Protein AF-D7G628-F1 (afdb_monomer_lite)

InterPro domains:
  IPR000048 IQ motif, EF-hand binding site [SM00015] (167-189)
  IPR000048 IQ motif, EF-hand binding site [SM00015] (195-217)
  IPR000048 IQ motif, EF-hand binding site [SM00015] (281-303)
  IPR011992 EF-hand domain pair [SSF47473] (617-772)

Radius of gyration: 47.24 Å; chains: 1; bounding box: 110×155×101 Å

pLDDT: mean 80.14, std 16.69, range [30.81, 98.38]

Foldseek 3Di:
DVVVVVVVVVVVVVVVVVVVVVVVVVVVVVVVVVVVVVVVVVVVVVVVVVVVVCVVVVVVVVVVVVVVVVCCCVVCVVVVVVVVVVVVVVVVVVVDPDPPCPVVVVVVVVVVVVVVVCVVVVVVVVVVVVVVVVVVVVVVVVVVPDDDDPVVVVVVVVVVVVVVVVVVVVVVVVVVVVVVVVVVVVVVVVVVVVVVVVVVVVVVVVVVVVVVCVVVVVVVVVVVVVVVVVVVVVVVVVVVVVVVVVVVVVVVVVVVVVVVVVVVVVVVVLVVVLVVCVVVVNVVVNVVSVVVVVVVVVVVVVVVVVVVVVVVVVVVVVVVVVVVVVVVVVVVVVVVPDDDDDDDDDVVVVVVVVVVVVPPPDPPDPDDDDDDDDDDDDDDDDDPDQVVVVVVVVVVPDDPVVVVVVVVLLLLLLLLLCVPFVCLVFWAKAFLDKAKAWAPVRVVVLVVVQVVCVVVVHFHWDKAPDAQQPPVPRRIIMTTTIDTHQRFFLAKAKDFAPPCCLPPVVVVVVQVVLVVVQWGWYDDNVFRIIIITHTDDPPDPDRFGQHDKHKFQDPVVVVVCVVVVWDWHPDASVVRVGHRITMTTHGLDSPDDRPQLVVLLVVCVVVVQCDPLNSSLCSNLVDHSVLLVLQVVLQCVLPPVNPQKHFLCSVQVLLPHDDFPVSVLLLVVLPHCPPVDRIQGNSSLSCSLRVLLLDDPLSLLVSLVCSLCVVPPQKDFLVSVVVLCCRLPVPDPPDDPCLVVVLLVLQQVQADVSTIGGSVSSVVSCVVPVSSCVSSVVVNQSSQCSRSHSVVSVVSNVVSQVSCVVSVRDDDD

Sequence (813 aa):
MLLRRQKRQAIMAELERRIIAAATIQRGWRNYFRWKWMMRDVRLKEQEFKRQGFRREYAQMELAFWWRRVRVKHFKRTVLRQLMVARKAVNVIKARRGADGLILQRSSIARAYRSYMVRTLAVRAKKKAIAMRCRWRRIYLGIKRLPRPEDTARIQMILRRFIRRRKRNKAATDIQRVYRGVQARRIYVVKLARMYTINAINIQRVGRGHIARRGEVRDVLEANHASRVITKALHTYIRNKAFRDMVKETRARRARFERLQREALIRQRAEATLRQAFLMNQEKAAKAIQSRWRRRQANRRREEARLLQVEMDQRLALDKKLRQKKIEELKKLQRSASPAKKVGGVLSALGRKLNKLTAQEDPELATEDHIAIEEDEDDEEERPKSSATTLLGKMRGMTEEEKAENAKQDTDVLANSILNHQTNSNLQVGICGIHVTVGKKEEKAFMEAQDYLKATKQEHMAAVEGDLSGKKQLNVRLWLKMGQGDGVVTDVKIHKAPPNHANSAVAKVRKKEAQLASRMLVGHNRCDLELMCKVLSRTEGPAPAVDDLVFCPNKTGEADLLGRGYERVEPMLKAVGLGKGFLFIHRKTHKTRPKKLDVAKYRLRKSGWFTSRTALLLEKYALSEEELVALHAIFSETDFKGNSTMDVYSFFSEIGEDETQYGHWLLQAVGAGGQQNRDITWDQYLEVVCFFSMFSRREVLRFAFGSLDPGMRGYLDESDFQRFLTAVFQHESGIPGNYNGKAKRGFSRLANSGTQLDFPQFEKLCAQYPRLPHPIYRLQTAIHKHNLGESFWDQKREIFTNARVAVGVEKNY

Structure (mmCIF, N/CA/C/O backbone):
data_AF-D7G628-F1
#
_entry.id   AF-D7G628-F1
#
loop_
_atom_site.group_PDB
_atom_site.id
_atom_site.type_symbol
_atom_site.label_atom_id
_atom_site.label_alt_id
_atom_site.label_comp_id
_atom_site.label_asym_id
_atom_site.label_entity_id
_atom_site.label_seq_id
_atom_site.pdbx_PDB_ins_code
_atom_site.Cartn_x
_atom_site.Cartn_y
_atom_site.Cartn_z
_atom_site.occupancy
_atom_site.B_iso_or_equiv
_atom_site.auth_seq_id
_atom_site.auth_comp_id
_atom_site.auth_asym_id
_atom_site.auth_atom_id
_atom_site.pdbx_PDB_model_num
ATOM 1 N N . MET A 1 1 ? 48.035 -24.052 57.678 1.00 63.22 1 MET A N 1
ATOM 2 C CA . MET A 1 1 ? 48.193 -22.586 57.480 1.00 63.22 1 MET A CA 1
ATOM 3 C C . MET A 1 1 ? 47.460 -22.038 56.251 1.00 63.22 1 MET A C 1
ATOM 5 O O . MET A 1 1 ? 46.792 -21.019 56.388 1.00 63.22 1 MET A O 1
ATOM 9 N N . LEU A 1 2 ? 47.513 -22.700 55.087 1.00 64.19 2 LEU A N 1
ATOM 10 C CA . LEU A 1 2 ? 46.873 -22.233 53.842 1.00 64.19 2 LEU A CA 1
ATOM 11 C C . LEU A 1 2 ? 45.362 -21.948 53.980 1.00 64.19 2 LEU A C 1
ATOM 13 O O . LEU A 1 2 ? 44.885 -20.888 53.586 1.00 64.19 2 LEU A O 1
ATOM 17 N N . LEU A 1 3 ? 44.633 -22.839 54.659 1.00 69.50 3 LEU A N 1
ATOM 18 C CA . LEU A 1 3 ? 43.186 -22.720 54.889 1.00 69.50 3 LEU A CA 1
ATOM 19 C C . LEU A 1 3 ? 42.808 -21.506 55.763 1.00 69.50 3 LEU A C 1
ATOM 21 O O . LEU A 1 3 ? 41.768 -20.880 55.567 1.00 69.50 3 LEU A O 1
ATOM 25 N N . ARG A 1 4 ? 43.682 -21.118 56.705 1.00 72.75 4 ARG A N 1
ATOM 26 C CA . ARG A 1 4 ? 43.510 -19.892 57.508 1.00 72.75 4 ARG A CA 1
ATOM 27 C C . ARG A 1 4 ? 43.762 -18.636 56.667 1.00 72.75 4 ARG A C 1
ATOM 29 O O . ARG A 1 4 ? 43.100 -17.624 56.883 1.00 72.75 4 ARG A O 1
ATOM 36 N N . ARG A 1 5 ? 44.671 -18.706 55.688 1.00 76.62 5 ARG A N 1
ATOM 37 C CA . ARG A 1 5 ? 44.966 -17.613 54.747 1.00 76.62 5 ARG A CA 1
ATOM 38 C C . ARG A 1 5 ? 43.803 -17.388 53.774 1.00 76.62 5 ARG A C 1
ATOM 40 O O . ARG A 1 5 ? 43.374 -16.251 53.611 1.00 76.62 5 ARG A O 1
ATOM 47 N N . GLN A 1 6 ? 43.219 -18.467 53.249 1.00 76.62 6 GLN A N 1
ATOM 48 C CA . GLN A 1 6 ? 42.026 -18.413 52.395 1.00 76.62 6 GLN A CA 1
ATOM 49 C C . GLN A 1 6 ? 40.794 -17.887 53.145 1.00 76.62 6 GLN A C 1
ATOM 51 O O . GLN A 1 6 ? 40.097 -17.014 52.634 1.00 76.62 6 GLN A O 1
ATOM 56 N N . LYS A 1 7 ? 40.565 -18.322 54.395 1.00 82.31 7 LYS A N 1
ATOM 57 C CA . LYS A 1 7 ? 39.483 -17.762 55.227 1.00 82.31 7 LYS A CA 1
ATOM 58 C C . LYS A 1 7 ? 39.667 -16.265 55.496 1.00 82.31 7 LYS A C 1
ATOM 60 O O . LYS A 1 7 ? 38.698 -15.519 55.413 1.00 82.31 7 LYS A O 1
ATOM 65 N N . ARG A 1 8 ? 40.894 -15.802 55.764 1.00 81.38 8 ARG A N 1
ATOM 66 C CA . ARG A 1 8 ? 41.173 -14.364 55.940 1.00 81.38 8 ARG A CA 1
ATOM 67 C C . ARG A 1 8 ? 40.931 -13.563 54.659 1.00 81.38 8 ARG A C 1
ATOM 69 O O . ARG A 1 8 ? 40.337 -12.497 54.737 1.00 81.38 8 ARG A O 1
ATOM 76 N N . GLN A 1 9 ? 41.322 -14.079 53.493 1.00 80.94 9 GLN A N 1
ATOM 77 C CA . GLN A 1 9 ? 41.061 -13.415 52.209 1.00 80.94 9 GLN A CA 1
ATOM 78 C C . GLN A 1 9 ? 39.564 -13.339 51.885 1.00 80.94 9 GLN A C 1
ATOM 80 O O . GLN A 1 9 ? 39.094 -12.292 51.449 1.00 80.94 9 GLN A O 1
ATOM 85 N N . ALA A 1 10 ? 38.799 -14.397 52.167 1.00 80.69 10 ALA A N 1
ATOM 86 C CA . ALA A 1 10 ? 37.348 -14.387 51.988 1.00 80.69 10 ALA A CA 1
ATOM 87 C C . ALA A 1 10 ? 36.659 -13.357 52.903 1.00 80.69 10 ALA A C 1
ATOM 89 O O . ALA A 1 10 ? 35.793 -12.613 52.452 1.00 80.69 10 ALA A O 1
ATOM 90 N N . ILE A 1 11 ? 37.091 -13.260 54.166 1.00 85.69 11 ILE A N 1
ATOM 91 C CA . ILE A 1 11 ? 36.567 -12.275 55.124 1.00 85.69 11 ILE A CA 1
ATOM 92 C C . ILE A 1 11 ? 36.922 -10.841 54.701 1.00 85.69 11 ILE A C 1
ATOM 94 O O . ILE A 1 11 ? 36.076 -9.954 54.792 1.00 85.69 11 ILE A O 1
ATOM 98 N N . MET A 1 12 ? 38.137 -10.607 54.195 1.00 83.75 12 MET A N 1
ATOM 99 C CA . MET A 1 12 ? 38.542 -9.289 53.690 1.00 83.75 12 MET A CA 1
ATOM 100 C C . MET A 1 12 ? 37.750 -8.882 52.441 1.00 83.75 12 MET A C 1
ATOM 102 O O . MET A 1 12 ? 37.276 -7.753 52.368 1.00 83.75 12 MET A O 1
ATOM 106 N N . ALA A 1 13 ? 37.514 -9.808 51.507 1.00 80.50 13 ALA A N 1
ATOM 107 C CA . ALA A 1 13 ? 36.700 -9.545 50.320 1.00 80.50 13 ALA A CA 1
ATOM 108 C C . ALA A 1 13 ? 35.225 -9.254 50.670 1.00 80.50 13 ALA A C 1
ATOM 110 O O . ALA A 1 13 ? 34.587 -8.396 50.060 1.00 80.50 13 ALA A O 1
ATOM 111 N N . GLU A 1 14 ? 34.673 -9.945 51.671 1.00 85.25 14 GLU A N 1
ATOM 112 C CA . GLU A 1 14 ? 33.335 -9.679 52.215 1.00 85.25 14 GLU A CA 1
ATOM 113 C C . GLU A 1 14 ? 33.266 -8.282 52.867 1.00 85.25 14 GLU A C 1
ATOM 115 O O . GLU A 1 14 ? 32.314 -7.531 52.639 1.00 85.25 14 GLU A O 1
ATOM 120 N N . LEU A 1 15 ? 34.295 -7.900 53.633 1.00 85.88 15 LEU A N 1
ATOM 121 C CA . LEU A 1 15 ? 34.418 -6.572 54.245 1.00 85.88 15 LEU A CA 1
ATOM 122 C C . LEU A 1 15 ? 34.504 -5.459 53.195 1.00 85.88 15 LEU A C 1
ATOM 124 O O . LEU A 1 15 ? 33.780 -4.470 53.306 1.00 85.88 15 LEU A O 1
ATOM 128 N N . GLU A 1 16 ? 35.305 -5.630 52.144 1.00 83.44 16 GLU A N 1
ATOM 129 C CA . GLU A 1 16 ? 35.397 -4.669 51.038 1.00 83.44 16 GLU A CA 1
ATOM 130 C C . GLU A 1 16 ? 34.051 -4.481 50.331 1.00 83.44 16 GLU A C 1
ATOM 132 O O . GLU A 1 16 ? 33.626 -3.347 50.096 1.00 83.44 16 GLU A O 1
ATOM 137 N N . ARG A 1 17 ? 33.313 -5.570 50.070 1.00 81.06 17 ARG A N 1
ATOM 138 C CA . ARG A 1 17 ? 31.961 -5.487 49.491 1.00 81.06 17 ARG A CA 1
ATOM 139 C C . ARG A 1 17 ? 31.005 -4.706 50.389 1.00 81.06 17 ARG A C 1
ATOM 141 O O . ARG A 1 17 ? 30.224 -3.897 49.886 1.00 81.06 17 ARG A O 1
ATOM 148 N N . ARG A 1 18 ? 31.077 -4.900 51.709 1.00 83.12 18 ARG A N 1
ATOM 149 C CA . ARG A 1 18 ? 30.244 -4.168 52.679 1.00 83.12 18 ARG A CA 1
ATOM 150 C C . ARG A 1 18 ? 30.620 -2.690 52.765 1.00 83.12 18 ARG A C 1
ATOM 152 O O . ARG A 1 18 ? 29.722 -1.853 52.820 1.00 83.12 18 ARG A O 1
ATOM 159 N N . ILE A 1 19 ? 31.908 -2.356 52.699 1.00 84.44 19 ILE A N 1
ATOM 160 C CA . ILE A 1 19 ? 32.392 -0.967 52.665 1.00 84.44 19 ILE A CA 1
ATOM 161 C C . ILE A 1 19 ? 31.924 -0.267 51.382 1.00 84.44 19 ILE A C 1
ATOM 163 O O . ILE A 1 19 ? 31.409 0.850 51.441 1.00 84.44 19 ILE A O 1
ATOM 167 N N . ILE A 1 20 ? 32.014 -0.933 50.226 1.00 79.62 20 ILE A N 1
ATOM 168 C CA . ILE A 1 20 ? 31.532 -0.395 48.944 1.00 79.62 20 ILE A CA 1
ATOM 169 C C . ILE A 1 20 ? 30.008 -0.210 48.964 1.00 79.62 20 ILE A C 1
ATOM 171 O O . ILE A 1 20 ? 29.505 0.830 48.524 1.00 79.62 20 ILE A O 1
ATOM 175 N N . ALA A 1 21 ? 29.259 -1.170 49.512 1.00 77.75 21 ALA A N 1
ATOM 176 C CA . ALA A 1 21 ? 27.811 -1.056 49.670 1.00 77.75 21 ALA A CA 1
ATOM 177 C C . ALA A 1 21 ? 27.434 0.119 50.590 1.00 77.75 21 ALA A C 1
ATOM 179 O O . ALA A 1 21 ? 26.600 0.947 50.217 1.00 77.75 21 ALA A O 1
ATOM 180 N N . ALA A 1 22 ? 28.104 0.265 51.737 1.00 80.69 22 ALA A N 1
ATOM 181 C CA . ALA A 1 22 ? 27.898 1.378 52.663 1.00 80.69 22 ALA A CA 1
ATOM 182 C C . ALA A 1 22 ? 28.235 2.738 52.023 1.00 80.69 22 ALA A C 1
ATOM 184 O O . ALA A 1 22 ? 27.456 3.686 52.141 1.00 80.69 22 ALA A O 1
ATOM 185 N N . ALA A 1 23 ? 29.335 2.829 51.268 1.00 79.56 23 ALA A N 1
ATOM 186 C CA . ALA A 1 23 ? 29.712 4.035 50.532 1.00 79.56 23 ALA A CA 1
ATOM 187 C C . ALA A 1 23 ? 28.696 4.390 49.432 1.00 79.56 23 ALA A C 1
ATOM 189 O O . ALA A 1 23 ? 28.422 5.567 49.187 1.00 79.56 23 ALA A O 1
ATOM 190 N N . THR A 1 24 ? 28.101 3.383 48.787 1.00 76.38 24 THR A N 1
ATOM 191 C CA . THR A 1 24 ? 27.062 3.561 47.761 1.00 76.38 24 THR A CA 1
ATOM 192 C C . THR A 1 24 ? 25.756 4.057 48.379 1.00 76.38 24 THR A C 1
ATOM 194 O O . THR A 1 24 ? 25.152 5.002 47.867 1.00 76.38 24 THR A O 1
ATOM 197 N N . ILE A 1 25 ? 25.367 3.500 49.530 1.00 79.44 25 ILE A N 1
ATOM 198 C CA . ILE A 1 25 ? 24.213 3.957 50.313 1.00 79.44 25 ILE A CA 1
ATOM 199 C C . ILE A 1 25 ? 24.437 5.399 50.782 1.00 79.44 25 ILE A C 1
ATOM 201 O O . ILE A 1 25 ? 23.572 6.247 50.563 1.00 79.44 25 ILE A O 1
ATOM 205 N N . GLN A 1 26 ? 25.614 5.730 51.325 1.00 81.62 26 GLN A N 1
ATOM 206 C CA . GLN A 1 26 ? 25.954 7.108 51.698 1.00 81.62 26 GLN A CA 1
ATOM 207 C C . GLN A 1 26 ? 25.889 8.070 50.503 1.00 81.62 26 GLN A C 1
ATOM 209 O O . GLN A 1 26 ? 25.384 9.185 50.645 1.00 81.62 26 GLN A O 1
ATOM 214 N N . ARG A 1 27 ? 26.346 7.658 49.313 1.00 75.69 27 ARG A N 1
ATOM 215 C CA . ARG A 1 27 ? 26.230 8.460 48.081 1.00 75.69 27 ARG A CA 1
ATOM 216 C C . ARG A 1 27 ? 24.769 8.682 47.682 1.00 75.69 27 ARG A C 1
ATOM 218 O O . ARG A 1 27 ? 24.399 9.803 47.335 1.00 75.69 27 ARG A O 1
ATOM 225 N N . GLY A 1 28 ? 23.933 7.648 47.788 1.00 77.44 28 GLY A N 1
ATOM 226 C CA . GLY A 1 28 ? 22.488 7.733 47.571 1.00 77.44 28 GLY A CA 1
ATOM 227 C C . GLY A 1 28 ? 21.812 8.716 48.528 1.00 77.44 28 GLY A C 1
ATOM 228 O O . GLY A 1 28 ? 21.066 9.589 48.088 1.00 77.44 28 GLY A O 1
ATOM 229 N N . TRP A 1 29 ? 22.152 8.654 49.816 1.00 82.12 29 TRP A N 1
ATOM 230 C CA . TRP A 1 29 ? 21.645 9.577 50.833 1.00 82.12 29 TRP A CA 1
ATOM 231 C C . TRP A 1 29 ? 22.113 11.021 50.613 1.00 82.12 29 TRP A C 1
ATOM 233 O O . TRP A 1 29 ? 21.297 11.939 50.688 1.00 82.12 29 TRP A O 1
ATOM 243 N N . ARG A 1 30 ? 23.387 11.250 50.259 1.00 77.12 30 ARG A N 1
ATOM 244 C CA . ARG A 1 30 ? 23.886 12.593 49.899 1.00 77.12 30 ARG A CA 1
ATOM 245 C C . ARG A 1 30 ? 23.152 13.163 48.685 1.00 77.12 30 ARG A C 1
ATOM 247 O O . ARG A 1 30 ? 22.768 14.329 48.701 1.00 77.12 30 ARG A O 1
ATOM 254 N N . ASN A 1 31 ? 22.903 12.347 47.662 1.00 71.50 31 ASN A N 1
ATOM 255 C CA . ASN A 1 31 ? 22.153 12.765 46.477 1.00 71.50 31 ASN A CA 1
ATOM 256 C C . ASN A 1 31 ? 20.678 13.035 46.791 1.00 71.50 31 ASN A C 1
ATOM 258 O O . ASN A 1 31 ? 20.127 14.017 46.299 1.00 71.50 31 ASN A O 1
ATOM 262 N N . TYR A 1 32 ? 20.056 12.226 47.650 1.00 75.88 32 TYR A N 1
ATOM 263 C CA . TYR A 1 32 ? 18.695 12.455 48.127 1.00 75.88 32 TYR A CA 1
ATOM 264 C C . TYR A 1 32 ? 18.581 13.771 48.906 1.00 75.88 32 TYR A C 1
ATOM 266 O O . TYR A 1 32 ? 17.691 14.573 48.626 1.00 75.88 32 TYR A O 1
ATOM 274 N N . PHE A 1 33 ? 19.512 14.055 49.822 1.00 75.56 33 PHE A N 1
ATOM 275 C CA . PHE A 1 33 ? 19.536 15.328 50.544 1.00 75.56 33 PHE A CA 1
ATOM 276 C C . PHE A 1 33 ? 19.824 16.517 49.627 1.00 75.56 33 PHE A C 1
ATOM 278 O O . PHE A 1 33 ? 19.160 17.544 49.754 1.00 75.56 33 PHE A O 1
ATOM 285 N N . ARG A 1 34 ? 20.737 16.375 48.659 1.00 70.06 34 ARG A N 1
ATOM 286 C CA . ARG A 1 34 ? 21.021 17.412 47.657 1.00 70.06 34 ARG A CA 1
ATOM 287 C C . ARG A 1 34 ? 19.803 17.690 46.775 1.00 70.06 34 ARG A C 1
ATOM 289 O O . ARG A 1 34 ? 19.480 18.850 46.541 1.00 70.06 34 ARG A O 1
ATOM 296 N N . TRP A 1 35 ? 19.085 16.651 46.351 1.00 75.00 35 TRP A N 1
ATOM 297 C CA . TRP A 1 35 ? 17.831 16.780 45.610 1.00 75.00 35 TRP A CA 1
ATOM 298 C C . TRP A 1 35 ? 16.732 17.420 46.466 1.00 75.00 35 TRP A C 1
ATOM 300 O O . TRP A 1 35 ? 16.073 18.348 46.012 1.00 75.00 35 TRP A O 1
ATOM 310 N N . LYS A 1 36 ? 16.580 17.014 47.732 1.00 75.94 36 LYS A N 1
ATOM 311 C CA . LYS A 1 36 ? 15.619 17.611 48.674 1.00 75.94 36 LYS A CA 1
ATOM 312 C C . LYS A 1 36 ? 15.923 19.092 48.937 1.00 75.94 36 LYS A C 1
ATOM 314 O O . LYS A 1 36 ? 14.995 19.895 49.017 1.00 75.94 36 LYS A O 1
ATOM 319 N N . TRP A 1 37 ? 17.200 19.463 49.034 1.00 80.44 37 TRP A N 1
ATOM 320 C CA . TRP A 1 37 ? 17.644 20.851 49.192 1.00 80.44 37 TRP A CA 1
ATOM 321 C C . TRP A 1 37 ? 17.400 21.669 47.920 1.00 80.44 37 TRP A C 1
ATOM 323 O O . TRP A 1 37 ? 16.816 22.743 47.994 1.00 80.44 37 TRP A O 1
ATOM 333 N N . MET A 1 38 ? 17.716 21.117 46.746 1.00 69.06 38 MET A N 1
ATOM 334 C CA . MET A 1 38 ? 17.420 21.734 45.449 1.00 69.06 38 MET A CA 1
ATOM 335 C C . MET A 1 38 ? 15.913 21.913 45.230 1.00 69.06 38 MET A C 1
ATOM 337 O O . MET A 1 38 ? 15.484 22.968 44.786 1.00 69.06 38 MET A O 1
ATOM 341 N N . MET A 1 39 ? 15.081 20.936 45.598 1.00 66.38 39 MET A N 1
ATOM 342 C CA . MET A 1 39 ? 13.620 21.060 45.527 1.00 66.38 39 MET A CA 1
ATOM 343 C C . MET A 1 39 ? 13.078 22.088 46.524 1.00 66.38 39 MET A C 1
ATOM 345 O O . MET A 1 39 ? 12.080 22.747 46.240 1.00 66.38 39 MET A O 1
ATOM 349 N N . ARG A 1 40 ? 13.726 22.256 47.684 1.00 76.62 40 ARG A N 1
ATOM 350 C CA . ARG A 1 40 ? 13.407 23.333 48.628 1.00 76.62 40 ARG A CA 1
ATOM 351 C C . ARG A 1 40 ? 13.788 24.698 48.051 1.00 76.62 40 ARG A C 1
ATOM 353 O O . ARG A 1 40 ? 12.979 25.608 48.158 1.00 76.62 40 ARG A O 1
ATOM 360 N N . ASP A 1 41 ? 14.942 24.816 47.398 1.00 70.12 41 ASP A N 1
ATOM 361 C CA . ASP A 1 41 ? 15.387 26.037 46.714 1.00 70.12 41 ASP A CA 1
ATOM 362 C C . ASP A 1 41 ? 14.489 26.379 45.515 1.00 70.12 41 ASP A C 1
ATOM 364 O O . ASP A 1 41 ? 14.067 27.517 45.360 1.00 70.12 41 ASP A O 1
ATOM 368 N N . VAL A 1 42 ? 14.076 25.383 44.724 1.00 62.47 42 VAL A N 1
ATOM 369 C CA . VAL A 1 42 ? 13.095 25.555 43.641 1.00 62.47 42 VAL A CA 1
ATOM 370 C C . VAL A 1 42 ? 11.740 25.973 44.199 1.00 62.47 42 VAL A C 1
ATOM 372 O O . VAL A 1 42 ? 11.145 26.893 43.660 1.00 62.47 42 VAL A O 1
ATOM 375 N N . ARG A 1 43 ? 11.258 25.381 45.300 1.00 66.75 43 ARG A N 1
ATOM 376 C CA . ARG A 1 43 ? 10.005 25.816 45.944 1.00 66.75 43 ARG A CA 1
ATOM 377 C C . ARG A 1 43 ? 10.113 27.216 46.542 1.00 66.75 43 ARG A C 1
ATOM 379 O O . ARG A 1 43 ? 9.137 27.954 46.489 1.00 66.75 43 ARG A O 1
ATOM 386 N N . LEU A 1 44 ? 11.268 27.594 47.091 1.00 71.62 44 LEU A N 1
ATOM 387 C CA . LEU A 1 44 ? 11.525 28.947 47.589 1.00 71.62 44 LEU A CA 1
ATOM 388 C C . LEU A 1 44 ? 11.582 29.952 46.437 1.00 71.62 44 LEU A C 1
ATOM 390 O O . LEU A 1 44 ? 10.926 30.982 46.524 1.00 71.62 44 LEU A O 1
ATOM 394 N N . LYS A 1 45 ? 12.249 29.617 45.329 1.00 62.75 45 LYS A N 1
ATOM 395 C CA . LYS A 1 45 ? 12.277 30.413 44.094 1.00 62.75 45 LYS A CA 1
ATOM 396 C C . LYS A 1 45 ? 10.925 30.465 43.402 1.00 62.75 45 LYS A C 1
ATOM 398 O O . LYS A 1 45 ? 10.579 31.492 42.847 1.00 62.75 45 LYS A O 1
ATOM 403 N N . GLU A 1 46 ? 10.125 29.408 43.463 1.00 55.12 46 GLU A N 1
ATOM 404 C CA . GLU A 1 46 ? 8.752 29.385 42.959 1.00 55.12 46 GLU A CA 1
ATOM 405 C C . GLU A 1 46 ? 7.834 30.216 43.863 1.00 55.12 46 GLU A C 1
ATOM 407 O O . GLU A 1 46 ? 6.966 30.922 43.366 1.00 55.12 46 GLU A O 1
ATOM 412 N N . GLN A 1 47 ? 8.040 30.206 45.184 1.00 68.75 47 GLN A N 1
ATOM 413 C CA . GLN A 1 47 ? 7.354 31.107 46.112 1.00 68.75 47 GLN A CA 1
ATOM 414 C C . GLN A 1 47 ? 7.808 32.560 45.944 1.00 68.75 47 GLN A C 1
ATOM 416 O O . GLN A 1 47 ? 6.971 33.453 46.014 1.00 68.75 47 GLN A O 1
ATOM 421 N N . GLU A 1 48 ? 9.086 32.824 45.673 1.00 63.25 48 GLU A N 1
ATOM 422 C CA . GLU A 1 48 ? 9.596 34.150 45.317 1.00 63.25 48 GLU A CA 1
ATOM 423 C C . GLU A 1 48 ? 9.094 34.598 43.953 1.00 63.25 48 GLU A C 1
ATOM 425 O O . GLU A 1 48 ? 8.695 35.744 43.826 1.00 63.25 48 GLU A O 1
ATOM 430 N N . PHE A 1 49 ? 9.020 33.713 42.961 1.00 50.72 49 PHE A N 1
ATOM 431 C CA . PHE A 1 49 ? 8.461 33.999 41.645 1.00 50.72 49 PHE A CA 1
ATOM 432 C C . PHE A 1 49 ? 6.951 34.203 41.725 1.00 50.72 49 PHE A C 1
ATOM 434 O O . PHE A 1 49 ? 6.428 35.095 41.074 1.00 50.72 49 PHE A O 1
ATOM 441 N N . LYS A 1 50 ? 6.242 33.469 42.588 1.00 56.50 50 LYS A N 1
ATOM 442 C CA . LYS A 1 50 ? 4.835 33.732 42.909 1.00 56.50 50 LYS A CA 1
ATOM 443 C C . LYS A 1 50 ? 4.683 35.040 43.671 1.00 56.50 50 LYS A C 1
ATOM 445 O O . LYS A 1 50 ? 3.765 35.771 43.356 1.00 56.50 50 LYS A O 1
ATOM 450 N N . ARG A 1 51 ? 5.587 35.404 44.590 1.00 59.56 51 ARG A N 1
ATOM 451 C CA . ARG A 1 51 ? 5.596 36.711 45.284 1.00 59.56 51 ARG A CA 1
ATOM 452 C C . ARG A 1 51 ? 5.979 37.866 44.355 1.00 59.56 51 ARG A C 1
ATOM 454 O O . ARG A 1 51 ? 5.431 38.949 44.502 1.00 59.56 51 ARG A O 1
ATOM 461 N N . GLN A 1 52 ? 6.882 37.664 43.399 1.00 59.47 52 GLN A N 1
ATOM 462 C CA . GLN A 1 52 ? 7.301 38.645 42.393 1.00 59.47 52 GLN A CA 1
ATOM 463 C C . GLN A 1 52 ? 6.285 38.753 41.257 1.00 59.47 52 GLN A C 1
ATOM 465 O O . GLN A 1 52 ? 6.059 39.848 40.760 1.00 59.47 52 GLN A O 1
ATOM 470 N N . GLY A 1 53 ? 5.638 37.649 40.891 1.00 55.81 53 GLY A N 1
ATOM 471 C CA . GLY A 1 53 ? 4.484 37.568 40.004 1.00 55.81 53 GLY A CA 1
ATOM 472 C C . GLY A 1 53 ? 3.290 38.269 40.630 1.00 55.81 53 GLY A C 1
ATOM 473 O O . GLY A 1 53 ? 2.762 39.179 40.013 1.00 55.81 53 GLY A O 1
ATOM 474 N N . PHE A 1 54 ? 2.987 38.002 41.907 1.00 52.81 54 PHE A N 1
ATOM 475 C CA . PHE A 1 54 ? 2.009 38.779 42.669 1.00 52.81 54 PHE A CA 1
ATOM 476 C C . PHE A 1 54 ? 2.429 40.240 42.772 1.00 52.81 54 PHE A C 1
ATOM 478 O O . PHE A 1 54 ? 1.593 41.094 42.582 1.00 52.81 54 PHE A O 1
ATOM 485 N N . ARG A 1 55 ? 3.703 40.587 43.002 1.00 53.84 55 ARG A N 1
ATOM 486 C CA . ARG A 1 55 ? 4.142 41.997 43.011 1.00 53.84 55 ARG A CA 1
ATOM 487 C C . ARG A 1 55 ? 4.083 42.646 41.630 1.00 53.84 55 ARG A C 1
ATOM 489 O O . ARG A 1 55 ? 3.830 43.838 41.571 1.00 53.84 55 ARG A O 1
ATOM 496 N N . ARG A 1 56 ? 4.281 41.914 40.530 1.00 49.28 56 ARG A N 1
ATOM 497 C CA . ARG A 1 56 ? 4.162 42.423 39.153 1.00 49.28 56 ARG A CA 1
ATOM 498 C C . ARG A 1 56 ? 2.709 42.542 38.726 1.00 49.28 56 ARG A C 1
ATOM 500 O O . ARG A 1 56 ? 2.367 43.552 38.137 1.00 49.28 56 ARG A O 1
ATOM 507 N N . GLU A 1 57 ? 1.855 41.589 39.071 1.00 53.12 57 GLU A N 1
ATOM 508 C CA . GLU A 1 57 ? 0.410 41.645 38.848 1.00 53.12 57 GLU A CA 1
ATOM 509 C C . GLU A 1 57 ? -0.258 42.647 39.786 1.00 53.12 57 GLU A C 1
ATOM 511 O O . GLU A 1 57 ? -1.161 43.345 39.356 1.00 53.12 57 GLU A O 1
ATOM 516 N N . TYR A 1 58 ? 0.231 42.818 41.015 1.00 53.94 58 TYR A N 1
ATOM 517 C CA . TYR A 1 58 ? -0.222 43.840 41.960 1.00 53.94 58 TYR A CA 1
ATOM 518 C C . TYR A 1 58 ? 0.339 45.218 41.607 1.00 53.94 58 TYR A C 1
ATOM 520 O O . TYR A 1 58 ? -0.386 46.187 41.739 1.00 53.94 58 TYR A O 1
ATOM 528 N N . ALA A 1 59 ? 1.557 45.337 41.062 1.00 53.22 59 ALA A N 1
ATOM 529 C CA . ALA A 1 59 ? 2.075 46.593 40.511 1.00 53.22 59 ALA A CA 1
ATOM 530 C C . ALA A 1 59 ? 1.428 46.940 39.167 1.00 53.22 59 ALA A C 1
ATOM 532 O O . ALA A 1 59 ? 1.217 48.112 38.895 1.00 53.22 59 ALA A O 1
ATOM 533 N N . GLN A 1 60 ? 1.066 45.960 38.333 1.00 53.81 60 GLN A N 1
ATOM 534 C CA . GLN A 1 60 ? 0.275 46.167 37.116 1.00 53.81 60 GLN A CA 1
ATOM 535 C C . GLN A 1 60 ? -1.189 46.440 37.448 1.00 53.81 60 GLN A C 1
ATOM 537 O O . GLN A 1 60 ? -1.794 47.279 36.790 1.00 53.81 60 GLN A O 1
ATOM 542 N N . MET A 1 61 ? -1.747 45.816 38.489 1.00 53.44 61 MET A N 1
ATOM 543 C CA . MET A 1 61 ? -3.057 46.156 39.031 1.00 53.44 61 MET A CA 1
ATOM 544 C C . MET A 1 61 ? -3.016 47.519 39.691 1.00 53.44 61 MET A C 1
ATOM 546 O O . MET A 1 61 ? -3.948 48.254 39.441 1.00 53.44 61 MET A O 1
ATOM 550 N N . GLU A 1 62 ? -1.977 47.915 40.431 1.00 57.38 62 GLU A N 1
ATOM 551 C CA . GLU A 1 62 ? -1.822 49.257 41.005 1.00 57.38 62 GLU A CA 1
ATOM 552 C C . GLU A 1 62 ? -1.536 50.300 39.934 1.00 57.38 62 GLU A C 1
ATOM 554 O O . GLU A 1 62 ? -2.122 51.368 40.006 1.00 57.38 62 GLU A O 1
ATOM 559 N N . LEU A 1 63 ? -0.741 50.018 38.897 1.00 54.22 63 LEU A N 1
ATOM 560 C CA . LEU A 1 63 ? -0.601 50.899 37.735 1.00 54.22 63 LEU A CA 1
ATOM 561 C C . LEU A 1 63 ? -1.920 50.981 36.983 1.00 54.22 63 LEU A C 1
ATOM 563 O O . LEU A 1 63 ? -2.305 52.072 36.593 1.00 54.22 63 LEU A O 1
ATOM 567 N N . ALA A 1 64 ? -2.658 49.886 36.817 1.00 52.41 64 ALA A N 1
ATOM 568 C CA . ALA A 1 64 ? -3.983 49.904 36.216 1.00 52.41 64 ALA A CA 1
ATOM 569 C C . ALA A 1 64 ? -4.996 50.608 37.127 1.00 52.41 64 ALA A C 1
ATOM 571 O O . ALA A 1 64 ? -5.848 51.320 36.615 1.00 52.41 64 ALA A O 1
ATOM 572 N N . PHE A 1 65 ? -4.891 50.506 38.454 1.00 53.78 65 PHE A N 1
ATOM 573 C CA . PHE A 1 65 ? -5.746 51.175 39.437 1.00 53.78 65 PHE A CA 1
ATOM 574 C C . PHE A 1 65 ? -5.373 52.643 39.592 1.00 53.78 65 PHE A C 1
ATOM 576 O O . PHE A 1 65 ? -6.255 53.452 39.844 1.00 53.78 65 PHE A O 1
ATOM 583 N N . TRP A 1 66 ? -4.106 53.005 39.398 1.00 62.94 66 TRP A N 1
ATOM 584 C CA . TRP A 1 66 ? -3.565 54.357 39.385 1.00 62.94 66 TRP A CA 1
ATOM 585 C C . TRP A 1 66 ? -3.893 55.025 38.060 1.00 62.94 66 TRP A C 1
ATOM 587 O O . TRP A 1 66 ? -4.456 56.105 38.075 1.00 62.94 66 TRP A O 1
ATOM 597 N N . TRP A 1 67 ? -3.721 54.358 36.917 1.00 51.09 67 TRP A N 1
ATOM 598 C CA . TRP A 1 67 ? -4.209 54.815 35.614 1.00 51.09 67 TRP A CA 1
ATOM 599 C C . TRP A 1 67 ? -5.725 54.890 35.581 1.00 51.09 67 TRP A C 1
ATOM 601 O O . TRP A 1 67 ? -6.258 55.829 35.002 1.00 51.09 67 TRP A O 1
ATOM 611 N N . ARG A 1 68 ? -6.442 53.974 36.240 1.00 53.25 68 ARG A N 1
ATOM 612 C CA . ARG A 1 68 ? -7.896 54.041 36.414 1.00 53.25 68 ARG A CA 1
ATOM 613 C C . ARG A 1 68 ? -8.267 55.113 37.427 1.00 53.25 68 ARG A C 1
ATOM 615 O O . ARG A 1 68 ? -9.228 55.802 37.160 1.00 53.25 68 ARG A O 1
ATOM 622 N N . ARG A 1 69 ? -7.503 55.387 38.491 1.00 56.94 69 ARG A N 1
ATOM 623 C CA . ARG A 1 69 ? -7.709 56.524 39.416 1.00 56.94 69 ARG A CA 1
ATOM 624 C C . ARG A 1 69 ? -7.347 57.858 38.786 1.00 56.94 69 ARG A C 1
ATOM 626 O O . ARG A 1 69 ? -8.000 58.831 39.122 1.00 56.94 69 ARG A O 1
ATOM 633 N N . VAL A 1 70 ? -6.383 57.923 37.874 1.00 62.59 70 VAL A N 1
ATOM 634 C CA . VAL A 1 70 ? -5.969 59.114 37.123 1.00 62.59 70 VAL A CA 1
ATOM 635 C C . VAL A 1 70 ? -6.953 59.348 35.990 1.00 62.59 70 VAL A C 1
ATOM 637 O O . VAL A 1 70 ? -7.469 60.452 35.905 1.00 62.59 70 VAL A O 1
ATOM 640 N N . ARG A 1 71 ? -7.349 58.330 35.212 1.00 53.38 71 ARG A N 1
ATOM 641 C CA . ARG A 1 71 ? -8.467 58.425 34.255 1.00 53.38 71 ARG A CA 1
ATOM 642 C C . ARG A 1 71 ? -9.770 58.722 34.956 1.00 53.38 71 ARG A C 1
ATOM 644 O O . ARG A 1 71 ? -10.506 59.536 34.444 1.00 53.38 71 ARG A O 1
ATOM 651 N N . VAL A 1 72 ? -10.056 58.144 36.117 1.00 58.31 72 VAL A N 1
ATOM 652 C CA . VAL A 1 72 ? -11.261 58.448 36.896 1.00 58.31 72 VAL A CA 1
ATOM 653 C C . VAL A 1 72 ? -11.118 59.795 37.593 1.00 58.31 72 VAL A C 1
ATOM 655 O O . VAL A 1 72 ? -12.121 60.466 37.690 1.00 58.31 72 VAL A O 1
ATOM 658 N N . LYS A 1 73 ? -9.938 60.297 37.985 1.00 57.97 73 LYS A N 1
ATOM 659 C CA . LYS A 1 73 ? -9.756 61.690 38.456 1.00 57.97 73 LYS A CA 1
ATOM 660 C C . LYS A 1 73 ? -9.862 62.685 37.311 1.00 57.97 73 LYS A C 1
ATOM 662 O O . LYS A 1 73 ? -10.388 63.762 37.533 1.00 57.97 73 LYS A O 1
ATOM 667 N N . HIS A 1 74 ? -9.382 62.365 36.113 1.00 61.25 74 HIS A N 1
ATOM 668 C CA . HIS A 1 74 ? -9.437 63.238 34.939 1.00 61.25 74 HIS A CA 1
ATOM 669 C C . HIS A 1 74 ? -10.832 63.208 34.318 1.00 61.25 74 HIS A C 1
ATOM 671 O O . HIS A 1 74 ? -11.396 64.252 34.040 1.00 61.25 74 HIS A O 1
ATOM 677 N N . PHE A 1 75 ? -11.448 62.034 34.212 1.00 57.09 75 PHE A N 1
ATOM 678 C CA . PHE A 1 75 ? -12.839 61.845 33.820 1.00 57.09 75 PHE A CA 1
ATOM 679 C C . PHE A 1 75 ? -13.771 62.410 34.885 1.00 57.09 75 PHE A C 1
ATOM 681 O O . PHE A 1 75 ? -14.613 63.211 34.530 1.00 57.09 75 PHE A O 1
ATOM 688 N N . LYS A 1 76 ? -13.570 62.157 36.187 1.00 55.53 76 LYS A N 1
ATOM 689 C CA . LYS A 1 76 ? -14.329 62.838 37.250 1.00 55.53 76 LYS A CA 1
ATOM 690 C C . LYS A 1 76 ? -14.040 64.328 37.282 1.00 55.53 76 LYS A C 1
ATOM 692 O O . LYS A 1 76 ? -14.983 65.036 37.528 1.00 55.53 76 LYS A O 1
ATOM 697 N N . ARG A 1 77 ? -12.842 64.861 37.001 1.00 62.97 77 ARG A N 1
ATOM 698 C CA . ARG A 1 77 ? -12.609 66.326 36.926 1.00 62.97 77 ARG A CA 1
ATOM 699 C C . ARG A 1 77 ? -13.249 66.948 35.692 1.00 62.97 77 ARG A C 1
ATOM 701 O O . ARG A 1 77 ? -13.772 68.048 35.795 1.00 62.97 77 ARG A O 1
ATOM 708 N N . THR A 1 78 ? -13.249 66.270 34.550 1.00 64.38 78 THR A N 1
ATOM 709 C CA . THR A 1 78 ? -13.884 66.749 33.315 1.00 64.38 78 THR A CA 1
ATOM 710 C C . THR A 1 78 ? -15.401 66.616 33.399 1.00 64.38 78 THR A C 1
ATOM 712 O O . THR A 1 78 ? -16.102 67.557 33.055 1.00 64.38 78 THR A O 1
ATOM 715 N N . VAL A 1 79 ? -15.907 65.520 33.964 1.00 61.91 79 VAL A N 1
ATOM 716 C CA . VAL A 1 79 ? -17.327 65.274 34.235 1.00 61.91 79 VAL A CA 1
ATOM 717 C C . VAL A 1 79 ? -17.813 66.101 35.426 1.00 61.91 79 VAL A C 1
ATOM 719 O O . VAL A 1 79 ? -18.912 66.606 35.340 1.00 61.91 79 VAL A O 1
ATOM 722 N N . LEU A 1 80 ? -17.021 66.372 36.474 1.00 62.72 80 LEU A N 1
ATOM 723 C CA . LEU A 1 80 ? -17.346 67.329 37.553 1.00 62.72 80 LEU A CA 1
ATOM 724 C C . LEU A 1 80 ? -17.247 68.771 37.078 1.00 62.72 80 LEU A C 1
ATOM 726 O O . LEU A 1 80 ? -18.020 69.583 37.550 1.00 62.72 80 LEU A O 1
ATOM 730 N N . ARG A 1 81 ? -16.351 69.126 36.149 1.00 62.34 81 ARG A N 1
ATOM 731 C CA . ARG A 1 81 ? -16.369 70.456 35.515 1.00 62.34 81 ARG A CA 1
ATOM 732 C C . ARG A 1 81 ? -17.581 70.598 34.601 1.00 62.34 81 ARG A C 1
ATOM 734 O O . ARG A 1 81 ? -18.246 71.620 34.663 1.00 62.34 81 ARG A O 1
ATOM 741 N N . GLN A 1 82 ? -17.924 69.570 33.826 1.00 65.44 82 GLN A N 1
ATOM 742 C CA . GLN A 1 82 ? -19.138 69.553 33.004 1.00 65.44 82 GLN A CA 1
ATOM 743 C C . GLN A 1 82 ? -20.415 69.510 33.858 1.00 65.44 82 GLN A C 1
ATOM 745 O O . GLN A 1 82 ? -21.363 70.212 33.535 1.00 65.44 82 GLN A O 1
ATOM 750 N N . LEU A 1 83 ? -20.418 68.792 34.984 1.00 61.12 83 LEU A N 1
ATOM 751 C CA . LEU A 1 83 ? -21.516 68.735 35.951 1.00 61.12 83 LEU A CA 1
ATOM 752 C C . LEU A 1 83 ? -21.576 69.977 36.838 1.00 61.12 83 LEU A C 1
ATOM 754 O O . LEU A 1 83 ? -22.671 70.352 37.205 1.00 61.12 83 LEU A O 1
ATOM 758 N N . MET A 1 84 ? -20.473 70.658 37.166 1.00 67.12 84 MET A N 1
ATOM 759 C CA . MET A 1 84 ? -20.496 71.948 37.876 1.00 67.12 84 MET A CA 1
ATOM 760 C C . MET A 1 84 ? -20.935 73.079 36.952 1.00 67.12 84 MET A C 1
ATOM 762 O O . MET A 1 84 ? -21.675 73.951 37.389 1.00 67.12 84 MET A O 1
ATOM 766 N N . VAL A 1 85 ? -20.551 73.047 35.672 1.00 66.12 85 VAL A N 1
ATOM 767 C CA . VAL A 1 85 ? -21.094 73.955 34.651 1.00 66.12 85 VAL A CA 1
ATOM 768 C C . VAL A 1 85 ? -22.580 73.659 34.421 1.00 66.12 85 VAL A C 1
ATOM 770 O O . VAL A 1 85 ? -23.380 74.590 34.400 1.00 66.12 85 VAL A O 1
ATOM 773 N N . ALA A 1 86 ? -22.978 72.383 34.363 1.00 59.69 86 ALA A N 1
ATOM 774 C CA . ALA A 1 86 ? -24.383 71.987 34.277 1.00 59.69 86 ALA A CA 1
ATOM 775 C C . ALA A 1 86 ? -25.166 72.286 35.568 1.00 59.69 86 ALA A C 1
ATOM 777 O O . ALA A 1 86 ? -26.324 72.657 35.482 1.00 59.69 86 ALA A O 1
ATOM 778 N N . ARG A 1 87 ? -24.559 72.207 36.759 1.00 58.12 87 ARG A N 1
ATOM 779 C CA . ARG A 1 87 ? -25.192 72.490 38.061 1.00 58.12 87 ARG A CA 1
ATOM 780 C C . ARG A 1 87 ? -25.270 73.988 38.352 1.00 58.12 87 ARG A C 1
ATOM 782 O O . ARG A 1 87 ? -26.280 74.419 38.887 1.00 58.12 87 ARG A O 1
ATOM 789 N N . LYS A 1 88 ? -24.294 74.805 37.924 1.00 66.06 88 LYS A N 1
ATOM 790 C CA . LYS A 1 88 ? -24.448 76.274 37.863 1.00 66.06 88 LYS A CA 1
ATOM 791 C C . LYS A 1 88 ? -25.548 76.659 36.875 1.00 66.06 88 LYS A C 1
ATOM 793 O O . LYS A 1 88 ? -26.374 77.495 37.212 1.00 66.06 88 LYS A O 1
ATOM 798 N N . ALA A 1 89 ? -25.619 76.008 35.711 1.00 58.47 89 ALA A N 1
ATOM 799 C CA . ALA A 1 89 ? -26.711 76.224 34.764 1.00 58.47 89 ALA A CA 1
ATOM 800 C C . ALA A 1 89 ? -28.073 75.807 35.353 1.00 58.47 89 ALA A C 1
ATOM 802 O O . ALA A 1 89 ? -29.024 76.569 35.268 1.00 58.47 89 ALA A O 1
ATOM 803 N N . VAL A 1 90 ? -28.159 74.658 36.031 1.00 57.62 90 VAL A N 1
ATOM 804 C CA . VAL A 1 90 ? -29.393 74.143 36.653 1.00 57.62 90 VAL A CA 1
ATOM 805 C C . VAL A 1 90 ? -29.815 74.944 37.891 1.00 57.62 90 VAL A C 1
ATOM 807 O O . VAL A 1 90 ? -31.007 75.129 38.104 1.00 57.62 90 VAL A O 1
ATOM 810 N N . ASN A 1 91 ? -28.884 75.483 38.681 1.00 60.25 91 ASN A N 1
ATOM 811 C CA . ASN A 1 91 ? -29.219 76.347 39.820 1.00 60.25 91 ASN A CA 1
ATOM 812 C C . ASN A 1 91 ? -29.661 77.750 39.371 1.00 60.25 91 ASN A C 1
ATOM 814 O O . ASN A 1 91 ? -30.559 78.320 39.980 1.00 60.25 91 ASN A O 1
ATOM 818 N N . VAL A 1 92 ? -29.127 78.266 38.258 1.00 58.94 92 VAL A N 1
ATOM 819 C CA . VAL A 1 92 ? -29.667 79.469 37.595 1.00 58.94 92 VAL A CA 1
ATOM 820 C C . VAL A 1 92 ? -31.057 79.196 36.991 1.00 58.94 92 VAL A C 1
ATOM 822 O O . VAL A 1 92 ? -31.910 80.077 37.010 1.00 58.94 92 VAL A O 1
ATOM 825 N N . ILE A 1 93 ? -31.318 77.966 36.525 1.00 52.50 93 ILE A N 1
ATOM 826 C CA . ILE A 1 93 ? -32.640 77.512 36.048 1.00 52.50 93 ILE A CA 1
ATOM 827 C C . ILE A 1 93 ? -33.644 77.343 37.206 1.00 52.50 93 ILE A C 1
ATOM 829 O O . ILE A 1 93 ? -34.818 77.651 37.037 1.00 52.50 93 ILE A O 1
ATOM 833 N N . LYS A 1 94 ? -33.215 76.898 38.396 1.00 50.88 94 LYS A N 1
ATOM 834 C CA . LYS A 1 94 ? -34.103 76.744 39.566 1.00 50.88 94 LYS A CA 1
ATOM 835 C C . LYS A 1 94 ? -34.431 78.062 40.278 1.00 50.88 94 LYS A C 1
ATOM 837 O O . LYS A 1 94 ? -35.504 78.153 40.860 1.00 50.88 94 LYS A O 1
ATOM 842 N N . ALA A 1 95 ? -33.563 79.073 40.204 1.00 54.56 95 ALA A N 1
ATOM 843 C CA . ALA A 1 95 ? -33.783 80.379 40.838 1.00 54.56 95 ALA A CA 1
ATOM 844 C C . ALA A 1 95 ? -34.698 81.333 40.039 1.00 54.56 95 ALA A C 1
ATOM 846 O O . ALA A 1 95 ? -35.000 82.425 40.507 1.00 54.56 95 ALA A O 1
ATOM 847 N N . ARG A 1 96 ? -35.151 80.953 38.837 1.00 54.28 96 ARG A N 1
ATOM 848 C CA . ARG A 1 96 ? -36.090 81.743 38.024 1.00 54.28 96 ARG A CA 1
ATOM 849 C C . ARG A 1 96 ? -37.230 80.856 37.532 1.00 54.28 96 ARG A C 1
ATOM 851 O O . ARG A 1 96 ? -37.283 80.472 36.368 1.00 54.28 96 ARG A O 1
ATOM 858 N N . ARG A 1 97 ? -38.122 80.498 38.459 1.00 53.44 97 ARG A N 1
ATOM 859 C CA . ARG A 1 97 ? -39.433 79.921 38.145 1.00 53.44 97 ARG A CA 1
ATOM 860 C C . ARG A 1 97 ? -40.375 81.048 37.721 1.00 53.44 97 ARG A C 1
ATOM 862 O O . ARG A 1 97 ? -40.835 81.815 38.551 1.00 53.44 97 ARG A O 1
ATOM 869 N N . GLY A 1 98 ? -40.629 81.111 36.422 1.00 51.94 98 GLY A N 1
ATOM 870 C CA . GLY A 1 98 ? -41.690 81.875 35.771 1.00 51.94 98 GLY A CA 1
ATOM 871 C C . GLY A 1 98 ? -41.823 81.323 34.353 1.00 51.94 98 GLY A C 1
ATOM 872 O O . GLY A 1 98 ? -40.815 81.174 33.661 1.00 51.94 98 GLY A O 1
ATOM 873 N N . ALA A 1 99 ? -43.024 80.889 33.978 1.00 56.31 99 ALA A N 1
ATOM 874 C CA . ALA A 1 99 ? -43.253 79.836 32.988 1.00 56.31 99 ALA A CA 1
ATOM 875 C C . ALA A 1 99 ? -42.994 80.193 31.507 1.00 56.31 99 ALA A C 1
ATOM 877 O O . ALA A 1 99 ? -42.982 79.278 30.692 1.00 56.31 99 ALA A O 1
ATOM 878 N N . ASP A 1 100 ? -42.631 81.430 31.149 1.00 55.97 100 ASP A N 1
ATOM 879 C CA . ASP A 1 100 ? -42.493 81.840 29.733 1.00 55.97 100 ASP A CA 1
ATOM 880 C C . ASP A 1 100 ? -41.050 82.127 29.269 1.00 55.97 100 ASP A C 1
ATOM 882 O O . ASP A 1 100 ? -40.791 82.857 28.314 1.00 55.97 100 ASP A O 1
ATOM 886 N N . GLY A 1 101 ? -40.056 81.513 29.922 1.00 53.62 101 GLY A N 1
ATOM 887 C CA . GLY A 1 101 ? -38.627 81.736 29.635 1.00 53.62 101 GLY A CA 1
ATOM 888 C C . GLY A 1 101 ? -37.907 80.667 28.797 1.00 53.62 101 GLY A C 1
ATOM 889 O O . GLY A 1 101 ? -36.696 80.775 28.572 1.00 53.62 101 GLY A O 1
ATOM 890 N N . LEU A 1 102 ? -38.587 79.605 28.353 1.00 53.59 102 LEU A N 1
ATOM 891 C CA . LEU A 1 102 ? -37.921 78.407 27.806 1.00 53.59 102 LEU A CA 1
ATOM 892 C C . LEU A 1 102 ? -37.451 78.539 26.345 1.00 53.59 102 LEU A C 1
ATOM 894 O O . LEU A 1 102 ? -36.530 77.827 25.926 1.00 53.59 102 LEU A O 1
ATOM 898 N N . ILE A 1 103 ? -38.002 79.486 25.580 1.00 54.53 103 ILE A N 1
ATOM 899 C CA . ILE A 1 103 ? -37.614 79.707 24.176 1.00 54.53 103 ILE A CA 1
ATOM 900 C C . ILE A 1 103 ? -36.392 80.641 24.077 1.00 54.53 103 ILE A C 1
ATOM 902 O O . ILE A 1 103 ? -35.468 80.375 23.300 1.00 54.53 103 ILE A O 1
ATOM 906 N N . LEU A 1 104 ? -36.282 81.655 24.944 1.00 52.16 104 LEU A N 1
ATOM 907 C CA . LEU A 1 104 ? -35.134 82.572 24.948 1.00 52.16 104 LEU A CA 1
ATOM 908 C C . LEU A 1 104 ? -33.838 81.938 25.495 1.00 52.16 104 LEU A C 1
ATOM 910 O O . LEU A 1 104 ? -32.749 82.271 25.012 1.00 52.16 104 LEU A O 1
ATOM 914 N N . GLN A 1 105 ? -33.906 80.954 26.402 1.00 53.59 105 GLN A N 1
ATOM 915 C CA . GLN A 1 105 ? -32.705 80.325 26.984 1.00 53.59 105 GLN A CA 1
ATOM 916 C C . GLN A 1 105 ? -31.995 79.302 26.081 1.00 53.59 105 GLN A C 1
ATOM 918 O O . GLN A 1 105 ? -30.763 79.197 26.140 1.00 53.59 105 GLN A O 1
ATOM 923 N N . ARG A 1 106 ? -32.700 78.608 25.172 1.00 53.88 106 ARG A N 1
ATOM 924 C CA . ARG A 1 106 ? -32.038 77.750 24.164 1.00 53.88 106 ARG A CA 1
ATOM 925 C C . ARG A 1 106 ? -31.120 78.567 23.252 1.00 53.88 106 ARG A C 1
ATOM 927 O O . ARG A 1 106 ? -30.047 78.095 22.872 1.00 53.88 106 ARG A O 1
ATOM 934 N N . SER A 1 107 ? -31.487 79.819 22.967 1.00 56.47 107 SER A N 1
ATOM 935 C CA . SER A 1 107 ? -30.694 80.724 22.130 1.00 56.47 107 SER A CA 1
ATOM 936 C C . SER A 1 107 ? -29.391 81.192 22.800 1.00 56.47 107 SER A C 1
ATOM 938 O O . SER A 1 107 ? -28.406 81.433 22.100 1.00 56.47 107 SER A O 1
ATOM 940 N N . SER A 1 108 ? -29.362 81.276 24.136 1.00 58.34 108 SER A N 1
ATOM 941 C CA . SER A 1 108 ? -28.216 81.741 24.936 1.00 58.34 108 SER A CA 1
ATOM 942 C C . SER A 1 108 ? -27.146 80.656 25.099 1.00 58.34 108 SER A C 1
ATOM 944 O O . SER A 1 108 ? -25.976 80.873 24.778 1.00 58.34 108 SER A O 1
ATOM 946 N N . ILE A 1 109 ? -27.551 79.435 25.464 1.00 58.00 109 ILE A N 1
ATOM 947 C CA . ILE A 1 109 ? -26.641 78.283 25.599 1.00 58.00 109 ILE A CA 1
ATOM 948 C C . ILE A 1 109 ? -26.087 77.872 24.228 1.00 58.00 109 ILE A C 1
ATOM 950 O O . ILE A 1 109 ? -24.888 77.616 24.080 1.00 58.00 109 ILE A O 1
ATOM 954 N N . ALA A 1 110 ? -26.927 77.905 23.187 1.00 58.84 110 ALA A N 1
ATOM 955 C CA . ALA A 1 110 ? -26.474 77.696 21.819 1.00 58.84 110 ALA A CA 1
ATOM 956 C C . ALA A 1 110 ? -25.557 78.828 21.321 1.00 58.84 110 ALA A C 1
ATOM 958 O O . ALA A 1 110 ? -24.706 78.560 20.476 1.00 58.84 110 ALA A O 1
ATOM 959 N N . ARG A 1 111 ? -25.687 80.071 21.818 1.00 65.38 111 ARG A N 1
ATOM 960 C CA . ARG A 1 111 ? -24.749 81.177 21.533 1.00 65.38 111 ARG A CA 1
ATOM 961 C C . ARG A 1 111 ? -23.406 80.973 22.230 1.00 65.38 111 ARG A C 1
ATOM 963 O O . ARG A 1 111 ? -22.375 81.125 21.585 1.00 65.38 111 ARG A O 1
ATOM 970 N N . ALA A 1 112 ? -23.394 80.563 23.497 1.00 62.88 112 ALA A N 1
ATOM 971 C CA . ALA A 1 112 ? -22.165 80.303 24.250 1.00 62.88 112 ALA A CA 1
ATOM 972 C C . ALA A 1 112 ? -21.368 79.119 23.673 1.00 62.88 112 ALA A C 1
ATOM 974 O O . ALA A 1 112 ? -20.153 79.214 23.477 1.00 62.88 112 ALA A O 1
ATOM 975 N N . TYR A 1 113 ? -22.055 78.032 23.309 1.00 62.72 113 TYR A N 1
ATOM 976 C CA . TYR A 1 113 ? -21.434 76.873 22.664 1.00 62.72 113 TYR A CA 1
ATOM 977 C C . TYR A 1 113 ? -20.945 77.194 21.243 1.00 62.72 113 TYR A C 1
ATOM 979 O O . TYR A 1 113 ? -19.828 76.819 20.877 1.00 62.72 113 TYR A O 1
ATOM 987 N N . ARG A 1 114 ? -21.721 77.962 20.459 1.00 64.25 114 ARG A N 1
ATOM 988 C CA . ARG A 1 114 ? -21.277 78.472 19.150 1.00 64.25 114 ARG A CA 1
ATOM 989 C C . ARG A 1 114 ? -20.060 79.389 19.286 1.00 64.25 114 ARG A C 1
ATOM 991 O O . ARG A 1 114 ? -19.102 79.187 18.555 1.00 64.25 114 ARG A O 1
ATOM 998 N N . SER A 1 115 ? -20.020 80.297 20.260 1.00 67.81 115 SER A N 1
ATOM 999 C CA . SER A 1 115 ? -18.853 81.154 20.529 1.00 67.81 115 SER A CA 1
ATOM 1000 C C . SER A 1 115 ? -17.603 80.363 20.932 1.00 67.81 115 SER A C 1
ATOM 1002 O O . SER A 1 115 ? -16.507 80.671 20.466 1.00 67.81 115 SER A O 1
ATOM 1004 N N . TYR A 1 116 ? -17.739 79.308 21.740 1.00 69.69 116 TYR A N 1
ATOM 1005 C CA . TYR A 1 116 ? -16.620 78.426 22.098 1.00 69.69 116 TYR A CA 1
ATOM 1006 C C . TYR A 1 116 ? -16.085 77.638 20.889 1.00 69.69 116 TYR A C 1
ATOM 1008 O O . TYR A 1 116 ? -14.871 77.587 20.658 1.00 69.69 116 TYR A O 1
ATOM 1016 N N . MET A 1 117 ? -16.989 77.079 20.077 1.00 65.50 117 MET A N 1
ATOM 1017 C CA . MET A 1 117 ? -16.652 76.371 18.837 1.00 65.50 117 MET A CA 1
ATOM 1018 C C . MET A 1 117 ? -16.034 77.308 17.793 1.00 65.50 117 MET A C 1
ATOM 1020 O O . MET A 1 117 ? -15.064 76.940 17.137 1.00 65.50 117 MET A O 1
ATOM 1024 N N . VAL A 1 118 ? -16.529 78.542 17.675 1.00 68.75 118 VAL A N 1
ATOM 1025 C CA . VAL A 1 118 ? -15.972 79.567 16.783 1.00 68.75 118 VAL A CA 1
ATOM 1026 C C . VAL A 1 118 ? -14.570 79.973 17.230 1.00 68.75 118 VAL A C 1
ATOM 1028 O O . VAL A 1 118 ? -13.692 80.055 16.382 1.00 68.75 118 VAL A O 1
ATOM 1031 N N . ARG A 1 119 ? -14.288 80.125 18.533 1.00 66.38 119 ARG A N 1
ATOM 1032 C CA . ARG A 1 119 ? -12.923 80.418 19.025 1.00 66.38 119 ARG A CA 1
ATOM 1033 C C . ARG A 1 119 ? -11.946 79.268 18.764 1.00 66.38 119 ARG A C 1
ATOM 1035 O O . ARG A 1 119 ? -10.831 79.502 18.306 1.00 66.38 119 ARG A O 1
ATOM 1042 N N . THR A 1 120 ? -12.353 78.019 18.987 1.00 61.88 120 THR A N 1
ATOM 1043 C CA . THR A 1 120 ? -11.495 76.846 18.722 1.00 61.88 120 THR A CA 1
ATOM 1044 C C . THR A 1 120 ? -11.285 76.598 17.227 1.00 61.88 120 THR A C 1
ATOM 1046 O O . THR A 1 120 ? -10.170 76.274 16.803 1.00 61.88 120 THR A O 1
ATOM 1049 N N . LEU A 1 121 ? -12.314 76.810 16.402 1.00 63.91 121 LEU A N 1
ATOM 1050 C CA . LEU A 1 121 ? -12.196 76.778 14.945 1.00 63.91 121 LEU A CA 1
ATOM 1051 C C . LEU A 1 121 ? -11.381 77.960 14.413 1.00 63.91 121 LEU A C 1
ATOM 1053 O O . LEU A 1 121 ? -10.584 77.747 13.506 1.00 63.91 121 LEU A O 1
ATOM 1057 N N . ALA A 1 122 ? -11.484 79.152 15.005 1.00 67.88 122 ALA A N 1
ATOM 1058 C CA . ALA A 1 122 ? -10.673 80.317 14.660 1.00 67.88 122 ALA A CA 1
ATOM 1059 C C . ALA A 1 122 ? -9.192 80.089 14.981 1.00 67.88 122 ALA A C 1
ATOM 1061 O O . ALA A 1 122 ? -8.353 80.383 14.140 1.00 67.88 122 ALA A O 1
ATOM 1062 N N . VAL A 1 123 ? -8.844 79.479 16.120 1.00 66.38 123 VAL A N 1
ATOM 1063 C CA . VAL A 1 123 ? -7.449 79.115 16.449 1.00 66.38 123 VAL A CA 1
ATOM 1064 C C . VAL A 1 123 ? -6.892 78.079 15.466 1.00 66.38 123 VAL A C 1
ATOM 1066 O O . VAL A 1 123 ? -5.765 78.216 14.981 1.00 66.38 123 VAL A O 1
ATOM 1069 N N . ARG A 1 124 ? -7.689 77.065 15.101 1.00 64.62 124 ARG A N 1
ATOM 1070 C CA . ARG A 1 124 ? -7.305 76.078 14.076 1.00 64.62 124 ARG A CA 1
ATOM 1071 C C . ARG A 1 124 ? -7.198 76.706 12.688 1.00 64.62 124 ARG A C 1
ATOM 1073 O O . ARG A 1 124 ? -6.266 76.386 11.955 1.00 64.62 124 ARG A O 1
ATOM 1080 N N . ALA A 1 125 ? -8.099 77.620 12.341 1.00 64.25 125 ALA A N 1
ATOM 1081 C CA . ALA A 1 125 ? -8.062 78.374 11.097 1.00 64.25 125 ALA A CA 1
ATOM 1082 C C . ALA A 1 125 ? -6.853 79.317 11.053 1.00 64.25 125 ALA A C 1
ATOM 1084 O O . ALA A 1 125 ? -6.199 79.366 10.021 1.00 64.25 125 ALA A O 1
ATOM 1085 N N . LYS A 1 126 ? -6.476 79.967 12.164 1.00 67.38 126 LYS A N 1
ATOM 1086 C CA . LYS A 1 126 ? -5.278 80.819 12.279 1.00 67.38 126 LYS A CA 1
ATOM 1087 C C . LYS A 1 126 ? -4.004 79.994 12.085 1.00 67.38 126 LYS A C 1
ATOM 1089 O O . LYS A 1 126 ? -3.179 80.355 11.254 1.00 67.38 126 LYS A O 1
ATOM 1094 N N . LYS A 1 127 ? -3.890 78.819 12.725 1.00 64.38 127 LYS A N 1
ATOM 1095 C CA . LYS A 1 127 ? -2.776 77.873 12.494 1.00 64.38 127 LYS A CA 1
ATOM 1096 C C . LYS A 1 127 ? -2.712 77.389 11.040 1.00 64.38 127 LYS A C 1
ATOM 1098 O O . LYS A 1 127 ? -1.634 77.328 10.455 1.00 64.38 127 LYS A O 1
ATOM 1103 N N . LYS A 1 128 ? -3.861 77.093 10.426 1.00 64.19 128 LYS A N 1
ATOM 1104 C CA . LYS A 1 128 ? -3.938 76.642 9.026 1.00 64.19 128 LYS A CA 1
ATOM 1105 C C . LYS A 1 128 ? -3.677 77.775 8.025 1.00 64.19 128 LYS A C 1
ATOM 1107 O O . LYS A 1 128 ? -3.089 77.524 6.979 1.00 64.19 128 LYS A O 1
ATOM 1112 N N . ALA A 1 129 ? -4.063 79.006 8.355 1.00 64.31 129 ALA A N 1
ATOM 1113 C CA . ALA A 1 129 ? -3.785 80.212 7.581 1.00 64.31 129 ALA A CA 1
ATOM 1114 C C . ALA A 1 129 ? -2.301 80.591 7.649 1.00 64.31 129 ALA A C 1
ATOM 1116 O O . ALA A 1 129 ? -1.734 80.939 6.621 1.00 64.31 129 ALA A O 1
ATOM 1117 N N . ILE A 1 130 ? -1.650 80.444 8.809 1.00 67.50 130 ILE A N 1
ATOM 1118 C CA . ILE A 1 130 ? -0.194 80.604 8.958 1.00 67.50 130 ILE A CA 1
ATOM 1119 C C . ILE A 1 130 ? 0.537 79.538 8.131 1.00 67.50 130 ILE A C 1
ATOM 1121 O O . ILE A 1 130 ? 1.374 79.881 7.303 1.00 67.50 130 ILE A O 1
ATOM 1125 N N . ALA A 1 131 ? 0.142 78.264 8.241 1.00 61.53 131 ALA A N 1
ATOM 1126 C CA . ALA A 1 131 ? 0.719 77.187 7.434 1.00 61.53 131 ALA A CA 1
ATOM 1127 C C . ALA A 1 131 ? 0.508 77.398 5.920 1.00 61.53 131 ALA A C 1
ATOM 1129 O O . ALA A 1 131 ? 1.420 77.156 5.129 1.00 61.53 131 ALA A O 1
ATOM 1130 N N . MET A 1 132 ? -0.666 77.893 5.504 1.00 62.16 132 MET A N 1
ATOM 1131 C CA . MET A 1 132 ? -0.910 78.269 4.109 1.00 62.16 132 MET A CA 1
ATOM 1132 C C . MET A 1 132 ? -0.080 79.477 3.680 1.00 62.16 132 MET A C 1
ATOM 1134 O O . MET A 1 132 ? 0.482 79.416 2.595 1.00 62.16 132 MET A O 1
ATOM 1138 N N . ARG A 1 133 ? 0.051 80.535 4.494 1.00 62.34 133 ARG A N 1
ATOM 1139 C CA . ARG A 1 133 ? 0.912 81.691 4.182 1.00 62.34 133 ARG A CA 1
ATOM 1140 C C . ARG A 1 133 ? 2.368 81.262 4.019 1.00 62.34 133 ARG A C 1
ATOM 1142 O O . ARG A 1 133 ? 2.998 81.687 3.062 1.00 62.34 133 ARG A O 1
ATOM 1149 N N . CYS A 1 134 ? 2.877 80.359 4.857 1.00 63.53 134 CYS A N 1
ATOM 1150 C CA . CYS A 1 134 ? 4.231 79.813 4.717 1.00 63.53 134 CYS A CA 1
ATOM 1151 C C . CYS A 1 134 ? 4.408 78.984 3.432 1.00 63.53 134 CYS A C 1
ATOM 1153 O O . CYS A 1 134 ? 5.443 79.090 2.776 1.00 63.53 134 CYS A O 1
ATOM 1155 N N . ARG A 1 135 ? 3.403 78.188 3.037 1.00 60.81 135 ARG A N 1
ATOM 1156 C CA . ARG A 1 135 ? 3.428 77.415 1.779 1.00 60.81 135 ARG A CA 1
ATOM 1157 C C . ARG A 1 135 ? 3.312 78.313 0.547 1.00 60.81 135 ARG A C 1
ATOM 1159 O O . ARG A 1 135 ? 4.033 78.110 -0.421 1.00 60.81 135 ARG A O 1
ATOM 1166 N N . TRP A 1 136 ? 2.453 79.326 0.609 1.00 61.12 136 TRP A N 1
ATOM 1167 C CA . TRP A 1 136 ? 2.265 80.307 -0.457 1.00 61.12 136 TRP A CA 1
ATOM 1168 C C . TRP A 1 136 ? 3.467 81.227 -0.623 1.00 61.12 136 TRP A C 1
ATOM 1170 O O . TRP A 1 136 ? 3.830 81.502 -1.755 1.00 61.12 136 TRP A O 1
ATOM 1180 N N . ARG A 1 137 ? 4.141 81.632 0.460 1.00 62.38 137 ARG A N 1
ATOM 1181 C CA . ARG A 1 137 ? 5.400 82.389 0.383 1.00 62.38 137 ARG A CA 1
ATOM 1182 C C . ARG A 1 137 ? 6.483 81.572 -0.329 1.00 62.38 137 ARG A C 1
ATOM 1184 O O . ARG A 1 137 ? 7.206 82.121 -1.146 1.00 62.38 137 ARG A O 1
ATOM 1191 N N . ARG A 1 138 ? 6.518 80.252 -0.105 1.00 59.50 138 ARG A N 1
ATOM 1192 C CA . ARG A 1 138 ? 7.418 79.313 -0.800 1.00 59.50 138 ARG A CA 1
ATOM 1193 C C . ARG A 1 138 ? 7.107 79.181 -2.297 1.00 59.50 138 ARG A C 1
ATOM 1195 O O . ARG A 1 138 ? 8.020 79.195 -3.107 1.00 59.50 138 ARG A O 1
ATOM 1202 N N . ILE A 1 139 ? 5.825 79.105 -2.661 1.00 59.69 139 ILE A N 1
ATOM 1203 C CA . ILE A 1 139 ? 5.383 79.023 -4.065 1.00 59.69 139 ILE A CA 1
ATOM 1204 C C . ILE A 1 139 ? 5.576 80.368 -4.786 1.00 59.69 139 ILE A C 1
ATOM 1206 O O . ILE A 1 139 ? 6.057 80.399 -5.910 1.00 59.69 139 ILE A O 1
ATOM 1210 N N . TYR A 1 140 ? 5.270 81.489 -4.131 1.00 61.31 140 TYR A N 1
ATOM 1211 C CA . TYR A 1 140 ? 5.418 82.839 -4.685 1.00 61.31 140 TYR A CA 1
ATOM 1212 C C . TYR A 1 140 ? 6.889 83.215 -4.919 1.00 61.31 140 TYR A C 1
ATOM 1214 O O . TYR A 1 140 ? 7.213 83.803 -5.946 1.00 61.31 140 TYR A O 1
ATOM 1222 N N . LEU A 1 141 ? 7.792 82.814 -4.015 1.00 60.94 141 LEU A N 1
ATOM 1223 C CA . LEU A 1 141 ? 9.239 82.961 -4.211 1.00 60.94 141 LEU A CA 1
ATOM 1224 C C . LEU A 1 141 ? 9.770 82.084 -5.358 1.00 60.94 141 LEU A C 1
ATOM 1226 O O . LEU A 1 141 ? 10.720 82.484 -6.021 1.00 60.94 141 LEU A O 1
ATOM 1230 N N . GLY A 1 142 ? 9.137 80.935 -5.629 1.00 57.25 142 GLY A N 1
ATOM 1231 C CA . GLY A 1 142 ? 9.444 80.098 -6.796 1.00 57.25 142 GLY A CA 1
ATOM 1232 C C . GLY A 1 142 ? 8.941 80.681 -8.122 1.00 57.25 142 GLY A C 1
ATOM 1233 O O . GLY A 1 142 ? 9.608 80.546 -9.139 1.00 57.25 142 GLY A O 1
ATOM 1234 N N . ILE A 1 143 ? 7.802 81.383 -8.112 1.00 56.97 143 ILE A N 1
ATOM 1235 C CA . ILE A 1 143 ? 7.213 82.006 -9.313 1.00 56.97 143 ILE A CA 1
ATOM 1236 C C . ILE A 1 143 ? 7.955 83.293 -9.718 1.00 56.97 143 ILE A C 1
ATOM 1238 O O . ILE A 1 143 ? 8.021 83.608 -10.901 1.00 56.97 143 ILE A O 1
ATOM 1242 N N . LYS A 1 144 ? 8.592 84.005 -8.774 1.00 53.09 144 LYS A N 1
ATOM 1243 C CA . LYS A 1 144 ? 9.387 85.223 -9.046 1.00 53.09 144 LYS A CA 1
ATOM 1244 C C . LYS A 1 144 ? 10.672 84.991 -9.866 1.00 53.09 144 LYS A C 1
ATOM 1246 O O . LYS A 1 144 ? 11.382 85.952 -10.134 1.00 53.09 144 LYS A O 1
ATOM 1251 N N . ARG A 1 145 ? 10.984 83.741 -10.232 1.00 57.91 145 ARG A N 1
ATOM 1252 C CA . ARG A 1 145 ? 12.167 83.351 -11.022 1.00 57.91 145 ARG A CA 1
ATOM 1253 C C . ARG A 1 145 ? 11.852 82.972 -12.478 1.00 57.91 145 ARG A C 1
ATOM 1255 O O . ARG A 1 145 ? 12.723 82.436 -13.151 1.00 57.91 145 ARG A O 1
ATOM 1262 N N . LEU A 1 146 ? 10.634 83.213 -12.967 1.00 55.31 146 LEU A N 1
ATOM 1263 C CA . LEU A 1 146 ? 10.267 82.922 -14.360 1.00 55.31 146 LEU A CA 1
ATOM 1264 C C . LEU A 1 146 ? 10.463 84.165 -15.254 1.00 55.31 146 LEU A C 1
ATOM 1266 O O . LEU A 1 146 ? 10.068 85.250 -14.829 1.00 55.31 146 LEU A O 1
ATOM 1270 N N . PRO A 1 147 ? 11.042 84.056 -16.470 1.00 54.25 147 PRO A N 1
ATOM 1271 C CA . PRO A 1 147 ? 11.632 85.209 -17.153 1.00 54.25 147 PRO A CA 1
ATOM 1272 C C . PRO A 1 147 ? 10.696 85.987 -18.093 1.00 54.25 147 PRO A C 1
ATOM 1274 O O . PRO A 1 147 ? 11.195 86.827 -18.835 1.00 54.25 147 PRO A O 1
ATOM 1277 N N . ARG A 1 148 ? 9.373 85.747 -18.130 1.00 63.06 148 ARG A N 1
ATOM 1278 C CA . ARG A 1 148 ? 8.467 86.483 -19.044 1.00 63.06 148 ARG A CA 1
ATOM 1279 C C . ARG A 1 148 ? 7.091 86.793 -18.417 1.00 63.06 148 ARG A C 1
ATOM 1281 O O . ARG A 1 148 ? 6.470 85.891 -17.854 1.00 63.06 148 ARG A O 1
ATOM 1288 N N . PRO A 1 149 ? 6.596 88.046 -18.499 1.00 60.53 149 PRO A N 1
ATOM 1289 C CA . PRO A 1 149 ? 5.394 88.507 -17.788 1.00 60.53 149 PRO A CA 1
ATOM 1290 C C . PRO A 1 149 ? 4.059 87.945 -18.319 1.00 60.53 149 PRO A C 1
ATOM 1292 O O . PRO A 1 149 ? 3.078 87.889 -17.569 1.00 60.53 149 PRO A O 1
ATOM 1295 N N . GLU A 1 150 ? 4.005 87.467 -19.562 1.00 65.12 150 GLU A N 1
ATOM 1296 C CA . GLU A 1 150 ? 2.766 87.006 -20.212 1.00 65.12 150 GLU A CA 1
ATOM 1297 C C . GLU A 1 150 ? 2.268 85.645 -19.683 1.00 65.12 150 GLU A C 1
ATOM 1299 O O . GLU A 1 150 ? 1.067 85.449 -19.457 1.00 65.12 150 GLU A O 1
ATOM 1304 N N . ASP A 1 151 ? 3.182 84.733 -19.346 1.00 60.38 151 ASP A N 1
ATOM 1305 C CA . ASP A 1 151 ? 2.840 83.405 -18.817 1.00 60.38 151 ASP A CA 1
ATOM 1306 C C . ASP A 1 151 ? 2.248 83.471 -17.403 1.00 60.38 151 ASP A C 1
ATOM 1308 O O . ASP A 1 151 ? 1.356 82.697 -17.027 1.00 60.38 151 ASP A O 1
ATOM 1312 N N . THR A 1 152 ? 2.668 84.460 -16.614 1.00 65.50 152 THR A N 1
ATOM 1313 C CA . THR A 1 152 ? 2.162 84.691 -15.258 1.00 65.50 152 THR A CA 1
ATOM 1314 C C . THR A 1 152 ? 0.669 85.020 -15.232 1.00 65.50 152 THR A C 1
ATOM 1316 O O . THR A 1 152 ? -0.049 84.526 -14.356 1.00 65.50 152 THR A O 1
ATOM 1319 N N . ALA A 1 153 ? 0.166 85.800 -16.192 1.00 70.06 153 ALA A N 1
ATOM 1320 C CA . ALA A 1 153 ? -1.249 86.169 -16.255 1.00 70.06 153 ALA A CA 1
ATOM 1321 C C . ALA A 1 153 ? -2.137 84.964 -16.616 1.00 70.06 153 ALA A C 1
ATOM 1323 O O . ALA A 1 153 ? -3.178 84.724 -15.986 1.00 70.06 153 ALA A O 1
ATOM 1324 N N . ARG A 1 154 ? -1.685 84.141 -17.570 1.00 72.62 154 ARG A N 1
ATOM 1325 C CA . ARG A 1 154 ? -2.397 82.935 -18.022 1.00 72.62 154 ARG A CA 1
ATOM 1326 C C . ARG A 1 154 ? -2.484 81.887 -16.910 1.00 72.62 154 ARG A C 1
ATOM 1328 O O . ARG A 1 154 ? -3.565 81.356 -16.631 1.00 72.62 154 ARG A O 1
ATOM 1335 N N . ILE A 1 155 ? -1.385 81.672 -16.186 1.00 69.56 155 ILE A N 1
ATOM 1336 C CA . ILE A 1 155 ? -1.329 80.759 -15.036 1.00 69.56 155 ILE A CA 1
ATOM 1337 C C . ILE A 1 155 ? -2.222 81.258 -13.890 1.00 69.56 155 ILE A C 1
ATOM 1339 O O . ILE A 1 155 ? -2.968 80.470 -13.299 1.00 69.56 155 ILE A O 1
ATOM 1343 N N . GLN A 1 156 ? -2.231 82.564 -13.595 1.00 73.81 156 GLN A N 1
ATOM 1344 C CA . GLN A 1 156 ? -3.105 83.127 -12.558 1.00 73.81 156 GLN A CA 1
ATOM 1345 C C . GLN A 1 156 ? -4.595 82.932 -12.871 1.00 73.81 156 GLN A C 1
ATOM 1347 O O . GLN A 1 156 ? -5.384 82.625 -11.969 1.00 73.81 156 GLN A O 1
ATOM 1352 N N . MET A 1 157 ? -4.999 83.066 -14.134 1.00 79.00 157 MET A N 1
ATOM 1353 C CA . MET A 1 157 ? -6.386 82.869 -14.552 1.00 79.00 157 MET A CA 1
ATOM 1354 C C . MET A 1 157 ? -6.833 81.403 -14.407 1.00 79.00 157 MET A C 1
ATOM 1356 O O . MET A 1 157 ? -7.898 81.133 -13.834 1.00 79.00 157 MET A O 1
ATOM 1360 N N . ILE A 1 158 ? -6.001 80.452 -14.845 1.00 73.06 158 ILE A N 1
ATOM 1361 C CA . ILE A 1 158 ? -6.251 79.007 -14.693 1.00 73.06 158 ILE A CA 1
ATOM 1362 C C . ILE A 1 158 ? -6.356 78.640 -13.208 1.00 73.06 158 ILE A C 1
ATOM 1364 O O . ILE A 1 158 ? -7.297 77.956 -12.790 1.00 73.06 158 ILE A O 1
ATOM 1368 N N . LEU A 1 159 ? -5.459 79.177 -12.379 1.00 73.38 159 LEU A N 1
ATOM 1369 C CA . LEU A 1 159 ? -5.458 78.932 -10.941 1.00 73.38 159 LEU A CA 1
ATOM 1370 C C . LEU A 1 159 ? -6.727 79.475 -10.266 1.00 73.38 159 LEU A C 1
ATOM 1372 O O . LEU A 1 159 ? -7.328 78.797 -9.429 1.00 73.38 159 LEU A O 1
ATOM 1376 N N . ARG A 1 160 ? -7.201 80.665 -10.662 1.00 77.88 160 ARG A N 1
ATOM 1377 C CA . ARG A 1 160 ? -8.460 81.244 -10.158 1.00 77.88 160 ARG A CA 1
ATOM 1378 C C . ARG A 1 160 ? -9.671 80.381 -10.530 1.00 77.88 160 ARG A C 1
ATOM 1380 O O . ARG A 1 160 ? -10.517 80.139 -9.662 1.00 77.88 160 ARG A O 1
ATOM 1387 N N . ARG A 1 161 ? -9.751 79.863 -11.766 1.00 77.69 161 ARG A N 1
ATOM 1388 C CA . ARG A 1 161 ? -10.814 78.918 -12.182 1.00 77.69 161 ARG A CA 1
ATOM 1389 C C . ARG A 1 161 ? -10.761 77.621 -11.376 1.00 77.69 161 ARG A C 1
ATOM 1391 O O . ARG A 1 161 ? -11.791 77.188 -10.851 1.00 77.69 161 ARG A O 1
ATOM 1398 N N . PHE A 1 162 ? -9.573 77.048 -11.200 1.00 73.25 162 PHE A N 1
ATOM 1399 C CA . PHE A 1 162 ? -9.383 75.827 -10.418 1.00 73.25 162 PHE A CA 1
ATOM 1400 C C . PHE A 1 162 ? -9.805 76.008 -8.950 1.00 73.25 162 PHE A C 1
ATOM 1402 O O . PHE A 1 162 ? -10.536 75.182 -8.397 1.00 73.25 162 PHE A O 1
ATOM 1409 N N . ILE A 1 163 ? -9.432 77.131 -8.326 1.00 75.38 163 ILE A N 1
ATOM 1410 C CA . ILE A 1 163 ? -9.817 77.454 -6.945 1.00 75.38 163 ILE A CA 1
ATOM 1411 C C . ILE A 1 163 ? -11.339 77.597 -6.810 1.00 75.38 163 ILE A C 1
ATOM 1413 O O . ILE A 1 163 ? -11.911 77.072 -5.850 1.00 75.38 163 ILE A O 1
ATOM 1417 N N . ARG A 1 164 ? -12.018 78.263 -7.757 1.00 77.94 164 ARG A N 1
ATOM 1418 C CA . ARG A 1 164 ? -13.489 78.384 -7.742 1.00 77.94 164 ARG A CA 1
ATOM 1419 C C . ARG A 1 164 ? -14.168 77.018 -7.864 1.00 77.94 164 ARG A C 1
ATOM 1421 O O . ARG A 1 164 ? -15.054 76.718 -7.064 1.00 77.94 164 ARG A O 1
ATOM 1428 N N . ARG A 1 165 ? -13.716 76.165 -8.792 1.00 76.12 165 ARG A N 1
ATOM 1429 C CA . ARG A 1 165 ? -14.253 74.803 -8.972 1.00 76.12 165 ARG A CA 1
ATOM 1430 C C . ARG A 1 165 ? -14.058 73.956 -7.714 1.00 76.12 165 ARG A C 1
ATOM 1432 O O . ARG A 1 165 ? -14.998 73.326 -7.237 1.00 76.12 165 ARG A O 1
ATOM 1439 N N . ARG A 1 166 ? -12.875 74.022 -7.097 1.00 76.62 166 ARG A N 1
ATOM 1440 C CA . ARG A 1 166 ? -12.581 73.299 -5.852 1.00 76.62 166 ARG A CA 1
ATOM 1441 C C . ARG A 1 166 ? -13.436 73.779 -4.676 1.00 76.62 166 ARG A C 1
ATOM 1443 O O . ARG A 1 166 ? -13.864 72.955 -3.872 1.00 76.62 166 ARG A O 1
ATOM 1450 N N . LYS A 1 167 ? -13.714 75.085 -4.572 1.00 78.19 167 LYS A N 1
ATOM 1451 C CA . LYS A 1 167 ? -14.623 75.635 -3.551 1.00 78.19 167 LYS A CA 1
ATOM 1452 C C . LYS A 1 167 ? -16.060 75.133 -3.735 1.00 78.19 167 LYS A C 1
ATOM 1454 O O . LYS A 1 167 ? -16.656 74.712 -2.748 1.00 78.19 167 LYS A O 1
ATOM 1459 N N . ARG A 1 168 ? -16.578 75.099 -4.971 1.00 77.81 168 ARG A N 1
ATOM 1460 C CA . ARG A 1 168 ? -17.918 74.553 -5.277 1.00 77.81 168 ARG A CA 1
ATOM 1461 C C . ARG A 1 168 ? -18.023 73.064 -4.941 1.00 77.81 168 ARG A C 1
ATOM 1463 O O . ARG A 1 168 ? -18.925 72.672 -4.209 1.00 77.81 168 ARG A O 1
ATOM 1470 N N . ASN A 1 169 ? -17.048 72.258 -5.364 1.00 75.69 169 ASN A N 1
ATOM 1471 C CA . ASN A 1 169 ? -17.036 70.820 -5.067 1.00 75.69 169 ASN A CA 1
ATOM 1472 C C . ASN A 1 169 ? -16.941 70.542 -3.562 1.00 75.69 169 ASN A C 1
ATOM 1474 O O . ASN A 1 169 ? -17.562 69.605 -3.060 1.00 75.69 169 ASN A O 1
ATOM 1478 N N . LYS A 1 170 ? -16.193 71.372 -2.824 1.00 79.00 170 LYS A N 1
ATOM 1479 C CA . LYS A 1 170 ? -16.096 71.259 -1.369 1.00 79.00 170 LYS A CA 1
ATOM 1480 C C . LYS A 1 170 ? -17.415 71.614 -0.675 1.00 79.00 170 LYS A C 1
ATOM 1482 O O . LYS A 1 170 ? -17.827 70.895 0.223 1.00 79.00 170 LYS A O 1
ATOM 1487 N N . ALA A 1 171 ? -18.094 72.672 -1.116 1.00 77.62 171 ALA A N 1
ATOM 1488 C CA . ALA A 1 171 ? -19.408 73.027 -0.586 1.00 77.62 171 ALA A CA 1
ATOM 1489 C C . ALA A 1 171 ? -20.435 71.905 -0.827 1.00 77.62 171 ALA A C 1
ATOM 1491 O O . ALA A 1 171 ? -21.134 71.510 0.100 1.00 77.62 171 ALA A O 1
ATOM 1492 N N . ALA A 1 172 ? -20.456 71.318 -2.029 1.00 77.25 172 ALA A N 1
ATOM 1493 C CA . ALA A 1 172 ? -21.338 70.195 -2.349 1.00 77.25 172 ALA A CA 1
ATOM 1494 C C . ALA A 1 172 ? -21.057 68.954 -1.479 1.00 77.25 172 ALA A C 1
ATOM 1496 O O . ALA A 1 172 ? -21.982 68.343 -0.945 1.00 77.25 172 ALA A O 1
ATOM 1497 N N . THR A 1 173 ? -19.782 68.610 -1.265 1.00 73.88 173 THR A N 1
ATOM 1498 C CA . THR A 1 173 ? -19.410 67.485 -0.388 1.00 73.88 173 THR A CA 1
ATOM 1499 C C . THR A 1 173 ? -19.707 67.754 1.086 1.00 73.88 173 THR A C 1
ATOM 1501 O O . THR A 1 173 ? -20.128 66.838 1.793 1.00 73.88 173 THR A O 1
ATOM 1504 N N . ASP A 1 174 ? -19.542 68.989 1.561 1.00 75.94 174 ASP A N 1
ATOM 1505 C CA . ASP A 1 174 ? -19.898 69.362 2.931 1.00 75.94 174 ASP A CA 1
ATOM 1506 C C . ASP A 1 174 ? -21.428 69.281 3.145 1.00 75.94 174 ASP A C 1
ATOM 1508 O O . ASP A 1 174 ? -21.865 68.732 4.160 1.00 75.94 174 ASP A O 1
ATOM 1512 N N . ILE A 1 175 ? -22.246 69.694 2.165 1.00 77.88 175 ILE A N 1
ATOM 1513 C CA . ILE A 1 175 ? -23.717 69.543 2.202 1.00 77.88 175 ILE A CA 1
ATOM 1514 C C . ILE A 1 175 ? -24.120 68.062 2.221 1.00 77.88 175 ILE A C 1
ATOM 1516 O O . ILE A 1 175 ? -24.894 67.640 3.084 1.00 77.88 175 ILE A O 1
ATOM 1520 N N . GLN A 1 176 ? -23.550 67.240 1.334 1.00 74.31 176 GLN A N 1
ATOM 1521 C CA . GLN A 1 176 ? -23.818 65.796 1.309 1.00 74.31 176 GLN A CA 1
ATOM 1522 C C . GLN A 1 176 ? -23.416 65.110 2.619 1.00 74.31 176 GLN A C 1
ATOM 1524 O O . GLN A 1 176 ? -24.115 64.214 3.096 1.00 74.31 176 GLN A O 1
ATOM 1529 N N . ARG A 1 177 ? -22.309 65.535 3.241 1.00 74.69 177 ARG A N 1
ATOM 1530 C CA . ARG A 1 177 ? -21.868 65.008 4.537 1.00 74.69 177 ARG A CA 1
ATOM 1531 C C . ARG A 1 177 ? -22.852 65.359 5.653 1.00 74.69 177 ARG A C 1
ATOM 1533 O O . ARG A 1 177 ? -23.144 64.495 6.480 1.00 74.69 177 ARG A O 1
ATOM 1540 N N . VAL A 1 178 ? -23.379 66.585 5.678 1.00 74.25 178 VAL A N 1
ATOM 1541 C CA . VAL A 1 178 ? -24.412 66.989 6.647 1.00 74.25 178 VAL A CA 1
ATOM 1542 C C . VAL A 1 178 ? -25.685 66.167 6.445 1.00 74.25 178 VAL A C 1
ATOM 1544 O O . VAL A 1 178 ? -26.187 65.599 7.415 1.00 74.25 178 VAL A O 1
ATOM 1547 N N . TYR A 1 179 ? -26.148 66.015 5.201 1.00 77.00 179 TYR A N 1
ATOM 1548 C CA . TYR A 1 179 ? -27.332 65.217 4.871 1.00 77.00 179 TYR A CA 1
ATOM 1549 C C . TYR A 1 179 ? -27.186 63.748 5.305 1.00 77.00 179 TYR A C 1
ATOM 1551 O O . TYR A 1 179 ? -28.032 63.220 6.031 1.00 77.00 179 TYR A O 1
ATOM 1559 N N . ARG A 1 180 ? -26.055 63.106 4.974 1.00 73.31 180 ARG A N 1
ATOM 1560 C CA . ARG A 1 180 ? -25.737 61.735 5.419 1.00 73.31 180 ARG A CA 1
ATOM 1561 C C . ARG A 1 180 ? -25.668 61.620 6.943 1.00 73.31 180 ARG A C 1
ATOM 1563 O O . ARG A 1 180 ? -26.127 60.630 7.501 1.00 73.31 180 ARG A O 1
ATOM 1570 N N . GLY A 1 181 ? -25.151 62.637 7.633 1.00 81.25 181 GLY A N 1
ATOM 1571 C CA . GLY A 1 181 ? -25.108 62.675 9.097 1.00 81.25 181 GLY A CA 1
ATOM 1572 C C . GLY A 1 181 ? -26.481 62.826 9.765 1.00 81.25 181 GLY A C 1
ATOM 1573 O O . GLY A 1 181 ? -26.649 62.416 10.914 1.00 81.25 181 GLY A O 1
ATOM 1574 N N . VAL A 1 182 ? -27.467 63.414 9.084 1.00 76.25 182 VAL A N 1
ATOM 1575 C CA . VAL A 1 182 ? -28.860 63.482 9.562 1.00 76.25 182 VAL A CA 1
ATOM 1576 C C . VAL A 1 182 ? -29.569 62.145 9.328 1.00 76.25 182 VAL A C 1
ATOM 1578 O O . VAL A 1 182 ? -30.153 61.600 10.264 1.00 76.25 182 VAL A O 1
ATOM 1581 N N . GLN A 1 183 ? -29.430 61.570 8.130 1.00 72.88 183 GLN A N 1
ATOM 1582 C CA . GLN A 1 183 ? -29.934 60.232 7.787 1.00 72.88 183 GLN A CA 1
ATOM 1583 C C . GLN A 1 183 ? -29.399 59.155 8.746 1.00 72.88 183 GLN A C 1
ATOM 1585 O O . GLN A 1 183 ? -30.174 58.416 9.351 1.00 72.88 183 GLN A O 1
ATOM 1590 N N . ALA A 1 184 ? -28.085 59.136 8.993 1.00 67.69 184 ALA A N 1
ATOM 1591 C CA . ALA A 1 184 ? -27.458 58.186 9.910 1.00 67.69 184 ALA A CA 1
ATOM 1592 C C . ALA A 1 184 ? -27.995 58.299 11.346 1.00 67.69 184 ALA A C 1
ATOM 1594 O O . ALA A 1 184 ? -28.155 57.286 12.019 1.00 67.69 184 ALA A O 1
ATOM 1595 N N . ARG A 1 185 ? -28.319 59.512 11.818 1.00 75.38 185 ARG A N 1
ATOM 1596 C CA . ARG A 1 185 ? -28.905 59.714 13.152 1.00 75.38 185 ARG A CA 1
ATOM 1597 C C . ARG A 1 185 ? -30.344 59.208 13.240 1.00 75.38 185 ARG A C 1
ATOM 1599 O O . ARG A 1 185 ? -30.682 58.584 14.239 1.00 75.38 185 ARG A O 1
ATOM 1606 N N . ARG A 1 186 ? -31.159 59.398 12.195 1.00 70.62 186 ARG A N 1
ATOM 1607 C CA . ARG A 1 186 ? -32.508 58.805 12.114 1.00 70.62 186 ARG A CA 1
ATOM 1608 C C . ARG A 1 186 ? -32.450 57.276 12.120 1.00 70.62 186 ARG A C 1
ATOM 1610 O O . ARG A 1 186 ? -33.133 56.646 12.920 1.00 70.62 186 ARG A O 1
ATOM 1617 N N . ILE A 1 187 ? -31.573 56.692 11.303 1.00 71.50 187 ILE A N 1
ATOM 1618 C CA . ILE A 1 187 ? -31.372 55.236 11.236 1.00 71.50 187 ILE A CA 1
ATOM 1619 C C . ILE A 1 187 ? -30.855 54.692 12.575 1.00 71.50 187 ILE A C 1
ATOM 1621 O O . ILE A 1 187 ? -31.303 53.641 13.028 1.00 71.50 187 ILE A O 1
ATOM 1625 N N . TYR A 1 188 ? -29.949 55.412 13.243 1.00 71.50 188 TYR A N 1
ATOM 1626 C CA . TYR A 1 188 ? -29.404 55.005 14.538 1.00 71.50 188 TYR A CA 1
ATOM 1627 C C . TYR A 1 188 ? -30.479 54.930 15.625 1.00 71.50 188 TYR A C 1
ATOM 1629 O O . TYR A 1 188 ? -30.492 53.962 16.377 1.00 71.50 188 TYR A O 1
ATOM 1637 N N . VAL A 1 189 ? -31.410 55.890 15.680 1.00 73.62 189 VAL A N 1
ATOM 1638 C CA . VAL A 1 189 ? -32.522 55.871 16.649 1.00 73.62 189 VAL A CA 1
ATOM 1639 C C . VAL A 1 189 ? -33.439 54.664 16.419 1.00 73.62 189 VAL A C 1
ATOM 1641 O O . VAL A 1 189 ? -33.756 53.955 17.371 1.00 73.62 189 VAL A O 1
ATOM 1644 N N . VAL A 1 190 ? -33.789 54.365 15.163 1.00 74.06 190 VAL A N 1
ATOM 1645 C CA . VAL A 1 190 ? -34.601 53.182 14.812 1.00 74.06 190 VAL A CA 1
ATOM 1646 C C . VAL A 1 190 ? -33.866 51.881 15.157 1.00 74.06 190 VAL A C 1
ATOM 1648 O O . VAL A 1 190 ? -34.454 50.951 15.711 1.00 74.06 190 VAL A O 1
ATOM 1651 N N . LYS A 1 191 ? -32.557 51.818 14.890 1.00 71.56 191 LYS A N 1
ATOM 1652 C CA . LYS A 1 191 ? -31.721 50.657 15.219 1.00 71.56 191 LYS A CA 1
ATOM 1653 C C . LYS A 1 191 ? -31.588 50.455 16.731 1.00 71.56 191 LYS A C 1
ATOM 1655 O O . LYS A 1 191 ? -31.641 49.315 17.183 1.00 71.56 191 LYS A O 1
ATOM 1660 N N . LEU A 1 192 ? -31.470 51.538 17.506 1.00 72.50 192 LEU A N 1
ATOM 1661 C CA . LEU A 1 192 ? -31.455 51.485 18.969 1.00 72.50 192 LEU A CA 1
ATOM 1662 C C . LEU A 1 192 ? -32.779 50.947 19.510 1.00 72.50 192 LEU A C 1
ATOM 1664 O O . LEU A 1 192 ? -32.770 50.032 20.327 1.00 72.50 192 LEU A O 1
ATOM 1668 N N . ALA A 1 193 ? -33.907 51.470 19.016 1.00 73.56 193 ALA A N 1
ATOM 1669 C CA . ALA A 1 193 ? -35.233 51.016 19.420 1.00 73.56 193 ALA A CA 1
ATOM 1670 C C . ALA A 1 193 ? -35.398 49.510 19.171 1.00 73.56 193 ALA A C 1
ATOM 1672 O O . ALA A 1 193 ? -35.762 48.785 20.093 1.00 73.56 193 ALA A O 1
ATOM 1673 N N . ARG A 1 194 ? -35.012 49.030 17.978 1.00 74.19 194 ARG A N 1
ATOM 1674 C CA . ARG A 1 194 ? -35.043 47.604 17.611 1.00 74.19 194 ARG A CA 1
ATOM 1675 C C . ARG A 1 194 ? -34.107 46.748 18.470 1.00 74.19 194 ARG A C 1
ATOM 1677 O O . ARG A 1 194 ? -34.475 45.643 18.856 1.00 74.19 194 ARG A O 1
ATOM 1684 N N . MET A 1 195 ? -32.916 47.251 18.804 1.00 74.19 195 MET A N 1
ATOM 1685 C CA . MET A 1 195 ? -32.001 46.568 19.727 1.00 74.19 195 MET A CA 1
ATOM 1686 C C . MET A 1 195 ? -32.606 46.421 21.124 1.00 74.19 195 MET A C 1
ATOM 1688 O O . MET A 1 195 ? -32.503 45.346 21.709 1.00 74.19 195 MET A O 1
ATOM 1692 N N . TYR A 1 196 ? -33.257 47.457 21.656 1.00 74.25 196 TYR A N 1
ATOM 1693 C CA . TYR A 1 196 ? -33.907 47.368 22.964 1.00 74.25 196 TYR A CA 1
ATOM 1694 C C . TYR A 1 196 ? -35.081 46.385 22.962 1.00 74.25 196 TYR A C 1
ATOM 1696 O O . TYR A 1 196 ? -35.212 45.622 23.916 1.00 74.25 196 TYR A O 1
ATOM 1704 N N . THR A 1 197 ? -35.875 46.324 21.886 1.00 75.88 197 THR A N 1
ATOM 1705 C CA . THR A 1 197 ? -36.962 45.335 21.767 1.00 75.88 197 THR A CA 1
ATOM 1706 C C . THR A 1 197 ? -36.420 43.908 21.703 1.00 75.88 197 THR A C 1
ATOM 1708 O O . THR A 1 197 ? -36.892 43.041 22.432 1.00 75.88 197 THR A O 1
ATOM 1711 N N . ILE A 1 198 ? -35.386 43.664 20.890 1.00 71.56 198 ILE A N 1
ATOM 1712 C CA . ILE A 1 198 ? -34.744 42.344 20.785 1.00 71.56 198 ILE A CA 1
ATOM 1713 C C . ILE A 1 198 ? -34.126 41.933 22.128 1.00 71.56 198 ILE A C 1
ATOM 1715 O O . ILE A 1 198 ? -34.292 40.795 22.560 1.00 71.56 198 ILE A O 1
ATOM 1719 N N . ASN A 1 199 ? -33.460 42.857 22.823 1.00 71.25 199 ASN A N 1
ATOM 1720 C CA . ASN A 1 199 ? -32.871 42.577 24.130 1.00 71.25 199 ASN A CA 1
ATOM 1721 C C . ASN A 1 199 ? -33.939 42.281 25.189 1.00 71.25 199 ASN A C 1
ATOM 1723 O O . ASN A 1 199 ? -33.755 41.352 25.969 1.00 71.25 199 ASN A O 1
ATOM 1727 N N . ALA A 1 200 ? -35.065 43.000 25.194 1.00 74.56 200 ALA A N 1
ATOM 1728 C CA . ALA A 1 200 ? -36.182 42.714 26.093 1.00 74.56 200 ALA A CA 1
ATOM 1729 C C . ALA A 1 200 ? -36.774 41.315 25.843 1.00 74.56 200 ALA A C 1
ATOM 1731 O O . ALA A 1 200 ? -36.960 40.552 26.790 1.00 74.56 200 ALA A O 1
ATOM 1732 N N . ILE A 1 201 ? -36.976 40.936 24.575 1.00 74.56 201 ILE A N 1
ATOM 1733 C CA . ILE A 1 201 ? -37.452 39.596 24.188 1.00 74.56 201 ILE A CA 1
ATOM 1734 C C . ILE A 1 201 ? -36.451 38.515 24.611 1.00 74.56 201 ILE A C 1
ATOM 1736 O O . ILE A 1 201 ? -36.845 37.480 25.146 1.00 74.56 201 ILE A O 1
ATOM 1740 N N . ASN A 1 202 ? -35.151 38.749 24.423 1.00 71.31 202 ASN A N 1
ATOM 1741 C CA . ASN A 1 202 ? -34.112 37.800 24.821 1.00 71.31 202 ASN A CA 1
ATOM 1742 C C . ASN A 1 202 ? -34.036 37.637 26.342 1.00 71.31 202 ASN A C 1
ATOM 1744 O O . ASN A 1 202 ? -33.937 36.511 26.820 1.00 71.31 202 ASN A O 1
ATOM 1748 N N . ILE A 1 203 ? -34.146 38.726 27.110 1.00 73.69 203 ILE A N 1
ATOM 1749 C CA . ILE A 1 203 ? -34.196 38.674 28.579 1.00 73.69 203 ILE A CA 1
ATOM 1750 C C . ILE A 1 203 ? -35.436 37.898 29.040 1.00 73.69 203 ILE A C 1
ATOM 1752 O O . ILE A 1 203 ? -35.323 37.029 29.901 1.00 73.69 203 ILE A O 1
ATOM 1756 N N . GLN A 1 204 ? -36.600 38.135 28.429 1.00 73.12 204 GLN A N 1
ATOM 1757 C CA . GLN A 1 204 ? -37.822 37.382 28.727 1.00 73.12 204 GLN A CA 1
ATOM 1758 C C . GLN A 1 204 ? -37.700 35.899 28.352 1.00 73.12 204 GLN A C 1
ATOM 1760 O O . GLN A 1 204 ? -38.139 35.041 29.114 1.00 73.12 204 GLN A O 1
ATOM 1765 N N . ARG A 1 205 ? -37.066 35.570 27.219 1.00 71.50 205 ARG A N 1
ATOM 1766 C CA . ARG A 1 205 ? -36.812 34.186 26.787 1.00 71.50 205 ARG A CA 1
ATOM 1767 C C . ARG A 1 205 ? -35.846 33.468 27.731 1.00 71.50 205 ARG A C 1
ATOM 1769 O O . ARG A 1 205 ? -36.096 32.321 28.085 1.00 71.50 205 ARG A O 1
ATOM 1776 N N . VAL A 1 206 ? -34.783 34.140 28.176 1.00 69.25 206 VAL A N 1
ATOM 1777 C CA . VAL A 1 206 ? -33.840 33.601 29.168 1.00 69.25 206 VAL A CA 1
ATOM 1778 C C . VAL A 1 206 ? -34.520 33.434 30.527 1.00 69.25 206 VAL A C 1
ATOM 1780 O O . VAL A 1 206 ? -34.348 32.393 31.150 1.00 69.25 206 VAL A O 1
ATOM 1783 N N . GLY A 1 207 ? -35.346 34.392 30.958 1.00 71.12 207 GLY A N 1
ATOM 1784 C CA . GLY A 1 207 ? -36.121 34.297 32.197 1.00 71.12 207 GLY A CA 1
ATOM 1785 C C . GLY A 1 207 ? -37.121 33.138 32.183 1.00 71.12 207 GLY A C 1
ATOM 1786 O O . GLY A 1 207 ? -37.121 32.320 33.098 1.00 71.12 207 GLY A O 1
ATOM 1787 N N . ARG A 1 208 ? -37.909 32.997 31.107 1.00 67.88 208 ARG A N 1
ATOM 1788 C CA . ARG A 1 208 ? -38.836 31.865 30.920 1.00 67.88 208 ARG A CA 1
ATOM 1789 C C . ARG A 1 208 ? -38.095 30.531 30.826 1.00 67.88 208 ARG A C 1
ATOM 1791 O O . ARG A 1 208 ? -38.511 29.566 31.453 1.00 67.88 208 ARG A O 1
ATOM 1798 N N . GLY A 1 209 ? -36.960 30.495 30.126 1.00 65.56 209 GLY A N 1
ATOM 1799 C CA . GLY A 1 209 ? -36.092 29.320 30.064 1.00 65.56 209 GLY A CA 1
ATOM 1800 C C . GLY A 1 209 ? -35.467 28.962 31.414 1.00 65.56 209 GLY A C 1
ATOM 1801 O O . GLY A 1 209 ? -35.311 27.788 31.710 1.00 65.56 209 GLY A O 1
ATOM 1802 N N . HIS A 1 210 ? -35.138 29.941 32.258 1.00 64.00 210 HIS A N 1
ATOM 1803 C CA . HIS A 1 210 ? -34.599 29.692 33.596 1.00 64.00 210 HIS A CA 1
ATOM 1804 C C . HIS A 1 210 ? -35.670 29.172 34.565 1.00 64.00 210 HIS A C 1
ATOM 1806 O O . HIS A 1 210 ? -35.381 28.288 35.367 1.00 64.00 210 HIS A O 1
ATOM 1812 N N . ILE A 1 211 ? -36.906 29.673 34.462 1.00 62.94 211 ILE A N 1
ATOM 1813 C CA . ILE A 1 211 ? -38.052 29.190 35.248 1.00 62.94 211 ILE A CA 1
ATOM 1814 C C . ILE A 1 211 ? -38.437 27.764 34.819 1.00 62.94 211 ILE A C 1
ATOM 1816 O O . ILE A 1 211 ? -38.570 26.901 35.681 1.00 62.94 211 ILE A O 1
ATOM 1820 N N . ALA A 1 212 ? -38.506 27.484 33.511 1.00 57.66 212 ALA A N 1
ATOM 1821 C CA . ALA A 1 212 ? -38.767 26.139 32.984 1.00 57.66 212 ALA A CA 1
ATOM 1822 C C . ALA A 1 212 ? -37.660 25.140 33.366 1.00 57.66 212 ALA A C 1
ATOM 1824 O O . ALA A 1 212 ? -37.946 24.070 33.895 1.00 57.66 212 ALA A O 1
ATOM 1825 N N . ARG A 1 213 ? -36.384 25.536 33.233 1.00 57.66 213 ARG A N 1
ATOM 1826 C CA . ARG A 1 213 ? -35.244 24.702 33.642 1.00 57.66 213 ARG A CA 1
ATOM 1827 C C . ARG A 1 213 ? -35.179 24.473 35.148 1.00 57.66 213 ARG A C 1
ATOM 1829 O O . ARG A 1 213 ? -34.620 23.472 35.548 1.00 57.66 213 ARG A O 1
ATOM 1836 N N . ARG A 1 214 ? -35.701 25.350 36.012 1.00 56.16 214 ARG A N 1
ATOM 1837 C CA . ARG A 1 214 ? -35.699 25.086 37.465 1.00 56.16 214 ARG A CA 1
ATOM 1838 C C . ARG A 1 214 ? -36.696 24.000 37.880 1.00 56.16 214 ARG A C 1
ATOM 1840 O O . ARG A 1 214 ? -36.401 23.294 38.838 1.00 56.16 214 ARG A O 1
ATOM 1847 N N . GLY A 1 215 ? -37.815 23.858 37.166 1.00 57.44 215 GLY A N 1
ATOM 1848 C CA . GLY A 1 215 ? -38.731 22.721 37.320 1.00 57.44 215 GLY A CA 1
ATOM 1849 C C . GLY A 1 215 ? -38.150 21.452 36.696 1.00 57.44 215 GLY A C 1
ATOM 1850 O O . GLY A 1 215 ? -37.904 20.478 37.397 1.00 57.44 215 GLY A O 1
ATOM 1851 N N . GLU A 1 216 ? -37.780 21.516 35.413 1.00 54.84 216 GLU A N 1
ATOM 1852 C CA . GLU A 1 216 ? -37.249 20.358 34.680 1.00 54.84 216 GLU A CA 1
ATOM 1853 C C . GLU A 1 216 ? -35.920 19.842 35.233 1.00 54.84 216 GLU A C 1
ATOM 1855 O O . GLU A 1 216 ? -35.715 18.641 35.261 1.00 54.84 216 GLU A O 1
ATOM 1860 N N . VAL A 1 217 ? -34.994 20.690 35.694 1.00 57.72 217 VAL A N 1
ATOM 1861 C CA . VAL A 1 217 ? -33.706 20.208 36.228 1.00 57.72 217 VAL A CA 1
ATOM 1862 C C . VAL A 1 217 ? -33.904 19.449 37.535 1.00 57.72 217 VAL A C 1
ATOM 1864 O O . VAL A 1 217 ? -33.145 18.523 37.789 1.00 57.72 217 VAL A O 1
ATOM 1867 N N . ARG A 1 218 ? -34.913 19.779 38.350 1.00 63.09 218 ARG A N 1
ATOM 1868 C CA . ARG A 1 218 ? -35.204 19.004 39.562 1.00 63.09 218 ARG A CA 1
ATOM 1869 C C . ARG A 1 218 ? -35.749 17.624 39.195 1.00 63.09 218 ARG A C 1
ATOM 1871 O O . ARG A 1 218 ? -35.174 16.627 39.623 1.00 63.09 218 ARG A O 1
ATOM 1878 N N . ASP A 1 219 ? -36.736 17.576 38.308 1.00 62.00 219 ASP A N 1
ATOM 1879 C CA . ASP A 1 219 ? -37.367 16.324 37.880 1.00 62.00 219 ASP A CA 1
ATOM 1880 C C . ASP A 1 219 ? -36.403 15.448 37.057 1.00 62.00 219 ASP A C 1
ATOM 1882 O O . ASP A 1 219 ? -36.349 14.233 37.226 1.00 62.00 219 ASP A O 1
ATOM 1886 N N . VAL A 1 220 ? -35.552 16.057 36.225 1.00 62.72 220 VAL A N 1
ATOM 1887 C CA . VAL A 1 220 ? -34.513 15.371 35.441 1.00 62.72 220 VAL A CA 1
ATOM 1888 C C . VAL A 1 220 ? -33.357 14.910 36.326 1.00 62.72 220 VAL A C 1
ATOM 1890 O O . VAL A 1 220 ? -32.784 13.858 36.058 1.00 62.72 220 VAL A O 1
ATOM 1893 N N . LEU A 1 221 ? -32.985 15.639 37.384 1.00 65.88 221 LEU A N 1
ATOM 1894 C CA . LEU A 1 221 ? -31.970 15.164 38.332 1.00 65.88 221 LEU A CA 1
ATOM 1895 C C . LEU A 1 221 ? -32.495 14.003 39.179 1.00 65.88 221 LEU A C 1
ATOM 1897 O O . LEU A 1 221 ? -31.751 13.045 39.386 1.00 65.88 221 LEU A O 1
ATOM 1901 N N . GLU A 1 222 ? -33.756 14.045 39.610 1.00 65.25 222 GLU A N 1
ATOM 1902 C CA . GLU A 1 222 ? -34.406 12.943 40.326 1.00 65.25 222 GLU A CA 1
ATOM 1903 C C . GLU A 1 222 ? -34.580 11.715 39.409 1.00 65.25 222 GLU A C 1
ATOM 1905 O O . GLU A 1 222 ? -34.188 10.608 39.788 1.00 65.25 222 GLU A O 1
ATOM 1910 N N . ALA A 1 223 ? -35.008 11.903 38.155 1.00 60.47 223 ALA A N 1
ATOM 1911 C CA . ALA A 1 223 ? -35.100 10.837 37.153 1.00 60.47 223 ALA A CA 1
ATOM 1912 C C . ALA A 1 223 ? -33.726 10.267 36.755 1.00 60.47 223 ALA A C 1
ATOM 1914 O O . ALA A 1 223 ? -33.566 9.051 36.640 1.00 60.47 223 ALA A O 1
ATOM 1915 N N . ASN A 1 224 ? -32.699 11.108 36.602 1.00 64.88 224 ASN A N 1
ATOM 1916 C CA . ASN A 1 224 ? -31.334 10.656 36.323 1.00 64.88 224 ASN A CA 1
ATOM 1917 C C . ASN A 1 224 ? -30.710 9.947 37.527 1.00 64.88 224 ASN A C 1
ATOM 1919 O O . ASN A 1 224 ? -29.929 9.012 37.348 1.00 64.88 224 ASN A O 1
ATOM 1923 N N . HIS A 1 225 ? -31.035 10.362 38.753 1.00 72.69 225 HIS A N 1
ATOM 1924 C CA . HIS A 1 225 ? -30.589 9.666 39.952 1.00 72.69 225 HIS A CA 1
ATOM 1925 C C . HIS A 1 225 ? -31.247 8.286 40.057 1.00 72.69 225 HIS A C 1
ATOM 1927 O O . HIS A 1 225 ? -30.532 7.295 40.207 1.00 72.69 225 HIS A O 1
ATOM 1933 N N . ALA A 1 226 ? -32.567 8.203 39.864 1.00 68.44 226 ALA A N 1
ATOM 1934 C CA . ALA A 1 226 ? -33.302 6.942 39.820 1.00 68.44 226 ALA A CA 1
ATOM 1935 C C . ALA A 1 226 ? -32.785 6.018 38.703 1.00 68.44 226 ALA A C 1
ATOM 1937 O O . ALA A 1 226 ? -32.468 4.858 38.962 1.00 68.44 226 ALA A O 1
ATOM 1938 N N . SER A 1 227 ? -32.586 6.545 37.490 1.00 66.06 227 SER A N 1
ATOM 1939 C CA . SER A 1 227 ? -32.013 5.806 36.358 1.00 66.06 227 SER A CA 1
ATOM 1940 C C . SER A 1 227 ? -30.609 5.280 36.670 1.00 66.06 227 SER A C 1
ATOM 1942 O O . SER A 1 227 ? -30.327 4.103 36.464 1.00 66.06 227 SER A O 1
ATOM 1944 N N . ARG A 1 228 ? -29.726 6.088 37.276 1.00 73.00 228 ARG A N 1
ATOM 1945 C CA . ARG A 1 228 ? -28.387 5.627 37.692 1.00 73.00 228 ARG A CA 1
ATOM 1946 C C . ARG A 1 228 ? -28.443 4.534 38.756 1.00 73.00 228 ARG A C 1
ATOM 1948 O O . ARG A 1 228 ? -27.637 3.606 38.699 1.00 73.00 228 ARG A O 1
ATOM 1955 N N . VAL A 1 229 ? -29.364 4.628 39.716 1.00 78.69 229 VAL A N 1
ATOM 1956 C CA . VAL A 1 229 ? -29.554 3.601 40.752 1.00 78.69 229 VAL A CA 1
ATOM 1957 C C . VAL A 1 229 ? -30.050 2.295 40.126 1.00 78.69 229 VAL A C 1
ATOM 1959 O O . VAL A 1 229 ? -29.471 1.242 40.396 1.00 78.69 229 VAL A O 1
ATOM 1962 N N . ILE A 1 230 ? -31.036 2.364 39.228 1.00 75.88 230 ILE A N 1
ATOM 1963 C CA . ILE A 1 230 ? -31.585 1.207 38.506 1.00 75.88 230 ILE A CA 1
ATOM 1964 C C . ILE A 1 230 ? -30.518 0.568 37.610 1.00 75.88 230 ILE A C 1
ATOM 1966 O O . ILE A 1 230 ? -30.294 -0.637 37.692 1.00 75.88 230 ILE A O 1
ATOM 1970 N N . THR A 1 231 ? -29.786 1.357 36.823 1.00 72.75 231 THR A N 1
ATOM 1971 C CA . THR A 1 231 ? -28.711 0.860 35.949 1.00 72.75 231 THR A CA 1
ATOM 1972 C C . THR A 1 231 ? -27.580 0.221 36.757 1.00 72.75 231 THR A C 1
ATOM 1974 O O . THR A 1 231 ? -27.083 -0.846 36.399 1.00 72.75 231 THR A O 1
ATOM 1977 N N . LYS A 1 232 ? -27.200 0.802 37.905 1.00 81.69 232 LYS A N 1
ATOM 1978 C CA . LYS A 1 232 ? -26.190 0.215 38.802 1.00 81.69 232 LYS A CA 1
ATOM 1979 C C . LYS A 1 232 ? -26.671 -1.097 39.427 1.00 81.69 232 LYS A C 1
ATOM 1981 O O . LYS A 1 232 ? -25.885 -2.044 39.526 1.00 81.69 232 LYS A O 1
ATOM 1986 N N . ALA A 1 233 ? -27.942 -1.182 39.819 1.00 78.75 233 ALA A N 1
ATOM 1987 C CA . ALA A 1 233 ? -28.544 -2.418 40.310 1.00 78.75 233 ALA A CA 1
ATOM 1988 C C . ALA A 1 233 ? -28.594 -3.495 39.211 1.00 78.75 233 ALA A C 1
ATOM 1990 O O . ALA A 1 233 ? -28.179 -4.630 39.452 1.00 78.75 233 ALA A O 1
ATOM 1991 N N . LEU A 1 234 ? -28.989 -3.131 37.986 1.00 80.12 234 LEU A N 1
ATOM 1992 C CA . LEU A 1 234 ? -29.039 -4.033 36.835 1.00 80.12 234 LEU A CA 1
ATOM 1993 C C . LEU A 1 234 ? -27.647 -4.553 36.455 1.00 80.12 234 LEU A C 1
ATOM 1995 O O . LEU A 1 234 ? -27.463 -5.759 36.313 1.00 80.12 234 LEU A O 1
ATOM 1999 N N . HIS A 1 235 ? -26.637 -3.683 36.377 1.00 74.44 235 HIS A N 1
ATOM 2000 C CA . HIS A 1 235 ? -25.252 -4.097 36.130 1.00 74.44 235 HIS A CA 1
ATOM 2001 C C . HIS A 1 235 ? -24.715 -5.016 37.232 1.00 74.44 235 HIS A C 1
ATOM 2003 O O . HIS A 1 235 ? -24.004 -5.978 36.941 1.00 74.44 235 HIS A O 1
ATOM 2009 N N . THR A 1 236 ? -25.074 -4.761 38.493 1.00 82.62 236 THR A N 1
ATOM 2010 C CA . THR A 1 236 ? -24.698 -5.634 39.615 1.00 82.62 236 THR A CA 1
ATOM 2011 C C . THR A 1 236 ? -25.373 -7.001 39.492 1.00 82.62 236 THR A C 1
ATOM 2013 O O . THR A 1 236 ? -24.723 -8.029 39.682 1.00 82.62 236 THR A O 1
ATOM 2016 N N . TYR A 1 237 ? -26.650 -7.039 39.102 1.00 88.50 237 TYR A N 1
ATOM 2017 C CA . TYR A 1 237 ? -27.378 -8.278 38.833 1.00 88.50 237 TYR A CA 1
ATOM 2018 C C . TYR A 1 237 ? -26.777 -9.068 37.661 1.00 88.50 237 TYR A C 1
ATOM 2020 O O . TYR A 1 237 ? -26.508 -10.260 37.816 1.00 88.50 237 TYR A O 1
ATOM 2028 N N . ILE A 1 238 ? -26.507 -8.417 36.523 1.00 80.94 238 ILE A N 1
ATOM 2029 C CA . ILE A 1 238 ? -25.894 -9.040 35.338 1.00 80.94 238 ILE A CA 1
ATOM 2030 C C . ILE A 1 238 ? -24.510 -9.592 35.689 1.00 80.94 238 ILE A C 1
ATOM 2032 O O . ILE A 1 238 ? -24.228 -10.751 35.394 1.00 80.94 238 ILE A O 1
ATOM 2036 N N . ARG A 1 239 ? -23.676 -8.819 36.398 1.00 80.00 239 ARG A N 1
ATOM 2037 C CA . ARG A 1 239 ? -22.357 -9.272 36.865 1.00 80.00 239 ARG A CA 1
ATOM 2038 C C . ARG A 1 239 ? -22.470 -10.486 37.789 1.00 80.00 239 ARG A C 1
ATOM 2040 O O . ARG A 1 239 ? -21.740 -11.456 37.610 1.00 80.00 239 ARG A O 1
ATOM 2047 N N . ASN A 1 240 ? -23.409 -10.474 38.736 1.00 84.50 240 ASN A N 1
ATOM 2048 C CA . ASN A 1 240 ? -23.636 -11.599 39.648 1.00 84.50 240 ASN A CA 1
ATOM 2049 C C . ASN A 1 240 ? -24.228 -12.829 38.941 1.00 84.50 240 ASN A C 1
ATOM 2051 O O . ASN A 1 240 ? -24.008 -13.957 39.383 1.00 84.50 240 ASN A O 1
ATOM 2055 N N . LYS A 1 241 ? -25.002 -12.646 37.866 1.00 85.94 241 LYS A N 1
ATOM 2056 C CA . LYS A 1 241 ? -25.492 -13.739 37.016 1.00 85.94 241 LYS A CA 1
ATOM 2057 C C . LYS A 1 241 ? -24.341 -14.344 36.209 1.00 85.94 241 LYS A C 1
ATOM 2059 O O . LYS A 1 241 ? -24.096 -15.536 36.342 1.00 85.94 241 LYS A O 1
ATOM 2064 N N . ALA A 1 242 ? -23.564 -13.515 35.513 1.00 77.00 242 ALA A N 1
ATOM 2065 C CA . ALA A 1 242 ? -22.384 -13.942 34.763 1.00 77.00 242 ALA A CA 1
ATOM 2066 C C . ALA A 1 242 ? -21.356 -14.656 35.656 1.00 77.00 242 ALA A C 1
ATOM 2068 O O . ALA A 1 242 ? -20.826 -15.694 35.276 1.00 77.00 242 ALA A O 1
ATOM 2069 N N . PHE A 1 243 ? -21.125 -14.164 36.879 1.00 84.12 243 PHE A N 1
ATOM 2070 C CA . PHE A 1 243 ? -20.260 -14.837 37.849 1.00 84.12 243 PHE A CA 1
ATOM 2071 C C . PHE A 1 243 ? -20.801 -16.218 38.250 1.00 84.12 243 PHE A C 1
ATOM 2073 O O . PHE A 1 243 ? -20.044 -17.186 38.295 1.00 84.12 243 PHE A O 1
ATOM 2080 N N . ARG A 1 244 ? -22.111 -16.343 38.508 1.00 85.31 244 ARG A N 1
ATOM 2081 C CA . ARG A 1 244 ? -22.742 -17.638 38.817 1.00 85.31 244 ARG A CA 1
ATOM 2082 C C . ARG A 1 244 ? -22.648 -18.616 37.647 1.00 85.31 244 ARG A C 1
ATOM 2084 O O . ARG A 1 244 ? -22.349 -19.787 37.876 1.00 85.31 244 ARG A O 1
ATOM 2091 N N . ASP A 1 245 ? -22.853 -18.141 36.425 1.00 78.12 245 ASP A N 1
ATOM 2092 C CA . ASP A 1 245 ? -22.764 -18.959 35.214 1.00 78.12 245 ASP A CA 1
ATOM 2093 C C . ASP A 1 245 ? -21.315 -19.399 34.952 1.00 78.12 245 ASP A C 1
ATOM 2095 O O . ASP A 1 245 ? -21.065 -20.585 34.747 1.00 78.12 245 ASP A O 1
ATOM 2099 N N . MET A 1 246 ? -20.340 -18.502 35.122 1.00 85.75 246 MET A N 1
ATOM 2100 C CA . MET A 1 246 ? -18.911 -18.829 35.066 1.00 85.75 246 MET A CA 1
ATOM 2101 C C . MET A 1 246 ? -18.512 -19.869 36.126 1.00 85.75 246 MET A C 1
ATOM 2103 O O . MET A 1 246 ? -17.764 -20.800 35.828 1.00 85.75 246 MET A O 1
ATOM 2107 N N . VAL A 1 247 ? -19.010 -19.762 37.365 1.00 85.19 247 VAL A N 1
ATOM 2108 C CA . VAL A 1 247 ? -18.736 -20.756 38.422 1.00 85.19 247 VAL A CA 1
ATOM 2109 C C . VAL A 1 247 ? -19.349 -22.114 38.068 1.00 85.19 247 VAL A C 1
ATOM 2111 O O . VAL A 1 247 ? -18.696 -23.142 38.266 1.00 85.19 247 VAL A O 1
ATOM 2114 N N . LYS A 1 248 ? -20.574 -22.144 37.522 1.00 82.88 248 LYS A N 1
ATOM 2115 C CA . LYS A 1 248 ? -21.210 -23.378 37.029 1.00 82.88 248 LYS A CA 1
ATOM 2116 C C . LYS A 1 248 ? -20.397 -24.006 35.898 1.00 82.88 248 LYS A C 1
ATOM 2118 O O . LYS A 1 248 ? -20.110 -25.200 35.955 1.00 82.88 248 LYS A O 1
ATOM 2123 N N . GLU A 1 249 ? -19.965 -23.209 34.927 1.00 78.88 249 GLU A N 1
ATOM 2124 C CA . GLU A 1 249 ? -19.153 -23.678 33.806 1.00 78.88 249 GLU A CA 1
ATOM 2125 C C . GLU A 1 249 ? -17.784 -24.190 34.270 1.00 78.88 249 GLU A C 1
ATOM 2127 O O . GLU A 1 249 ? -17.345 -25.260 33.856 1.00 78.88 249 GLU A O 1
ATOM 2132 N N . THR A 1 250 ? -17.130 -23.492 35.200 1.00 77.81 250 THR A N 1
ATOM 2133 C CA . THR A 1 250 ? -15.844 -23.920 35.774 1.00 77.81 250 THR A CA 1
ATOM 2134 C C . THR A 1 250 ? -15.984 -25.257 36.508 1.00 77.81 250 THR A C 1
ATOM 2136 O O . THR A 1 250 ? -15.142 -26.143 36.344 1.00 77.81 250 THR A O 1
ATOM 2139 N N . ARG A 1 251 ? -17.075 -25.459 37.266 1.00 84.94 251 ARG A N 1
ATOM 2140 C CA . ARG A 1 251 ? -17.383 -26.757 37.897 1.00 84.94 251 ARG A CA 1
ATOM 2141 C C . ARG A 1 251 ? -17.631 -27.845 36.850 1.00 84.94 251 ARG A C 1
ATOM 2143 O O . ARG A 1 251 ? -17.104 -28.944 36.998 1.00 84.94 251 ARG A O 1
ATOM 2150 N N . ALA A 1 252 ? -18.357 -27.537 35.774 1.00 77.25 252 ALA A N 1
ATOM 2151 C CA . ALA A 1 252 ? -18.596 -28.471 34.675 1.00 77.25 252 ALA A CA 1
ATOM 2152 C C . ALA A 1 252 ? -17.297 -28.851 33.941 1.00 77.25 252 ALA A C 1
ATOM 2154 O O . ALA A 1 252 ? -17.066 -30.029 33.675 1.00 77.25 252 ALA A O 1
ATOM 2155 N N . ARG A 1 253 ? -16.404 -27.887 33.676 1.00 73.50 253 ARG A N 1
ATOM 2156 C CA . ARG A 1 253 ? -15.081 -28.127 33.074 1.00 73.50 253 ARG A CA 1
ATOM 2157 C C . ARG A 1 253 ? -14.209 -29.004 33.967 1.00 73.50 253 ARG A C 1
ATOM 2159 O O . ARG A 1 253 ? -13.614 -29.958 33.474 1.00 73.50 253 ARG A O 1
ATOM 2166 N N . ARG A 1 254 ? -14.180 -28.737 35.277 1.00 81.81 254 ARG A N 1
ATOM 2167 C CA . ARG A 1 254 ? -13.456 -29.573 36.245 1.00 81.81 254 ARG A CA 1
ATOM 2168 C C . ARG A 1 254 ? -14.006 -31.000 36.280 1.00 81.81 254 ARG A C 1
ATOM 2170 O O . ARG A 1 254 ? -13.227 -31.941 36.196 1.00 81.81 254 ARG A O 1
ATOM 2177 N N . ALA A 1 255 ? -15.328 -31.167 36.296 1.00 78.44 255 ALA A N 1
ATOM 2178 C CA . ALA A 1 255 ? -15.958 -32.484 36.240 1.00 78.44 255 ALA A CA 1
ATOM 2179 C C . ALA A 1 255 ? -15.646 -33.233 34.927 1.00 78.44 255 ALA A C 1
ATOM 2181 O O . ALA A 1 255 ? -15.380 -34.433 34.956 1.00 78.44 255 ALA A O 1
ATOM 2182 N N . ARG A 1 256 ? -15.624 -32.539 33.777 1.00 74.06 256 ARG A N 1
ATOM 2183 C CA . ARG A 1 256 ? -15.201 -33.115 32.484 1.00 74.06 256 ARG A CA 1
ATOM 2184 C C . ARG A 1 256 ? -13.738 -33.557 32.518 1.00 74.06 256 ARG A C 1
ATOM 2186 O O . ARG A 1 256 ? -13.426 -34.663 32.092 1.00 74.06 256 ARG A O 1
ATOM 2193 N N . PHE A 1 257 ? -12.858 -32.729 33.073 1.00 79.19 257 PHE A N 1
ATOM 2194 C CA . PHE A 1 257 ? -11.440 -33.052 33.207 1.00 79.19 257 PHE A CA 1
ATOM 2195 C C . PHE A 1 257 ? -11.202 -34.257 34.132 1.00 79.19 257 PHE A C 1
ATOM 2197 O O . PHE A 1 257 ? -10.474 -35.176 33.767 1.00 79.19 257 PHE A O 1
ATOM 2204 N N . GLU A 1 258 ? -11.873 -34.313 35.286 1.00 83.88 258 GLU A N 1
ATOM 2205 C CA . GLU A 1 258 ? -11.805 -35.455 36.210 1.00 83.88 258 GLU A CA 1
ATOM 2206 C C . GLU A 1 258 ? -12.338 -36.751 35.569 1.00 83.88 258 GLU A C 1
ATOM 2208 O O . GLU A 1 258 ? -11.775 -37.827 35.790 1.00 83.88 258 GLU A O 1
ATOM 2213 N N . ARG A 1 259 ? -13.381 -36.671 34.726 1.00 76.56 259 ARG A N 1
ATOM 2214 C CA . ARG A 1 259 ? -13.859 -37.814 33.924 1.00 76.56 259 ARG A CA 1
ATOM 2215 C C . ARG A 1 259 ? -12.801 -38.286 32.925 1.00 76.56 259 ARG A C 1
ATOM 2217 O O . ARG A 1 259 ? -12.484 -39.474 32.922 1.00 76.56 259 ARG A O 1
ATOM 2224 N N . LEU A 1 260 ? -12.199 -37.373 32.159 1.00 78.38 260 LEU A N 1
ATOM 2225 C CA . LEU A 1 260 ? -11.140 -37.700 31.194 1.00 78.38 260 LEU A CA 1
ATOM 2226 C C . LEU A 1 260 ? -9.910 -38.325 31.869 1.00 78.38 260 LEU A C 1
ATOM 2228 O O . LEU A 1 260 ? -9.359 -39.302 31.364 1.00 78.38 260 LEU A O 1
ATOM 2232 N N . GLN A 1 261 ? -9.505 -37.824 33.040 1.00 81.88 261 GLN A N 1
ATOM 2233 C CA . GLN A 1 261 ? -8.413 -38.423 33.813 1.00 81.88 261 GLN A CA 1
ATOM 2234 C C . GLN A 1 261 ? -8.744 -39.846 34.278 1.00 81.88 261 GLN A C 1
ATOM 2236 O O . GLN A 1 261 ? -7.917 -40.749 34.133 1.00 81.88 261 GLN A O 1
ATOM 2241 N N . ARG A 1 262 ? -9.959 -40.084 34.794 1.00 85.31 262 ARG A N 1
ATOM 2242 C CA . ARG A 1 262 ? -10.407 -41.439 35.165 1.00 85.31 262 ARG A CA 1
ATOM 2243 C C . ARG A 1 262 ? -10.423 -42.375 33.958 1.00 85.31 262 ARG A C 1
ATOM 2245 O O . ARG A 1 262 ? -10.042 -43.536 34.085 1.00 85.31 262 ARG A O 1
ATOM 2252 N N . GLU A 1 263 ? -10.832 -41.889 32.792 1.00 76.56 263 GLU A N 1
ATOM 2253 C CA . GLU A 1 263 ? -10.834 -42.672 31.555 1.00 76.56 263 GLU A CA 1
ATOM 2254 C C . GLU A 1 263 ? -9.435 -43.027 31.071 1.00 76.56 263 GLU A C 1
ATOM 2256 O O . GLU A 1 263 ? -9.198 -44.183 30.718 1.00 76.56 263 GLU A O 1
ATOM 2261 N N . ALA A 1 264 ? -8.502 -42.075 31.102 1.00 79.88 264 ALA A N 1
ATOM 2262 C CA . ALA A 1 264 ? -7.105 -42.326 30.771 1.00 79.88 264 ALA A CA 1
ATOM 2263 C C . ALA A 1 264 ? -6.509 -43.410 31.684 1.00 79.88 264 ALA A C 1
ATOM 2265 O O . ALA A 1 264 ? -5.855 -44.334 31.203 1.00 79.88 264 ALA A O 1
ATOM 2266 N N . LEU A 1 265 ? -6.820 -43.366 32.982 1.00 88.12 265 LEU A N 1
ATOM 2267 C CA . LEU A 1 265 ? -6.340 -44.340 33.964 1.00 88.12 265 LEU A CA 1
ATOM 2268 C C . LEU A 1 265 ? -6.961 -45.735 33.751 1.00 88.12 265 LEU A C 1
ATOM 2270 O O . LEU A 1 265 ? -6.274 -46.750 33.863 1.00 88.12 265 LEU A O 1
ATOM 2274 N N . ILE A 1 266 ? -8.244 -45.805 33.372 1.00 84.06 266 ILE A N 1
ATOM 2275 C CA . ILE A 1 266 ? -8.900 -47.065 32.980 1.00 84.06 266 ILE A CA 1
ATOM 2276 C C . ILE A 1 266 ? -8.279 -47.633 31.693 1.00 84.06 266 ILE A C 1
ATOM 2278 O O . ILE A 1 266 ? -8.067 -48.844 31.620 1.00 84.06 266 ILE A O 1
ATOM 2282 N N . ARG A 1 267 ? -7.963 -46.789 30.697 1.00 79.62 267 ARG A N 1
ATOM 2283 C CA . ARG A 1 267 ? -7.278 -47.215 29.462 1.00 79.62 267 ARG A CA 1
ATOM 2284 C C . ARG A 1 267 ? -5.889 -47.767 29.761 1.00 79.62 267 ARG A C 1
ATOM 2286 O O . ARG A 1 267 ? -5.604 -48.885 29.353 1.00 79.62 267 ARG A O 1
ATOM 2293 N N . GLN A 1 268 ? -5.089 -47.059 30.557 1.00 86.00 268 GLN A N 1
ATOM 2294 C CA . GLN A 1 268 ? -3.760 -47.524 30.966 1.00 86.00 268 GLN A CA 1
ATOM 2295 C C . GLN A 1 268 ? -3.815 -48.874 31.693 1.00 86.00 268 GLN A C 1
ATOM 2297 O O . GLN A 1 268 ? -3.024 -49.764 31.391 1.00 86.00 268 GLN A O 1
ATOM 2302 N N . ARG A 1 269 ? -4.779 -49.078 32.604 1.00 88.44 269 ARG A N 1
ATOM 2303 C CA . ARG A 1 269 ? -4.965 -50.378 33.278 1.00 88.44 269 ARG A CA 1
ATOM 2304 C C . ARG A 1 269 ? -5.365 -51.495 32.310 1.00 88.44 269 ARG A C 1
ATOM 2306 O O . ARG A 1 269 ? -4.877 -52.616 32.451 1.00 88.44 269 ARG A O 1
ATOM 2313 N N . ALA A 1 270 ? -6.235 -51.207 31.341 1.00 78.31 270 ALA A N 1
ATOM 2314 C CA . ALA A 1 270 ? -6.653 -52.171 30.321 1.00 78.31 270 ALA A CA 1
ATOM 2315 C C . ALA A 1 270 ? -5.501 -52.537 29.366 1.00 78.31 270 ALA A C 1
ATOM 2317 O O . ALA A 1 270 ? -5.324 -53.702 29.022 1.00 78.31 270 ALA A O 1
ATOM 2318 N N . GLU A 1 271 ? -4.681 -51.563 28.974 1.00 84.62 271 GLU A N 1
ATOM 2319 C CA . GLU A 1 271 ? -3.486 -51.792 28.159 1.00 84.62 271 GLU A CA 1
ATOM 2320 C C . GLU A 1 271 ? -2.420 -52.584 28.920 1.00 84.62 271 GLU A C 1
ATOM 2322 O O . GLU A 1 271 ? -1.829 -53.501 28.358 1.00 84.62 271 GLU A O 1
ATOM 2327 N N . ALA A 1 272 ? -2.207 -52.288 30.205 1.00 85.50 272 ALA A N 1
ATOM 2328 C CA . ALA A 1 272 ? -1.275 -53.032 31.048 1.00 85.50 272 ALA A CA 1
ATOM 2329 C C . ALA A 1 272 ? -1.690 -54.504 31.203 1.00 85.50 272 ALA A C 1
ATOM 2331 O O . ALA A 1 272 ? -0.858 -55.394 31.046 1.00 85.50 272 ALA A O 1
ATOM 2332 N N . THR A 1 273 ? -2.981 -54.773 31.427 1.00 83.38 273 THR A N 1
ATOM 2333 C CA . THR A 1 273 ? -3.505 -56.151 31.499 1.00 83.38 273 THR A CA 1
ATOM 2334 C C . THR A 1 273 ? -3.423 -56.876 30.157 1.00 83.38 273 THR A C 1
ATOM 2336 O O . THR A 1 273 ? -3.085 -58.057 30.131 1.00 83.38 273 THR A O 1
ATOM 2339 N N . LEU A 1 274 ? -3.653 -56.184 29.036 1.00 78.88 274 LEU A N 1
ATOM 2340 C CA . LEU A 1 274 ? -3.438 -56.759 27.704 1.00 78.88 274 LEU A CA 1
ATOM 2341 C C . LEU A 1 274 ? -1.967 -57.103 27.462 1.00 78.88 274 LEU A C 1
ATOM 2343 O O . LEU A 1 274 ? -1.674 -58.211 27.023 1.00 78.88 274 LEU A O 1
ATOM 2347 N N . ARG A 1 275 ? -1.039 -56.195 27.788 1.00 83.06 275 ARG A N 1
ATOM 2348 C CA . ARG A 1 275 ? 0.408 -56.444 27.675 1.00 83.06 275 ARG A CA 1
ATOM 2349 C C . ARG A 1 275 ? 0.836 -57.641 28.520 1.00 83.06 275 ARG A C 1
ATOM 2351 O O . ARG A 1 275 ? 1.577 -58.485 28.034 1.00 83.06 275 ARG A O 1
ATOM 2358 N N . GLN A 1 276 ? 0.330 -57.750 29.746 1.00 84.25 276 GLN A N 1
ATOM 2359 C CA . GLN A 1 276 ? 0.628 -58.873 30.631 1.00 84.25 276 GLN A CA 1
ATOM 2360 C C . GLN A 1 276 ? 0.083 -60.205 30.084 1.00 84.25 276 GLN A C 1
ATOM 2362 O O . GLN A 1 276 ? 0.786 -61.209 30.127 1.00 84.25 276 GLN A O 1
ATOM 2367 N N . ALA A 1 277 ? -1.121 -60.212 29.500 1.00 78.31 277 ALA A N 1
ATOM 2368 C CA . ALA A 1 277 ? -1.692 -61.402 28.863 1.00 78.31 277 ALA A CA 1
ATOM 2369 C C . ALA A 1 277 ? -0.901 -61.852 27.617 1.00 78.31 277 ALA A C 1
ATOM 2371 O O . ALA A 1 277 ? -0.744 -63.053 27.396 1.00 78.31 277 ALA A O 1
ATOM 2372 N N . PHE A 1 278 ? -0.368 -60.905 26.832 1.00 78.56 278 PHE A N 1
ATOM 2373 C CA . PHE A 1 278 ? 0.528 -61.210 25.710 1.00 78.56 278 PHE A CA 1
ATOM 2374 C C . PHE A 1 278 ? 1.874 -61.773 26.178 1.00 78.56 278 PHE A C 1
ATOM 2376 O O . PHE A 1 278 ? 2.338 -62.755 25.612 1.00 78.56 278 PHE A O 1
ATOM 2383 N N . LEU A 1 279 ? 2.465 -61.222 27.244 1.00 86.25 279 LEU A N 1
ATOM 2384 C CA . LEU A 1 279 ? 3.718 -61.735 27.819 1.00 86.25 279 LEU A CA 1
ATOM 2385 C C . LEU A 1 279 ? 3.591 -63.170 28.356 1.00 86.25 279 LEU A C 1
ATOM 2387 O O . LEU A 1 279 ? 4.573 -63.902 28.377 1.00 86.25 279 LEU A O 1
ATOM 2391 N N . MET A 1 280 ? 2.391 -63.585 28.768 1.00 84.81 280 MET A N 1
ATOM 2392 C CA . MET A 1 280 ? 2.107 -64.949 29.231 1.00 84.81 280 MET A CA 1
ATOM 2393 C C . MET A 1 280 ? 1.660 -65.904 28.103 1.00 84.81 280 MET A C 1
ATOM 2395 O O . MET A 1 280 ? 1.199 -67.003 28.401 1.00 84.81 280 MET A O 1
ATOM 2399 N N . ASN A 1 281 ? 1.745 -65.504 26.823 1.00 85.31 281 ASN A N 1
ATOM 2400 C CA . ASN A 1 281 ? 1.254 -66.265 25.657 1.00 85.31 281 ASN A CA 1
ATOM 2401 C C . ASN A 1 281 ? -0.231 -66.690 25.744 1.00 85.31 281 ASN A C 1
ATOM 2403 O O . ASN A 1 281 ? -0.664 -67.664 25.128 1.00 85.31 281 ASN A O 1
ATOM 2407 N N . GLN A 1 282 ? -1.061 -65.943 26.477 1.00 86.19 282 GLN A N 1
ATOM 2408 C CA . GLN A 1 282 ? -2.487 -66.242 26.646 1.00 86.19 282 GLN A CA 1
ATOM 2409 C C . GLN A 1 282 ? -3.350 -65.487 25.624 1.00 86.19 282 GLN A C 1
ATOM 2411 O O . GLN A 1 282 ? -4.185 -64.647 25.973 1.00 86.19 282 GLN A O 1
ATOM 2416 N N . GLU A 1 283 ? -3.196 -65.800 24.335 1.00 80.19 283 GLU A N 1
ATOM 2417 C CA . GLU A 1 283 ? -3.903 -65.089 23.254 1.00 80.19 283 GLU A CA 1
ATOM 2418 C C . GLU A 1 283 ? -5.435 -65.132 23.378 1.00 80.19 283 GLU A C 1
ATOM 2420 O O . GLU A 1 283 ? -6.123 -64.147 23.088 1.00 80.19 283 GLU A O 1
ATOM 2425 N N . LYS A 1 284 ? -5.994 -66.258 23.844 1.00 79.94 284 LYS A N 1
ATOM 2426 C CA . LYS A 1 284 ? -7.443 -66.396 24.069 1.00 79.94 284 LYS A CA 1
ATOM 2427 C C . LYS A 1 284 ? -7.943 -65.421 25.142 1.00 79.94 284 LYS A C 1
ATOM 2429 O O . LYS A 1 284 ? -8.998 -64.809 24.965 1.00 79.94 284 LYS A O 1
ATOM 2434 N N . ALA A 1 285 ? -7.171 -65.219 26.211 1.00 76.56 285 ALA A N 1
ATOM 2435 C CA . ALA A 1 285 ? -7.506 -64.275 27.275 1.00 76.56 285 ALA A CA 1
ATOM 2436 C C . ALA A 1 285 ? -7.421 -62.820 26.783 1.00 76.56 285 ALA A C 1
ATOM 2438 O O . ALA A 1 285 ? -8.335 -62.031 27.028 1.00 76.56 285 ALA A O 1
ATOM 2439 N N . ALA A 1 286 ? -6.391 -62.477 26.001 1.00 76.44 286 ALA A N 1
ATOM 2440 C CA . ALA A 1 286 ? -6.249 -61.148 25.405 1.00 76.44 286 ALA A CA 1
ATOM 2441 C C . ALA A 1 286 ? -7.424 -60.801 24.464 1.00 76.44 286 ALA A C 1
ATOM 2443 O O . ALA A 1 286 ? -8.004 -59.714 24.564 1.00 76.44 286 ALA A O 1
ATOM 2444 N N . LYS A 1 287 ? -7.851 -61.745 23.608 1.00 82.69 287 LYS A N 1
ATOM 2445 C CA . LYS A 1 287 ? -9.025 -61.578 22.728 1.00 82.69 287 LYS A CA 1
ATOM 2446 C C . LYS A 1 287 ? -10.325 -61.395 23.522 1.00 82.69 287 LYS A C 1
ATOM 2448 O O . LYS A 1 287 ? -11.142 -60.537 23.173 1.00 82.69 287 LYS A O 1
ATOM 2453 N N . ALA A 1 288 ? -10.508 -62.133 24.619 1.00 81.62 288 ALA A N 1
ATOM 2454 C CA . ALA A 1 288 ? -11.669 -61.980 25.498 1.00 81.62 288 ALA A CA 1
ATOM 2455 C C . ALA A 1 288 ? -11.704 -60.598 26.183 1.00 81.62 288 ALA A C 1
ATOM 2457 O O . ALA A 1 288 ? -12.756 -59.949 26.218 1.00 81.62 288 ALA A O 1
ATOM 2458 N N . ILE A 1 289 ? -10.553 -60.103 26.655 1.00 80.44 289 ILE A N 1
ATOM 2459 C CA . ILE A 1 289 ? -10.416 -58.768 27.261 1.00 80.44 289 ILE A CA 1
ATOM 2460 C C . ILE A 1 289 ? -10.732 -57.671 26.234 1.00 80.44 289 ILE A C 1
ATOM 2462 O O . ILE A 1 289 ? -11.521 -56.767 26.528 1.00 80.44 289 ILE A O 1
ATOM 2466 N N . GLN A 1 290 ? -10.205 -57.772 25.007 1.00 83.12 290 GLN A N 1
ATOM 2467 C CA . GLN A 1 290 ? -10.507 -56.822 23.930 1.00 83.12 290 GLN A CA 1
ATOM 2468 C C . GLN A 1 290 ? -11.992 -56.825 23.546 1.00 83.12 290 GLN A C 1
ATOM 2470 O O . GLN A 1 290 ? -12.591 -55.757 23.411 1.00 83.12 290 GLN A O 1
ATOM 2475 N N . SER A 1 291 ? -12.614 -58.002 23.409 1.00 84.69 291 SER A N 1
ATOM 2476 C CA . SER A 1 291 ? -14.045 -58.117 23.092 1.00 84.69 291 SER A CA 1
ATOM 2477 C C . SER A 1 291 ? -14.913 -57.477 24.181 1.00 84.69 291 SER A C 1
ATOM 2479 O O . SER A 1 291 ? -15.812 -56.684 23.886 1.00 84.69 291 SER A O 1
ATOM 2481 N N . ARG A 1 292 ? -14.599 -57.739 25.458 1.00 84.50 292 ARG A N 1
ATOM 2482 C CA . ARG A 1 292 ? -15.309 -57.151 26.603 1.00 84.50 292 ARG A CA 1
ATOM 2483 C C . ARG A 1 292 ? -15.133 -55.632 26.665 1.00 84.50 292 ARG A C 1
ATOM 2485 O O . ARG A 1 292 ? -16.094 -54.920 26.956 1.00 84.50 292 ARG A O 1
ATOM 2492 N N . TRP A 1 293 ? -13.941 -55.126 26.347 1.00 82.19 293 TRP A N 1
ATOM 2493 C CA . TRP A 1 293 ? -13.675 -53.689 26.278 1.00 82.19 293 TRP A CA 1
ATOM 2494 C C . TRP A 1 293 ? -14.454 -53.011 25.143 1.00 82.19 293 TRP A C 1
ATOM 2496 O O . TRP A 1 293 ? -15.113 -52.001 25.389 1.00 82.19 293 TRP A O 1
ATOM 2506 N N . ARG A 1 294 ? -14.481 -53.602 23.939 1.00 82.88 294 ARG A N 1
ATOM 2507 C CA . ARG A 1 294 ? -15.271 -53.097 22.800 1.00 82.88 294 ARG A CA 1
ATOM 2508 C C . ARG A 1 294 ? -16.768 -53.052 23.114 1.00 82.88 294 ARG A C 1
ATOM 2510 O O . ARG A 1 294 ? -17.400 -52.028 22.872 1.00 82.88 294 ARG A O 1
ATOM 2517 N N . ARG A 1 295 ? -17.327 -54.103 23.731 1.00 84.62 295 ARG A N 1
ATOM 2518 C CA . ARG A 1 295 ? -18.735 -54.103 24.183 1.00 84.62 295 ARG A CA 1
ATOM 2519 C C . ARG A 1 295 ? -19.006 -53.012 25.215 1.00 84.62 295 ARG A C 1
ATOM 2521 O O . ARG A 1 295 ? -20.023 -52.332 25.137 1.00 84.62 295 ARG A O 1
ATOM 2528 N N . ARG A 1 296 ? -18.087 -52.800 26.163 1.00 84.62 296 ARG A N 1
ATOM 2529 C CA . ARG A 1 296 ? -18.227 -51.745 27.177 1.00 84.62 296 ARG A CA 1
ATOM 2530 C C . ARG A 1 296 ? -18.174 -50.343 26.564 1.00 84.62 296 ARG A C 1
ATOM 2532 O O . ARG A 1 296 ? -18.941 -49.488 26.988 1.00 84.62 296 ARG A O 1
ATOM 2539 N N . GLN A 1 297 ? -17.314 -50.119 25.568 1.00 78.75 297 GLN A N 1
ATOM 2540 C CA . GLN A 1 297 ? -17.264 -48.865 24.804 1.00 78.75 297 GLN A CA 1
ATOM 2541 C C . GLN A 1 297 ? -18.558 -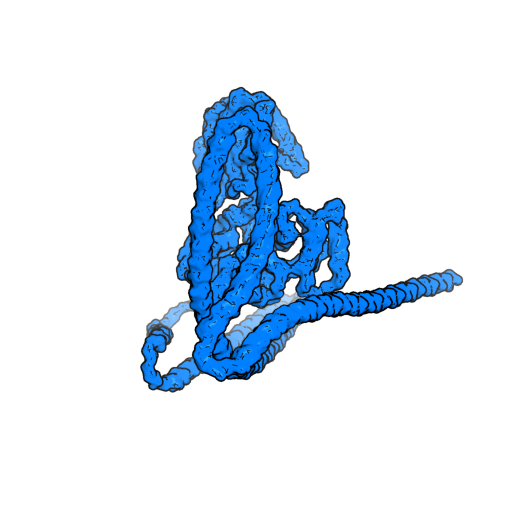48.636 24.012 1.00 78.75 297 GLN A C 1
ATOM 2543 O O . GLN A 1 297 ? -19.113 -47.543 24.055 1.00 78.75 297 GLN A O 1
ATOM 2548 N N . ALA A 1 298 ? -19.081 -49.672 23.351 1.00 80.25 298 ALA A N 1
ATOM 2549 C CA . ALA A 1 298 ? -20.342 -49.589 22.617 1.00 80.25 298 ALA A CA 1
ATOM 2550 C C . ALA A 1 298 ? -21.534 -49.275 23.539 1.00 80.25 298 ALA A C 1
ATOM 2552 O O . ALA A 1 298 ? -22.327 -48.388 23.235 1.00 80.25 298 ALA A O 1
ATOM 2553 N N . ASN A 1 299 ? -21.630 -49.941 24.696 1.00 85.50 299 ASN A N 1
ATOM 2554 C CA . ASN A 1 299 ? -22.682 -49.662 25.676 1.00 85.50 299 ASN A CA 1
ATOM 2555 C C . ASN A 1 299 ? -22.584 -48.240 26.242 1.00 85.50 299 ASN A C 1
ATOM 2557 O O . ASN A 1 299 ? -23.612 -47.592 26.394 1.00 85.50 299 ASN A O 1
ATOM 2561 N N . ARG A 1 300 ? -21.371 -47.724 26.487 1.00 77.31 300 ARG A N 1
ATOM 2562 C CA . ARG A 1 300 ? -21.188 -46.329 26.919 1.00 77.31 300 ARG A CA 1
ATOM 2563 C C . ARG A 1 300 ? -21.633 -45.324 25.869 1.00 77.31 300 ARG A C 1
ATOM 2565 O O . ARG A 1 300 ? -22.352 -44.405 26.218 1.00 77.31 300 ARG A O 1
ATOM 2572 N N . ARG A 1 301 ? -21.273 -45.521 24.596 1.00 77.50 301 ARG A N 1
ATOM 2573 C CA . ARG A 1 301 ? -21.735 -44.639 23.508 1.00 77.50 301 ARG A CA 1
ATOM 2574 C C . ARG A 1 301 ? -23.262 -44.606 23.418 1.00 77.50 301 ARG A C 1
ATOM 2576 O O . ARG A 1 301 ? -23.835 -43.545 23.217 1.00 77.50 301 ARG A O 1
ATOM 2583 N N . ARG A 1 302 ? -23.925 -45.752 23.624 1.00 83.31 302 ARG A N 1
ATOM 2584 C CA . ARG A 1 302 ? -25.397 -45.834 23.692 1.00 83.31 302 ARG A CA 1
ATOM 2585 C C . ARG A 1 302 ? -25.970 -45.087 24.899 1.00 83.31 302 ARG A C 1
ATOM 2587 O O . ARG A 1 302 ? -27.008 -44.449 24.781 1.00 83.31 302 ARG A O 1
ATOM 2594 N N . GLU A 1 303 ? -25.319 -45.178 26.053 1.00 80.19 303 GLU A N 1
ATOM 2595 C CA . GLU A 1 303 ? -25.737 -44.489 27.279 1.00 80.19 303 GLU A CA 1
ATOM 2596 C C . GLU A 1 303 ? -25.522 -42.968 27.184 1.00 80.19 303 GLU A C 1
ATOM 2598 O O . GLU A 1 303 ? -26.401 -42.200 27.563 1.00 80.19 303 GLU A O 1
ATOM 2603 N N . GLU A 1 304 ? -24.406 -42.527 26.598 1.00 75.06 304 GLU A N 1
ATOM 2604 C CA . GLU A 1 304 ? -24.126 -41.120 26.290 1.00 75.06 304 GLU A CA 1
ATOM 2605 C C . GLU A 1 304 ? -25.136 -40.552 25.293 1.00 75.06 304 GLU A C 1
ATOM 2607 O O . GLU A 1 304 ? -25.692 -39.490 25.553 1.00 75.06 304 GLU A O 1
ATOM 2612 N N . ALA A 1 305 ? -25.441 -41.280 24.213 1.00 75.31 305 ALA A N 1
ATOM 2613 C CA . ALA A 1 305 ? -26.473 -40.883 23.257 1.00 75.31 305 ALA A CA 1
ATOM 2614 C C . ALA A 1 305 ? -27.852 -40.746 23.927 1.00 75.31 305 ALA A C 1
ATOM 2616 O O . ALA A 1 305 ? -28.544 -39.758 23.710 1.00 75.31 305 ALA A O 1
ATOM 2617 N N . ARG A 1 306 ? -28.226 -41.679 24.819 1.00 84.50 306 ARG A N 1
ATOM 2618 C CA . ARG A 1 306 ? -29.471 -41.585 25.604 1.00 84.50 306 ARG A CA 1
ATOM 2619 C C . ARG A 1 306 ? -29.507 -40.358 26.513 1.00 84.50 306 ARG A C 1
ATOM 2621 O O . ARG A 1 306 ? -30.539 -39.704 26.596 1.00 84.50 306 ARG A O 1
ATOM 2628 N N . LEU A 1 307 ? -28.411 -40.046 27.206 1.00 78.62 307 LEU A N 1
ATOM 2629 C CA . LEU A 1 307 ? -28.340 -38.858 28.063 1.00 78.62 307 LEU A CA 1
ATOM 2630 C C . LEU A 1 307 ? -28.435 -37.562 27.251 1.00 78.62 307 LEU A C 1
ATOM 2632 O O . LEU A 1 307 ? -29.075 -36.616 27.701 1.00 78.62 307 LEU A O 1
ATOM 2636 N N . LEU A 1 308 ? -27.822 -37.535 26.068 1.00 76.44 308 LEU A N 1
ATOM 2637 C CA . LEU A 1 308 ? -27.852 -36.390 25.163 1.00 76.44 308 LEU A CA 1
ATOM 2638 C C . LEU A 1 308 ? -29.265 -36.163 24.605 1.00 76.44 308 LEU A C 1
ATOM 2640 O O . LEU A 1 308 ? -29.738 -35.030 24.611 1.00 76.44 308 LEU A O 1
ATOM 2644 N N . GLN A 1 309 ? -29.973 -37.246 24.263 1.00 83.06 309 GLN A N 1
ATOM 2645 C CA . GLN A 1 309 ? -31.386 -37.206 23.880 1.00 83.06 309 GLN A CA 1
ATOM 2646 C C . GLN A 1 309 ? -32.261 -36.623 24.999 1.00 83.06 309 GLN A C 1
ATOM 2648 O O . GLN A 1 309 ? -33.024 -35.690 24.774 1.00 83.06 309 GLN A O 1
ATOM 2653 N N . VAL A 1 310 ? -32.094 -37.107 26.237 1.00 83.69 310 VAL A N 1
ATOM 2654 C CA . VAL A 1 310 ? -32.844 -36.596 27.398 1.00 83.69 310 VAL A CA 1
ATOM 2655 C C . VAL A 1 310 ? -32.546 -35.113 27.655 1.00 83.69 310 VAL A C 1
ATOM 2657 O O . VAL A 1 310 ? -33.443 -34.365 28.043 1.00 83.69 310 VAL A O 1
ATOM 2660 N N . GLU A 1 311 ? -31.303 -34.661 27.455 1.00 75.25 311 GLU A N 1
ATOM 2661 C CA . GLU A 1 311 ? -30.950 -33.242 27.578 1.00 75.25 311 GLU A CA 1
ATOM 2662 C C . GLU A 1 311 ? -31.620 -32.391 26.486 1.00 75.25 311 GLU A C 1
ATOM 2664 O O . GLU A 1 311 ? -32.149 -31.320 26.797 1.00 75.25 311 GLU A O 1
ATOM 2669 N N . MET A 1 312 ? -31.648 -32.865 25.236 1.00 73.69 312 MET A N 1
ATOM 2670 C CA . MET A 1 312 ? -32.381 -32.215 24.142 1.00 73.69 312 MET A CA 1
ATOM 2671 C C . MET A 1 312 ? -33.873 -32.098 24.450 1.00 73.69 312 MET A C 1
ATOM 2673 O O . MET A 1 312 ? -34.426 -30.999 24.378 1.00 73.69 312 MET A O 1
ATOM 2677 N N . ASP A 1 313 ? -34.506 -33.186 24.886 1.00 82.62 313 ASP A N 1
ATOM 2678 C CA . ASP A 1 313 ? -35.931 -33.205 25.229 1.00 82.62 313 ASP A CA 1
ATOM 2679 C C . ASP A 1 313 ? -36.252 -32.206 26.353 1.00 82.62 313 ASP A C 1
ATOM 2681 O O . ASP A 1 313 ? -37.265 -31.501 26.320 1.00 82.62 313 ASP A O 1
ATOM 2685 N N . GLN A 1 314 ? -35.361 -32.084 27.346 1.00 83.00 314 GLN A N 1
ATOM 2686 C CA . GLN A 1 314 ? -35.497 -31.093 28.416 1.00 83.00 314 GLN A CA 1
ATOM 2687 C C . GLN A 1 314 ? -35.401 -29.652 27.901 1.00 83.00 314 GLN A C 1
ATOM 2689 O O . GLN A 1 314 ? -36.144 -28.796 28.391 1.00 83.00 314 GLN A O 1
ATOM 2694 N N . ARG A 1 315 ? -34.519 -29.370 26.933 1.00 70.44 315 ARG A N 1
ATOM 2695 C CA . ARG A 1 315 ? -34.404 -28.040 26.310 1.00 70.44 315 ARG A CA 1
ATOM 2696 C C . ARG A 1 315 ? -35.652 -27.700 25.506 1.00 70.44 315 ARG A C 1
ATOM 2698 O O . ARG A 1 315 ? -36.268 -26.671 25.775 1.00 70.44 315 ARG A O 1
ATOM 2705 N N . LEU A 1 316 ? -36.098 -28.610 24.640 1.00 78.81 316 LEU A N 1
ATOM 2706 C CA . LEU A 1 316 ? -37.322 -28.448 23.851 1.00 78.81 316 LEU A CA 1
ATOM 2707 C C . LEU A 1 316 ? -38.549 -28.205 24.745 1.00 78.81 316 LEU A C 1
ATOM 2709 O O . LEU A 1 316 ? -39.373 -27.328 24.473 1.00 78.81 316 LEU A O 1
ATOM 2713 N N . ALA A 1 317 ? -38.658 -28.925 25.865 1.00 84.44 317 ALA A N 1
ATOM 2714 C CA . ALA A 1 317 ? -39.733 -28.719 26.833 1.00 84.44 317 ALA A CA 1
ATOM 2715 C C . ALA A 1 317 ? -39.668 -27.343 27.526 1.00 84.44 317 ALA A C 1
ATOM 2717 O O . ALA A 1 317 ? -40.710 -26.754 27.837 1.00 84.44 317 ALA A O 1
ATOM 2718 N N . LEU A 1 318 ? -38.466 -26.825 27.792 1.00 82.25 318 LEU A N 1
ATOM 2719 C CA . LEU A 1 318 ? -38.257 -25.520 28.421 1.00 82.25 318 LEU A CA 1
ATOM 2720 C C . LEU A 1 318 ? -38.582 -24.379 27.446 1.00 82.25 318 LEU A C 1
ATOM 2722 O O . LEU A 1 318 ? -39.292 -23.443 27.825 1.00 82.25 318 LEU A O 1
ATOM 2726 N N . ASP A 1 319 ? -38.184 -24.512 26.184 1.00 72.88 319 ASP A N 1
ATOM 2727 C CA . ASP A 1 319 ? -38.496 -23.553 25.121 1.00 72.88 319 ASP A CA 1
ATOM 2728 C C . ASP A 1 319 ? -39.994 -23.515 24.831 1.00 72.88 319 ASP A C 1
ATOM 2730 O O . ASP A 1 319 ? -40.592 -22.439 24.749 1.00 72.88 319 ASP A O 1
ATOM 2734 N N . LYS A 1 320 ? -40.660 -24.678 24.804 1.00 86.12 320 LYS A N 1
ATOM 2735 C CA . LYS A 1 320 ? -42.123 -24.755 24.687 1.00 86.12 320 LYS A CA 1
ATOM 2736 C C . LYS A 1 320 ? -42.823 -23.989 25.817 1.00 86.12 320 LYS A C 1
ATOM 2738 O O . LYS A 1 320 ? -43.766 -23.239 25.554 1.00 86.12 320 LYS A O 1
ATOM 2743 N N . LYS A 1 321 ? -42.335 -24.100 27.061 1.00 87.88 321 LYS A N 1
ATOM 2744 C CA . LYS A 1 321 ? -42.849 -23.326 28.210 1.00 87.88 321 LYS A CA 1
ATOM 2745 C C . LYS A 1 321 ? -42.589 -21.822 28.065 1.00 87.88 321 LYS A C 1
ATOM 2747 O O . LYS A 1 321 ? -43.470 -21.023 28.382 1.00 87.88 321 LYS A O 1
ATOM 2752 N N . LEU A 1 322 ? -41.413 -21.416 27.581 1.00 81.19 322 LEU A N 1
ATOM 2753 C CA . LEU A 1 322 ? -41.085 -20.005 27.334 1.00 81.19 322 LEU A CA 1
ATOM 2754 C C . LEU A 1 322 ? -41.959 -19.397 26.230 1.00 81.19 322 LEU A C 1
ATOM 2756 O O . LEU A 1 322 ? -42.466 -18.285 26.400 1.00 81.19 322 LEU A O 1
ATOM 2760 N N . ARG A 1 323 ? -42.194 -20.133 25.136 1.00 76.88 323 ARG A N 1
ATOM 2761 C CA . ARG A 1 323 ? -43.099 -19.733 24.047 1.00 76.88 323 ARG A CA 1
ATOM 2762 C C . ARG A 1 323 ? -44.533 -19.570 24.549 1.00 76.88 323 ARG A C 1
ATOM 2764 O O . ARG A 1 323 ? -45.139 -18.528 24.308 1.00 76.88 323 ARG A O 1
ATOM 2771 N N . GLN A 1 324 ? -45.047 -20.532 25.319 1.00 86.19 324 GLN A N 1
ATOM 2772 C CA . GLN A 1 324 ? -46.376 -20.430 25.937 1.00 86.19 324 GLN A CA 1
ATOM 2773 C C . GLN A 1 324 ? -46.497 -19.197 26.840 1.00 86.19 324 GLN A C 1
ATOM 2775 O O . GLN A 1 324 ? -47.465 -18.445 26.730 1.00 86.19 324 GLN A O 1
ATOM 2780 N N . LYS A 1 325 ? -45.481 -18.925 27.666 1.00 88.19 325 LYS A N 1
ATOM 2781 C CA . LYS A 1 325 ? -45.466 -17.750 28.543 1.00 88.19 325 LYS A CA 1
ATOM 2782 C C . LYS A 1 325 ? -45.445 -16.429 27.762 1.00 88.19 325 LYS A C 1
ATOM 2784 O O . LYS A 1 325 ? -46.196 -15.520 28.106 1.00 88.19 325 LYS A O 1
ATOM 2789 N N . LYS A 1 326 ? -44.652 -16.329 26.685 1.00 81.00 326 LYS A N 1
ATOM 2790 C CA . LYS A 1 326 ? -44.660 -15.161 25.779 1.00 81.00 326 LYS A CA 1
ATOM 2791 C C . LYS A 1 326 ? -46.042 -14.946 25.154 1.00 81.00 326 LYS A C 1
ATOM 2793 O O . LYS A 1 326 ? -46.523 -13.817 25.110 1.00 81.00 326 LYS A O 1
ATOM 2798 N N . ILE A 1 327 ? -46.700 -16.017 24.706 1.00 82.38 327 ILE A N 1
ATOM 2799 C CA . ILE A 1 327 ? -48.057 -15.950 24.141 1.00 82.38 327 ILE A CA 1
ATOM 2800 C C . ILE A 1 327 ? -49.062 -15.459 25.194 1.00 82.38 327 ILE A C 1
ATOM 2802 O O . ILE A 1 327 ? -49.905 -14.615 24.892 1.00 82.38 327 ILE A O 1
ATOM 2806 N N . GLU A 1 328 ? -48.977 -15.939 26.435 1.00 86.69 328 GLU A N 1
ATOM 2807 C CA . GLU A 1 328 ? -49.828 -15.461 27.531 1.00 86.69 328 GLU A CA 1
ATOM 2808 C C . GLU A 1 328 ? -49.580 -13.990 27.887 1.00 86.69 328 GLU A C 1
ATOM 2810 O O . GLU A 1 328 ? -50.538 -13.250 28.119 1.00 86.69 328 GLU A O 1
ATOM 2815 N N . GLU A 1 329 ? -48.323 -13.542 27.908 1.00 83.75 329 GLU A N 1
ATOM 2816 C CA . GLU A 1 329 ? -47.964 -12.136 28.135 1.00 83.75 329 GLU A CA 1
ATOM 2817 C C . GLU A 1 329 ? -48.501 -11.232 27.016 1.00 83.75 329 GLU A C 1
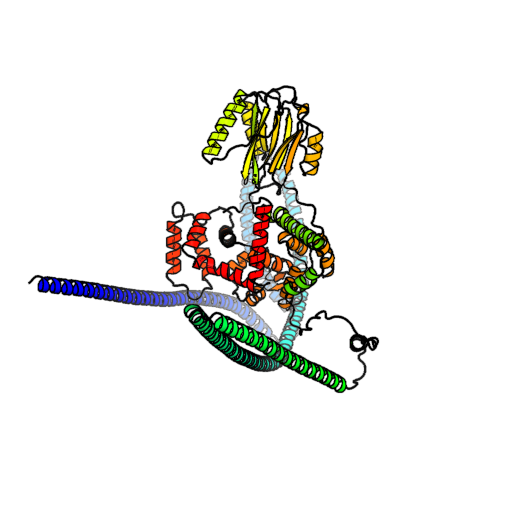ATOM 2819 O O . GLU A 1 329 ? -49.102 -10.194 27.301 1.00 83.75 329 GLU A O 1
ATOM 2824 N N . LEU A 1 330 ? -48.395 -11.660 25.753 1.00 78.19 330 LEU A N 1
ATOM 2825 C CA . LEU A 1 330 ? -48.983 -10.957 24.608 1.00 78.19 330 LEU A CA 1
ATOM 2826 C C . LEU A 1 330 ? -50.516 -10.890 24.696 1.00 78.19 330 LEU A C 1
ATOM 2828 O O . LEU A 1 330 ? -51.101 -9.827 24.473 1.00 78.19 330 LEU A O 1
ATOM 2832 N N . LYS A 1 331 ? -51.176 -11.986 25.095 1.00 82.94 331 LYS A N 1
ATOM 2833 C CA . LYS A 1 331 ? -52.630 -12.015 25.334 1.00 82.94 331 LYS A CA 1
ATOM 2834 C C . LYS A 1 331 ? -53.040 -11.091 26.485 1.00 82.94 331 LYS A C 1
ATOM 2836 O O . LYS A 1 331 ? -54.077 -10.435 26.396 1.00 82.94 331 LYS A O 1
ATOM 2841 N N . LYS A 1 332 ? -52.245 -11.002 27.557 1.00 83.50 332 LYS A N 1
ATOM 2842 C CA . LYS A 1 332 ? -52.481 -10.060 28.668 1.00 83.50 332 LYS A CA 1
ATOM 2843 C C . LYS A 1 332 ? -52.344 -8.609 28.215 1.00 83.50 332 LYS A C 1
ATOM 2845 O O . LYS A 1 332 ? -53.223 -7.812 28.532 1.00 83.50 332 LYS A O 1
ATOM 2850 N N . LEU A 1 333 ? -51.315 -8.287 27.429 1.00 77.19 333 LEU A N 1
ATOM 2851 C CA . LEU A 1 333 ? -51.124 -6.953 26.851 1.00 77.19 333 LEU A CA 1
ATOM 2852 C C . LEU A 1 333 ? -52.306 -6.551 25.956 1.00 77.19 333 LEU A C 1
ATOM 2854 O O . LEU A 1 333 ? -52.836 -5.451 26.113 1.00 77.19 333 LEU A O 1
ATOM 2858 N N . GLN A 1 334 ? -52.790 -7.462 25.103 1.00 76.88 334 GLN A N 1
ATOM 2859 C CA . GLN A 1 334 ? -54.001 -7.246 24.300 1.00 76.88 334 GLN A CA 1
ATOM 2860 C C . GLN A 1 334 ? -55.254 -7.024 25.155 1.00 76.88 334 GLN A C 1
ATOM 2862 O O . GLN A 1 334 ? -56.039 -6.133 24.851 1.00 76.88 334 GLN A O 1
ATOM 2867 N N . ARG A 1 335 ? -55.443 -7.789 26.239 1.00 77.94 335 ARG A N 1
ATOM 2868 C CA . ARG A 1 335 ? -56.597 -7.627 27.144 1.00 77.94 335 ARG A CA 1
ATOM 2869 C C . ARG A 1 335 ? -56.532 -6.339 27.971 1.00 77.94 335 ARG A C 1
ATOM 2871 O O . ARG A 1 335 ? -57.574 -5.778 28.288 1.00 77.94 335 ARG A O 1
ATOM 2878 N N . SER A 1 336 ? -55.332 -5.860 28.307 1.00 69.31 336 SER A N 1
ATOM 2879 C CA . SER A 1 336 ? -55.139 -4.583 29.013 1.00 69.31 336 SER A CA 1
ATOM 2880 C C . SER A 1 336 ? -55.287 -3.350 28.114 1.00 69.31 336 SER A C 1
ATOM 2882 O O . SER A 1 336 ? -55.501 -2.248 28.618 1.00 69.31 336 SER A O 1
ATOM 2884 N N . ALA A 1 337 ? -55.229 -3.520 26.789 1.00 63.16 337 ALA A N 1
ATOM 2885 C CA . ALA A 1 337 ? -55.529 -2.471 25.820 1.00 63.16 337 ALA A CA 1
ATOM 2886 C C . ALA A 1 337 ? -57.056 -2.301 25.676 1.00 63.16 337 ALA A C 1
ATOM 2888 O O . ALA A 1 337 ? -57.669 -2.723 24.700 1.00 63.16 337 ALA A O 1
ATOM 2889 N N . SER A 1 338 ? -57.679 -1.701 26.691 1.00 50.06 338 SER A N 1
ATOM 2890 C CA . SER A 1 338 ? -59.098 -1.316 26.690 1.00 50.06 338 SER A CA 1
ATOM 2891 C C . SER A 1 338 ? -59.402 -0.300 25.565 1.00 50.06 338 SER A C 1
ATOM 2893 O O . SER A 1 338 ? -58.517 0.486 25.207 1.00 50.06 338 SER A O 1
ATOM 2895 N N . PRO A 1 339 ? -60.623 -0.275 24.986 1.00 53.41 339 PRO A N 1
ATOM 2896 C CA . PRO A 1 339 ? -60.924 0.476 23.771 1.00 53.41 339 PRO A CA 1
ATOM 2897 C C . PRO A 1 339 ? -61.111 1.970 24.073 1.00 53.41 339 PRO A C 1
ATOM 2899 O O . PRO A 1 339 ? -62.224 2.494 24.134 1.00 53.41 339 PRO A O 1
ATOM 2902 N N . ALA A 1 340 ? -60.003 2.691 24.240 1.00 42.34 340 ALA A N 1
ATOM 2903 C CA . ALA A 1 340 ? -60.012 4.145 24.233 1.00 42.34 340 ALA A CA 1
ATOM 2904 C C . ALA A 1 340 ? -60.153 4.644 22.784 1.00 42.34 340 ALA A C 1
ATOM 2906 O O . ALA A 1 340 ? -59.317 4.400 21.914 1.00 42.34 340 ALA A O 1
ATOM 2907 N N . LYS A 1 341 ? -61.285 5.306 22.539 1.00 50.69 341 LYS A N 1
ATOM 2908 C CA . LYS A 1 341 ? -61.762 5.862 21.269 1.00 50.69 341 LYS A CA 1
ATOM 2909 C C . LYS A 1 341 ? -60.674 6.537 20.412 1.00 50.69 341 LYS A C 1
ATOM 2911 O O . LYS A 1 341 ? -59.981 7.440 20.859 1.00 50.69 341 LYS A O 1
ATOM 2916 N N . LYS A 1 342 ? -60.712 6.188 19.119 1.00 51.09 342 LYS A N 1
ATOM 2917 C CA . LYS A 1 342 ? -60.356 7.005 17.941 1.00 51.09 342 LYS A CA 1
ATOM 2918 C C . LYS A 1 342 ? -58.970 7.675 17.943 1.00 51.09 342 LYS A C 1
ATOM 2920 O O . LYS A 1 342 ? -58.878 8.894 18.002 1.00 51.09 342 LYS A O 1
ATOM 2925 N N . VAL A 1 343 ? -57.925 6.901 17.646 1.00 40.56 343 VAL A N 1
ATOM 2926 C CA . VAL A 1 343 ? -56.826 7.371 16.776 1.00 40.56 343 VAL A CA 1
ATOM 2927 C C . VAL A 1 343 ? -56.510 6.255 15.778 1.00 40.56 343 VAL A C 1
ATOM 2929 O O . VAL A 1 343 ? -55.821 5.283 16.079 1.00 40.56 343 VAL A O 1
ATOM 2932 N N . GLY A 1 344 ? -57.133 6.353 14.604 1.00 49.53 344 GLY A N 1
ATOM 2933 C CA . GLY A 1 344 ? -56.997 5.400 13.508 1.00 49.53 344 GLY A CA 1
ATOM 2934 C C . GLY A 1 344 ? -55.671 5.556 12.765 1.00 49.53 344 GLY A C 1
ATOM 2935 O O . GLY A 1 344 ? -55.172 6.663 12.589 1.00 49.53 344 GLY A O 1
ATOM 2936 N N . GLY A 1 345 ? -55.120 4.428 12.314 1.00 48.66 345 GLY A N 1
ATOM 2937 C CA . GLY A 1 345 ? -54.034 4.381 11.333 1.00 48.66 345 GLY A CA 1
ATOM 2938 C C . GLY A 1 345 ? -53.035 3.263 11.609 1.00 48.66 345 GLY A C 1
ATOM 2939 O O . GLY A 1 345 ? -52.982 2.276 10.880 1.00 48.66 345 GLY A O 1
ATOM 2940 N N . VAL A 1 346 ? -52.277 3.379 12.699 1.00 48.75 346 VAL A N 1
ATOM 2941 C CA . VAL A 1 346 ? -51.022 2.621 12.862 1.00 48.75 346 VAL A CA 1
ATOM 2942 C C . VAL A 1 346 ? -51.222 1.219 13.460 1.00 48.75 346 VAL A C 1
ATOM 2944 O O . VAL A 1 346 ? -50.569 0.267 13.040 1.00 48.75 346 VAL A O 1
ATOM 2947 N N . LEU A 1 347 ? -52.193 1.032 14.360 1.00 47.53 347 LEU A N 1
ATOM 2948 C CA . LEU A 1 347 ? -52.435 -0.274 14.998 1.00 47.53 347 LEU A CA 1
ATOM 2949 C C . LEU A 1 347 ? -53.143 -1.292 14.080 1.00 47.53 347 LEU A C 1
ATOM 2951 O O . LEU A 1 347 ? -52.926 -2.494 14.218 1.00 47.53 347 LEU A O 1
ATOM 2955 N N . SER A 1 348 ? -53.906 -0.838 13.074 1.00 51.19 348 SER A N 1
ATOM 2956 C CA . SER A 1 348 ? -54.561 -1.743 12.106 1.00 51.19 348 SER A CA 1
ATOM 2957 C C . SER A 1 348 ? -53.576 -2.409 11.130 1.00 51.19 348 SER A C 1
ATOM 2959 O O . SER A 1 348 ? -53.874 -3.461 10.562 1.00 51.19 348 SER A O 1
ATOM 2961 N N . ALA A 1 349 ? -52.399 -1.805 10.930 1.00 53.47 349 ALA A N 1
ATOM 2962 C CA . ALA A 1 349 ? -51.335 -2.354 10.093 1.00 53.47 349 ALA A CA 1
ATOM 2963 C C . ALA A 1 349 ? -50.527 -3.432 10.839 1.00 53.47 349 ALA A C 1
ATOM 2965 O O . ALA A 1 349 ? -50.137 -4.434 10.244 1.00 53.47 349 ALA A O 1
ATOM 2966 N N . LEU A 1 350 ? -50.356 -3.276 12.157 1.00 50.66 350 LEU A N 1
ATOM 2967 C CA . LEU A 1 350 ? -49.735 -4.280 13.027 1.00 50.66 350 LEU A CA 1
ATOM 2968 C C . LEU A 1 350 ? -50.631 -5.511 13.224 1.00 50.66 350 LEU A C 1
ATOM 2970 O O . LEU A 1 350 ? -50.143 -6.632 13.113 1.00 50.66 350 LEU A O 1
ATOM 2974 N N . GLY A 1 351 ? -51.945 -5.321 13.397 1.00 52.62 351 GLY A N 1
ATOM 2975 C CA . GLY A 1 351 ? -52.902 -6.434 13.477 1.00 52.62 351 GLY A CA 1
ATOM 2976 C C . GLY A 1 351 ? -52.949 -7.295 12.206 1.00 52.62 351 GLY A C 1
ATOM 2977 O O . GLY A 1 351 ? -53.024 -8.517 12.285 1.00 52.62 351 GLY A O 1
ATOM 2978 N N . ARG A 1 352 ? -52.804 -6.679 11.023 1.00 55.66 352 ARG A N 1
ATOM 2979 C CA . ARG A 1 352 ? -52.751 -7.402 9.738 1.00 55.66 352 ARG A CA 1
ATOM 2980 C C . ARG A 1 352 ? -51.443 -8.159 9.509 1.00 55.66 352 ARG A C 1
ATOM 2982 O O . ARG A 1 352 ? -51.460 -9.177 8.828 1.00 55.66 352 ARG A O 1
ATOM 2989 N N . LYS A 1 353 ? -50.326 -7.699 10.082 1.00 52.06 353 LYS A N 1
ATOM 2990 C CA . LYS A 1 353 ? -49.029 -8.390 9.989 1.00 52.06 353 LYS A CA 1
ATOM 2991 C C . LYS A 1 353 ? -48.939 -9.581 10.952 1.00 52.06 353 LYS A C 1
ATOM 2993 O O . LYS A 1 353 ? -48.298 -10.566 10.614 1.00 52.06 353 LYS A O 1
ATOM 2998 N N . LEU A 1 354 ? -49.627 -9.513 12.097 1.00 46.84 354 LEU A N 1
ATOM 2999 C CA . LEU A 1 354 ? -49.700 -10.614 13.063 1.00 46.84 354 LEU A CA 1
ATOM 3000 C C . LEU A 1 354 ? -50.646 -11.734 12.603 1.00 46.84 354 LEU A C 1
ATOM 3002 O O . LEU A 1 354 ? -50.264 -12.895 12.657 1.00 46.84 354 LEU A O 1
ATOM 3006 N N . ASN A 1 355 ? -51.819 -11.394 12.051 1.00 48.34 355 ASN A N 1
ATOM 3007 C CA . ASN A 1 355 ? -52.737 -12.398 11.493 1.00 48.34 355 ASN A CA 1
ATOM 3008 C C . ASN A 1 355 ? -52.149 -13.137 10.280 1.00 48.34 355 ASN A C 1
ATOM 3010 O O . ASN A 1 355 ? -52.545 -14.259 9.999 1.00 48.34 355 ASN A O 1
ATOM 3014 N N . LYS A 1 356 ? -51.180 -12.531 9.580 1.00 52.47 356 LYS A N 1
ATOM 3015 C CA . LYS A 1 356 ? -50.445 -13.179 8.486 1.00 52.47 356 LYS A CA 1
ATOM 3016 C C . LYS A 1 356 ? -49.411 -14.202 8.971 1.00 52.47 356 LYS A C 1
ATOM 3018 O O . LYS A 1 356 ? -49.068 -15.088 8.206 1.00 52.47 356 LYS A O 1
ATOM 3023 N N . LEU A 1 357 ? -48.938 -14.082 10.215 1.00 48.06 357 LEU A N 1
ATOM 3024 C CA . LEU A 1 357 ? -48.006 -15.029 10.840 1.00 48.06 357 LEU A CA 1
ATOM 3025 C C . LEU A 1 357 ? -48.726 -16.199 11.524 1.00 48.06 357 LEU A C 1
ATOM 3027 O O . LEU A 1 357 ? -48.111 -17.228 11.749 1.00 48.06 357 LEU A O 1
ATOM 3031 N N . THR A 1 358 ? -50.014 -16.053 11.842 1.00 47.34 358 THR A N 1
ATOM 3032 C CA . THR A 1 358 ? -50.841 -17.128 12.420 1.00 47.34 358 THR A CA 1
ATOM 3033 C C . THR A 1 358 ? -51.704 -17.859 11.390 1.00 47.34 358 THR A C 1
ATOM 3035 O O . THR A 1 358 ? -52.359 -18.825 11.748 1.00 47.34 358 THR A O 1
ATOM 3038 N N . ALA A 1 359 ? -51.761 -17.383 10.140 1.00 45.12 359 ALA A N 1
ATOM 3039 C CA . ALA A 1 359 ? -52.561 -17.981 9.062 1.00 45.12 359 ALA A CA 1
ATOM 3040 C C . ALA A 1 359 ? -51.730 -18.785 8.040 1.00 45.12 359 ALA A C 1
ATOM 3042 O O . ALA A 1 359 ? -52.296 -19.299 7.084 1.00 45.12 359 ALA A O 1
ATOM 3043 N N . GLN A 1 360 ? -50.410 -18.891 8.228 1.00 41.41 360 GLN A N 1
ATOM 3044 C CA . GLN A 1 360 ? -49.561 -19.878 7.550 1.00 41.41 360 GLN A CA 1
ATOM 3045 C C . GLN A 1 360 ? -49.371 -21.084 8.479 1.00 41.41 360 GLN A C 1
ATOM 3047 O O . GLN A 1 360 ? -48.287 -21.323 8.996 1.00 41.41 360 GLN A O 1
ATOM 3052 N N . GLU A 1 361 ? -50.456 -21.801 8.742 1.00 43.72 361 GLU A N 1
ATOM 3053 C CA . GLU A 1 361 ? -50.404 -23.199 9.168 1.00 43.72 361 GLU A CA 1
ATOM 3054 C C . GLU A 1 361 ? -51.246 -23.956 8.136 1.00 43.72 361 GLU A C 1
ATOM 3056 O O . GLU A 1 361 ? -52.476 -23.902 8.169 1.00 43.72 361 GLU A O 1
ATOM 3061 N N . ASP A 1 362 ? -50.570 -24.556 7.154 1.00 35.34 362 ASP A N 1
ATOM 3062 C CA . ASP A 1 362 ? -51.183 -25.462 6.182 1.00 35.34 362 ASP A CA 1
ATOM 3063 C C . ASP A 1 362 ? -51.609 -26.756 6.906 1.00 35.34 362 ASP A C 1
ATOM 3065 O O . ASP A 1 362 ? -50.794 -27.341 7.624 1.00 35.34 362 ASP A O 1
ATOM 3069 N N . PRO A 1 363 ? -52.859 -27.234 6.746 1.00 42.97 363 PRO A N 1
ATOM 3070 C CA . PRO A 1 363 ? -53.337 -28.463 7.378 1.00 42.97 363 PRO A CA 1
ATOM 3071 C C . PRO A 1 363 ? -53.129 -29.729 6.519 1.00 42.97 363 PRO A C 1
ATOM 3073 O O . PRO A 1 363 ? -53.748 -30.754 6.793 1.00 42.97 363 PRO A O 1
ATOM 3076 N N . GLU A 1 364 ? -52.274 -29.700 5.493 1.00 36.19 364 GLU A N 1
ATOM 3077 C CA . GLU A 1 364 ? -52.033 -30.843 4.597 1.00 36.19 364 GLU A CA 1
ATOM 3078 C C . GLU A 1 364 ? -50.691 -31.528 4.887 1.00 36.19 364 GLU A C 1
ATOM 3080 O O . GLU A 1 364 ? -49.705 -31.307 4.195 1.00 36.19 364 GLU A O 1
ATOM 3085 N N . LEU A 1 365 ? -50.647 -32.368 5.925 1.00 37.88 365 LEU A N 1
ATOM 3086 C CA . LEU A 1 365 ? -49.650 -33.443 6.072 1.00 37.88 365 LEU A CA 1
ATOM 3087 C C . LEU A 1 365 ? -50.106 -34.413 7.167 1.00 37.88 365 LEU A C 1
ATOM 3089 O O . LEU A 1 365 ? -49.546 -34.510 8.256 1.00 37.88 365 LEU A O 1
ATOM 3093 N N . ALA A 1 366 ? -51.197 -35.112 6.876 1.00 39.34 366 ALA A N 1
ATOM 3094 C CA . ALA A 1 366 ? -51.674 -36.221 7.683 1.00 39.34 366 ALA A CA 1
ATOM 3095 C C . ALA A 1 366 ? -52.211 -37.317 6.763 1.00 39.34 366 ALA A C 1
ATOM 3097 O O . ALA A 1 366 ? -53.415 -37.513 6.718 1.00 39.34 366 ALA A O 1
ATOM 3098 N N . THR A 1 367 ? -51.319 -37.996 6.036 1.00 44.34 367 THR A N 1
ATOM 3099 C CA . THR A 1 367 ? -51.494 -39.387 5.581 1.00 44.34 367 THR A CA 1
ATOM 3100 C C . THR A 1 367 ? -50.200 -39.914 4.951 1.00 44.34 367 THR A C 1
ATOM 3102 O O . THR A 1 367 ? -49.639 -39.271 4.072 1.00 44.34 367 THR A O 1
ATOM 3105 N N . GLU A 1 368 ? -49.835 -41.120 5.388 1.00 34.06 368 GLU A N 1
ATOM 3106 C CA . GLU A 1 368 ? -49.069 -42.175 4.702 1.00 34.06 368 GLU A CA 1
ATOM 3107 C C . GLU A 1 368 ? -47.578 -42.432 5.025 1.00 34.06 368 GLU A C 1
ATOM 3109 O O . GLU A 1 368 ? -46.672 -41.623 4.847 1.00 34.06 368 GLU A O 1
ATOM 3114 N N . ASP A 1 369 ? -47.426 -43.663 5.521 1.00 39.06 369 ASP A N 1
ATOM 3115 C CA . ASP A 1 369 ? -46.313 -44.476 5.993 1.00 39.06 369 ASP A CA 1
ATOM 3116 C C . ASP A 1 369 ? -45.112 -44.738 5.052 1.00 39.06 369 ASP A C 1
ATOM 3118 O O . ASP A 1 369 ? -45.237 -44.892 3.842 1.00 39.06 369 ASP A O 1
ATOM 3122 N N . HIS A 1 370 ? -43.975 -44.992 5.722 1.00 36.03 370 HIS A N 1
ATOM 3123 C CA . HIS A 1 370 ? -42.837 -45.857 5.356 1.00 36.03 370 HIS A CA 1
ATOM 3124 C C . HIS A 1 370 ? -41.959 -45.514 4.124 1.00 36.03 370 HIS A C 1
ATOM 3126 O O . HIS A 1 370 ? -42.283 -45.875 3.001 1.00 36.03 370 HIS A O 1
ATOM 3132 N N . ILE A 1 371 ? -40.722 -45.033 4.374 1.00 30.81 371 ILE A N 1
ATOM 3133 C CA . ILE A 1 371 ? -39.417 -45.705 4.099 1.00 30.81 371 ILE A CA 1
ATOM 3134 C C . ILE A 1 371 ? -38.240 -44.706 4.226 1.00 30.81 371 ILE A C 1
ATOM 3136 O O . ILE A 1 371 ? -38.272 -43.617 3.674 1.00 30.81 371 ILE A O 1
ATOM 3140 N N . ALA A 1 372 ? -37.171 -45.182 4.878 1.00 31.48 372 ALA A N 1
ATOM 3141 C CA . ALA A 1 372 ? -35.787 -44.687 4.904 1.00 31.48 372 ALA A CA 1
ATOM 3142 C C . ALA A 1 372 ? -35.435 -43.445 5.751 1.00 31.48 372 ALA A C 1
ATOM 3144 O O . ALA A 1 372 ? -35.988 -42.361 5.647 1.00 31.48 372 ALA A O 1
ATOM 3145 N N . ILE A 1 373 ? -34.438 -43.691 6.600 1.00 40.53 373 ILE A N 1
ATOM 3146 C CA . ILE A 1 373 ? -33.728 -42.789 7.499 1.00 40.53 373 ILE A CA 1
ATOM 3147 C C . ILE A 1 373 ? -32.865 -41.838 6.665 1.00 40.53 373 ILE A C 1
ATOM 3149 O O . ILE A 1 373 ? -31.904 -42.296 6.051 1.00 40.53 373 ILE A O 1
ATOM 3153 N N . GLU A 1 374 ? -33.148 -40.542 6.724 1.00 37.12 374 GLU A N 1
ATOM 3154 C CA . GLU A 1 374 ? -32.138 -39.494 6.580 1.00 37.12 374 GLU A CA 1
ATOM 3155 C C . GLU A 1 374 ? -32.354 -38.456 7.688 1.00 37.12 374 GLU A C 1
ATOM 3157 O O . GLU A 1 374 ? -33.478 -38.150 8.083 1.00 37.12 374 GLU A O 1
ATOM 3162 N N . GLU A 1 375 ? -31.240 -38.067 8.298 1.00 44.09 375 GLU A N 1
ATOM 3163 C CA . GLU A 1 375 ? -31.134 -37.247 9.500 1.00 44.09 375 GLU A CA 1
ATOM 3164 C C . GLU A 1 375 ? -31.489 -35.790 9.173 1.00 44.09 375 GLU A C 1
ATOM 3166 O O . GLU A 1 375 ? -30.751 -35.156 8.423 1.00 44.09 375 GLU A O 1
ATOM 3171 N N . ASP A 1 376 ? -32.563 -35.249 9.763 1.00 36.06 376 ASP A N 1
ATOM 3172 C CA . ASP A 1 376 ? -32.886 -33.820 9.666 1.00 36.06 376 ASP A CA 1
ATOM 3173 C C . ASP A 1 376 ? -32.581 -33.060 10.964 1.00 36.06 376 ASP A C 1
ATOM 3175 O O . ASP A 1 376 ? -32.880 -33.491 12.081 1.00 36.06 376 ASP A O 1
ATOM 3179 N N . GLU A 1 377 ? -31.908 -31.933 10.731 1.00 42.53 377 GLU A N 1
ATOM 3180 C CA . GLU A 1 377 ? -31.129 -31.090 11.629 1.00 42.53 377 GLU A CA 1
ATOM 3181 C C . GLU A 1 377 ? -31.971 -30.194 12.564 1.00 42.53 377 GLU A C 1
ATOM 3183 O O . GLU A 1 377 ? -33.113 -29.823 12.299 1.00 42.53 377 GLU A O 1
ATOM 3188 N N . ASP A 1 378 ? -31.327 -29.819 13.672 1.00 37.31 378 ASP A N 1
ATOM 3189 C CA . ASP A 1 378 ? -31.831 -29.055 14.811 1.00 37.31 378 ASP A CA 1
ATOM 3190 C C . ASP A 1 378 ? -32.220 -27.589 14.511 1.00 37.31 378 ASP A C 1
ATOM 3192 O O . ASP A 1 378 ? -31.410 -26.783 14.040 1.00 37.31 378 ASP A O 1
ATOM 3196 N N . ASP A 1 379 ? -33.415 -27.187 14.957 1.00 38.81 379 ASP A N 1
ATOM 3197 C CA . ASP A 1 379 ? -33.824 -25.783 15.101 1.00 38.81 379 ASP A CA 1
ATOM 3198 C C . ASP A 1 379 ? -33.287 -25.178 16.421 1.00 38.81 379 ASP A C 1
ATOM 3200 O O . ASP A 1 379 ? -33.954 -25.182 17.460 1.00 38.81 379 ASP A O 1
ATOM 3204 N N . GLU A 1 380 ? -32.065 -24.627 16.388 1.00 45.56 380 GLU A N 1
ATOM 3205 C CA . GLU A 1 380 ? -31.484 -23.826 17.483 1.00 45.56 380 GLU A CA 1
ATOM 3206 C C . GLU A 1 380 ? -31.981 -22.362 17.503 1.00 45.56 380 GLU A C 1
ATOM 3208 O O . GLU A 1 380 ? -31.939 -21.631 16.507 1.00 45.56 380 GLU A O 1
ATOM 3213 N N . GLU A 1 381 ? -32.377 -21.922 18.703 1.00 40.25 381 GLU A N 1
ATOM 3214 C CA . GLU A 1 381 ? -32.866 -20.585 19.051 1.00 40.25 381 GLU A CA 1
ATOM 3215 C C . GLU A 1 381 ? -31.851 -19.439 18.820 1.00 40.25 381 GLU A C 1
ATOM 3217 O O . GLU A 1 381 ? -30.648 -19.523 19.075 1.00 40.25 381 GLU A O 1
ATOM 3222 N N . GLU A 1 382 ? -32.418 -18.314 18.380 1.00 41.53 382 GLU A N 1
ATOM 3223 C CA . GLU A 1 382 ? -31.836 -17.047 17.930 1.00 41.53 382 GLU A CA 1
ATOM 3224 C C . GLU A 1 382 ? -30.718 -16.458 18.821 1.00 41.53 382 GLU A C 1
ATOM 3226 O O . GLU A 1 382 ? -30.940 -15.661 19.736 1.00 41.53 382 GLU A O 1
ATOM 3231 N N . ARG A 1 383 ? -29.464 -16.730 18.455 1.00 39.97 383 ARG A N 1
ATOM 3232 C CA . ARG A 1 383 ? -28.390 -15.724 18.528 1.00 39.97 383 ARG A CA 1
ATOM 3233 C C . ARG A 1 383 ? -28.205 -15.129 17.133 1.00 39.97 383 ARG A C 1
ATOM 3235 O O . ARG A 1 383 ? -28.429 -15.854 16.164 1.00 39.97 383 ARG A O 1
ATOM 3242 N N . PRO A 1 384 ? -27.778 -13.859 16.981 1.00 38.44 384 PRO A N 1
ATOM 3243 C CA . PRO A 1 384 ? -27.386 -13.347 15.673 1.00 38.44 384 PRO A CA 1
ATOM 3244 C C . PRO A 1 384 ? -26.251 -14.231 15.147 1.00 38.44 384 PRO A C 1
ATOM 3246 O O . PRO A 1 384 ? -25.117 -14.166 15.625 1.00 38.44 384 PRO A O 1
ATOM 3249 N N . LYS A 1 385 ? -26.603 -15.135 14.225 1.00 37.97 385 LYS A N 1
ATOM 3250 C CA . LYS A 1 385 ? -25.684 -16.036 13.536 1.00 37.97 385 LYS A CA 1
ATOM 3251 C C . LYS A 1 385 ? -24.584 -15.157 12.949 1.00 37.97 385 LYS A C 1
ATOM 3253 O O . LYS A 1 385 ? -24.876 -14.203 12.226 1.00 37.97 385 LYS A O 1
ATOM 3258 N N . SER A 1 386 ? -23.329 -15.411 13.328 1.00 45.78 386 SER A N 1
ATOM 3259 C CA . SER A 1 386 ? -22.199 -14.676 12.756 1.00 45.78 386 SER A CA 1
ATOM 3260 C C . SER A 1 386 ? -22.276 -14.819 11.236 1.00 45.78 386 SER A C 1
ATOM 3262 O O . SER A 1 386 ? -22.631 -15.896 10.748 1.00 45.78 386 SER A O 1
ATOM 3264 N N . SER A 1 387 ? -21.981 -13.760 10.475 1.00 46.44 387 SER A N 1
ATOM 3265 C CA . SER A 1 387 ? -22.101 -13.784 9.006 1.00 46.44 387 SER A CA 1
ATOM 3266 C C . SER A 1 387 ? -21.408 -15.005 8.380 1.00 46.44 387 SER A C 1
ATOM 3268 O O . SER A 1 387 ? -21.915 -15.571 7.417 1.00 46.44 387 SER A O 1
ATOM 3270 N N . ALA A 1 388 ? -20.334 -15.497 9.009 1.00 38.72 388 ALA A N 1
ATOM 3271 C CA . ALA A 1 388 ? -19.629 -16.725 8.650 1.00 38.72 388 ALA A CA 1
ATOM 3272 C C . ALA A 1 388 ? -20.514 -17.990 8.628 1.00 38.72 388 ALA A C 1
ATOM 3274 O O . ALA A 1 388 ? -20.377 -18.811 7.725 1.00 38.72 388 ALA A O 1
ATOM 3275 N N . THR A 1 389 ? -21.438 -18.158 9.579 1.00 45.34 389 THR A N 1
ATOM 3276 C CA . THR A 1 389 ? -22.346 -19.325 9.616 1.00 45.34 389 THR A CA 1
ATOM 3277 C C . THR A 1 389 ? -23.424 -19.268 8.532 1.00 45.34 389 THR A C 1
ATOM 3279 O O . THR A 1 389 ? -23.726 -20.286 7.914 1.00 45.34 389 THR A O 1
ATOM 3282 N N . THR A 1 390 ? -23.932 -18.075 8.214 1.00 54.41 390 THR A N 1
ATOM 3283 C CA . THR A 1 390 ? -24.872 -17.866 7.101 1.00 54.41 390 THR A CA 1
ATOM 3284 C C . THR A 1 390 ? -24.201 -18.102 5.742 1.00 54.41 390 THR A C 1
ATOM 3286 O O . THR A 1 390 ? -24.809 -18.674 4.837 1.00 54.41 390 THR A O 1
ATOM 3289 N N . LEU A 1 391 ? -22.927 -17.721 5.609 1.00 49.38 391 LEU A N 1
ATOM 3290 C CA . LEU A 1 391 ? -22.103 -17.980 4.424 1.00 49.38 391 LEU A CA 1
ATOM 3291 C C . LEU A 1 391 ? -21.826 -19.476 4.231 1.00 49.38 391 LEU A C 1
ATOM 3293 O O . LEU A 1 391 ? -21.973 -19.987 3.123 1.00 49.38 391 LEU A O 1
ATOM 3297 N N . LEU A 1 392 ? -21.489 -20.194 5.307 1.00 50.53 392 LEU A N 1
ATOM 3298 C CA . LEU A 1 392 ? -21.280 -21.646 5.273 1.00 50.53 392 LEU A CA 1
ATOM 3299 C C . LEU A 1 392 ? -22.556 -22.407 4.886 1.00 50.53 392 LEU A C 1
ATOM 3301 O O . LEU A 1 392 ? -22.474 -23.353 4.107 1.00 50.53 392 LEU A O 1
ATOM 3305 N N . GLY A 1 393 ? -23.725 -21.958 5.356 1.00 67.62 393 GLY A N 1
ATOM 3306 C CA . GLY A 1 393 ? -25.019 -22.513 4.946 1.00 67.62 393 GLY A CA 1
ATOM 3307 C C . GLY A 1 393 ? -25.295 -22.325 3.451 1.00 67.62 393 GLY A C 1
ATOM 3308 O O . GLY A 1 393 ? -25.653 -23.279 2.769 1.00 67.62 393 GLY A O 1
ATOM 3309 N N . LYS A 1 394 ? -25.033 -21.127 2.905 1.00 66.62 394 LYS A N 1
ATOM 3310 C CA . LYS A 1 394 ? -25.165 -20.872 1.458 1.00 66.62 394 LYS A CA 1
ATOM 3311 C C . LYS A 1 394 ? -24.175 -21.689 0.622 1.00 66.62 394 LYS A C 1
ATOM 3313 O O . LYS A 1 394 ? -24.535 -22.136 -0.458 1.00 66.62 394 LYS A O 1
ATOM 3318 N N . MET A 1 395 ? -22.951 -21.908 1.110 1.00 55.50 395 MET A N 1
ATOM 3319 C CA . MET A 1 395 ? -21.936 -22.685 0.385 1.00 55.50 395 MET A CA 1
ATOM 3320 C C . MET A 1 395 ? -22.211 -24.193 0.361 1.00 55.50 395 MET A C 1
ATOM 3322 O O . MET A 1 395 ? -21.733 -24.865 -0.553 1.00 55.50 395 MET A O 1
ATOM 3326 N N . ARG A 1 396 ? -22.971 -24.739 1.324 1.00 74.44 396 ARG A N 1
ATOM 3327 C CA . ARG A 1 396 ? -23.326 -26.170 1.344 1.00 74.44 396 ARG A CA 1
ATOM 3328 C C . ARG A 1 396 ? -24.203 -26.588 0.157 1.00 74.44 396 ARG A C 1
ATOM 3330 O O . ARG A 1 396 ? -24.103 -27.732 -0.260 1.00 74.44 396 ARG A O 1
ATOM 3337 N N . GLY A 1 397 ? -24.989 -25.669 -0.410 1.00 83.31 397 GLY A N 1
ATOM 3338 C CA . GLY A 1 397 ? -25.847 -25.936 -1.572 1.00 83.31 397 GLY A CA 1
ATOM 3339 C C . GLY A 1 397 ? -25.224 -25.624 -2.938 1.00 83.31 397 GLY A C 1
ATOM 3340 O O . GLY A 1 397 ? -25.888 -25.818 -3.949 1.00 83.31 397 GLY A O 1
ATOM 3341 N N . MET A 1 398 ? -23.989 -25.114 -2.989 1.00 86.94 398 MET A N 1
ATOM 3342 C CA . MET A 1 398 ? -23.344 -24.756 -4.256 1.00 86.94 398 MET A CA 1
ATOM 3343 C C . MET A 1 398 ? -22.651 -25.961 -4.880 1.00 86.94 398 MET A C 1
ATOM 3345 O O . MET A 1 398 ? -21.969 -26.724 -4.188 1.00 86.94 398 MET A O 1
ATOM 3349 N N . THR A 1 399 ? -22.761 -26.083 -6.198 1.00 92.25 399 THR A N 1
ATOM 3350 C CA . THR A 1 399 ? -21.966 -27.050 -6.960 1.00 92.25 399 THR A CA 1
ATOM 3351 C C . THR A 1 399 ? -20.473 -26.705 -6.869 1.00 92.25 399 THR A C 1
ATOM 3353 O O . THR A 1 399 ? -20.094 -25.551 -6.649 1.00 92.25 399 THR A O 1
ATOM 3356 N N . GLU A 1 400 ? -19.590 -27.695 -7.031 1.00 90.19 400 GLU A N 1
ATOM 3357 C CA . GLU A 1 400 ? -18.134 -27.459 -7.021 1.00 90.19 400 GLU A CA 1
ATOM 3358 C C . GLU A 1 400 ? -17.694 -26.482 -8.126 1.00 90.19 400 GLU A C 1
ATOM 3360 O O . GLU A 1 400 ? -16.779 -25.683 -7.919 1.00 90.19 400 GLU A O 1
ATOM 3365 N N . GLU A 1 401 ? -18.391 -26.472 -9.266 1.00 92.00 401 GLU A N 1
ATOM 3366 C CA . GLU A 1 401 ? -18.159 -25.516 -10.354 1.00 92.00 401 GLU A CA 1
ATOM 3367 C C . GLU A 1 401 ? -18.481 -24.079 -9.933 1.00 92.00 401 GLU A C 1
ATOM 3369 O O . GLU A 1 401 ? -17.662 -23.180 -10.131 1.00 92.00 401 GLU A O 1
ATOM 3374 N N . GLU A 1 402 ? -19.620 -23.849 -9.277 1.00 89.25 402 GLU A N 1
ATOM 3375 C CA . GLU A 1 402 ? -19.980 -22.518 -8.783 1.00 89.25 402 GLU A CA 1
ATOM 3376 C C . GLU A 1 402 ? -19.063 -22.060 -7.643 1.00 89.25 402 GLU A C 1
ATOM 3378 O O . GLU A 1 402 ? -18.758 -20.870 -7.535 1.00 89.25 402 GLU A O 1
ATOM 3383 N N . LYS A 1 403 ? -18.590 -22.981 -6.790 1.00 87.62 403 LYS A N 1
ATOM 3384 C CA . LYS A 1 403 ? -17.571 -22.672 -5.773 1.00 87.62 403 LYS A CA 1
ATOM 3385 C C . LYS A 1 403 ? -16.263 -22.240 -6.431 1.00 87.62 403 LYS A C 1
ATOM 3387 O O . LYS A 1 403 ? -15.684 -21.236 -6.014 1.00 87.62 403 LYS A O 1
ATOM 3392 N N . ALA A 1 404 ? -15.820 -22.952 -7.467 1.00 89.00 404 ALA A N 1
ATOM 3393 C CA . ALA A 1 404 ? -14.623 -22.607 -8.225 1.00 89.00 404 ALA A CA 1
ATOM 3394 C C . ALA A 1 404 ? -14.780 -21.266 -8.962 1.00 89.00 404 ALA A C 1
ATOM 3396 O O . ALA A 1 404 ? -13.865 -20.438 -8.934 1.00 89.00 404 ALA A O 1
ATOM 3397 N N . GLU A 1 405 ? -15.943 -21.003 -9.565 1.00 89.56 405 GLU A N 1
ATOM 3398 C CA . GLU A 1 405 ? -16.228 -19.721 -10.208 1.00 89.56 405 GLU A CA 1
ATOM 3399 C C . GLU A 1 405 ? -16.264 -18.579 -9.185 1.00 89.56 405 GLU A C 1
ATOM 3401 O O . GLU A 1 405 ? -15.637 -17.542 -9.405 1.00 89.56 405 GLU A O 1
ATOM 3406 N N . ASN A 1 406 ? -16.918 -18.766 -8.038 1.00 88.06 406 ASN A N 1
ATOM 3407 C CA . ASN A 1 406 ? -16.940 -17.770 -6.969 1.00 88.06 406 ASN A CA 1
ATOM 3408 C C . ASN A 1 406 ? -15.545 -17.489 -6.413 1.00 88.06 406 ASN A C 1
ATOM 3410 O O . ASN A 1 406 ? -15.194 -16.321 -6.240 1.00 88.06 406 ASN A O 1
ATOM 3414 N N . ALA A 1 407 ? -14.738 -18.527 -6.186 1.00 89.06 407 ALA A N 1
ATOM 3415 C CA . ALA A 1 407 ? -13.354 -18.374 -5.755 1.00 89.06 407 ALA A CA 1
ATOM 3416 C C . ALA A 1 407 ? -12.541 -17.588 -6.794 1.00 89.06 407 ALA A C 1
ATOM 3418 O O . ALA A 1 407 ? -11.817 -16.659 -6.436 1.00 89.06 407 ALA A O 1
ATOM 3419 N N . LYS A 1 408 ? -12.722 -17.883 -8.088 1.00 89.50 408 LYS A N 1
ATOM 3420 C CA . LYS A 1 408 ? -12.098 -17.131 -9.185 1.00 89.50 408 LYS A CA 1
ATOM 3421 C C . LYS A 1 408 ? -12.544 -15.666 -9.191 1.00 89.50 408 LYS A C 1
ATOM 3423 O O . LYS A 1 408 ? -11.708 -14.769 -9.293 1.00 89.50 408 LYS A O 1
ATOM 3428 N N . GLN A 1 409 ? -13.838 -15.398 -9.025 1.00 89.81 409 GLN A N 1
ATOM 3429 C CA . GLN A 1 409 ? -14.358 -14.034 -8.935 1.00 89.81 409 GLN A CA 1
ATOM 3430 C C . GLN A 1 409 ? -13.795 -13.288 -7.717 1.00 89.81 409 GLN A C 1
ATOM 3432 O O . GLN A 1 409 ? -13.455 -12.114 -7.840 1.00 89.81 409 GLN A O 1
ATOM 3437 N N . ASP A 1 410 ? -13.628 -13.951 -6.572 1.00 90.38 410 ASP A N 1
ATOM 3438 C CA . ASP A 1 410 ? -13.019 -13.354 -5.378 1.00 90.38 410 ASP A CA 1
ATOM 3439 C C . ASP A 1 410 ? -11.537 -13.042 -5.585 1.00 90.38 410 ASP A C 1
ATOM 3441 O O . ASP A 1 410 ? -11.084 -11.945 -5.241 1.00 90.38 410 ASP A O 1
ATOM 3445 N N . THR A 1 411 ? -10.791 -13.945 -6.230 1.00 90.38 411 THR A N 1
ATOM 3446 C CA . THR A 1 411 ? -9.406 -13.660 -6.627 1.00 90.38 411 THR A CA 1
ATOM 3447 C C . THR A 1 411 ? -9.323 -12.484 -7.598 1.00 90.38 411 THR A C 1
ATOM 3449 O O . THR A 1 411 ? -8.416 -11.662 -7.479 1.00 90.38 411 THR A O 1
ATOM 3452 N N . ASP A 1 412 ? -10.303 -12.330 -8.492 1.00 89.25 412 ASP A N 1
ATOM 3453 C CA . ASP A 1 412 ? -10.358 -11.230 -9.456 1.00 89.25 412 ASP A CA 1
ATOM 3454 C C . ASP A 1 412 ? -10.713 -9.894 -8.792 1.00 89.25 412 ASP A C 1
ATOM 3456 O O . ASP A 1 412 ? -10.117 -8.867 -9.124 1.00 89.25 412 ASP A O 1
ATOM 3460 N N . VAL A 1 413 ? -11.629 -9.889 -7.816 1.00 91.50 413 VAL A N 1
ATOM 3461 C CA . VAL A 1 413 ? -11.933 -8.706 -6.990 1.00 91.50 413 VAL A CA 1
ATOM 3462 C C . VAL A 1 413 ? -10.689 -8.265 -6.217 1.00 91.50 413 VAL A C 1
ATOM 3464 O O . VAL A 1 413 ? -10.354 -7.080 -6.229 1.00 91.50 413 VAL A O 1
ATOM 3467 N N . LEU A 1 414 ? -9.973 -9.202 -5.589 1.00 92.12 414 LEU A N 1
ATOM 3468 C CA . LEU A 1 414 ? -8.743 -8.921 -4.844 1.00 92.12 414 LEU A CA 1
ATOM 3469 C C . LEU A 1 414 ? -7.622 -8.404 -5.751 1.00 92.12 414 LEU A C 1
ATOM 3471 O O . LEU A 1 414 ? -7.001 -7.388 -5.435 1.00 92.12 414 LEU A O 1
ATOM 3475 N N . ALA A 1 415 ? -7.384 -9.057 -6.889 1.00 88.69 415 ALA A N 1
ATOM 3476 C CA . ALA A 1 415 ? -6.380 -8.628 -7.857 1.00 88.69 415 ALA A CA 1
ATOM 3477 C C . ALA A 1 415 ? -6.679 -7.215 -8.375 1.00 88.69 415 ALA A C 1
ATOM 3479 O O . ALA A 1 415 ? -5.795 -6.358 -8.388 1.00 88.69 415 ALA A O 1
ATOM 3480 N N . ASN A 1 416 ? -7.943 -6.933 -8.704 1.00 88.62 416 ASN A N 1
ATOM 3481 C CA . ASN A 1 416 ? -8.372 -5.602 -9.120 1.00 88.62 416 ASN A CA 1
ATOM 3482 C C . ASN A 1 416 ? -8.222 -4.564 -8.012 1.00 88.62 416 ASN A C 1
ATOM 3484 O O . ASN A 1 416 ? -7.775 -3.453 -8.281 1.00 88.62 416 ASN A O 1
ATOM 3488 N N . SER A 1 417 ? -8.539 -4.918 -6.769 1.00 90.75 417 SER A N 1
ATOM 3489 C CA . SER A 1 417 ? -8.327 -4.055 -5.607 1.00 90.75 417 SER A CA 1
ATOM 3490 C C . SER A 1 417 ? -6.858 -3.636 -5.472 1.00 90.75 417 SER A C 1
ATOM 3492 O O . SER A 1 417 ? -6.539 -2.446 -5.378 1.00 90.75 417 SER A O 1
ATOM 3494 N N . ILE A 1 418 ? -5.952 -4.617 -5.541 1.00 88.12 418 ILE A N 1
ATOM 3495 C CA . ILE A 1 418 ? -4.506 -4.420 -5.417 1.00 88.12 418 ILE A CA 1
ATOM 3496 C C . ILE A 1 418 ? -3.976 -3.560 -6.564 1.00 88.12 418 ILE A C 1
ATOM 3498 O O . ILE A 1 418 ? -3.289 -2.568 -6.315 1.00 88.12 418 ILE A O 1
ATOM 3502 N N . LEU A 1 419 ? -4.317 -3.912 -7.806 1.00 83.62 419 LEU A N 1
ATOM 3503 C CA . LEU A 1 419 ? -3.815 -3.233 -8.996 1.00 83.62 419 LEU A CA 1
ATOM 3504 C C . LEU A 1 419 ? -4.377 -1.810 -9.131 1.00 83.62 419 LEU A C 1
ATOM 3506 O O . LEU A 1 419 ? -3.620 -0.885 -9.412 1.00 83.62 419 LEU A O 1
ATOM 3510 N N . ASN A 1 420 ? -5.678 -1.600 -8.907 1.00 82.81 420 ASN A N 1
ATOM 3511 C CA . ASN A 1 420 ? -6.319 -0.298 -9.139 1.00 82.81 420 ASN A CA 1
ATOM 3512 C C . ASN A 1 420 ? -6.102 0.706 -8.006 1.00 82.81 420 ASN A C 1
ATOM 3514 O O . ASN A 1 420 ? -5.991 1.903 -8.262 1.00 82.81 420 ASN A O 1
ATOM 3518 N N . HIS A 1 421 ? -6.105 0.252 -6.749 1.00 83.19 421 HIS A N 1
ATOM 3519 C CA . HIS A 1 421 ? -6.229 1.164 -5.607 1.00 83.19 421 HIS A CA 1
ATOM 3520 C C . HIS A 1 421 ? -5.043 1.140 -4.648 1.00 83.19 421 HIS A C 1
ATOM 3522 O O . HIS A 1 421 ? -4.869 2.088 -3.881 1.00 83.19 421 HIS A O 1
ATOM 3528 N N . GLN A 1 422 ? -4.224 0.087 -4.673 1.00 77.31 422 GLN A N 1
ATOM 3529 C CA . GLN A 1 422 ? -3.100 -0.065 -3.743 1.00 77.31 422 GLN A CA 1
ATOM 3530 C C . GLN A 1 422 ? -1.736 0.160 -4.412 1.00 77.31 422 GLN A C 1
ATOM 3532 O O . GLN A 1 422 ? -0.718 0.207 -3.726 1.00 77.31 422 GLN A O 1
ATOM 3537 N N . THR A 1 423 ? -1.702 0.373 -5.729 1.00 61.44 423 THR A N 1
ATOM 3538 C CA . THR A 1 423 ? -0.476 0.598 -6.510 1.00 61.44 423 THR A CA 1
ATOM 3539 C C . THR A 1 423 ? 0.213 1.925 -6.215 1.00 61.44 423 THR A C 1
ATOM 3541 O O . THR A 1 423 ? 1.433 1.971 -6.280 1.00 61.44 423 THR A O 1
ATOM 3544 N N . ASN A 1 424 ? -0.501 2.969 -5.779 1.00 54.59 424 ASN A N 1
ATOM 3545 C CA . ASN A 1 424 ? 0.131 4.247 -5.403 1.00 54.59 424 ASN A CA 1
ATOM 3546 C C . ASN A 1 424 ? 1.094 4.129 -4.205 1.00 54.59 424 ASN A C 1
ATOM 3548 O O . ASN A 1 424 ? 1.941 4.997 -4.016 1.00 54.59 424 ASN A O 1
ATOM 3552 N N . SER A 1 425 ? 0.965 3.076 -3.389 1.00 52.34 425 SER A N 1
ATOM 3553 C CA . SER A 1 425 ? 1.868 2.797 -2.264 1.00 52.34 425 SER A CA 1
ATOM 3554 C C . SER A 1 425 ? 2.957 1.771 -2.603 1.00 52.34 425 SER A C 1
ATOM 3556 O O . SER A 1 425 ? 3.821 1.508 -1.763 1.00 52.34 425 SER A O 1
ATOM 3558 N N . ASN A 1 426 ? 2.915 1.174 -3.796 1.00 56.25 426 ASN A N 1
ATOM 3559 C CA . ASN A 1 426 ? 3.758 0.043 -4.162 1.00 56.25 426 ASN A CA 1
ATOM 3560 C C . ASN A 1 426 ? 4.691 0.435 -5.307 1.00 56.25 426 ASN A C 1
ATOM 3562 O O . ASN A 1 426 ? 4.262 1.009 -6.305 1.00 56.25 426 ASN A O 1
ATOM 3566 N N . LEU A 1 427 ? 5.973 0.083 -5.185 1.00 68.56 427 LEU A N 1
ATOM 3567 C CA . LEU A 1 427 ? 6.875 0.112 -6.329 1.00 68.56 427 LEU A CA 1
ATOM 3568 C C . LEU A 1 427 ? 6.317 -0.875 -7.358 1.00 68.56 427 LEU A C 1
ATOM 3570 O O . LEU A 1 427 ? 6.197 -2.067 -7.074 1.00 68.56 427 LEU A O 1
ATOM 3574 N N . GLN A 1 428 ? 5.916 -0.378 -8.526 1.00 79.56 428 GLN A N 1
ATOM 3575 C CA . GLN A 1 428 ? 5.566 -1.265 -9.625 1.00 79.56 428 GLN A CA 1
ATOM 3576 C C . GLN A 1 428 ? 6.811 -2.078 -9.991 1.00 79.56 428 GLN A C 1
ATOM 3578 O O . GLN A 1 428 ? 7.915 -1.530 -10.009 1.00 79.56 428 GLN A O 1
ATOM 3583 N N . VAL A 1 429 ? 6.628 -3.372 -10.247 1.00 86.62 429 VAL A N 1
ATOM 3584 C CA . VAL A 1 429 ? 7.672 -4.265 -10.759 1.00 86.62 429 VAL A CA 1
ATOM 3585 C C . VAL A 1 429 ? 7.422 -4.448 -12.247 1.00 86.62 429 VAL A C 1
ATOM 3587 O O . VAL A 1 429 ? 6.302 -4.766 -12.647 1.00 86.62 429 VAL A O 1
ATOM 3590 N N . GLY A 1 430 ? 8.454 -4.237 -13.051 1.00 92.69 430 GLY A N 1
ATOM 3591 C CA . GLY A 1 430 ? 8.392 -4.392 -14.496 1.00 92.69 430 GLY A CA 1
ATOM 3592 C C . GLY A 1 430 ? 9.747 -4.138 -15.137 1.00 92.69 430 GLY A C 1
ATOM 3593 O O . GLY A 1 430 ? 10.785 -4.167 -14.474 1.00 92.69 430 GLY A O 1
ATOM 3594 N N . ILE A 1 431 ? 9.742 -3.863 -16.433 1.00 95.69 431 ILE A N 1
ATOM 3595 C CA . ILE A 1 431 ? 10.958 -3.591 -17.194 1.00 95.69 431 ILE A CA 1
ATOM 3596 C C . ILE A 1 431 ? 11.500 -2.217 -16.787 1.00 95.69 431 ILE A C 1
ATOM 3598 O O . ILE A 1 431 ? 10.854 -1.204 -17.026 1.00 95.69 431 ILE A O 1
ATOM 3602 N N . CYS A 1 432 ? 12.688 -2.155 -16.188 1.00 95.88 432 CYS A N 1
ATOM 3603 C CA . CYS A 1 432 ? 13.356 -0.905 -15.798 1.00 95.88 432 CYS A CA 1
ATOM 3604 C C . CYS A 1 432 ? 14.517 -0.523 -16.728 1.00 95.88 432 CYS A C 1
ATOM 3606 O O . CYS A 1 432 ? 15.065 0.576 -16.636 1.00 95.88 432 CYS A O 1
ATOM 3608 N N . GLY A 1 433 ? 14.907 -1.421 -17.632 1.00 96.62 433 GLY A N 1
ATOM 3609 C CA . GLY A 1 433 ? 15.953 -1.173 -18.613 1.00 96.62 433 GLY A CA 1
ATOM 3610 C C . GLY A 1 433 ? 15.765 -2.032 -19.851 1.00 96.62 433 GLY A C 1
ATOM 3611 O O . GLY A 1 433 ? 15.397 -3.198 -19.754 1.00 96.62 433 GLY A O 1
ATOM 3612 N N . ILE A 1 434 ? 16.036 -1.448 -21.015 1.00 97.81 434 ILE A N 1
ATOM 3613 C CA . ILE A 1 434 ? 16.059 -2.160 -22.291 1.00 97.81 434 ILE A CA 1
ATOM 3614 C C . ILE A 1 434 ? 17.403 -1.878 -22.960 1.00 97.81 434 ILE A C 1
ATOM 3616 O O . ILE A 1 434 ? 17.886 -0.741 -22.954 1.00 97.81 434 ILE A O 1
ATOM 3620 N N . HIS A 1 435 ? 18.018 -2.906 -23.532 1.00 97.94 435 HIS A N 1
ATOM 3621 C CA . HIS A 1 435 ? 19.260 -2.799 -24.289 1.00 97.94 435 HIS A CA 1
ATOM 3622 C C . HIS A 1 435 ? 19.145 -3.542 -25.625 1.00 97.94 435 HIS A C 1
ATOM 3624 O O . HIS A 1 435 ? 18.378 -4.493 -25.749 1.00 97.94 435 HIS A O 1
ATOM 3630 N N . VAL A 1 436 ? 19.879 -3.086 -26.641 1.00 97.94 436 VAL A N 1
ATOM 3631 C CA . VAL A 1 436 ? 19.864 -3.662 -27.993 1.00 97.94 436 VAL A CA 1
ATOM 3632 C C . VAL A 1 436 ? 21.299 -3.914 -28.429 1.00 97.94 436 VAL A C 1
ATOM 3634 O O . VAL A 1 436 ? 22.105 -2.988 -28.397 1.00 97.94 436 VAL A O 1
ATOM 3637 N N . THR A 1 437 ? 21.587 -5.136 -28.871 1.00 98.31 437 THR A N 1
ATOM 3638 C CA . THR A 1 437 ? 22.889 -5.540 -29.431 1.00 98.31 437 THR A CA 1
ATOM 3639 C C . THR A 1 437 ? 22.738 -5.869 -30.913 1.00 98.31 437 THR A C 1
ATOM 3641 O O . THR A 1 437 ? 21.717 -6.447 -31.300 1.00 98.31 437 THR A O 1
ATOM 3644 N N . VAL A 1 438 ? 23.736 -5.546 -31.743 1.00 97.81 438 VAL A N 1
ATOM 3645 C CA . VAL A 1 438 ? 23.690 -5.781 -33.197 1.00 97.81 438 VAL A CA 1
ATOM 3646 C C . VAL A 1 438 ? 24.912 -6.572 -33.673 1.00 97.81 438 VAL A C 1
ATOM 3648 O O . VAL A 1 438 ? 26.021 -6.048 -33.819 1.00 97.81 438 VAL A O 1
ATOM 3651 N N . GLY A 1 439 ? 24.671 -7.839 -34.015 1.00 97.81 439 GLY A N 1
ATOM 3652 C CA . GLY A 1 439 ? 25.666 -8.771 -34.539 1.00 97.81 439 GLY A CA 1
ATOM 3653 C C . GLY A 1 439 ? 26.124 -9.802 -33.503 1.00 97.81 439 GLY A C 1
ATOM 3654 O O . GLY A 1 439 ? 26.224 -9.514 -32.313 1.00 97.81 439 GLY A O 1
ATOM 3655 N N . LYS A 1 440 ? 26.492 -11.003 -33.973 1.00 97.62 440 LYS A N 1
ATOM 3656 C CA . LYS A 1 440 ? 26.851 -12.157 -33.120 1.00 97.62 440 LYS A CA 1
ATOM 3657 C C . LYS A 1 440 ? 27.982 -11.880 -32.127 1.00 97.62 440 LYS A C 1
ATOM 3659 O O . LYS A 1 440 ? 27.969 -12.396 -31.016 1.00 97.62 440 LYS A O 1
ATOM 3664 N N . LYS A 1 441 ? 28.980 -11.081 -32.528 1.00 97.69 441 LYS A N 1
ATOM 3665 C CA . LYS A 1 441 ? 30.129 -10.748 -31.668 1.00 97.69 441 LYS A CA 1
ATOM 3666 C C . LYS A 1 441 ? 29.701 -9.918 -30.456 1.00 97.69 4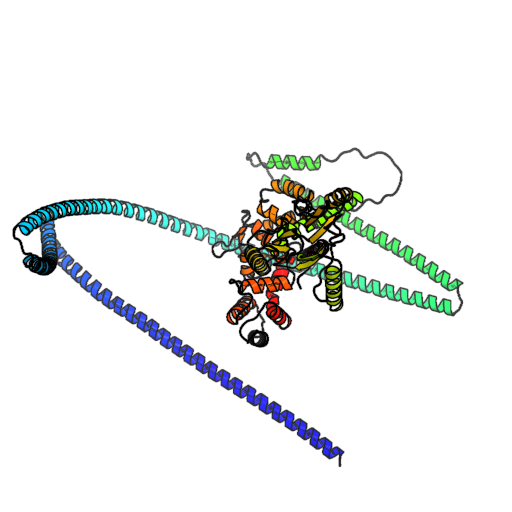41 LYS A C 1
ATOM 3668 O O . LYS A 1 441 ? 30.179 -10.168 -29.357 1.00 97.69 441 LYS A O 1
ATOM 3673 N N . GLU A 1 442 ? 28.823 -8.941 -30.670 1.00 97.88 442 GLU A N 1
ATOM 3674 C CA . GLU A 1 442 ? 28.313 -8.081 -29.601 1.00 97.88 442 GLU A CA 1
ATOM 3675 C C . GLU A 1 442 ? 27.320 -8.836 -28.715 1.00 97.88 442 GLU A C 1
ATOM 3677 O O . GLU A 1 442 ? 27.443 -8.778 -27.498 1.00 97.88 442 GLU A O 1
ATOM 3682 N N . GLU A 1 443 ? 26.411 -9.611 -29.319 1.00 97.56 443 GLU A N 1
ATOM 3683 C CA . GLU A 1 443 ? 25.484 -10.500 -28.605 1.00 97.56 443 GLU A CA 1
ATOM 3684 C C . GLU A 1 443 ? 26.237 -11.442 -27.657 1.00 97.56 443 GLU A C 1
ATOM 3686 O O . GLU A 1 443 ? 25.924 -11.485 -26.472 1.00 97.56 443 GLU A O 1
ATOM 3691 N N . LYS A 1 444 ? 27.267 -12.145 -28.150 1.00 98.00 444 LYS A N 1
ATOM 3692 C CA . LYS A 1 444 ? 28.063 -13.076 -27.340 1.00 98.00 444 LYS A CA 1
ATOM 3693 C C . LYS A 1 444 ? 28.798 -12.370 -26.197 1.00 98.00 444 LYS A C 1
ATOM 3695 O O . LYS A 1 444 ? 28.725 -12.825 -25.062 1.00 98.00 444 LYS A O 1
ATOM 3700 N N . ALA A 1 445 ? 29.459 -11.246 -26.479 1.00 98.06 445 ALA A N 1
ATOM 3701 C CA . ALA A 1 445 ? 30.176 -10.484 -25.455 1.00 98.06 445 ALA A CA 1
ATOM 3702 C C . ALA A 1 445 ? 29.230 -9.938 -24.371 1.00 98.06 445 ALA A C 1
ATOM 3704 O O . ALA A 1 445 ? 29.563 -9.945 -23.188 1.00 98.06 445 ALA A O 1
ATOM 3705 N N . PHE A 1 446 ? 28.037 -9.480 -24.762 1.00 98.12 446 PHE A N 1
ATOM 3706 C CA . PHE A 1 446 ? 27.037 -9.005 -23.812 1.00 98.12 446 PHE A CA 1
ATOM 3707 C C . PHE A 1 446 ? 26.443 -10.156 -22.992 1.00 98.12 446 PHE A C 1
ATOM 3709 O O . PHE A 1 446 ? 26.273 -10.002 -21.786 1.00 98.12 446 PHE A O 1
ATOM 3716 N N . MET A 1 447 ? 26.194 -11.312 -23.614 1.00 98.19 447 MET A N 1
ATOM 3717 C CA . MET A 1 447 ? 25.723 -12.528 -22.943 1.00 98.19 447 MET A CA 1
ATOM 3718 C C . MET A 1 447 ? 26.693 -12.985 -21.851 1.00 98.19 447 MET A C 1
ATOM 3720 O O . MET A 1 447 ? 26.278 -13.137 -20.709 1.00 98.19 447 MET A O 1
ATOM 3724 N N . GLU A 1 448 ? 27.989 -13.084 -22.164 1.00 98.19 448 GLU A N 1
ATOM 3725 C CA . GLU A 1 448 ? 29.037 -13.439 -21.194 1.00 98.19 448 GLU A CA 1
ATOM 3726 C C . GLU A 1 448 ? 29.079 -12.452 -20.011 1.00 98.19 448 GLU A C 1
ATOM 3728 O O . GLU A 1 448 ? 29.227 -12.855 -18.855 1.00 98.19 448 GLU A O 1
ATOM 3733 N N . ALA A 1 449 ? 28.880 -11.154 -20.274 1.00 98.12 449 ALA A N 1
ATOM 3734 C CA . ALA A 1 449 ? 28.785 -10.146 -19.221 1.00 98.12 449 ALA A CA 1
ATOM 3735 C C . ALA A 1 449 ? 27.527 -10.322 -18.349 1.00 98.12 449 ALA A C 1
ATOM 3737 O O . ALA A 1 449 ? 27.609 -10.180 -17.128 1.00 98.12 449 ALA A O 1
ATOM 3738 N N . GLN A 1 450 ? 26.373 -10.652 -18.941 1.00 97.94 450 GLN A N 1
ATOM 3739 C CA . GLN A 1 450 ? 25.148 -10.924 -18.179 1.00 97.94 450 GLN A CA 1
ATOM 3740 C C . GLN A 1 450 ? 25.251 -12.218 -17.365 1.00 97.94 450 GLN A C 1
ATOM 3742 O O . GLN A 1 450 ? 24.794 -12.244 -16.223 1.00 97.94 450 GLN A O 1
ATOM 3747 N N . ASP A 1 451 ? 25.898 -13.254 -17.896 1.00 97.62 451 ASP A N 1
ATOM 3748 C CA . ASP A 1 451 ? 26.148 -14.506 -17.179 1.00 97.62 451 ASP A CA 1
ATOM 3749 C C . ASP A 1 451 ? 27.051 -14.279 -15.961 1.00 97.62 451 ASP A C 1
ATOM 3751 O O . ASP A 1 451 ? 26.782 -14.805 -14.878 1.00 97.62 451 ASP A O 1
ATOM 3755 N N . TYR A 1 452 ? 28.063 -13.415 -16.088 1.00 97.81 452 TYR A N 1
ATOM 3756 C CA . TYR A 1 452 ? 28.891 -12.988 -14.959 1.00 97.81 452 TYR A CA 1
ATOM 3757 C C . TYR A 1 452 ? 28.087 -12.217 -13.893 1.00 97.81 452 TYR A C 1
ATOM 3759 O O . TYR A 1 452 ? 28.198 -12.500 -12.694 1.00 97.81 452 TYR A O 1
ATOM 3767 N N . LEU A 1 453 ? 27.231 -11.270 -14.299 1.00 97.44 453 LEU A N 1
ATOM 3768 C CA . LEU A 1 453 ? 26.352 -10.538 -13.373 1.00 97.44 453 LEU A CA 1
ATOM 3769 C C . LEU A 1 453 ? 25.374 -11.483 -12.661 1.00 97.44 453 LEU A C 1
ATOM 3771 O O . LEU A 1 453 ? 25.190 -11.403 -11.446 1.00 97.44 453 LEU A O 1
ATOM 3775 N N . LYS A 1 454 ? 24.808 -12.443 -13.394 1.00 96.19 454 LYS A N 1
ATOM 3776 C CA . LYS A 1 454 ? 23.929 -13.477 -12.847 1.00 96.19 454 LYS A CA 1
ATOM 3777 C C . LYS A 1 454 ? 24.662 -14.371 -11.841 1.00 96.19 454 LYS A C 1
ATOM 3779 O O . LYS A 1 454 ? 24.134 -14.613 -10.755 1.00 96.19 454 LYS A O 1
ATOM 3784 N N . ALA A 1 455 ? 25.888 -14.802 -12.145 1.00 96.38 455 ALA A N 1
ATOM 3785 C CA . ALA A 1 455 ? 26.718 -15.608 -11.243 1.00 96.38 455 ALA A CA 1
ATOM 3786 C C . ALA A 1 455 ? 27.077 -14.863 -9.943 1.00 96.38 455 ALA A C 1
ATOM 3788 O O . ALA A 1 455 ? 27.115 -15.461 -8.868 1.00 96.38 455 ALA A O 1
ATOM 3789 N N . THR A 1 456 ? 27.271 -13.545 -10.020 1.00 96.62 456 THR A N 1
ATOM 3790 C CA . THR A 1 456 ? 27.564 -12.678 -8.865 1.00 96.62 456 THR A CA 1
ATOM 3791 C C . THR A 1 456 ? 26.314 -12.196 -8.117 1.00 96.62 456 THR A C 1
ATOM 3793 O O . THR A 1 456 ? 26.436 -11.429 -7.162 1.00 96.62 456 THR A O 1
ATOM 3796 N N . LYS A 1 457 ? 25.114 -12.664 -8.505 1.00 94.75 457 LYS A N 1
ATOM 3797 C CA . LYS A 1 457 ? 23.809 -12.221 -7.974 1.00 94.75 457 LYS A CA 1
ATOM 3798 C C . LYS A 1 457 ? 23.591 -10.706 -8.090 1.00 94.75 457 LYS A C 1
ATOM 3800 O O . LYS A 1 457 ? 22.889 -10.112 -7.274 1.00 94.75 457 LYS A O 1
ATOM 3805 N N . GLN A 1 458 ? 24.204 -10.085 -9.092 1.00 94.81 458 GLN A N 1
ATOM 3806 C CA . GLN A 1 458 ? 23.957 -8.698 -9.454 1.00 94.81 458 GLN A CA 1
ATOM 3807 C C . GLN A 1 458 ? 22.778 -8.608 -10.430 1.00 94.81 458 GLN A C 1
ATOM 3809 O O . GLN A 1 458 ? 22.323 -9.599 -11.011 1.00 94.81 458 GLN A O 1
ATOM 3814 N N . GLU A 1 459 ? 22.250 -7.397 -10.590 1.00 93.25 459 GLU A N 1
ATOM 3815 C CA . GLU A 1 459 ? 21.173 -7.139 -11.539 1.00 93.25 459 GLU A CA 1
ATOM 3816 C C . GLU A 1 459 ? 21.667 -7.412 -12.967 1.00 93.25 459 GLU A C 1
ATOM 3818 O O . GLU A 1 459 ? 22.649 -6.819 -13.412 1.00 93.25 459 GLU A O 1
ATOM 3823 N N . HIS A 1 460 ? 20.974 -8.290 -13.685 1.00 96.75 460 HIS A N 1
ATOM 3824 C CA . HIS A 1 460 ? 21.321 -8.715 -15.040 1.00 96.75 460 HIS A CA 1
ATOM 3825 C C . HIS A 1 460 ? 20.131 -8.521 -15.984 1.00 96.75 460 HIS A C 1
ATOM 3827 O O . HIS A 1 460 ? 19.001 -8.283 -15.549 1.00 96.75 460 HIS A O 1
ATOM 3833 N N . MET A 1 461 ? 20.395 -8.600 -17.285 1.00 98.12 461 MET A N 1
ATOM 3834 C CA . MET A 1 461 ? 19.390 -8.523 -18.338 1.00 98.12 461 MET A CA 1
ATOM 3835 C C . MET A 1 461 ? 19.139 -9.897 -18.957 1.00 98.12 461 MET A C 1
ATOM 3837 O O . MET A 1 461 ? 20.078 -10.648 -19.211 1.00 98.12 461 MET A O 1
ATOM 3841 N N . ALA A 1 462 ? 17.876 -10.204 -19.240 1.00 97.56 462 ALA A N 1
ATOM 3842 C CA . ALA A 1 462 ? 17.468 -11.394 -19.975 1.00 97.56 462 ALA A CA 1
ATOM 3843 C C . ALA A 1 462 ? 17.303 -11.067 -21.464 1.00 97.56 462 ALA A C 1
ATOM 3845 O O . ALA A 1 462 ? 16.750 -10.023 -21.811 1.00 97.56 462 ALA A O 1
ATOM 3846 N N . ALA A 1 463 ? 17.781 -11.942 -22.348 1.00 97.94 463 ALA A N 1
ATOM 3847 C CA . ALA A 1 463 ? 17.561 -11.801 -23.784 1.00 97.94 463 ALA A CA 1
ATOM 3848 C C . ALA A 1 463 ? 16.105 -12.131 -24.144 1.00 97.94 463 ALA A C 1
ATOM 3850 O O . ALA A 1 463 ? 15.565 -13.133 -23.681 1.00 97.94 463 ALA A O 1
ATOM 3851 N N . VAL A 1 464 ? 15.501 -11.329 -25.018 1.00 97.31 464 VAL A N 1
ATOM 3852 C CA . VAL A 1 464 ? 14.225 -11.651 -25.666 1.00 97.31 464 VAL A CA 1
ATOM 3853 C C . VAL A 1 464 ? 14.479 -12.647 -26.791 1.00 97.31 464 VAL A C 1
ATOM 3855 O O . VAL A 1 464 ? 15.416 -12.494 -27.583 1.00 97.31 464 VAL A O 1
ATOM 3858 N N . GLU A 1 465 ? 13.645 -13.680 -26.868 1.00 96.75 465 GLU A N 1
ATOM 3859 C CA . GLU A 1 465 ? 13.776 -14.719 -27.884 1.00 96.75 465 GLU A CA 1
ATOM 3860 C C . GLU A 1 465 ? 13.538 -14.181 -29.308 1.00 96.75 465 GLU A C 1
ATOM 3862 O O . GLU A 1 465 ? 12.679 -13.338 -29.557 1.00 96.75 465 GLU A O 1
ATOM 3867 N N . GLY A 1 466 ? 14.313 -14.702 -30.266 1.00 95.56 466 GLY A N 1
ATOM 3868 C CA . GLY A 1 466 ? 14.297 -14.310 -31.682 1.00 95.56 466 GLY A CA 1
ATOM 3869 C C . GLY A 1 466 ? 15.202 -13.124 -32.069 1.00 95.56 466 GLY A C 1
ATOM 3870 O O . GLY A 1 466 ? 15.735 -12.405 -31.226 1.00 95.56 466 GLY A O 1
ATOM 3871 N N . ASP A 1 467 ? 15.425 -12.972 -33.379 1.00 97.12 467 ASP A N 1
ATOM 3872 C CA . ASP A 1 467 ? 16.197 -11.881 -33.999 1.00 97.12 467 ASP A CA 1
ATOM 3873 C C . ASP A 1 467 ? 15.242 -10.885 -34.676 1.00 97.12 467 ASP A C 1
ATOM 3875 O O . ASP A 1 467 ? 14.510 -11.242 -35.608 1.00 97.12 467 ASP A O 1
ATOM 3879 N N . LEU A 1 468 ? 15.295 -9.616 -34.257 1.00 96.75 468 LEU A N 1
ATOM 3880 C CA . LEU A 1 468 ? 14.442 -8.547 -34.789 1.00 96.75 468 LEU A CA 1
ATOM 3881 C C . LEU A 1 468 ? 14.712 -8.258 -36.279 1.00 96.75 468 LEU A C 1
ATOM 3883 O O . LEU A 1 468 ? 13.869 -7.689 -36.978 1.00 96.75 468 LEU A O 1
ATOM 3887 N N . SER A 1 469 ? 15.882 -8.643 -36.796 1.00 95.31 469 SER A N 1
ATOM 3888 C CA . SER A 1 469 ? 16.288 -8.391 -38.181 1.00 95.31 469 SER A CA 1
ATOM 3889 C C . SER A 1 469 ? 15.596 -9.301 -39.207 1.00 95.31 469 SER A C 1
ATOM 3891 O O . SER A 1 469 ? 15.525 -8.966 -40.397 1.00 95.31 469 SER A O 1
ATOM 3893 N N . GLY A 1 470 ? 15.036 -10.434 -38.765 1.00 91.69 470 GLY A N 1
ATOM 3894 C CA . GLY A 1 470 ? 14.385 -11.420 -39.624 1.00 91.69 470 GLY A CA 1
ATOM 3895 C C . GLY A 1 470 ? 15.292 -11.889 -40.768 1.00 91.69 470 GLY A C 1
ATOM 3896 O O . GLY A 1 470 ? 16.399 -12.370 -40.552 1.00 91.69 470 GLY A O 1
ATOM 3897 N N . LYS A 1 471 ? 14.844 -11.721 -42.021 1.00 90.81 471 LYS A N 1
ATOM 3898 C CA . LYS A 1 471 ? 15.598 -12.161 -43.213 1.00 90.81 471 LYS A CA 1
ATOM 3899 C C . LYS A 1 471 ? 16.927 -11.426 -43.430 1.00 90.81 471 LYS A C 1
ATOM 3901 O O . LYS A 1 471 ? 17.742 -11.910 -44.204 1.00 90.81 471 LYS A O 1
ATOM 3906 N N . LYS A 1 472 ? 17.139 -10.266 -42.795 1.00 91.25 472 LYS A N 1
ATOM 3907 C CA . LYS A 1 472 ? 18.380 -9.491 -42.951 1.00 91.25 472 LYS A CA 1
ATOM 3908 C C . LYS A 1 472 ? 19.564 -10.079 -42.173 1.00 91.25 472 LYS A C 1
ATOM 3910 O O . LYS A 1 472 ? 20.687 -9.680 -42.451 1.00 91.25 472 LYS A O 1
ATOM 3915 N N . GLN A 1 473 ? 19.319 -10.993 -41.227 1.00 92.56 473 GLN A N 1
ATOM 3916 C CA . GLN A 1 473 ? 20.343 -11.697 -40.438 1.00 92.56 473 GLN A CA 1
ATOM 3917 C C . GLN A 1 473 ? 21.397 -10.778 -39.789 1.00 92.56 473 GLN A C 1
ATOM 3919 O O . GLN A 1 473 ? 22.559 -11.148 -39.619 1.00 92.56 473 GLN A O 1
ATOM 3924 N N . LEU A 1 474 ? 20.991 -9.570 -39.388 1.00 95.44 474 LEU A N 1
ATOM 3925 C CA . LEU A 1 474 ? 21.851 -8.626 -38.673 1.00 95.44 474 LEU A CA 1
ATOM 3926 C C . LEU A 1 474 ? 22.109 -9.068 -37.219 1.00 95.44 474 LEU A C 1
ATOM 3928 O O . LEU A 1 474 ? 23.000 -8.513 -36.583 1.00 95.44 474 LEU A O 1
ATOM 3932 N N . ASN A 1 475 ? 21.385 -10.077 -36.709 1.00 96.88 475 ASN A N 1
ATOM 3933 C CA . ASN A 1 475 ? 21.420 -10.535 -35.314 1.00 96.88 475 ASN A CA 1
ATOM 3934 C C . ASN A 1 475 ? 21.159 -9.369 -34.347 1.00 96.88 475 ASN A C 1
ATOM 3936 O O . ASN A 1 475 ? 21.999 -9.023 -33.517 1.00 96.88 475 ASN A O 1
ATOM 3940 N N . VAL A 1 476 ? 20.009 -8.713 -34.519 1.00 97.69 476 VAL A N 1
ATOM 3941 C CA . VAL A 1 476 ? 19.534 -7.650 -33.631 1.00 97.69 476 VAL A CA 1
ATOM 3942 C C . VAL A 1 476 ? 18.768 -8.310 -32.492 1.00 97.69 476 VAL A C 1
ATOM 3944 O O . VAL A 1 476 ? 17.661 -8.816 -32.687 1.00 97.69 476 VAL A O 1
ATOM 3947 N N . ARG A 1 477 ? 19.358 -8.294 -31.297 1.00 98.00 477 ARG A N 1
ATOM 3948 C CA . ARG A 1 477 ? 18.753 -8.847 -30.080 1.00 98.00 477 ARG A CA 1
ATOM 3949 C C . ARG A 1 477 ? 18.366 -7.748 -29.119 1.00 98.00 477 ARG A C 1
ATOM 3951 O O . ARG A 1 477 ? 19.024 -6.710 -29.048 1.00 98.00 477 ARG A O 1
ATOM 3958 N N . LEU A 1 478 ? 17.312 -8.016 -28.364 1.00 97.94 478 LEU A N 1
ATOM 3959 C CA . LEU A 1 478 ? 16.811 -7.131 -27.334 1.00 97.94 478 LEU A CA 1
ATOM 3960 C C . LEU A 1 478 ? 16.984 -7.787 -25.967 1.00 97.94 478 LEU A C 1
ATOM 3962 O O . LEU A 1 478 ? 16.824 -8.995 -25.833 1.00 97.94 478 LEU A O 1
ATOM 3966 N N . TRP A 1 479 ? 17.329 -6.981 -24.973 1.00 98.38 479 TRP A N 1
ATOM 3967 C CA . TRP A 1 479 ? 17.639 -7.418 -23.621 1.00 98.38 479 TRP A CA 1
ATOM 3968 C C . TRP A 1 479 ? 16.827 -6.602 -22.629 1.00 98.38 479 TRP A C 1
ATOM 3970 O O . TRP A 1 479 ? 16.746 -5.378 -22.756 1.00 98.38 479 TRP A O 1
ATOM 3980 N N . LEU A 1 480 ? 16.240 -7.273 -21.646 1.00 98.00 480 LEU A N 1
ATOM 3981 C CA . LEU A 1 480 ? 15.343 -6.688 -20.661 1.00 98.00 480 LEU A CA 1
ATOM 3982 C C . LEU A 1 480 ? 15.944 -6.787 -19.274 1.00 98.00 480 LEU A C 1
ATOM 3984 O O . LEU A 1 480 ? 16.341 -7.862 -18.832 1.00 98.00 480 LEU A O 1
ATOM 3988 N N . LYS A 1 481 ? 15.954 -5.668 -18.563 1.00 96.88 481 LYS A N 1
ATOM 3989 C CA . LYS A 1 481 ? 16.243 -5.613 -17.138 1.00 96.88 481 LYS A CA 1
ATOM 3990 C C . LYS A 1 481 ? 14.930 -5.480 -16.383 1.00 96.88 481 LYS A C 1
ATOM 3992 O O . LYS A 1 481 ? 14.241 -4.472 -16.540 1.00 96.88 481 LYS A O 1
ATOM 3997 N N . MET A 1 482 ? 14.611 -6.465 -15.554 1.00 95.25 482 MET A N 1
ATOM 3998 C CA . MET A 1 482 ? 13.504 -6.361 -14.606 1.00 95.25 482 MET A CA 1
ATOM 3999 C C . MET A 1 482 ? 13.955 -5.575 -13.374 1.00 95.25 482 MET A C 1
ATOM 4001 O O . MET A 1 482 ? 15.093 -5.706 -12.923 1.00 95.25 482 MET A O 1
ATOM 4005 N N . GLY A 1 483 ? 13.072 -4.748 -12.831 1.00 91.31 483 GLY A N 1
ATOM 4006 C CA . GLY A 1 483 ? 13.332 -3.985 -11.618 1.00 91.31 483 GLY A CA 1
ATOM 4007 C C . GLY A 1 483 ? 12.064 -3.367 -11.049 1.00 91.31 483 GLY A C 1
ATOM 4008 O O . GLY A 1 483 ? 10.954 -3.677 -11.481 1.00 91.31 483 GLY A O 1
ATOM 4009 N N . GLN A 1 484 ? 12.237 -2.489 -10.064 1.00 88.94 484 GLN A N 1
ATOM 4010 C CA . GLN A 1 484 ? 11.129 -1.871 -9.343 1.00 88.94 484 GLN A CA 1
ATOM 4011 C C . GLN A 1 484 ? 11.301 -0.356 -9.184 1.00 88.94 484 GLN A C 1
ATOM 4013 O O . GLN A 1 484 ? 12.418 0.134 -9.023 1.00 88.94 484 GLN A O 1
ATOM 4018 N N . GLY A 1 485 ? 10.182 0.375 -9.178 1.00 83.00 485 GLY A N 1
ATOM 4019 C CA . GLY A 1 485 ? 10.110 1.784 -8.769 1.00 83.00 485 GLY A CA 1
ATOM 4020 C C . GLY A 1 485 ? 10.134 2.834 -9.885 1.00 83.00 485 GLY A C 1
ATOM 4021 O O . GLY A 1 485 ? 9.664 2.595 -10.998 1.00 83.00 485 GLY A O 1
ATOM 4022 N N . ASP A 1 486 ? 10.640 4.028 -9.548 1.00 76.50 486 ASP A N 1
ATOM 4023 C CA . ASP A 1 486 ? 10.728 5.202 -10.430 1.00 76.50 486 ASP A CA 1
ATOM 4024 C C . ASP A 1 486 ? 11.754 4.917 -11.546 1.00 76.50 486 ASP A C 1
ATOM 4026 O O . ASP A 1 486 ? 12.955 5.123 -11.386 1.00 76.50 486 ASP A O 1
ATOM 4030 N N . GLY A 1 487 ? 11.303 4.339 -12.656 1.00 88.00 487 GLY A N 1
ATOM 4031 C CA . GLY A 1 487 ? 12.200 3.759 -13.664 1.00 88.00 487 GLY A CA 1
ATOM 4032 C C . GLY A 1 487 ? 11.554 2.673 -14.515 1.00 88.00 487 GLY A C 1
ATOM 4033 O O . GLY A 1 487 ? 12.045 2.365 -15.600 1.00 88.00 487 GLY A O 1
ATOM 4034 N N . VAL A 1 488 ? 10.431 2.124 -14.051 1.00 92.88 488 VAL A N 1
ATOM 4035 C CA . VAL A 1 488 ? 9.702 1.091 -14.781 1.00 92.88 488 VAL A CA 1
ATOM 4036 C C . VAL A 1 488 ? 9.009 1.667 -16.014 1.00 92.88 488 VAL A C 1
ATOM 4038 O O . VAL A 1 488 ? 8.397 2.736 -15.984 1.00 92.88 488 VAL A O 1
ATOM 4041 N N . VAL A 1 489 ? 9.136 0.952 -17.122 1.00 95.38 489 VAL A N 1
ATOM 4042 C CA . VAL A 1 489 ? 8.537 1.265 -18.411 1.00 95.38 489 VAL A CA 1
ATOM 4043 C C . VAL A 1 489 ? 7.034 1.002 -18.341 1.00 95.38 489 VAL A C 1
ATOM 4045 O O . VAL A 1 489 ? 6.598 -0.044 -17.880 1.00 95.38 489 VAL A O 1
ATOM 4048 N N . THR A 1 490 ? 6.238 1.959 -18.802 1.00 94.25 490 THR A N 1
ATOM 4049 C CA . THR A 1 490 ? 4.763 1.901 -18.845 1.00 94.25 490 THR A CA 1
ATOM 4050 C C . THR A 1 490 ? 4.235 1.796 -20.274 1.00 94.25 490 THR A C 1
ATOM 4052 O O . THR A 1 490 ? 3.143 1.287 -20.518 1.00 94.25 490 THR A O 1
ATOM 4055 N N . ASP A 1 491 ? 5.024 2.244 -21.249 1.00 96.25 491 ASP A N 1
ATOM 4056 C CA . ASP A 1 491 ? 4.695 2.166 -22.666 1.00 96.25 491 ASP A CA 1
ATOM 4057 C C . ASP A 1 491 ? 5.971 2.039 -23.495 1.00 96.25 491 ASP A C 1
ATOM 4059 O O . ASP A 1 491 ? 7.009 2.581 -23.113 1.00 96.25 491 ASP A O 1
ATOM 4063 N N . VAL A 1 492 ? 5.895 1.360 -24.635 1.00 97.44 492 VAL A N 1
ATOM 4064 C CA . VAL A 1 492 ? 7.008 1.194 -25.575 1.00 97.44 492 VAL A CA 1
ATOM 4065 C C . VAL A 1 492 ? 6.496 1.548 -26.960 1.00 97.44 492 VAL A C 1
ATOM 4067 O O . VAL A 1 492 ? 5.476 1.024 -27.391 1.00 97.44 492 VAL A O 1
ATOM 4070 N N . LYS A 1 493 ? 7.210 2.424 -27.670 1.00 97.50 493 LYS A N 1
ATOM 4071 C CA . LYS A 1 493 ? 6.921 2.782 -29.064 1.00 97.50 493 LYS A CA 1
ATOM 4072 C C . LYS A 1 493 ? 8.152 2.619 -29.931 1.00 97.50 493 LYS A C 1
ATOM 4074 O O . LYS A 1 493 ? 9.262 2.942 -29.507 1.00 97.50 493 LYS A O 1
ATOM 4079 N N . ILE A 1 494 ? 7.949 2.157 -31.159 1.00 97.69 494 ILE A N 1
ATOM 4080 C CA . ILE A 1 494 ? 9.023 1.989 -32.140 1.00 97.69 494 ILE A CA 1
ATOM 4081 C C . ILE A 1 494 ? 9.143 3.266 -32.977 1.00 97.69 494 ILE A C 1
ATOM 4083 O O . ILE A 1 494 ? 8.176 3.789 -33.510 1.00 97.69 494 ILE A O 1
ATOM 4087 N N . HIS A 1 495 ? 10.348 3.784 -33.132 1.00 97.06 495 HIS A N 1
ATOM 4088 C CA . HIS A 1 495 ? 10.637 4.937 -33.969 1.00 97.06 495 HIS A CA 1
ATOM 4089 C C . HIS A 1 495 ? 11.785 4.613 -34.913 1.00 97.06 495 HIS A C 1
ATOM 4091 O O . HIS A 1 495 ? 12.706 3.866 -34.576 1.00 97.06 495 HIS A O 1
ATOM 4097 N N . LYS A 1 496 ? 11.732 5.201 -36.111 1.00 97.38 496 LYS A N 1
ATOM 4098 C CA . LYS A 1 496 ? 12.884 5.207 -37.005 1.00 97.38 496 LYS A CA 1
ATOM 4099 C C . LYS A 1 496 ? 13.916 6.168 -36.430 1.00 97.38 496 LYS A C 1
ATOM 4101 O O . LYS A 1 496 ? 13.593 7.332 -36.183 1.00 97.38 496 LYS A O 1
ATOM 4106 N N . ALA A 1 497 ? 15.129 5.680 -36.215 1.00 96.62 497 ALA A N 1
ATOM 4107 C CA . ALA A 1 497 ? 16.219 6.497 -35.722 1.00 96.62 497 ALA A CA 1
ATOM 4108 C C . ALA A 1 497 ? 16.483 7.654 -36.710 1.00 96.62 497 ALA A C 1
ATOM 4110 O O . ALA A 1 497 ? 16.454 7.448 -37.930 1.00 96.62 497 ALA A O 1
ATOM 4111 N N . PRO A 1 498 ? 16.714 8.886 -36.229 1.00 96.44 498 PRO A N 1
ATOM 4112 C CA . PRO A 1 498 ? 17.019 10.007 -37.104 1.00 96.44 498 PRO A CA 1
ATOM 4113 C C . PRO A 1 498 ? 18.363 9.783 -37.814 1.00 96.44 498 PRO A C 1
ATOM 4115 O O . PRO A 1 498 ? 19.217 9.045 -37.317 1.00 96.44 498 PRO A O 1
ATOM 4118 N N . PRO A 1 499 ? 18.612 10.445 -38.955 1.00 95.81 499 PRO A N 1
ATOM 4119 C CA . PRO A 1 499 ? 19.807 10.209 -39.772 1.00 95.81 499 PRO A CA 1
ATOM 4120 C C . PRO A 1 499 ? 21.134 10.431 -39.024 1.00 95.81 499 PRO A C 1
ATOM 4122 O O . PRO A 1 499 ? 22.150 9.840 -39.368 1.00 95.81 499 PRO A O 1
ATOM 4125 N N . ASN A 1 500 ? 21.135 11.241 -37.965 1.00 94.81 500 ASN A N 1
ATOM 4126 C CA . ASN A 1 500 ? 22.305 11.545 -37.141 1.00 94.81 500 ASN A CA 1
ATOM 4127 C C . ASN A 1 500 ? 22.427 10.684 -35.865 1.00 94.81 500 ASN A C 1
ATOM 4129 O O . ASN A 1 500 ? 23.267 10.986 -35.018 1.00 94.81 500 ASN A O 1
ATOM 4133 N N . HIS A 1 501 ? 21.632 9.617 -35.705 1.00 93.56 501 HIS A N 1
ATOM 4134 C CA . HIS A 1 501 ? 21.659 8.766 -34.505 1.00 93.56 501 HIS A CA 1
ATOM 4135 C C . HIS A 1 501 ? 23.006 8.057 -34.274 1.00 93.56 501 HIS A C 1
ATOM 4137 O O . HIS A 1 501 ? 23.347 7.751 -33.132 1.00 93.56 501 HIS A O 1
ATOM 4143 N N . ALA A 1 502 ? 23.792 7.834 -35.333 1.00 94.19 502 ALA A N 1
ATOM 4144 C CA . ALA A 1 502 ? 25.131 7.255 -35.240 1.00 94.19 502 ALA A CA 1
ATOM 4145 C C . ALA A 1 502 ? 26.149 8.195 -34.562 1.00 94.19 502 ALA A C 1
ATOM 4147 O O . ALA A 1 502 ? 27.168 7.733 -34.043 1.00 94.19 502 ALA A O 1
ATOM 4148 N N . ASN A 1 503 ? 25.877 9.506 -34.521 1.00 96.00 503 ASN A N 1
ATOM 4149 C CA . ASN A 1 503 ? 26.720 10.461 -33.812 1.00 96.00 503 ASN A CA 1
ATOM 4150 C C . ASN A 1 503 ? 26.509 10.319 -32.295 1.00 96.00 503 ASN A C 1
ATOM 4152 O O . ASN A 1 503 ? 25.458 10.668 -31.751 1.00 96.00 503 ASN A O 1
ATOM 4156 N N . SER A 1 504 ? 27.543 9.843 -31.599 1.00 93.75 504 SER A N 1
ATOM 4157 C CA . SER A 1 504 ? 27.493 9.561 -30.161 1.00 93.75 504 SER A CA 1
ATOM 4158 C C . SER A 1 504 ? 27.179 10.794 -29.303 1.00 93.75 504 SER A C 1
ATOM 4160 O O . SER A 1 504 ? 26.524 10.657 -28.269 1.00 93.75 504 SER A O 1
ATOM 4162 N N . ALA A 1 505 ? 27.586 11.998 -29.725 1.00 94.88 505 ALA A N 1
ATOM 4163 C CA . ALA A 1 505 ? 27.287 13.239 -29.013 1.00 94.88 505 ALA A CA 1
ATOM 4164 C C . ALA A 1 505 ? 25.797 13.592 -29.117 1.00 94.88 505 ALA A C 1
ATOM 4166 O O . ALA A 1 505 ? 25.151 13.846 -28.099 1.00 94.88 505 ALA A O 1
ATOM 4167 N N . VAL A 1 506 ? 25.228 13.511 -30.324 1.00 94.75 506 VAL A N 1
ATOM 4168 C CA . VAL A 1 506 ? 23.794 13.749 -30.559 1.00 94.75 506 VAL A CA 1
ATOM 4169 C C . VAL A 1 506 ? 22.948 12.714 -29.815 1.00 94.75 506 VAL A C 1
ATOM 4171 O O . VAL A 1 506 ? 21.983 13.070 -29.141 1.00 94.75 506 VAL A O 1
ATOM 4174 N N . ALA A 1 507 ? 23.339 11.437 -29.859 1.00 93.38 507 ALA A N 1
ATOM 4175 C CA . ALA A 1 507 ? 22.646 10.371 -29.141 1.00 93.38 507 ALA A CA 1
ATOM 4176 C C . ALA A 1 507 ? 22.640 10.593 -27.616 1.00 93.38 507 ALA A C 1
ATOM 4178 O O . ALA A 1 507 ? 21.619 10.361 -26.966 1.00 93.38 507 ALA A O 1
ATOM 4179 N N . LYS A 1 508 ? 23.746 11.084 -27.033 1.00 95.19 508 LYS A N 1
ATOM 4180 C CA . LYS A 1 508 ? 23.822 11.431 -25.601 1.00 95.19 508 LYS A CA 1
ATOM 4181 C C . LYS A 1 508 ? 22.882 12.579 -25.232 1.00 95.19 508 LYS A C 1
ATOM 4183 O O . LYS A 1 508 ? 22.193 12.479 -24.217 1.00 95.19 508 LYS A O 1
ATOM 4188 N N . VAL A 1 509 ? 22.826 13.636 -26.046 1.00 96.44 509 VAL A N 1
ATOM 4189 C CA . VAL A 1 509 ? 21.920 14.778 -25.819 1.00 96.44 509 VAL A CA 1
ATOM 4190 C C . VAL A 1 509 ? 20.464 14.317 -25.855 1.00 96.44 509 VAL A C 1
ATOM 4192 O O . VAL A 1 509 ? 19.730 14.553 -24.900 1.00 96.44 509 VAL A O 1
ATOM 4195 N N . ARG A 1 510 ? 20.077 13.547 -26.878 1.00 96.62 510 ARG A N 1
ATOM 4196 C CA . ARG A 1 510 ? 18.707 13.029 -27.025 1.00 96.62 510 ARG A CA 1
ATOM 4197 C C . ARG A 1 510 ? 18.295 12.093 -25.892 1.00 96.62 510 ARG A C 1
ATOM 4199 O O . ARG A 1 510 ? 17.166 12.166 -25.418 1.00 96.62 510 ARG A O 1
ATOM 4206 N N . LYS A 1 511 ? 19.208 11.239 -25.409 1.00 95.88 511 LYS A N 1
ATOM 4207 C CA . LYS A 1 511 ? 18.959 10.407 -24.219 1.00 95.88 511 LYS A CA 1
ATOM 4208 C C . LYS A 1 511 ? 18.677 11.263 -22.982 1.00 95.88 511 LYS A C 1
ATOM 4210 O O . LYS A 1 511 ? 17.754 10.949 -22.238 1.00 95.88 511 LYS A O 1
ATOM 4215 N N . LYS A 1 512 ? 19.430 12.349 -22.782 1.00 96.00 512 LYS A N 1
ATOM 4216 C CA . LYS A 1 512 ? 19.227 13.275 -21.658 1.00 96.00 512 LYS A CA 1
ATOM 4217 C C . LYS A 1 512 ? 17.900 14.034 -21.775 1.00 96.00 512 LYS A C 1
ATOM 4219 O O . LYS A 1 512 ? 17.186 14.156 -20.787 1.00 96.00 512 LYS A O 1
ATOM 4224 N N . GLU A 1 513 ? 17.549 14.500 -22.971 1.00 96.38 513 GLU A N 1
ATOM 4225 C CA . GLU A 1 513 ? 16.255 15.145 -23.241 1.00 96.38 513 GLU A CA 1
ATOM 4226 C C . GLU A 1 513 ? 15.081 14.193 -22.997 1.00 96.38 513 GLU A C 1
ATOM 4228 O O . GLU A 1 513 ? 14.111 14.565 -22.339 1.00 96.38 513 GLU A O 1
ATOM 4233 N N . ALA A 1 514 ? 15.190 12.942 -23.454 1.00 95.69 514 ALA A N 1
ATOM 4234 C CA . ALA A 1 514 ? 14.189 11.917 -23.187 1.00 95.69 514 ALA A CA 1
ATOM 4235 C C . ALA A 1 514 ? 14.034 11.672 -21.679 1.00 95.69 514 ALA A C 1
ATOM 4237 O O . ALA A 1 514 ? 12.910 11.678 -21.183 1.00 95.69 514 ALA A O 1
ATOM 4238 N N . GLN A 1 515 ? 15.140 11.543 -20.937 1.00 94.19 515 GLN A N 1
ATOM 4239 C CA . GLN A 1 515 ? 15.111 11.352 -19.482 1.00 94.19 515 GLN A CA 1
ATOM 4240 C C . GLN A 1 515 ? 14.420 12.511 -18.752 1.00 94.19 515 GLN A C 1
ATOM 4242 O O . GLN A 1 515 ? 13.614 12.268 -17.857 1.00 94.19 515 GLN A O 1
ATOM 4247 N N . LEU A 1 516 ? 14.680 13.759 -19.160 1.00 93.31 516 LEU A N 1
ATOM 4248 C CA . LEU A 1 516 ? 14.001 14.942 -18.612 1.00 93.31 516 LEU A CA 1
ATOM 4249 C C . LEU A 1 516 ? 12.490 14.935 -18.891 1.00 93.31 516 LEU A C 1
ATOM 4251 O O . LEU A 1 516 ? 11.721 15.461 -18.093 1.00 93.31 516 LEU A O 1
ATOM 4255 N N . ALA A 1 517 ? 12.067 14.308 -19.988 1.00 93.94 517 ALA A N 1
ATOM 4256 C CA . ALA A 1 517 ? 10.666 14.104 -20.346 1.00 93.94 517 ALA A CA 1
ATOM 4257 C C . ALA A 1 517 ? 10.070 12.795 -19.783 1.00 93.94 517 ALA A C 1
ATOM 4259 O O . ALA A 1 517 ? 9.043 12.335 -20.285 1.00 93.94 517 ALA A O 1
ATOM 4260 N N . SER A 1 518 ? 10.721 12.163 -18.796 1.00 94.56 518 SER A N 1
ATOM 4261 C CA . SER A 1 518 ? 10.324 10.863 -18.228 1.00 94.56 518 SER A CA 1
ATOM 4262 C C . SER A 1 518 ? 10.194 9.755 -19.285 1.00 94.56 518 SER A C 1
ATOM 4264 O O . SER A 1 518 ? 9.285 8.925 -19.259 1.00 94.56 518 SER A O 1
ATOM 4266 N N . ARG A 1 519 ? 11.116 9.742 -20.251 1.00 96.12 519 ARG A N 1
ATOM 4267 C CA . ARG A 1 519 ? 11.227 8.726 -21.302 1.00 96.12 519 ARG A CA 1
ATOM 4268 C C . ARG A 1 519 ? 12.616 8.098 -21.298 1.00 96.12 519 ARG A C 1
ATOM 4270 O O . ARG A 1 519 ? 13.623 8.748 -21.032 1.00 96.12 519 ARG A O 1
ATOM 4277 N N . MET A 1 520 ? 12.677 6.826 -21.652 1.00 96.81 520 MET A N 1
ATOM 4278 C CA . MET A 1 520 ? 13.905 6.080 -21.875 1.00 96.81 520 MET A CA 1
ATOM 4279 C C . MET A 1 520 ? 14.060 5.846 -23.375 1.00 96.81 520 MET A C 1
ATOM 4281 O O . MET A 1 520 ? 13.174 5.298 -24.027 1.00 96.81 520 MET A O 1
ATOM 4285 N N . LEU A 1 521 ? 15.186 6.301 -23.919 1.00 97.62 521 LEU A N 1
ATOM 4286 C CA . LEU A 1 521 ? 15.504 6.177 -25.336 1.00 97.62 521 LEU A CA 1
ATOM 4287 C C . LEU A 1 521 ? 16.531 5.064 -25.540 1.00 97.62 521 LEU A C 1
ATOM 4289 O O . LEU A 1 521 ? 17.674 5.176 -25.080 1.00 97.62 521 LEU A O 1
ATOM 4293 N N . VAL A 1 522 ? 16.132 4.005 -26.238 1.00 97.50 522 VAL A N 1
ATOM 4294 C CA . VAL A 1 522 ? 16.963 2.819 -26.465 1.00 97.50 522 VAL A CA 1
ATOM 4295 C C . VAL A 1 522 ? 17.136 2.603 -27.958 1.00 97.50 522 VAL A C 1
ATOM 4297 O O . VAL A 1 522 ? 16.172 2.566 -28.701 1.00 97.50 522 VAL A O 1
ATOM 4300 N N . GLY A 1 523 ? 18.369 2.468 -28.422 1.00 96.12 523 GLY A N 1
ATOM 4301 C CA . GLY A 1 523 ? 18.677 2.275 -29.835 1.00 96.12 523 GLY A CA 1
ATOM 4302 C C . GLY A 1 523 ? 20.145 1.920 -30.010 1.00 96.12 523 GLY A C 1
ATOM 4303 O O . GLY A 1 523 ? 20.905 1.931 -29.035 1.00 96.12 523 GLY A O 1
ATOM 4304 N N . HIS A 1 524 ? 20.540 1.622 -31.243 1.00 96.94 524 HIS A N 1
ATOM 4305 C CA . HIS A 1 524 ? 21.897 1.202 -31.582 1.00 96.94 524 HIS A CA 1
ATOM 4306 C C . HIS A 1 524 ? 22.402 1.960 -32.820 1.00 96.94 524 HIS A C 1
ATOM 4308 O O . HIS A 1 524 ? 21.618 2.309 -33.690 1.00 96.94 524 HIS A O 1
ATOM 4314 N N . ASN A 1 525 ? 23.707 2.221 -32.930 1.00 96.25 525 ASN A N 1
ATOM 4315 C CA . ASN A 1 525 ? 24.286 3.026 -34.023 1.00 96.25 525 ASN A CA 1
ATOM 4316 C C . ASN A 1 525 ? 24.402 2.289 -35.373 1.00 96.25 525 ASN A C 1
ATOM 4318 O O . ASN A 1 525 ? 24.747 2.900 -36.379 1.00 96.25 525 ASN A O 1
ATOM 4322 N N . ARG A 1 526 ? 24.169 0.972 -35.383 1.00 95.94 526 ARG A N 1
ATOM 4323 C CA . ARG A 1 526 ? 24.230 0.105 -36.578 1.00 95.94 526 ARG A CA 1
ATOM 4324 C C . ARG A 1 526 ? 22.860 -0.241 -37.166 1.00 95.94 526 ARG A C 1
ATOM 4326 O O . ARG A 1 526 ? 22.799 -1.005 -38.125 1.00 95.94 526 ARG A O 1
ATOM 4333 N N . CYS A 1 527 ? 21.767 0.250 -36.587 1.00 95.00 527 CYS A N 1
ATOM 4334 C CA . CYS A 1 527 ? 20.426 -0.004 -37.103 1.00 95.00 527 CYS A CA 1
ATOM 4335 C C . CYS A 1 527 ? 19.501 1.187 -36.861 1.00 95.00 527 CYS A C 1
ATOM 4337 O O . CYS A 1 527 ? 19.551 1.803 -35.803 1.00 95.00 527 CYS A O 1
ATOM 4339 N N . ASP A 1 528 ? 18.566 1.415 -37.780 1.00 96.06 528 ASP A N 1
ATOM 4340 C CA . ASP A 1 528 ? 17.602 2.520 -37.701 1.00 96.06 528 ASP A CA 1
ATOM 4341 C C . ASP A 1 528 ? 16.478 2.297 -36.660 1.00 96.06 528 ASP A C 1
ATOM 4343 O O . ASP A 1 528 ? 15.425 2.930 -36.736 1.00 96.06 528 ASP A O 1
ATOM 4347 N N . LEU A 1 529 ? 16.664 1.389 -35.696 1.00 96.81 529 LEU A N 1
ATOM 4348 C CA . LEU A 1 529 ? 15.701 1.105 -34.632 1.00 96.81 529 LEU A CA 1
ATOM 4349 C C . LEU A 1 529 ? 15.954 1.998 -33.416 1.00 96.81 529 LEU A C 1
ATOM 4351 O O . LEU A 1 529 ? 17.028 1.966 -32.812 1.00 96.81 529 LEU A O 1
ATOM 4355 N N . GLU A 1 530 ? 14.909 2.703 -32.998 1.00 97.44 530 GLU A N 1
ATOM 4356 C CA . GLU A 1 530 ? 14.877 3.441 -31.745 1.00 97.44 530 GLU A CA 1
ATOM 4357 C C . GLU A 1 530 ? 13.580 3.124 -30.988 1.00 97.44 530 GLU A C 1
ATOM 4359 O O . GLU A 1 530 ? 12.481 3.311 -31.498 1.00 97.44 530 GLU A O 1
ATOM 4364 N N . LEU A 1 531 ? 13.691 2.617 -29.768 1.00 97.81 531 LEU A N 1
ATOM 4365 C CA . LEU A 1 531 ? 12.586 2.384 -28.852 1.00 97.81 531 LEU A CA 1
ATOM 4366 C C . LEU A 1 531 ? 12.449 3.586 -27.926 1.00 97.81 531 LEU A C 1
ATOM 4368 O O . LEU A 1 531 ? 13.361 3.924 -27.165 1.00 97.81 531 LEU A O 1
ATOM 4372 N N . MET A 1 532 ? 11.286 4.221 -27.983 1.00 97.56 532 MET A N 1
ATOM 4373 C CA . MET A 1 532 ? 10.905 5.294 -27.082 1.00 97.56 532 MET A CA 1
ATOM 4374 C C . MET A 1 532 ? 9.996 4.713 -26.010 1.00 97.56 532 MET A C 1
ATOM 4376 O O . MET A 1 532 ? 8.836 4.395 -26.264 1.00 97.56 532 MET A O 1
ATOM 4380 N N . CYS A 1 533 ? 10.541 4.555 -24.813 1.00 97.38 533 CYS A N 1
ATOM 4381 C CA . CYS A 1 533 ? 9.839 3.937 -23.702 1.00 97.38 533 CYS A CA 1
ATOM 4382 C C . CYS A 1 533 ? 9.375 5.028 -22.740 1.00 97.38 533 CYS A C 1
ATOM 4384 O O . CYS A 1 533 ? 10.173 5.863 -22.314 1.00 97.38 533 CYS A O 1
ATOM 4386 N N . LYS A 1 534 ? 8.093 5.057 -22.391 1.00 95.75 534 LYS A N 1
ATOM 4387 C CA . LYS A 1 534 ? 7.582 5.951 -21.353 1.00 95.75 534 LYS A CA 1
ATOM 4388 C C . LYS A 1 534 ? 7.906 5.349 -19.995 1.00 95.75 534 LYS A C 1
ATOM 4390 O O . LYS A 1 534 ? 7.611 4.181 -19.765 1.00 95.75 534 LYS A O 1
ATOM 4395 N N . VAL A 1 535 ? 8.500 6.126 -19.103 1.00 94.12 535 VAL A N 1
ATOM 4396 C CA . VAL A 1 535 ? 8.874 5.675 -17.761 1.00 94.12 535 VAL A CA 1
ATOM 4397 C C . VAL A 1 535 ? 7.866 6.222 -16.758 1.00 94.12 535 VAL A C 1
ATOM 4399 O O . VAL A 1 535 ? 7.389 7.347 -16.915 1.00 94.12 535 VAL A O 1
ATOM 4402 N N . LEU A 1 536 ? 7.520 5.426 -15.747 1.00 85.44 536 LEU A N 1
ATOM 4403 C CA . LEU A 1 536 ? 6.643 5.847 -14.662 1.00 85.44 536 LEU A CA 1
ATOM 4404 C C . LEU A 1 536 ? 7.215 7.113 -14.001 1.00 85.44 536 LEU A C 1
ATOM 4406 O O . LEU A 1 536 ? 8.314 7.100 -13.447 1.00 85.44 536 LEU A O 1
ATOM 4410 N N . SER A 1 537 ? 6.469 8.214 -14.094 1.00 82.75 537 SER A N 1
ATOM 4411 C CA . SER A 1 537 ? 6.785 9.484 -13.441 1.00 82.75 537 SER A CA 1
ATOM 4412 C C . SER A 1 537 ? 5.834 9.702 -12.278 1.00 82.75 537 SER A C 1
ATOM 4414 O O . SER A 1 537 ? 4.649 9.404 -12.388 1.00 82.75 537 SER A O 1
ATOM 4416 N N . ARG A 1 538 ? 6.319 10.302 -11.187 1.00 75.31 538 ARG A N 1
ATOM 4417 C CA . ARG A 1 538 ? 5.493 10.623 -10.010 1.00 75.31 538 ARG A CA 1
ATOM 4418 C C . ARG A 1 538 ? 4.318 11.559 -10.315 1.00 75.31 538 ARG A C 1
ATOM 4420 O O . ARG A 1 538 ? 3.395 11.648 -9.513 1.00 75.31 538 ARG A O 1
ATOM 4427 N N . THR A 1 539 ? 4.375 12.305 -11.419 1.00 73.81 539 THR A N 1
ATOM 4428 C CA . THR A 1 539 ? 3.375 13.326 -11.769 1.00 73.81 539 THR A CA 1
ATOM 4429 C C . THR A 1 539 ? 2.227 12.799 -12.616 1.00 73.81 539 THR A C 1
ATOM 4431 O O . THR A 1 539 ? 1.137 13.365 -12.585 1.00 73.81 539 THR A O 1
ATOM 4434 N N . GLU A 1 540 ? 2.469 11.762 -13.411 1.00 67.12 540 GLU A N 1
ATOM 4435 C CA . GLU A 1 540 ? 1.456 11.193 -14.289 1.00 67.12 540 GLU A CA 1
ATOM 4436 C C . GLU A 1 540 ? 0.825 10.011 -13.555 1.00 67.12 540 GLU A C 1
ATOM 4438 O O . GLU A 1 540 ? 1.538 9.218 -12.947 1.00 67.12 540 GLU A O 1
ATOM 4443 N N . GLY A 1 541 ? -0.511 9.933 -13.536 1.00 67.31 541 GLY A N 1
ATOM 4444 C CA . GLY A 1 541 ? -1.230 8.882 -12.809 1.00 67.31 541 GLY A CA 1
ATOM 4445 C C . GLY A 1 541 ? -0.710 7.472 -13.135 1.00 67.31 541 GLY A C 1
ATOM 4446 O O . GLY A 1 541 ? -0.069 7.281 -14.169 1.00 67.31 541 GLY A O 1
ATOM 4447 N N . PRO A 1 542 ? -0.981 6.481 -12.270 1.00 68.44 542 PRO A N 1
ATOM 4448 C CA . PRO A 1 542 ? -0.352 5.166 -12.334 1.00 68.44 542 PRO A CA 1
ATOM 4449 C C . PRO A 1 542 ? -0.758 4.426 -13.615 1.00 68.44 542 PRO A C 1
ATOM 4451 O O . PRO A 1 542 ? -1.770 3.731 -13.653 1.00 68.44 542 PRO A O 1
ATOM 4454 N N . ALA A 1 543 ? 0.027 4.573 -14.681 1.00 82.88 543 ALA A N 1
ATOM 4455 C CA . ALA A 1 543 ? -0.035 3.658 -15.809 1.00 82.88 543 ALA A CA 1
ATOM 4456 C C . ALA A 1 543 ? 0.531 2.303 -15.349 1.00 82.88 543 ALA A C 1
ATOM 4458 O O . ALA A 1 543 ? 1.493 2.289 -14.573 1.00 82.88 543 ALA A O 1
ATOM 4459 N N . PRO A 1 544 ? -0.055 1.171 -15.765 1.00 86.06 544 PRO A N 1
ATOM 4460 C CA . PRO A 1 544 ? 0.469 -0.136 -15.404 1.00 86.06 544 PRO A CA 1
ATOM 4461 C C . PRO A 1 544 ? 1.856 -0.334 -16.022 1.00 86.06 544 PRO A C 1
ATOM 4463 O O . PRO A 1 544 ? 2.094 0.001 -17.185 1.00 86.06 544 PRO A O 1
ATOM 4466 N N . ALA A 1 545 ? 2.768 -0.880 -15.224 1.00 90.44 545 ALA A N 1
ATOM 4467 C CA . ALA A 1 545 ? 4.079 -1.299 -15.684 1.00 90.44 545 ALA A CA 1
ATOM 4468 C C . ALA A 1 545 ? 3.967 -2.345 -16.798 1.00 90.44 545 ALA A C 1
ATOM 4470 O O . ALA A 1 545 ? 3.129 -3.249 -16.742 1.00 90.44 545 ALA A O 1
ATOM 4471 N N . VAL A 1 546 ? 4.862 -2.228 -17.775 1.00 94.31 546 VAL A N 1
ATOM 4472 C CA . VAL A 1 546 ? 5.168 -3.287 -18.730 1.00 94.31 546 VAL A CA 1
ATOM 4473 C C . VAL A 1 546 ? 6.000 -4.324 -17.990 1.00 94.31 546 VAL A C 1
ATOM 4475 O O . VAL A 1 546 ? 7.115 -4.031 -17.551 1.00 94.31 546 VAL A O 1
ATOM 4478 N N . ASP A 1 547 ? 5.442 -5.512 -17.803 1.00 94.25 547 ASP A N 1
ATOM 4479 C CA . ASP A 1 547 ? 6.074 -6.622 -17.094 1.00 94.25 547 ASP A CA 1
ATOM 4480 C C . ASP A 1 547 ? 6.718 -7.642 -18.036 1.00 94.25 547 ASP A C 1
ATOM 4482 O O . ASP A 1 547 ? 7.614 -8.359 -17.597 1.00 94.25 547 ASP A O 1
ATOM 4486 N N . ASP A 1 548 ? 6.344 -7.654 -19.318 1.00 96.25 548 ASP A N 1
ATOM 4487 C CA . ASP A 1 548 ? 7.003 -8.477 -20.334 1.00 96.25 548 ASP A CA 1
ATOM 4488 C C . ASP A 1 548 ? 7.061 -7.782 -21.706 1.00 96.25 548 ASP A C 1
ATOM 4490 O O . ASP A 1 548 ? 6.223 -6.939 -22.042 1.00 96.25 548 ASP A O 1
ATOM 4494 N N . LEU A 1 549 ? 8.068 -8.130 -22.507 1.00 97.50 549 LEU A N 1
ATOM 4495 C CA . LEU A 1 549 ? 8.266 -7.638 -23.867 1.00 97.50 549 LEU A CA 1
ATOM 4496 C C . LEU A 1 549 ? 8.757 -8.778 -24.763 1.00 97.50 549 LEU A C 1
ATOM 4498 O O . LEU A 1 549 ? 9.912 -9.193 -24.694 1.00 97.50 549 LEU A O 1
ATOM 4502 N N . VAL A 1 550 ? 7.889 -9.240 -25.658 1.00 97.69 550 VAL A N 1
ATOM 4503 C CA . VAL A 1 550 ? 8.120 -10.434 -26.478 1.00 97.69 550 VAL A CA 1
ATOM 4504 C C . VAL A 1 550 ? 8.202 -10.064 -27.955 1.00 97.69 550 VAL A C 1
ATOM 4506 O O . VAL A 1 550 ? 7.454 -9.222 -28.459 1.00 97.69 550 VAL A O 1
ATOM 4509 N N . PHE A 1 551 ? 9.113 -10.714 -28.678 1.00 97.62 551 PHE A N 1
ATOM 4510 C CA . PHE A 1 551 ? 9.190 -10.636 -30.131 1.00 97.62 551 PHE A CA 1
ATOM 4511 C C . PHE A 1 551 ? 8.502 -11.840 -30.776 1.00 97.62 551 PHE A C 1
ATOM 4513 O O . PHE A 1 551 ? 8.747 -12.988 -30.416 1.00 97.62 551 PHE A O 1
ATOM 4520 N N . CYS A 1 552 ? 7.666 -11.576 -31.778 1.00 97.50 552 CYS A N 1
ATOM 4521 C CA . CYS A 1 552 ? 6.975 -12.602 -32.540 1.00 97.50 552 CYS A CA 1
ATOM 4522 C C . CYS A 1 552 ? 7.339 -12.504 -34.032 1.00 97.50 552 CYS A C 1
ATOM 4524 O O . CYS A 1 552 ? 6.999 -11.509 -34.682 1.00 97.50 552 CYS A O 1
ATOM 4526 N N . PRO A 1 553 ? 8.006 -13.512 -34.624 1.00 96.12 553 PRO A N 1
ATOM 4527 C CA . PRO A 1 553 ? 8.419 -13.453 -36.026 1.00 96.12 553 PRO A CA 1
ATOM 4528 C C . PRO A 1 553 ? 7.260 -13.659 -37.015 1.00 96.12 553 PRO A C 1
ATOM 4530 O O . PRO A 1 553 ? 7.347 -13.205 -38.158 1.00 96.12 553 PRO A O 1
ATOM 4533 N N . ASN A 1 554 ? 6.183 -14.332 -36.589 1.00 95.50 554 ASN A N 1
ATOM 4534 C CA . ASN A 1 554 ? 5.133 -14.858 -37.463 1.00 95.50 554 ASN A CA 1
ATOM 4535 C C . ASN A 1 554 ? 3.735 -14.406 -37.015 1.00 95.50 554 ASN A C 1
ATOM 4537 O O . ASN A 1 554 ? 3.466 -14.272 -35.828 1.00 95.50 554 ASN A O 1
ATOM 4541 N N . LYS A 1 555 ? 2.800 -14.276 -37.966 1.00 94.06 555 LYS A N 1
ATOM 4542 C CA . LYS A 1 555 ? 1.397 -13.909 -37.680 1.00 94.06 555 LYS A CA 1
ATOM 4543 C C . LYS A 1 555 ? 0.635 -14.940 -36.839 1.00 94.06 555 LYS A C 1
ATOM 4545 O O . LYS A 1 555 ? -0.331 -14.591 -36.175 1.00 94.06 555 LYS A O 1
ATOM 4550 N N . THR A 1 556 ? 1.039 -16.208 -36.874 1.00 93.06 556 THR A N 1
ATOM 4551 C CA . THR A 1 556 ? 0.390 -17.263 -36.082 1.00 93.06 556 THR A CA 1
ATOM 4552 C C . THR A 1 556 ? 0.596 -17.049 -34.584 1.00 93.06 556 THR A C 1
ATOM 4554 O O . THR A 1 556 ? -0.351 -17.189 -33.818 1.00 93.06 556 THR A O 1
ATOM 4557 N N . GLY A 1 557 ? 1.798 -16.635 -34.170 1.00 95.50 557 GLY A N 1
ATOM 4558 C CA . GLY A 1 557 ? 2.079 -16.307 -32.772 1.00 95.50 557 GLY A CA 1
ATOM 4559 C C . GLY A 1 557 ? 1.464 -14.978 -32.319 1.00 95.50 557 GLY A C 1
ATOM 4560 O O . GLY A 1 557 ? 1.208 -14.812 -31.133 1.00 95.50 557 GLY A O 1
ATOM 4561 N N . GLU A 1 558 ? 1.164 -14.052 -33.241 1.00 96.19 558 GLU A N 1
ATOM 4562 C CA . GLU A 1 558 ? 0.453 -12.801 -32.924 1.00 96.19 558 GLU A CA 1
ATOM 4563 C C . GLU A 1 558 ? -0.936 -13.083 -32.332 1.00 96.19 558 GLU A C 1
ATOM 4565 O O . GLU A 1 558 ? -1.288 -12.486 -31.320 1.00 96.19 558 GLU A O 1
ATOM 4570 N N . ALA A 1 559 ? -1.699 -14.026 -32.896 1.00 94.88 559 ALA A N 1
ATOM 4571 C CA . ALA A 1 559 ? -3.021 -14.377 -32.368 1.00 94.88 559 ALA A CA 1
ATOM 4572 C C . ALA A 1 559 ? -2.954 -14.986 -30.954 1.00 94.88 559 ALA A C 1
ATOM 4574 O O . ALA A 1 559 ? -3.780 -14.649 -30.107 1.00 94.88 559 ALA A O 1
ATOM 4575 N N . ASP A 1 560 ? -1.956 -15.836 -30.686 1.00 96.19 560 ASP A N 1
ATOM 4576 C CA . ASP A 1 560 ? -1.730 -16.429 -29.360 1.00 96.19 560 ASP A CA 1
ATOM 4577 C C . ASP A 1 560 ? -1.341 -15.359 -28.325 1.00 96.19 560 ASP A C 1
ATOM 4579 O O . ASP A 1 560 ? -1.939 -15.284 -27.253 1.00 96.19 560 ASP A O 1
ATOM 4583 N N . LEU A 1 561 ? -0.414 -14.455 -28.664 1.00 96.31 561 LEU A N 1
ATOM 4584 C CA . LEU A 1 561 ? -0.010 -13.361 -27.773 1.00 96.31 561 LEU A CA 1
ATOM 4585 C C . LEU A 1 561 ? -1.164 -12.392 -27.480 1.00 96.31 561 LEU A C 1
ATOM 4587 O O . LEU A 1 561 ? -1.376 -12.034 -26.321 1.00 96.31 561 LEU A O 1
ATOM 4591 N N . LEU A 1 562 ? -1.954 -12.017 -28.491 1.00 95.00 562 LEU A N 1
ATOM 4592 C CA . LEU A 1 562 ? -3.162 -11.207 -28.294 1.00 95.00 562 LEU A CA 1
ATOM 4593 C C . LEU A 1 562 ? -4.175 -11.923 -27.383 1.00 95.00 562 LEU A C 1
ATOM 4595 O O . LEU A 1 562 ? -4.748 -11.295 -26.494 1.00 95.00 562 LEU A O 1
ATOM 4599 N N . GLY A 1 563 ? -4.357 -13.239 -27.548 1.00 91.31 563 GLY A N 1
ATOM 4600 C CA . GLY A 1 563 ? -5.212 -14.061 -26.682 1.00 91.31 563 GLY A CA 1
ATOM 4601 C C . GLY A 1 563 ? -4.733 -14.122 -25.227 1.00 91.31 563 GLY A C 1
ATOM 4602 O O . GLY A 1 563 ? -5.549 -14.186 -24.309 1.00 91.31 563 GLY A O 1
ATOM 4603 N N . ARG A 1 564 ? -3.417 -14.025 -25.005 1.00 91.00 564 ARG A N 1
ATOM 4604 C CA . ARG A 1 564 ? -2.792 -13.917 -23.676 1.00 91.00 564 ARG A CA 1
ATOM 4605 C C . ARG A 1 564 ? -2.808 -12.496 -23.100 1.00 91.00 564 ARG A C 1
ATOM 4607 O O . ARG A 1 564 ? -2.300 -12.295 -22.003 1.00 91.00 564 ARG A O 1
ATOM 4614 N N . GLY A 1 565 ? -3.386 -11.523 -23.807 1.00 92.19 565 GLY A N 1
ATOM 4615 C CA . GLY A 1 565 ? -3.518 -10.141 -23.339 1.00 92.19 565 GLY A CA 1
ATOM 4616 C C . GLY A 1 565 ? -2.313 -9.244 -23.628 1.00 92.19 565 GLY A C 1
ATOM 4617 O O . GLY A 1 565 ? -2.202 -8.176 -23.030 1.00 92.19 565 GLY A O 1
ATOM 4618 N N . TYR A 1 566 ? -1.413 -9.644 -24.529 1.00 95.81 566 TYR A N 1
ATOM 4619 C CA . TYR A 1 566 ? -0.340 -8.766 -24.988 1.00 95.81 566 TYR A CA 1
ATOM 4620 C C . TYR A 1 566 ? -0.883 -7.694 -25.937 1.00 95.81 566 TYR A C 1
ATOM 4622 O O . TYR A 1 566 ? -1.738 -7.958 -26.779 1.00 95.81 566 TYR A O 1
ATOM 4630 N N . GLU A 1 567 ? -0.326 -6.491 -25.859 1.00 96.31 567 GLU A N 1
ATOM 4631 C CA . GLU A 1 567 ? -0.611 -5.387 -26.768 1.00 96.31 567 GLU A CA 1
ATOM 4632 C C . GLU A 1 567 ? 0.503 -5.272 -27.812 1.00 96.31 567 GLU A C 1
ATOM 4634 O O . GLU A 1 567 ? 1.698 -5.332 -27.504 1.00 96.31 567 GLU A O 1
ATOM 4639 N N . ARG A 1 568 ? 0.123 -5.092 -29.078 1.00 97.38 568 ARG A N 1
ATOM 4640 C CA . ARG A 1 568 ? 1.086 -4.908 -30.166 1.00 97.38 568 ARG A CA 1
ATOM 4641 C C . ARG A 1 568 ? 1.720 -3.519 -30.086 1.00 97.38 568 ARG A C 1
ATOM 4643 O O . ARG A 1 568 ? 1.014 -2.515 -30.057 1.00 97.38 568 ARG A O 1
ATOM 4650 N N . VAL A 1 569 ? 3.048 -3.457 -30.138 1.00 97.31 569 VAL A N 1
ATOM 4651 C CA . VAL A 1 569 ? 3.801 -2.202 -30.222 1.00 97.31 569 VAL A CA 1
ATOM 4652 C C . VAL A 1 569 ? 3.766 -1.682 -31.656 1.00 97.31 569 VAL A C 1
ATOM 4654 O O . VAL A 1 569 ? 4.207 -2.354 -32.591 1.00 97.31 569 VAL A O 1
ATOM 4657 N N . GLU A 1 570 ? 3.262 -0.464 -31.832 1.00 94.88 570 GLU A N 1
ATOM 4658 C CA . GLU A 1 570 ? 3.212 0.215 -33.126 1.00 94.88 570 GLU A CA 1
ATOM 4659 C C . GLU A 1 570 ? 4.258 1.334 -33.221 1.00 94.88 570 GLU A C 1
ATOM 4661 O O . GLU A 1 570 ? 4.608 1.942 -32.199 1.00 94.88 570 GLU A O 1
ATOM 4666 N N . PRO A 1 571 ? 4.731 1.672 -34.439 1.00 95.44 571 PRO A N 1
ATOM 4667 C CA . PRO A 1 571 ? 4.618 0.966 -35.726 1.00 95.44 571 PRO A CA 1
ATOM 4668 C C . PRO A 1 571 ? 5.396 -0.365 -35.795 1.00 95.44 571 PRO A C 1
ATOM 4670 O O . PRO A 1 571 ? 6.247 -0.657 -34.965 1.00 95.44 571 PRO A O 1
ATOM 4673 N N . MET A 1 572 ? 5.140 -1.164 -36.839 1.00 94.06 572 MET A N 1
ATOM 4674 C CA . MET A 1 572 ? 5.825 -2.447 -37.076 1.00 94.06 572 MET A CA 1
ATOM 4675 C C . MET A 1 572 ? 7.334 -2.282 -37.323 1.00 94.06 572 MET A C 1
ATOM 4677 O O . MET A 1 572 ? 7.767 -1.302 -37.930 1.00 94.06 572 MET A O 1
ATOM 4681 N N . LEU A 1 573 ? 8.128 -3.312 -37.004 1.00 95.81 573 LEU A N 1
ATOM 4682 C CA . LEU A 1 573 ? 9.584 -3.341 -37.238 1.00 95.81 573 LEU A CA 1
ATOM 4683 C C . LEU A 1 573 ? 9.975 -3.109 -38.711 1.00 95.81 573 LEU A C 1
ATOM 4685 O O . LEU A 1 573 ? 11.021 -2.530 -39.007 1.00 95.81 573 LEU A O 1
ATOM 4689 N N . LYS A 1 574 ? 9.099 -3.466 -39.657 1.00 95.19 574 LYS A N 1
ATOM 4690 C CA . LYS A 1 574 ? 9.285 -3.163 -41.084 1.00 95.19 574 LYS A CA 1
ATOM 4691 C C . LYS A 1 574 ? 9.415 -1.655 -41.356 1.00 95.19 574 LYS A C 1
ATOM 4693 O O . LYS A 1 574 ? 10.163 -1.270 -42.252 1.00 95.19 574 LYS A O 1
ATOM 4698 N N . ALA A 1 575 ? 8.722 -0.803 -40.595 1.00 95.56 575 ALA A N 1
ATOM 4699 C CA . ALA A 1 575 ? 8.747 0.653 -40.769 1.00 95.56 575 ALA A CA 1
ATOM 4700 C C . ALA A 1 575 ? 10.121 1.268 -40.447 1.00 95.56 575 ALA A C 1
ATOM 4702 O O . ALA A 1 575 ? 10.477 2.311 -40.994 1.00 95.56 575 ALA A O 1
ATOM 4703 N N . VAL A 1 576 ? 10.915 0.591 -39.614 1.00 95.81 576 VAL A N 1
ATOM 4704 C CA . VAL A 1 576 ? 12.293 0.977 -39.272 1.00 95.81 576 VAL A CA 1
ATOM 4705 C C . VAL A 1 576 ? 13.336 0.192 -40.074 1.00 95.81 576 VAL A C 1
ATOM 4707 O O . VAL A 1 576 ? 14.513 0.174 -39.738 1.00 95.81 576 VAL A O 1
ATOM 4710 N N . GLY A 1 577 ? 12.913 -0.485 -41.147 1.00 94.19 577 GLY A N 1
ATOM 4711 C CA . GLY A 1 577 ? 13.808 -1.248 -42.012 1.00 94.19 577 GLY A CA 1
ATOM 4712 C C . GLY A 1 577 ? 14.288 -2.576 -41.419 1.00 94.19 577 GLY A C 1
ATOM 4713 O O . GLY A 1 577 ? 15.256 -3.135 -41.934 1.00 94.19 577 GLY A O 1
ATOM 4714 N N . LEU A 1 578 ? 13.639 -3.104 -40.380 1.00 95.44 578 LEU A N 1
ATOM 4715 C CA . LEU A 1 578 ? 13.918 -4.432 -39.820 1.00 95.44 578 LEU A CA 1
ATOM 4716 C C . LEU A 1 578 ? 12.977 -5.507 -40.409 1.00 95.44 578 LEU A C 1
ATOM 4718 O O . LEU A 1 578 ? 12.363 -5.304 -41.462 1.00 95.44 578 LEU A O 1
ATOM 4722 N N . GLY A 1 579 ? 12.930 -6.693 -39.790 1.00 92.12 579 GLY A N 1
ATOM 4723 C CA . GLY A 1 579 ? 12.139 -7.832 -40.257 1.00 92.12 579 GLY A CA 1
ATOM 4724 C C . GLY A 1 579 ? 10.621 -7.590 -40.252 1.00 92.12 579 GLY A C 1
ATOM 4725 O O . GLY A 1 579 ? 10.122 -6.583 -39.758 1.00 92.12 579 GLY A O 1
ATOM 4726 N N . LYS A 1 580 ? 9.858 -8.554 -40.793 1.00 93.62 580 LYS A N 1
ATOM 4727 C CA . LYS A 1 580 ? 8.377 -8.541 -40.782 1.00 93.62 580 LYS A CA 1
ATOM 4728 C C . LYS A 1 580 ? 7.762 -8.950 -39.429 1.00 93.62 580 LYS A C 1
ATOM 4730 O O . LYS A 1 580 ? 6.552 -9.133 -39.372 1.00 93.62 580 LYS A O 1
ATOM 4735 N N . GLY A 1 581 ? 8.579 -9.136 -38.393 1.00 94.88 581 GLY A N 1
ATOM 4736 C CA . GLY A 1 581 ? 8.100 -9.527 -37.072 1.00 94.88 581 GLY A CA 1
ATOM 4737 C C . GLY A 1 581 ? 7.433 -8.375 -36.320 1.00 94.88 581 GLY A C 1
ATOM 4738 O O . GLY A 1 581 ? 7.496 -7.208 -36.723 1.00 94.88 581 GLY A O 1
ATOM 4739 N N . PHE A 1 582 ? 6.816 -8.731 -35.205 1.00 96.62 582 PHE A N 1
ATOM 4740 C CA . PHE A 1 582 ? 6.051 -7.848 -34.341 1.00 96.62 582 PHE A CA 1
ATOM 4741 C C . PHE A 1 582 ? 6.644 -7.863 -32.942 1.00 96.62 582 PHE A C 1
ATOM 4743 O O . PHE A 1 582 ? 7.205 -8.865 -32.498 1.00 96.62 582 PHE A O 1
ATOM 4750 N N . LEU A 1 583 ? 6.512 -6.740 -32.254 1.00 97.56 583 LEU A N 1
ATOM 4751 C CA . LEU A 1 583 ? 6.949 -6.587 -30.881 1.00 97.56 583 LEU A CA 1
ATOM 4752 C C . LEU A 1 583 ? 5.694 -6.385 -30.034 1.00 97.56 583 LEU A C 1
ATOM 4754 O O . LEU A 1 583 ? 4.797 -5.643 -30.434 1.00 97.56 583 LEU A O 1
ATOM 4758 N N . PHE A 1 584 ? 5.608 -7.092 -28.919 1.00 97.81 584 PHE A N 1
ATOM 4759 C CA . PHE A 1 584 ? 4.441 -7.118 -28.052 1.00 97.81 584 PHE A CA 1
ATOM 4760 C C . PHE A 1 584 ? 4.856 -6.746 -26.637 1.00 97.81 584 PHE A C 1
ATOM 4762 O O . PHE A 1 584 ? 5.845 -7.272 -26.135 1.00 97.81 584 PHE A O 1
ATOM 4769 N N . ILE A 1 585 ? 4.101 -5.854 -26.002 1.00 97.31 585 ILE A N 1
ATOM 4770 C CA . ILE A 1 585 ? 4.213 -5.571 -24.571 1.00 97.31 585 ILE A CA 1
ATOM 4771 C C . ILE A 1 585 ? 3.105 -6.313 -23.840 1.00 97.31 585 ILE A C 1
ATOM 4773 O O . ILE A 1 585 ? 1.953 -6.279 -24.264 1.00 97.31 585 ILE A O 1
ATOM 4777 N N . HIS A 1 586 ? 3.430 -6.944 -22.723 1.00 95.31 586 HIS A N 1
ATOM 4778 C CA . HIS A 1 586 ? 2.427 -7.283 -21.729 1.00 95.31 586 HIS A CA 1
ATOM 4779 C C . HIS A 1 586 ? 2.420 -6.175 -20.685 1.00 95.31 586 HIS A C 1
ATOM 4781 O O . HIS A 1 586 ? 3.465 -5.691 -20.246 1.00 95.31 586 HIS A O 1
ATOM 4787 N N . ARG A 1 587 ? 1.221 -5.733 -20.333 1.00 91.56 587 ARG A N 1
ATOM 4788 C CA . ARG A 1 587 ? 0.990 -4.916 -19.151 1.00 91.56 587 ARG A CA 1
ATOM 4789 C C . ARG A 1 587 ? 0.168 -5.768 -18.218 1.00 91.56 587 ARG A C 1
ATOM 4791 O O . ARG A 1 587 ? -0.705 -6.507 -18.675 1.00 91.56 587 ARG A O 1
ATOM 4798 N N . LYS A 1 588 ? 0.348 -5.586 -16.914 1.00 79.56 588 LYS A N 1
ATOM 4799 C CA . LYS A 1 588 ? -0.614 -6.107 -15.940 1.00 79.56 588 LYS A CA 1
ATOM 4800 C C . LYS A 1 588 ? -1.957 -5.432 -16.196 1.00 79.56 588 LYS A C 1
ATOM 4802 O O . LYS A 1 588 ? -2.206 -4.317 -15.741 1.00 79.56 588 LYS A O 1
ATOM 4807 N N . THR A 1 589 ? -2.792 -6.079 -17.002 1.00 70.75 589 THR A N 1
ATOM 4808 C CA . THR A 1 589 ? -4.104 -5.568 -17.361 1.00 70.75 589 THR A CA 1
ATOM 4809 C C . THR A 1 589 ? -4.948 -5.562 -16.098 1.00 70.75 589 THR A C 1
ATOM 4811 O O . THR A 1 589 ? -5.135 -6.580 -15.429 1.00 70.75 589 THR A O 1
ATOM 4814 N N . HIS A 1 590 ? -5.444 -4.382 -15.737 1.00 65.25 590 HIS A N 1
ATOM 4815 C CA . HIS A 1 590 ? -6.512 -4.279 -14.759 1.00 65.25 590 HIS A CA 1
ATOM 4816 C C . HIS A 1 590 ? -7.685 -5.065 -15.335 1.00 65.25 590 HIS A C 1
ATOM 4818 O O . HIS A 1 590 ? -8.213 -4.686 -16.386 1.00 65.25 590 HIS A O 1
ATOM 4824 N N . LYS A 1 591 ? -8.063 -6.186 -14.710 1.00 61.81 591 LYS A N 1
ATOM 4825 C CA . LYS A 1 591 ? -9.223 -6.930 -15.191 1.00 61.81 591 LYS A CA 1
ATOM 4826 C C . LYS A 1 591 ? -10.412 -5.978 -15.178 1.00 61.81 591 LYS A C 1
ATOM 4828 O O . LYS A 1 591 ? -10.642 -5.244 -14.213 1.00 61.81 591 LYS A O 1
ATOM 4833 N N . THR A 1 592 ? -11.168 -5.990 -16.269 1.00 61.34 592 THR A N 1
ATOM 4834 C CA . THR A 1 592 ? -12.455 -5.308 -16.352 1.00 61.34 592 THR A CA 1
ATOM 4835 C C . THR A 1 592 ? -13.307 -5.694 -15.144 1.00 61.34 592 THR A C 1
ATOM 4837 O O . THR A 1 592 ? -13.252 -6.828 -14.664 1.00 61.34 592 THR A O 1
ATOM 4840 N N . ARG A 1 593 ? -14.002 -4.689 -14.597 1.00 73.12 593 ARG A N 1
ATOM 4841 C CA . ARG A 1 593 ? -14.719 -4.705 -13.313 1.00 73.12 593 ARG A CA 1
ATOM 4842 C C . ARG A 1 593 ? -15.294 -6.091 -12.977 1.00 73.12 593 ARG A C 1
ATOM 4844 O O . ARG A 1 593 ? -16.071 -6.622 -13.772 1.00 73.12 593 ARG A O 1
ATOM 4851 N N . PRO A 1 594 ? -14.936 -6.687 -11.826 1.00 82.81 594 PRO A N 1
ATOM 4852 C CA . PRO A 1 594 ? -15.423 -8.014 -11.483 1.00 82.81 594 PRO A CA 1
ATOM 4853 C C . PRO A 1 594 ? -16.949 -7.978 -11.358 1.00 82.81 594 PRO A C 1
ATOM 4855 O O . PRO A 1 594 ? -17.483 -7.163 -10.605 1.00 82.81 594 PRO A O 1
ATOM 4858 N N . LYS A 1 595 ? -17.656 -8.884 -12.048 1.00 86.69 595 LYS A N 1
ATOM 4859 C CA . LYS A 1 595 ? -19.134 -8.936 -12.053 1.00 86.69 595 LYS A CA 1
ATOM 4860 C C . LYS A 1 595 ? -19.723 -8.946 -10.638 1.00 86.69 595 LYS A C 1
ATOM 4862 O O . LYS A 1 595 ? -20.692 -8.240 -10.370 1.00 86.69 595 LYS A O 1
ATOM 4867 N N . LYS A 1 596 ? -19.099 -9.694 -9.718 1.00 87.19 596 LYS A N 1
ATOM 4868 C CA . LYS A 1 596 ? -19.496 -9.789 -8.303 1.00 87.19 596 LYS A CA 1
ATOM 4869 C C . LYS A 1 596 ? -19.584 -8.419 -7.624 1.00 87.19 596 LYS A C 1
ATOM 4871 O O . LYS A 1 596 ? -20.518 -8.153 -6.871 1.00 87.19 596 LYS A O 1
ATOM 4876 N N . LEU A 1 597 ? -18.645 -7.530 -7.939 1.00 87.56 597 LEU A N 1
ATOM 4877 C CA . LEU A 1 597 ? -18.571 -6.184 -7.381 1.00 87.56 597 LEU A CA 1
ATOM 4878 C C . LEU A 1 597 ? -19.672 -5.277 -7.941 1.00 87.56 597 LEU A C 1
ATOM 4880 O O . LEU A 1 597 ? -20.281 -4.517 -7.190 1.00 87.56 597 LEU A O 1
ATOM 4884 N N . ASP A 1 598 ? -19.979 -5.390 -9.234 1.00 89.94 598 ASP A N 1
ATOM 4885 C CA . ASP A 1 598 ? -21.070 -4.635 -9.859 1.00 89.94 598 ASP A CA 1
ATOM 4886 C C . ASP A 1 598 ? -22.445 -5.074 -9.329 1.00 89.94 598 ASP A C 1
ATOM 4888 O O . ASP A 1 598 ? -23.294 -4.226 -9.036 1.00 89.94 598 ASP A O 1
ATOM 4892 N N . VAL A 1 599 ? -22.646 -6.380 -9.115 1.00 91.00 599 VAL A N 1
ATOM 4893 C CA . VAL A 1 599 ? -23.864 -6.916 -8.482 1.00 91.00 599 VAL A CA 1
ATOM 4894 C C . VAL A 1 599 ? -24.007 -6.400 -7.047 1.00 91.00 599 VAL A C 1
ATOM 4896 O O . VAL A 1 599 ? -25.082 -5.917 -6.681 1.00 91.00 599 VAL A O 1
ATOM 4899 N N . ALA A 1 600 ? -22.931 -6.433 -6.254 1.00 91.50 600 ALA A N 1
ATOM 4900 C CA . ALA A 1 600 ? -22.932 -5.906 -4.889 1.00 91.50 600 ALA A CA 1
ATOM 4901 C C . ALA A 1 600 ? -23.268 -4.405 -4.866 1.00 91.50 600 ALA A C 1
ATOM 4903 O O . ALA A 1 600 ? -24.171 -3.978 -4.144 1.00 91.50 600 ALA A O 1
ATOM 4904 N N . LYS A 1 601 ? -22.621 -3.597 -5.718 1.00 92.62 601 LYS A N 1
ATOM 4905 C CA . LYS A 1 601 ? -22.917 -2.161 -5.856 1.00 92.62 601 LYS A CA 1
ATOM 4906 C C . LYS A 1 601 ? -24.374 -1.907 -6.230 1.00 92.62 601 LYS A C 1
ATOM 4908 O O . LYS A 1 601 ? -24.989 -0.999 -5.675 1.00 92.62 601 LYS A O 1
ATOM 4913 N N . TYR A 1 602 ? -24.934 -2.681 -7.159 1.00 95.00 602 TYR A N 1
ATOM 4914 C CA . TYR A 1 602 ? -26.328 -2.530 -7.578 1.00 95.00 602 TYR A CA 1
ATOM 4915 C C . TYR A 1 602 ? -27.308 -2.776 -6.423 1.00 95.00 602 TYR A C 1
ATOM 4917 O O . TYR A 1 602 ? -28.245 -1.996 -6.236 1.00 95.00 602 TYR A O 1
ATOM 4925 N N . ARG A 1 603 ? -27.081 -3.825 -5.623 1.00 94.50 603 ARG A N 1
ATOM 4926 C CA . ARG A 1 603 ? -27.919 -4.148 -4.457 1.00 94.50 603 ARG A CA 1
ATOM 4927 C C . ARG A 1 603 ? -27.803 -3.087 -3.371 1.00 94.50 603 ARG A C 1
ATOM 4929 O O . ARG A 1 603 ? -28.818 -2.555 -2.921 1.00 94.50 603 ARG A O 1
ATOM 4936 N N . LEU A 1 604 ? -26.572 -2.719 -3.023 1.00 95.44 604 LEU A N 1
ATOM 4937 C CA . LEU A 1 604 ? -26.282 -1.750 -1.971 1.00 95.44 604 LEU A CA 1
ATOM 4938 C C . LEU A 1 604 ? -26.746 -0.338 -2.319 1.00 95.44 604 LEU A C 1
ATOM 4940 O O . LEU A 1 604 ? -27.155 0.398 -1.433 1.00 95.44 604 LEU A O 1
ATOM 4944 N N . ARG A 1 605 ? -26.797 0.042 -3.601 1.00 95.69 605 ARG A N 1
ATOM 4945 C CA . ARG A 1 605 ? -27.301 1.361 -4.025 1.00 95.69 605 ARG A CA 1
ATOM 4946 C C . ARG A 1 605 ? -28.735 1.651 -3.561 1.00 95.69 605 ARG A C 1
ATOM 4948 O O . ARG A 1 605 ? -29.128 2.813 -3.510 1.00 95.69 605 ARG A O 1
ATOM 4955 N N . LYS A 1 606 ? -29.514 0.625 -3.200 1.00 94.50 606 LYS A N 1
ATOM 4956 C CA . LYS A 1 606 ? -30.870 0.779 -2.650 1.00 94.50 606 LYS A CA 1
ATOM 4957 C C . LYS A 1 606 ? -30.897 1.215 -1.178 1.00 94.50 606 LYS A C 1
ATOM 4959 O O . LYS A 1 606 ? -31.954 1.614 -0.706 1.00 94.50 606 LYS A O 1
ATOM 4964 N N . SER A 1 607 ? -29.781 1.145 -0.450 1.00 92.44 607 SER A N 1
ATOM 4965 C CA . SER A 1 607 ? -29.760 1.272 1.013 1.00 92.44 607 SER A CA 1
ATOM 4966 C C . SER A 1 607 ? -29.783 2.711 1.555 1.00 92.44 607 SER A C 1
ATOM 4968 O O . SER A 1 607 ? -29.874 2.907 2.762 1.00 92.44 607 SER A O 1
ATOM 4970 N N . GLY A 1 608 ? -29.728 3.736 0.699 1.00 95.19 608 GLY A N 1
ATOM 4971 C CA . GLY A 1 608 ? -29.773 5.156 1.088 1.00 95.19 608 GLY A CA 1
ATOM 4972 C C . GLY A 1 608 ? -28.477 5.696 1.711 1.00 95.19 608 GLY A C 1
ATOM 4973 O O . GLY A 1 608 ? -28.135 6.851 1.476 1.00 95.19 608 GLY A O 1
ATOM 4974 N N . TRP A 1 609 ? -27.724 4.859 2.428 1.00 95.50 609 TRP A N 1
ATOM 4975 C CA . TRP A 1 609 ? -26.412 5.181 3.006 1.00 95.50 609 TRP A CA 1
ATOM 4976 C C . TRP A 1 609 ? -25.231 4.848 2.084 1.00 95.50 609 TRP A C 1
ATOM 4978 O O . TRP A 1 609 ? -24.106 5.273 2.340 1.00 95.50 609 TRP A O 1
ATOM 4988 N N . PHE A 1 610 ? -25.458 4.086 1.009 1.00 97.00 610 PHE A N 1
ATOM 4989 C CA . PHE A 1 610 ? -24.408 3.704 0.066 1.00 97.00 610 PHE A CA 1
ATOM 4990 C C . PHE A 1 610 ? -24.074 4.850 -0.895 1.00 97.00 610 PHE A C 1
ATOM 4992 O O . PHE A 1 610 ? -24.857 5.186 -1.789 1.00 97.00 610 PHE A O 1
ATOM 4999 N N . THR A 1 611 ? -22.892 5.441 -0.733 1.00 96.50 611 THR A N 1
ATOM 5000 C CA . THR A 1 611 ? -22.421 6.566 -1.548 1.00 96.50 611 THR A CA 1
ATOM 5001 C C . THR A 1 611 ? -21.415 6.114 -2.609 1.00 96.50 611 THR A C 1
ATOM 5003 O O . THR A 1 611 ? -20.899 4.994 -2.597 1.00 96.50 611 THR A O 1
ATOM 5006 N N . SER A 1 612 ? -21.062 7.020 -3.528 1.00 95.50 612 SER A N 1
ATOM 5007 C CA . SER A 1 612 ? -19.956 6.793 -4.468 1.00 95.50 612 SER A CA 1
ATOM 5008 C C . SER A 1 612 ? -18.620 6.557 -3.753 1.00 95.50 612 SER A C 1
ATOM 5010 O O . SER A 1 612 ? -17.783 5.817 -4.264 1.00 95.50 612 SER A O 1
ATOM 5012 N N . ARG A 1 613 ? -18.412 7.153 -2.567 1.00 95.00 613 ARG A N 1
ATOM 5013 C CA . ARG A 1 613 ? -17.207 6.924 -1.759 1.00 95.00 613 ARG A CA 1
ATOM 5014 C C . ARG A 1 613 ? -17.251 5.541 -1.115 1.00 95.00 613 ARG A C 1
ATOM 5016 O O . ARG A 1 613 ? -16.254 4.833 -1.211 1.00 95.00 613 ARG A O 1
ATOM 5023 N N . THR A 1 614 ? -18.395 5.106 -0.577 1.00 96.56 614 THR A N 1
ATOM 5024 C CA . THR A 1 614 ? -18.566 3.726 -0.085 1.00 96.56 614 THR A CA 1
ATOM 5025 C C . THR A 1 614 ? -18.263 2.709 -1.185 1.00 96.56 614 THR A C 1
ATOM 5027 O O . THR A 1 614 ? -17.557 1.731 -0.949 1.00 96.56 614 THR A O 1
ATOM 5030 N N . ALA A 1 615 ? -18.747 2.964 -2.407 1.00 95.50 615 ALA A N 1
ATOM 5031 C CA . ALA A 1 615 ? -18.501 2.099 -3.554 1.00 95.50 615 ALA A CA 1
ATOM 5032 C C . ALA A 1 615 ? -17.005 1.961 -3.859 1.00 95.50 615 ALA A C 1
ATOM 5034 O O . ALA A 1 615 ? -16.559 0.845 -4.085 1.00 95.50 615 ALA A O 1
ATOM 5035 N N . LEU A 1 616 ? -16.235 3.056 -3.812 1.00 93.06 616 LEU A N 1
ATOM 5036 C CA . LEU A 1 616 ? -14.777 3.026 -3.988 1.00 93.06 616 LEU A CA 1
ATOM 5037 C C . LEU A 1 616 ? -14.067 2.266 -2.862 1.00 93.06 616 LEU A C 1
ATOM 5039 O O . LEU A 1 616 ? -13.101 1.557 -3.126 1.00 93.06 616 LEU A O 1
ATOM 5043 N N . LEU A 1 617 ? -14.528 2.395 -1.615 1.00 95.19 617 LEU A N 1
ATOM 5044 C CA . LEU A 1 617 ? -13.948 1.690 -0.465 1.00 95.19 617 LEU A CA 1
ATOM 5045 C C . LEU A 1 617 ? -14.198 0.178 -0.538 1.00 95.19 617 LEU A C 1
ATOM 5047 O O . LEU A 1 617 ? -13.285 -0.598 -0.255 1.00 95.19 617 LEU A O 1
ATOM 5051 N N . LEU A 1 618 ? -15.389 -0.228 -0.990 1.00 95.62 618 LEU A N 1
ATOM 5052 C CA . LEU A 1 618 ? -15.730 -1.621 -1.289 1.00 95.62 618 LEU A CA 1
ATOM 5053 C C . LEU A 1 618 ? -14.719 -2.226 -2.282 1.00 95.62 618 LEU A C 1
ATOM 5055 O O . LEU A 1 618 ? -14.193 -3.307 -2.025 1.00 95.62 618 LEU A O 1
ATOM 5059 N N . GLU A 1 619 ? -14.375 -1.510 -3.364 1.00 93.19 619 GLU A N 1
ATOM 5060 C CA . GLU A 1 619 ? -13.359 -1.972 -4.331 1.00 93.19 619 GLU A CA 1
ATOM 5061 C C . GLU A 1 619 ? -11.941 -1.928 -3.743 1.00 93.19 619 GLU A C 1
ATOM 5063 O O . GLU A 1 619 ? -11.186 -2.892 -3.853 1.00 93.19 619 GLU A O 1
ATOM 5068 N N . LYS A 1 620 ? -11.566 -0.822 -3.085 1.00 92.94 620 LYS A N 1
ATOM 5069 C CA . LYS A 1 620 ? -10.216 -0.566 -2.543 1.00 92.94 620 LYS A CA 1
ATOM 5070 C C . LYS A 1 620 ? -9.779 -1.569 -1.476 1.00 92.94 620 LYS A C 1
ATOM 5072 O O . LYS A 1 620 ? -8.581 -1.826 -1.349 1.00 92.94 620 LYS A O 1
ATOM 5077 N N . TYR A 1 621 ? -10.729 -2.123 -0.728 1.00 95.19 621 TYR A N 1
ATOM 5078 C CA . TYR A 1 621 ? -10.468 -3.094 0.337 1.00 95.19 621 TYR A CA 1
ATOM 5079 C C . TYR A 1 621 ? -11.065 -4.479 0.063 1.00 95.19 621 TYR A C 1
ATOM 5081 O O . TYR A 1 621 ? -11.022 -5.334 0.947 1.00 95.19 621 TYR A O 1
ATOM 5089 N N . ALA A 1 622 ? -11.575 -4.719 -1.155 1.00 95.62 622 ALA A N 1
ATOM 5090 C CA . ALA A 1 622 ? -12.209 -5.977 -1.564 1.00 95.62 622 ALA A CA 1
ATOM 5091 C C . ALA A 1 622 ? -13.195 -6.498 -0.502 1.00 95.62 622 ALA A C 1
ATOM 5093 O O . ALA A 1 622 ? -13.149 -7.664 -0.095 1.00 95.62 622 ALA A O 1
ATOM 5094 N N . LEU A 1 623 ? -14.030 -5.595 0.017 1.00 96.12 623 LEU A N 1
ATOM 5095 C CA . LEU A 1 623 ? -15.032 -5.944 1.017 1.00 96.12 623 LEU A CA 1
ATOM 5096 C C . LEU A 1 623 ? -16.189 -6.680 0.342 1.00 96.12 623 LEU A C 1
ATOM 5098 O O . LEU A 1 623 ? -16.572 -6.358 -0.785 1.00 96.12 623 LEU A O 1
ATOM 5102 N N . SER A 1 624 ? -16.757 -7.662 1.033 1.00 95.19 624 SER A N 1
ATOM 5103 C CA . SER A 1 624 ? -17.997 -8.296 0.591 1.00 95.19 624 SER A CA 1
ATOM 5104 C C . SER A 1 624 ? -19.211 -7.421 0.930 1.00 95.19 624 SER A C 1
ATOM 5106 O O . SER A 1 624 ? -19.148 -6.529 1.779 1.00 95.19 624 SER A O 1
ATOM 5108 N N . GLU A 1 625 ? -20.342 -7.678 0.266 1.00 95.56 625 GLU A N 1
ATOM 5109 C CA . GLU A 1 625 ? -21.618 -7.013 0.577 1.00 95.56 625 GLU A CA 1
ATOM 5110 C C . GLU A 1 625 ? -22.001 -7.218 2.053 1.00 95.56 625 GLU A C 1
ATOM 5112 O O . GLU A 1 625 ? -22.376 -6.269 2.740 1.00 95.56 625 GLU A O 1
ATOM 5117 N N . GLU A 1 626 ? -21.840 -8.444 2.556 1.00 95.56 626 GLU A N 1
ATOM 5118 C CA . GLU A 1 626 ? -22.182 -8.821 3.929 1.00 95.56 626 GLU A CA 1
ATOM 5119 C C . GLU A 1 626 ? -21.257 -8.145 4.955 1.00 95.56 626 GLU A C 1
ATOM 5121 O O . GLU A 1 626 ? -21.731 -7.638 5.971 1.00 95.56 626 GLU A O 1
ATOM 5126 N N . GLU A 1 627 ? -19.952 -8.068 4.669 1.00 97.00 627 GLU A N 1
ATOM 5127 C CA . GLU A 1 627 ? -18.975 -7.349 5.501 1.00 97.00 627 GLU A CA 1
ATOM 5128 C C . GLU A 1 627 ? -19.317 -5.859 5.604 1.00 97.00 627 GLU A C 1
ATOM 5130 O O . GLU A 1 627 ? -19.281 -5.280 6.691 1.00 97.00 627 GLU A O 1
ATOM 5135 N N . LEU A 1 628 ? -19.686 -5.234 4.482 1.00 97.19 628 LEU A N 1
ATOM 5136 C CA . LEU A 1 628 ? -20.026 -3.817 4.452 1.00 97.19 628 LEU A CA 1
ATOM 5137 C C . LEU A 1 628 ? -21.317 -3.518 5.229 1.00 97.19 628 LEU A C 1
ATOM 5139 O O . LEU A 1 628 ? -21.370 -2.534 5.967 1.00 97.19 628 LEU A O 1
ATOM 5143 N N . VAL A 1 629 ? -22.341 -4.366 5.098 1.00 97.06 629 VAL A N 1
ATOM 5144 C CA . VAL A 1 629 ? -23.589 -4.245 5.871 1.00 97.06 629 VAL A CA 1
ATOM 5145 C C . VAL A 1 629 ? -23.329 -4.440 7.366 1.00 97.06 629 VAL A C 1
ATOM 5147 O O . VAL A 1 629 ? -23.870 -3.688 8.175 1.00 97.06 629 VAL A O 1
ATOM 5150 N N . ALA A 1 630 ? -22.472 -5.393 7.742 1.00 97.12 630 ALA A N 1
ATOM 5151 C CA . ALA A 1 630 ? -22.095 -5.615 9.135 1.00 97.12 630 ALA A CA 1
ATOM 5152 C C . ALA A 1 630 ? -21.366 -4.400 9.735 1.00 97.12 630 ALA A C 1
ATOM 5154 O O . ALA A 1 630 ? -21.711 -3.955 10.827 1.00 97.12 630 ALA A O 1
ATOM 5155 N N . LEU A 1 631 ? -20.421 -3.799 9.003 1.00 97.75 631 LEU A N 1
ATOM 5156 C CA . LEU A 1 631 ? -19.762 -2.559 9.430 1.00 97.75 631 LEU A CA 1
ATOM 5157 C C . LEU A 1 631 ? -20.752 -1.389 9.540 1.00 97.75 631 LEU A C 1
ATOM 5159 O O . LEU A 1 631 ? -20.640 -0.577 10.457 1.00 97.75 631 LEU A O 1
ATOM 5163 N N . HIS A 1 632 ? -21.737 -1.306 8.639 1.00 97.75 632 HIS A N 1
ATOM 5164 C CA . HIS A 1 632 ? -22.764 -0.264 8.695 1.00 97.75 632 HIS A CA 1
ATOM 5165 C C . HIS A 1 632 ? -23.679 -0.433 9.908 1.00 97.75 632 HIS A C 1
ATOM 5167 O O . HIS A 1 632 ? -24.071 0.561 10.516 1.00 97.75 632 HIS A O 1
ATOM 5173 N N . ALA A 1 633 ? -24.009 -1.670 10.285 1.00 97.00 633 ALA A N 1
ATOM 5174 C CA . ALA A 1 633 ? -24.772 -1.946 11.498 1.00 97.00 633 ALA A CA 1
ATOM 5175 C C . ALA A 1 633 ? -24.021 -1.455 12.747 1.00 97.00 633 ALA A C 1
ATOM 5177 O O . ALA A 1 633 ? -24.589 -0.693 13.523 1.00 97.00 633 ALA A O 1
ATOM 5178 N N . ILE A 1 634 ? -22.726 -1.773 12.866 1.00 96.81 634 ILE A N 1
ATOM 5179 C CA . ILE A 1 634 ? -21.864 -1.302 13.967 1.00 96.81 634 ILE A CA 1
ATOM 5180 C C . ILE A 1 634 ? -21.811 0.238 14.013 1.00 96.81 634 ILE A C 1
ATOM 5182 O O . ILE A 1 634 ? -21.930 0.851 15.073 1.00 96.81 634 ILE A O 1
ATOM 5186 N N . PHE A 1 635 ? -21.680 0.896 12.858 1.00 97.38 635 PHE A N 1
ATOM 5187 C CA . PHE A 1 635 ? -21.731 2.360 12.792 1.00 97.38 635 PHE A CA 1
ATOM 5188 C C . PHE A 1 635 ? -23.106 2.923 13.178 1.00 97.38 635 PHE A C 1
ATOM 5190 O O . PHE A 1 635 ? -23.197 3.922 13.881 1.00 97.38 635 PHE A O 1
ATOM 5197 N N . SER A 1 636 ? -24.189 2.284 12.743 1.00 96.38 636 SER A N 1
ATOM 5198 C CA . SER A 1 636 ? -25.553 2.738 13.039 1.00 96.38 636 SER A CA 1
ATOM 5199 C C . SER A 1 636 ? -25.899 2.606 14.522 1.00 96.38 636 SER A C 1
ATOM 5201 O O . SER A 1 636 ? -26.655 3.418 15.043 1.00 96.38 636 SER A O 1
ATOM 5203 N N . GLU A 1 637 ? -25.340 1.608 15.210 1.00 95.50 637 GLU A N 1
ATOM 5204 C CA . GLU A 1 637 ? -25.482 1.444 16.662 1.00 95.50 637 GLU A CA 1
ATOM 5205 C C . GLU A 1 637 ? -24.777 2.561 17.446 1.00 95.50 637 GLU A C 1
ATOM 5207 O O . GLU A 1 637 ? -25.233 2.941 18.524 1.00 95.50 637 GLU A O 1
ATOM 5212 N N . THR A 1 638 ? -23.700 3.115 16.886 1.00 94.19 638 THR A N 1
ATOM 5213 C CA . THR A 1 638 ? -22.890 4.178 17.503 1.00 94.19 638 THR A CA 1
ATOM 5214 C C . THR A 1 638 ? -23.333 5.589 17.087 1.00 94.19 638 THR A C 1
ATOM 5216 O O . THR A 1 638 ? -23.096 6.563 17.809 1.00 94.19 638 THR A O 1
ATOM 5219 N N . ASP A 1 639 ? -24.045 5.727 15.964 1.00 95.06 639 ASP A N 1
ATOM 5220 C CA . ASP A 1 639 ? -24.707 6.964 15.540 1.00 95.06 639 ASP A CA 1
ATOM 5221 C C . ASP A 1 639 ? -26.018 7.203 16.309 1.00 95.06 639 ASP A C 1
ATOM 5223 O O . ASP A 1 639 ? -27.131 7.057 15.799 1.00 95.06 639 ASP A O 1
ATOM 5227 N N . PHE A 1 640 ? -25.889 7.668 17.553 1.00 89.31 640 PHE A N 1
ATOM 5228 C CA . PHE A 1 640 ? -27.034 8.043 18.391 1.00 89.31 640 PHE A CA 1
ATOM 5229 C C . PHE A 1 640 ? -27.916 9.153 17.790 1.00 89.31 640 PHE A C 1
ATOM 5231 O O . PHE A 1 640 ? -29.057 9.327 18.224 1.00 89.31 640 PHE A O 1
ATOM 5238 N N . LYS A 1 641 ? -27.398 9.950 16.843 1.00 90.38 641 LYS A N 1
ATOM 5239 C CA . LYS A 1 641 ? -28.139 11.057 16.217 1.00 90.38 641 LYS A CA 1
ATOM 5240 C C . LYS A 1 641 ? -28.958 10.587 15.012 1.00 90.38 641 LYS A C 1
ATOM 5242 O O . LYS A 1 641 ? -29.877 11.303 14.613 1.00 90.38 641 LYS A O 1
ATOM 5247 N N . GLY A 1 642 ? -28.630 9.430 14.435 1.00 90.38 642 GLY A N 1
ATOM 5248 C CA . GLY A 1 642 ? -29.264 8.880 13.237 1.00 90.38 642 GLY A CA 1
ATOM 5249 C C . GLY A 1 642 ? -29.088 9.758 11.996 1.00 90.38 642 GLY A C 1
ATOM 5250 O O . GLY A 1 642 ? -29.921 9.722 11.092 1.00 90.38 642 GLY A O 1
ATOM 5251 N N . ASN A 1 643 ? -28.054 10.602 11.966 1.00 91.44 643 ASN A N 1
ATOM 5252 C CA . ASN A 1 643 ? -27.785 11.539 10.872 1.00 91.44 643 ASN A CA 1
ATOM 5253 C C . ASN A 1 643 ? -26.612 11.090 9.982 1.00 91.44 643 ASN A C 1
ATOM 5255 O O . ASN A 1 643 ? -26.080 11.890 9.212 1.00 91.44 643 ASN A O 1
ATOM 5259 N N . SER A 1 644 ? -26.214 9.823 10.099 1.00 94.44 644 SER A N 1
ATOM 5260 C CA . SER A 1 644 ? -25.066 9.209 9.434 1.00 94.44 644 SER A CA 1
ATOM 5261 C C . SER A 1 644 ? -23.732 9.884 9.772 1.00 94.44 644 SER A C 1
ATOM 5263 O O . SER A 1 644 ? -22.800 9.880 8.958 1.00 94.44 644 SER A O 1
ATOM 5265 N N . THR A 1 645 ? -23.634 10.471 10.970 1.00 95.69 645 THR A N 1
ATOM 5266 C CA . THR A 1 645 ? -22.408 11.097 11.476 1.00 95.69 645 THR A CA 1
ATOM 5267 C C . THR A 1 645 ? -22.157 10.745 12.935 1.00 95.69 645 THR A C 1
ATOM 5269 O O . THR A 1 645 ? -23.073 10.713 13.748 1.00 95.69 645 THR A O 1
ATOM 5272 N N . MET A 1 646 ? -20.892 10.551 13.283 1.00 95.75 646 MET A N 1
ATOM 5273 C CA . MET A 1 646 ? -20.439 10.219 14.628 1.00 95.75 646 MET A CA 1
ATOM 5274 C C . MET A 1 646 ? -19.432 11.267 15.102 1.00 95.75 646 MET A C 1
ATOM 5276 O O . MET A 1 646 ? -18.564 11.666 14.336 1.00 95.75 646 MET A O 1
ATOM 5280 N N . ASP A 1 647 ? -19.514 11.719 16.352 1.00 95.31 647 ASP A N 1
ATOM 5281 C CA . ASP A 1 647 ? -18.476 12.595 16.916 1.00 95.31 647 ASP A CA 1
ATOM 5282 C C . ASP A 1 647 ? -17.172 11.803 17.120 1.00 95.31 647 ASP A C 1
ATOM 5284 O O . ASP A 1 647 ? -17.198 10.626 17.483 1.00 95.31 647 ASP A O 1
ATOM 5288 N N . VAL A 1 648 ? -16.024 12.458 16.942 1.00 96.06 648 VAL A N 1
ATOM 5289 C CA . VAL A 1 648 ? -14.693 11.908 17.242 1.00 96.06 648 VAL A CA 1
ATOM 5290 C C . VAL A 1 648 ? -14.629 11.323 18.655 1.00 96.06 648 VAL A C 1
ATOM 5292 O O . VAL A 1 648 ? -14.058 10.250 18.846 1.00 96.06 648 VAL A O 1
ATOM 5295 N N . TYR A 1 649 ? -15.244 11.986 19.640 1.00 95.19 649 TYR A N 1
ATOM 5296 C CA . TYR A 1 649 ? -15.285 11.471 21.011 1.00 95.19 649 TYR A CA 1
ATOM 5297 C C . TYR A 1 649 ? -16.036 10.135 21.104 1.00 95.19 649 TYR A C 1
ATOM 5299 O O . TYR A 1 649 ? -15.546 9.198 21.733 1.00 95.19 649 TYR A O 1
ATOM 5307 N N . SER A 1 650 ? -17.199 10.031 20.450 1.00 95.81 650 SER A N 1
ATOM 5308 C CA . SER A 1 650 ? -17.974 8.788 20.386 1.00 95.81 650 SER A CA 1
ATOM 5309 C C . SER A 1 650 ? -17.163 7.676 19.726 1.00 95.81 650 SER A C 1
ATOM 5311 O O . SER A 1 650 ? -17.078 6.592 20.285 1.00 95.81 650 SER A O 1
ATOM 5313 N N . PHE A 1 651 ? -16.477 7.961 18.616 1.00 96.69 651 PHE A N 1
ATOM 5314 C CA . PHE A 1 651 ? -15.633 6.974 17.939 1.00 96.69 651 PHE A CA 1
ATOM 5315 C C . PHE A 1 651 ? -14.578 6.351 18.865 1.00 96.69 651 PHE A C 1
ATOM 5317 O O . PHE A 1 651 ? -14.479 5.127 18.940 1.00 96.69 651 PHE A O 1
ATOM 5324 N N . PHE A 1 652 ? -13.811 7.172 19.592 1.00 97.19 652 PHE A N 1
ATOM 5325 C CA . PHE A 1 652 ? -12.780 6.673 20.511 1.00 97.19 652 PHE A CA 1
ATOM 5326 C C . PHE A 1 652 ? -13.383 5.963 21.733 1.00 97.19 652 PHE A C 1
ATOM 5328 O O . PHE A 1 652 ? -12.910 4.893 22.119 1.00 97.19 652 PHE A O 1
ATOM 5335 N N . SER A 1 653 ? -14.474 6.502 22.285 1.00 96.75 653 SER A N 1
ATOM 5336 C CA . SER A 1 653 ? -15.174 5.901 23.422 1.00 96.75 653 SER A CA 1
ATOM 5337 C C . SER A 1 653 ? -15.702 4.497 23.111 1.00 96.75 653 SER A C 1
ATOM 5339 O O . SER A 1 653 ? -15.592 3.615 23.960 1.00 96.75 653 SER A O 1
ATOM 5341 N N . GLU A 1 654 ? -16.259 4.276 21.918 1.00 96.56 654 GLU A N 1
ATOM 5342 C CA . GLU A 1 654 ? -16.845 2.986 21.521 1.00 96.56 654 GLU A CA 1
ATOM 5343 C C . GLU A 1 654 ? -15.779 1.902 21.311 1.00 96.56 654 GLU A C 1
ATOM 5345 O O . GLU A 1 654 ? -15.944 0.762 21.746 1.00 96.56 654 GLU A O 1
ATOM 5350 N N . ILE A 1 655 ? -14.617 2.256 20.748 1.00 97.31 655 ILE A N 1
ATOM 5351 C CA . ILE A 1 655 ? -13.485 1.316 20.647 1.00 97.31 655 ILE A CA 1
ATOM 5352 C C . ILE A 1 655 ? -12.730 1.133 21.979 1.00 97.31 655 ILE A C 1
ATOM 5354 O O . ILE A 1 655 ? -11.823 0.304 22.058 1.00 97.31 655 ILE A O 1
ATOM 5358 N N . GLY A 1 656 ? -13.094 1.880 23.027 1.00 96.88 656 GLY A N 1
ATOM 5359 C CA . GLY A 1 656 ? -12.474 1.806 24.351 1.00 96.88 656 GLY A CA 1
ATOM 5360 C C . GLY A 1 656 ? -11.078 2.430 24.430 1.00 96.88 656 GLY A C 1
ATOM 5361 O O . GLY A 1 656 ? -10.259 1.978 25.230 1.00 96.88 656 GLY A O 1
ATOM 5362 N N . GLU A 1 657 ? -10.796 3.445 23.612 1.00 96.75 657 GLU A N 1
ATOM 5363 C CA . GLU A 1 657 ? -9.539 4.203 23.619 1.00 96.75 657 GLU A CA 1
ATOM 5364 C C . GLU A 1 657 ? -9.786 5.681 23.957 1.00 96.75 657 GLU A C 1
ATOM 5366 O O . GLU A 1 657 ? -10.879 6.212 23.772 1.00 96.75 657 GLU A O 1
ATOM 5371 N N . ASP A 1 658 ? -8.754 6.367 24.448 1.00 95.94 658 ASP A N 1
ATOM 5372 C CA . ASP A 1 658 ? -8.809 7.814 24.664 1.00 95.94 658 ASP A CA 1
ATOM 5373 C C . ASP A 1 658 ? -8.568 8.581 23.347 1.00 95.94 658 ASP A C 1
ATOM 5375 O O . ASP A 1 658 ? -7.840 8.130 22.457 1.00 95.94 658 ASP A O 1
ATOM 5379 N N . GLU A 1 659 ? -9.120 9.794 23.239 1.00 95.38 659 GLU A N 1
ATOM 5380 C CA . GLU A 1 659 ? -8.795 10.726 22.150 1.00 95.38 659 GLU A CA 1
ATOM 5381 C C . GLU A 1 659 ? -7.327 11.171 22.289 1.00 95.38 659 GLU A C 1
ATOM 5383 O O . GLU A 1 659 ? -6.965 11.950 23.174 1.00 95.38 659 GLU A O 1
ATOM 5388 N N . THR A 1 660 ? -6.462 10.648 21.417 1.00 95.69 660 THR A N 1
ATOM 5389 C CA . THR A 1 660 ? -5.012 10.887 21.447 1.00 95.69 660 THR A CA 1
ATOM 5390 C C . THR A 1 660 ? -4.509 11.579 20.183 1.00 95.69 660 THR A C 1
ATOM 5392 O O . THR A 1 660 ? -5.124 11.534 19.116 1.00 95.69 660 THR A O 1
ATOM 5395 N N . GLN A 1 661 ? -3.319 12.183 20.266 1.00 95.06 661 GLN A N 1
ATOM 5396 C CA . GLN A 1 661 ? -2.692 12.865 19.129 1.00 95.06 661 GLN A CA 1
ATOM 5397 C C . GLN A 1 661 ? -2.433 11.927 17.936 1.00 95.06 661 GLN A C 1
ATOM 5399 O O . GLN A 1 661 ? -2.607 12.343 16.791 1.00 95.06 661 GLN A O 1
ATOM 5404 N N . TYR A 1 662 ? -2.044 10.672 18.187 1.00 95.25 662 TYR A N 1
ATOM 5405 C CA . TYR A 1 662 ? -1.856 9.677 17.126 1.00 95.25 662 TYR A CA 1
ATOM 5406 C C . TYR A 1 662 ? -3.189 9.152 16.572 1.00 95.25 662 TYR A C 1
ATOM 5408 O O . TYR A 1 662 ? -3.268 8.838 15.385 1.00 95.25 662 TYR A O 1
ATOM 5416 N N . GLY A 1 663 ? -4.257 9.141 17.378 1.00 96.25 663 GLY A N 1
ATOM 5417 C CA . GLY A 1 663 ? -5.621 8.940 16.891 1.00 96.25 663 GLY A CA 1
ATOM 5418 C C . GLY A 1 663 ? -6.053 10.035 15.906 1.00 96.25 663 GLY A C 1
ATOM 5419 O O . GLY A 1 663 ? -6.617 9.742 14.854 1.00 96.25 663 GLY A O 1
ATOM 5420 N N . HIS A 1 664 ? -5.705 11.297 16.172 1.00 95.31 664 HIS A N 1
ATOM 5421 C CA . HIS A 1 664 ? -5.955 12.383 15.219 1.00 95.31 664 HIS A CA 1
ATOM 5422 C C . HIS A 1 664 ? -5.125 12.280 13.940 1.00 95.31 664 HIS A C 1
ATOM 5424 O O . HIS A 1 664 ? -5.635 12.639 12.881 1.00 95.31 664 HIS A O 1
ATOM 5430 N N . TRP A 1 665 ? -3.884 11.780 13.999 1.00 95.25 665 TRP A N 1
ATOM 5431 C CA . TRP A 1 665 ? -3.111 11.501 12.781 1.00 95.25 665 TRP A CA 1
ATOM 5432 C C . TRP A 1 665 ? -3.854 10.517 11.874 1.00 95.25 665 TRP A C 1
ATOM 5434 O O . TRP A 1 665 ? -3.900 10.714 10.661 1.00 95.25 665 TRP A O 1
ATOM 5444 N N . LEU A 1 666 ? -4.484 9.492 12.463 1.00 96.06 666 LEU A N 1
ATOM 5445 C CA . LEU A 1 666 ? -5.263 8.501 11.721 1.00 96.06 666 LEU A CA 1
ATOM 5446 C C . LEU A 1 666 ? -6.495 9.132 11.063 1.00 96.06 666 LEU A C 1
ATOM 5448 O O . LEU A 1 666 ? -6.714 8.951 9.866 1.00 96.06 666 LEU A O 1
ATOM 5452 N N . LEU A 1 667 ? -7.264 9.920 11.816 1.00 96.12 667 LEU A N 1
ATOM 5453 C CA . LEU A 1 667 ? -8.424 10.632 11.275 1.00 96.12 667 LEU A CA 1
ATOM 5454 C C . LEU A 1 667 ? -8.016 11.594 10.149 1.00 96.12 667 LEU A C 1
ATOM 5456 O O . LEU A 1 667 ? -8.615 11.589 9.073 1.00 96.12 667 LEU A O 1
ATOM 5460 N N . GLN A 1 668 ? -6.937 12.354 10.349 1.00 94.19 668 GLN A N 1
ATOM 5461 C CA . GLN A 1 668 ? -6.415 13.294 9.361 1.00 94.19 668 GLN A CA 1
ATOM 5462 C C . GLN A 1 668 ? -5.976 12.598 8.066 1.00 94.19 668 GLN A C 1
ATOM 5464 O O . GLN A 1 668 ? -6.225 13.135 6.986 1.00 94.19 668 GLN A O 1
ATOM 5469 N N . ALA A 1 669 ? -5.378 11.404 8.147 1.00 92.38 669 ALA A N 1
ATOM 5470 C CA . ALA A 1 669 ? -4.945 10.641 6.974 1.00 92.38 669 ALA A CA 1
ATOM 5471 C C . ALA A 1 669 ? -6.103 10.237 6.044 1.00 92.38 669 ALA A C 1
ATOM 5473 O O . ALA A 1 669 ? -5.904 10.080 4.842 1.00 92.38 669 ALA A O 1
ATOM 5474 N N . VAL A 1 670 ? -7.319 10.127 6.584 1.00 92.12 670 VAL A N 1
ATOM 5475 C CA . VAL A 1 670 ? -8.552 9.804 5.844 1.00 92.12 670 VAL A CA 1
ATOM 5476 C C . VAL A 1 670 ? -9.374 11.065 5.506 1.00 92.12 670 VAL A C 1
ATOM 5478 O O . VAL A 1 670 ? -10.430 11.012 4.862 1.00 92.12 670 VAL A O 1
ATOM 5481 N N . GLY A 1 671 ? -8.894 12.240 5.924 1.00 92.25 671 GLY A N 1
ATOM 5482 C CA . GLY A 1 671 ? -9.634 13.496 5.819 1.00 92.25 671 GLY A CA 1
ATOM 5483 C C . GLY A 1 671 ? -10.885 13.518 6.703 1.00 92.25 671 GLY A C 1
ATOM 5484 O O . GLY A 1 671 ? -11.883 14.137 6.334 1.00 92.25 671 GLY A O 1
ATOM 5485 N N . ALA A 1 672 ? -10.855 12.806 7.830 1.00 89.50 672 ALA A N 1
ATOM 5486 C CA . ALA A 1 672 ? -11.886 12.779 8.861 1.00 89.50 672 ALA A CA 1
ATOM 5487 C C . ALA A 1 672 ? -11.483 13.659 10.055 1.00 89.50 672 ALA A C 1
ATOM 5489 O O . ALA A 1 672 ? -10.296 13.902 10.277 1.00 89.50 672 ALA A O 1
ATOM 5490 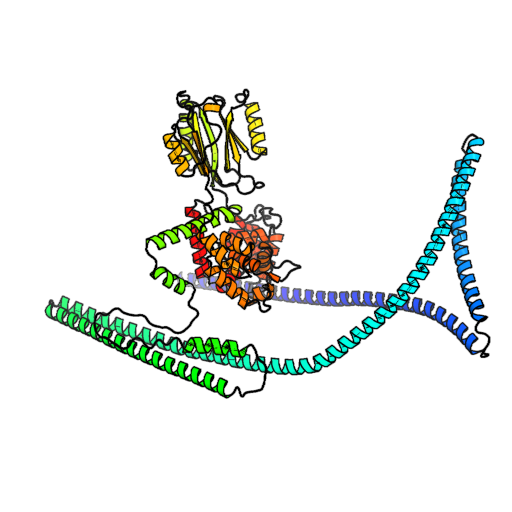N N . GLY A 1 673 ? -12.459 14.135 10.836 1.00 78.12 673 GLY A N 1
ATOM 5491 C CA . GLY A 1 673 ? -12.186 14.759 12.139 1.00 78.12 673 GLY A CA 1
ATOM 5492 C C . GLY A 1 673 ? -11.246 15.973 12.090 1.00 78.12 673 GLY A C 1
ATOM 5493 O O . GLY A 1 673 ? -10.393 16.131 12.964 1.00 78.12 673 GLY A O 1
ATOM 5494 N N . GLY A 1 674 ? -11.336 16.800 11.041 1.00 80.94 674 GLY A N 1
ATOM 5495 C CA . GLY A 1 674 ? -10.496 17.991 10.899 1.00 80.94 674 GLY A CA 1
ATOM 5496 C C . GLY A 1 674 ? -10.674 18.968 12.068 1.00 80.94 674 GLY A C 1
ATOM 5497 O O . GLY A 1 674 ? -11.703 18.973 12.734 1.00 80.94 674 GLY A O 1
ATOM 5498 N N . GLN A 1 675 ? -9.710 19.870 12.294 1.00 75.56 675 GLN A N 1
ATOM 5499 C CA . GLN A 1 675 ? -9.750 20.808 13.437 1.00 75.56 675 GLN A CA 1
ATOM 5500 C C . GLN A 1 675 ? -11.065 21.600 13.566 1.00 75.56 675 GLN A C 1
ATOM 5502 O O . GLN A 1 675 ? -11.438 21.991 14.669 1.00 75.56 675 GLN A O 1
ATOM 5507 N N . GLN A 1 676 ? -11.753 21.847 12.447 1.00 77.44 676 GLN A N 1
ATOM 5508 C CA . GLN A 1 676 ? -13.036 22.553 12.408 1.00 77.44 676 GLN A CA 1
ATOM 5509 C C . GLN A 1 676 ? -14.257 21.623 12.371 1.00 77.44 676 GLN A C 1
ATOM 5511 O O . GLN A 1 676 ? -15.346 22.069 12.720 1.00 77.44 676 GLN A O 1
ATOM 5516 N N . ASN A 1 677 ? -14.095 20.364 11.956 1.00 84.81 677 ASN A N 1
ATOM 5517 C CA . ASN A 1 677 ? -15.185 19.406 11.811 1.00 84.81 677 ASN A CA 1
ATOM 5518 C C . ASN A 1 677 ? -14.893 18.151 12.639 1.00 84.81 677 ASN A C 1
ATOM 5520 O O . ASN A 1 677 ? -14.093 17.312 12.231 1.00 84.81 677 ASN A O 1
ATOM 5524 N N . ARG A 1 678 ? -15.546 18.048 13.799 1.00 92.25 678 ARG A N 1
ATOM 5525 C CA . ARG A 1 678 ? -15.434 16.904 14.716 1.00 92.25 678 ARG A CA 1
ATOM 5526 C C . ARG A 1 678 ? -16.399 15.765 14.389 1.00 92.25 678 ARG A C 1
ATOM 5528 O O . ARG A 1 678 ? -16.412 14.774 15.104 1.00 92.25 678 ARG A O 1
ATOM 5535 N N . ASP A 1 679 ? -17.172 15.888 13.317 1.00 94.81 679 ASP A N 1
ATOM 5536 C CA . ASP A 1 679 ? -18.063 14.825 12.882 1.00 94.81 679 ASP A CA 1
ATOM 5537 C C . ASP A 1 679 ? -17.351 13.930 11.848 1.00 94.81 679 ASP A C 1
ATOM 5539 O O . ASP A 1 679 ? -16.680 14.404 10.925 1.00 94.81 679 ASP A O 1
ATOM 5543 N N . ILE A 1 680 ? -17.500 12.620 12.020 1.00 96.69 680 ILE A N 1
ATOM 5544 C CA . ILE A 1 680 ? -17.024 11.541 11.156 1.00 96.69 680 ILE A CA 1
ATOM 5545 C C . ILE A 1 680 ? -18.244 10.985 10.422 1.00 96.69 680 ILE A C 1
ATOM 5547 O O . ILE A 1 680 ? -19.169 10.468 11.046 1.00 96.69 680 ILE A O 1
ATOM 5551 N N . THR A 1 681 ? -18.272 11.085 9.096 1.00 96.94 681 THR A N 1
ATOM 5552 C CA . THR A 1 681 ? -19.341 10.482 8.286 1.00 96.94 681 THR A CA 1
ATOM 5553 C C . THR A 1 681 ? -19.166 8.966 8.167 1.00 96.94 681 THR A C 1
ATOM 5555 O O . THR A 1 681 ? -18.062 8.453 8.347 1.00 96.94 681 THR A O 1
ATOM 5558 N N . TRP A 1 682 ? -20.226 8.245 7.788 1.00 97.06 682 TRP A N 1
ATOM 5559 C CA . TRP A 1 682 ? -20.162 6.799 7.510 1.00 97.06 682 TRP A CA 1
ATOM 5560 C C . TRP A 1 682 ? -18.973 6.400 6.611 1.00 97.06 682 TRP A C 1
ATOM 5562 O O . TRP A 1 682 ? -18.185 5.525 6.964 1.00 97.06 682 TRP A O 1
ATOM 5572 N N . ASP A 1 683 ? -18.784 7.088 5.481 1.00 97.44 683 ASP A N 1
ATOM 5573 C CA . ASP A 1 683 ? -17.689 6.783 4.551 1.00 97.44 683 ASP A CA 1
ATOM 5574 C C . ASP A 1 683 ? -16.301 7.007 5.163 1.00 97.44 683 ASP A C 1
ATOM 5576 O O . ASP A 1 683 ? -15.361 6.264 4.882 1.00 97.44 683 ASP A O 1
ATOM 5580 N N . GLN A 1 684 ? -16.161 8.048 5.991 1.00 96.88 684 GLN A N 1
ATOM 5581 C CA . GLN A 1 684 ? -14.915 8.346 6.695 1.00 96.88 684 GLN A CA 1
ATOM 5582 C C . GLN A 1 684 ? -14.629 7.300 7.770 1.00 96.88 684 GLN A C 1
ATOM 5584 O O . GLN A 1 684 ? -13.492 6.853 7.885 1.00 96.88 684 GLN A O 1
ATOM 5589 N N . TYR A 1 685 ? -15.649 6.885 8.522 1.00 97.81 685 TYR A N 1
ATOM 5590 C CA . TYR A 1 685 ? -15.543 5.805 9.496 1.00 97.81 685 TYR A CA 1
ATOM 5591 C C . TYR A 1 685 ? -15.089 4.505 8.827 1.00 97.81 685 TYR A C 1
ATOM 5593 O O . TYR A 1 685 ? -14.086 3.918 9.236 1.00 97.81 685 TYR A O 1
ATOM 5601 N N . LEU A 1 686 ? -15.771 4.102 7.750 1.00 98.00 686 LEU A N 1
ATOM 5602 C CA . LEU A 1 686 ? -15.437 2.900 6.992 1.00 98.00 686 LEU A CA 1
ATOM 5603 C C . LEU A 1 686 ? -13.995 2.949 6.479 1.00 98.00 686 LEU A C 1
ATOM 5605 O O . LEU A 1 686 ? -13.259 1.968 6.595 1.00 98.00 686 LEU A O 1
ATOM 5609 N N . GLU A 1 687 ? -13.575 4.092 5.932 1.00 97.31 687 GLU A N 1
ATOM 5610 C CA . GLU A 1 687 ? -12.210 4.251 5.449 1.00 97.31 687 GLU A CA 1
ATOM 5611 C C . GLU A 1 687 ? -11.183 4.215 6.584 1.00 97.31 687 GLU A C 1
ATOM 5613 O O . GLU A 1 687 ? -10.177 3.542 6.407 1.00 97.31 687 GLU A O 1
ATOM 5618 N N . VAL A 1 688 ? -11.427 4.840 7.742 1.00 97.38 688 VAL A N 1
ATOM 5619 C CA . VAL A 1 688 ? -10.535 4.766 8.920 1.00 97.38 688 VAL A CA 1
ATOM 5620 C C . VAL A 1 688 ? -10.364 3.325 9.391 1.00 97.38 688 VAL A C 1
ATOM 5622 O O . VAL A 1 688 ? -9.228 2.871 9.565 1.00 97.38 688 VAL A O 1
ATOM 5625 N N . VAL A 1 689 ? -11.475 2.597 9.549 1.00 98.00 689 VAL A N 1
ATOM 5626 C CA . VAL A 1 689 ? -11.467 1.195 9.979 1.00 98.00 689 VAL A CA 1
ATOM 5627 C C . VAL A 1 689 ? -10.663 0.355 8.994 1.00 98.00 689 VAL A C 1
ATOM 5629 O O . VAL A 1 689 ? -9.712 -0.306 9.404 1.00 98.00 689 VAL A O 1
ATOM 5632 N N . CYS A 1 690 ? -10.971 0.413 7.698 1.00 97.38 690 CYS A N 1
ATOM 5633 C CA . CYS A 1 690 ? -10.292 -0.419 6.705 1.00 97.38 690 CYS A CA 1
ATOM 5634 C C . CYS A 1 690 ? -8.825 -0.015 6.504 1.00 97.38 690 CYS A C 1
ATOM 5636 O O . CYS A 1 690 ? -7.949 -0.875 6.457 1.00 97.38 690 CYS A O 1
ATOM 5638 N N . PHE A 1 691 ? -8.541 1.287 6.425 1.00 95.50 691 PHE A N 1
ATOM 5639 C CA . PHE A 1 691 ? -7.197 1.824 6.216 1.00 95.50 691 PHE A CA 1
ATOM 5640 C C . PHE A 1 691 ? -6.239 1.348 7.301 1.00 95.50 691 PHE A C 1
ATOM 5642 O O . PHE A 1 691 ? -5.197 0.770 6.996 1.00 95.50 691 PHE A O 1
ATOM 5649 N N . PHE A 1 692 ? -6.614 1.534 8.567 1.00 96.31 692 PHE A N 1
ATOM 5650 C CA . PHE A 1 692 ? -5.743 1.167 9.673 1.00 96.31 692 PHE A CA 1
ATOM 5651 C C . PHE A 1 692 ? -5.731 -0.338 9.921 1.00 96.31 692 PHE A C 1
ATOM 5653 O O . PHE A 1 692 ? -4.687 -0.898 10.255 1.00 96.31 692 PHE A O 1
ATOM 5660 N N . SER A 1 693 ? -6.861 -1.020 9.711 1.00 97.31 693 SER A N 1
ATOM 5661 C CA . SER A 1 693 ? -6.948 -2.457 9.974 1.00 97.31 693 SER A CA 1
ATOM 5662 C C . SER A 1 693 ? -6.125 -3.303 9.006 1.00 97.31 693 SER A C 1
ATOM 5664 O O . SER A 1 693 ? -5.699 -4.402 9.375 1.00 97.31 693 SER A O 1
ATOM 5666 N N . MET A 1 694 ? -5.871 -2.781 7.803 1.00 95.50 694 MET A N 1
ATOM 5667 C CA . MET A 1 694 ? -5.085 -3.441 6.762 1.00 95.50 694 MET A CA 1
ATOM 5668 C C . MET A 1 694 ? -3.570 -3.256 6.910 1.00 95.50 694 MET A C 1
ATOM 5670 O O . MET A 1 694 ? -2.817 -3.954 6.233 1.00 95.50 694 MET A O 1
ATOM 5674 N N . PHE A 1 695 ? -3.100 -2.379 7.803 1.00 94.44 695 PHE A N 1
ATOM 5675 C CA . PHE A 1 695 ? -1.668 -2.176 8.009 1.00 94.44 695 PHE A CA 1
ATOM 5676 C C . PHE A 1 695 ? -0.994 -3.368 8.692 1.00 94.44 695 PHE A C 1
ATOM 5678 O O . PHE A 1 695 ? -1.394 -3.832 9.761 1.00 94.44 695 PHE A O 1
ATOM 5685 N N . SER A 1 696 ? 0.115 -3.815 8.115 1.00 93.31 696 SER A N 1
ATOM 5686 C CA . SER A 1 696 ? 1.130 -4.599 8.809 1.00 93.31 696 SER A CA 1
ATOM 5687 C C . SER A 1 696 ? 1.829 -3.760 9.883 1.00 93.31 696 SER A C 1
ATOM 5689 O O . SER A 1 696 ? 1.832 -2.529 9.837 1.00 93.31 696 SER A O 1
ATOM 5691 N N . ARG A 1 697 ? 2.512 -4.419 10.829 1.00 94.38 697 ARG A N 1
ATOM 5692 C CA . ARG A 1 697 ? 3.272 -3.725 11.887 1.00 94.38 697 ARG A CA 1
ATOM 5693 C C . ARG A 1 697 ? 4.226 -2.669 11.327 1.00 94.38 697 ARG A C 1
ATOM 5695 O O . ARG A 1 697 ? 4.329 -1.576 11.868 1.00 94.38 697 ARG A O 1
ATOM 5702 N N . ARG A 1 698 ? 4.891 -2.978 10.214 1.00 94.38 698 ARG A N 1
ATOM 5703 C CA . ARG A 1 698 ? 5.813 -2.047 9.566 1.00 94.38 698 ARG A CA 1
ATOM 5704 C C . ARG A 1 698 ? 5.103 -0.880 8.886 1.00 94.38 698 ARG A C 1
ATOM 5706 O O . ARG A 1 698 ? 5.592 0.241 8.972 1.00 94.38 698 ARG A O 1
ATOM 5713 N N . GLU A 1 699 ? 3.963 -1.112 8.243 1.00 93.69 699 GLU A N 1
ATOM 5714 C CA . GLU A 1 699 ? 3.146 -0.035 7.662 1.00 93.69 699 GLU A CA 1
ATOM 5715 C C . GLU A 1 699 ? 2.609 0.903 8.749 1.00 93.69 699 GLU A C 1
ATOM 5717 O O . GLU A 1 699 ? 2.642 2.113 8.553 1.00 93.69 699 GLU A O 1
ATOM 5722 N N . VAL A 1 700 ? 2.247 0.389 9.932 1.00 96.25 700 VAL A N 1
ATOM 5723 C CA . VAL A 1 700 ? 1.915 1.225 11.102 1.00 96.25 700 VAL A CA 1
ATOM 5724 C C . VAL A 1 700 ? 3.100 2.115 11.508 1.00 96.25 700 VAL A C 1
ATOM 5726 O O . VAL A 1 700 ? 2.914 3.300 11.787 1.00 96.25 700 VAL A O 1
ATOM 5729 N N . LEU A 1 701 ? 4.332 1.589 11.500 1.00 96.88 701 LEU A N 1
ATOM 5730 C CA . LEU A 1 701 ? 5.531 2.398 11.764 1.00 96.88 701 LEU A CA 1
ATOM 5731 C C . LEU A 1 701 ? 5.780 3.440 10.667 1.00 96.88 701 LEU A C 1
ATOM 5733 O O . LEU A 1 701 ? 6.120 4.576 10.991 1.00 96.88 701 LEU A O 1
ATOM 5737 N N . ARG A 1 702 ? 5.600 3.086 9.385 1.00 95.19 702 ARG A N 1
ATOM 5738 C CA . ARG A 1 702 ? 5.712 4.033 8.257 1.00 95.19 702 ARG A CA 1
ATOM 5739 C C . ARG A 1 702 ? 4.678 5.145 8.368 1.00 95.19 702 ARG A C 1
ATOM 5741 O O . ARG A 1 702 ? 5.007 6.305 8.151 1.00 95.19 702 ARG A O 1
ATOM 5748 N N . PHE A 1 703 ? 3.455 4.798 8.749 1.00 95.88 703 PHE A N 1
ATOM 5749 C CA . PHE A 1 703 ? 2.375 5.741 8.994 1.00 95.88 703 PHE A CA 1
ATOM 5750 C C . PHE A 1 703 ? 2.716 6.719 10.127 1.00 95.88 703 PHE A C 1
ATOM 5752 O O . PHE A 1 703 ? 2.582 7.932 9.959 1.00 95.88 703 PHE A O 1
ATOM 5759 N N . ALA A 1 704 ? 3.218 6.210 11.256 1.00 96.56 704 ALA A N 1
ATOM 5760 C CA . ALA A 1 704 ? 3.667 7.047 12.364 1.00 96.56 704 ALA A CA 1
ATOM 5761 C C . ALA A 1 704 ? 4.832 7.961 11.944 1.00 96.56 704 ALA A C 1
ATOM 5763 O O . ALA A 1 704 ? 4.805 9.155 12.228 1.00 96.56 704 ALA A O 1
ATOM 5764 N N . PHE A 1 705 ? 5.815 7.426 11.215 1.00 96.69 705 PHE A N 1
ATOM 5765 C CA . PHE A 1 705 ? 6.944 8.187 10.677 1.00 96.69 705 PHE A CA 1
ATOM 5766 C C . PHE A 1 705 ? 6.482 9.309 9.733 1.00 96.69 705 PHE A C 1
ATOM 5768 O O . PHE A 1 705 ? 6.853 10.464 9.924 1.00 96.69 705 PHE A O 1
ATOM 5775 N N . GLY A 1 706 ? 5.615 9.001 8.764 1.00 95.75 706 GLY A N 1
ATOM 5776 C CA . GLY A 1 706 ? 5.083 9.980 7.811 1.00 95.75 706 GLY A CA 1
ATOM 5777 C C . GLY A 1 706 ? 4.236 11.069 8.473 1.00 95.75 706 GLY A C 1
ATOM 5778 O O . GLY A 1 706 ? 4.278 12.222 8.059 1.00 95.75 706 GLY A O 1
ATOM 5779 N N . SER A 1 707 ? 3.527 10.732 9.552 1.00 95.19 707 SER A N 1
ATOM 5780 C CA . SER A 1 707 ? 2.733 11.693 10.329 1.00 95.19 707 SER A CA 1
ATOM 5781 C C . SER A 1 707 ? 3.604 12.678 11.123 1.00 95.19 707 SER A C 1
ATOM 5783 O O . SER A 1 707 ? 3.170 13.787 11.435 1.00 95.19 707 SER A O 1
ATOM 5785 N N . LEU A 1 708 ? 4.845 12.295 11.439 1.00 95.25 708 LEU A N 1
ATOM 5786 C CA . LEU A 1 708 ? 5.831 13.152 12.102 1.00 95.25 708 LEU A CA 1
ATOM 5787 C C . LEU A 1 708 ? 6.621 14.027 11.128 1.00 95.25 708 LEU A C 1
ATOM 5789 O O . LEU A 1 708 ? 7.119 15.074 11.550 1.00 95.25 708 LEU A O 1
ATOM 5793 N N . ASP A 1 709 ? 6.709 13.614 9.861 1.00 95.56 709 ASP A N 1
ATOM 5794 C CA . ASP A 1 709 ? 7.387 14.318 8.772 1.00 95.56 709 ASP A CA 1
ATOM 5795 C C . ASP A 1 709 ? 6.387 14.859 7.731 1.00 95.56 709 ASP A C 1
ATOM 5797 O O . ASP A 1 709 ? 6.358 14.410 6.582 1.00 95.56 709 ASP A O 1
ATOM 5801 N N . PRO A 1 710 ? 5.570 15.871 8.088 1.00 90.00 710 PRO A N 1
ATOM 5802 C CA . PRO A 1 710 ? 4.583 16.439 7.170 1.00 90.00 710 PRO A CA 1
ATOM 5803 C C . PRO A 1 710 ? 5.222 17.078 5.926 1.00 90.00 710 PRO A C 1
ATOM 5805 O O . PRO A 1 710 ? 4.538 17.301 4.931 1.00 90.00 710 PRO A O 1
ATOM 5808 N N . GLY A 1 711 ? 6.523 17.391 5.980 1.00 91.50 711 GLY A N 1
ATOM 5809 C CA . GLY A 1 711 ? 7.289 17.930 4.860 1.00 91.50 711 GLY A CA 1
ATOM 5810 C C . GLY A 1 711 ? 7.817 16.875 3.887 1.00 91.50 711 GLY A C 1
ATOM 5811 O O . GLY A 1 711 ? 8.434 17.262 2.899 1.00 91.50 711 GLY A O 1
ATOM 5812 N N . MET A 1 712 ? 7.606 15.578 4.156 1.00 90.75 712 MET A N 1
ATOM 5813 C CA . MET A 1 712 ? 8.147 14.462 3.365 1.00 90.75 712 MET A CA 1
ATOM 5814 C C . MET A 1 712 ? 9.656 14.604 3.089 1.00 90.75 712 MET A C 1
ATOM 5816 O O . MET A 1 712 ? 10.135 14.305 1.995 1.00 90.75 712 MET A O 1
ATOM 5820 N N . ARG A 1 713 ? 10.414 15.082 4.084 1.00 93.25 713 ARG A N 1
ATOM 5821 C CA . ARG A 1 713 ? 11.878 15.195 4.049 1.00 93.25 713 ARG A CA 1
ATOM 5822 C C . ARG A 1 713 ? 12.555 13.824 3.970 1.00 93.25 713 ARG A C 1
ATOM 5824 O O . ARG A 1 713 ? 13.681 13.732 3.489 1.00 93.25 713 ARG A O 1
ATOM 5831 N N . GLY A 1 714 ? 11.883 12.772 4.439 1.00 93.31 714 GLY A N 1
ATOM 5832 C CA . GLY A 1 714 ? 12.395 11.400 4.474 1.00 93.31 714 GLY A CA 1
ATOM 5833 C C . GLY A 1 714 ? 13.248 11.085 5.707 1.00 93.31 714 GLY A C 1
ATOM 5834 O O . GLY A 1 714 ? 13.827 10.002 5.787 1.00 93.31 714 GLY A O 1
ATOM 5835 N N . TYR A 1 715 ? 13.316 12.002 6.674 1.00 95.62 715 TYR A N 1
ATOM 5836 C CA . TYR A 1 715 ? 14.029 11.834 7.940 1.00 95.62 715 TYR A CA 1
ATOM 5837 C C . TYR A 1 715 ? 13.322 12.586 9.075 1.00 95.62 715 TYR A C 1
ATOM 5839 O O . TYR A 1 715 ? 12.614 13.566 8.841 1.00 95.62 715 TYR A O 1
ATOM 5847 N N . LEU A 1 716 ? 13.548 12.141 10.312 1.00 96.31 716 LEU A N 1
ATOM 5848 C CA . LEU A 1 716 ? 13.081 12.790 11.537 1.00 96.31 716 LEU A CA 1
ATOM 5849 C C . LEU A 1 716 ? 14.251 13.442 12.266 1.00 96.31 716 LEU A C 1
ATOM 5851 O O . LEU A 1 716 ? 15.272 12.796 12.505 1.00 96.31 716 LEU A O 1
ATOM 5855 N N . ASP A 1 717 ? 14.095 14.703 12.649 1.00 95.94 717 ASP A N 1
ATOM 5856 C CA . ASP A 1 717 ? 15.032 15.371 13.548 1.00 95.94 717 ASP A CA 1
ATOM 5857 C C . ASP A 1 717 ? 14.688 15.111 15.031 1.00 95.94 717 ASP A C 1
ATOM 5859 O O . ASP A 1 717 ? 13.680 14.480 15.374 1.00 95.94 717 ASP A O 1
ATOM 5863 N N . GLU A 1 718 ? 15.546 15.569 15.949 1.00 94.81 718 GLU A N 1
ATOM 5864 C CA . GLU A 1 718 ? 15.320 15.390 17.392 1.00 94.81 718 GLU A CA 1
ATOM 5865 C C . GLU A 1 718 ? 14.007 16.044 17.858 1.00 94.81 718 GLU A C 1
ATOM 5867 O O . GLU A 1 718 ? 13.344 15.537 18.769 1.00 94.81 718 GLU A O 1
ATOM 5872 N N . SER A 1 719 ? 13.599 17.150 17.227 1.00 95.31 719 SER A N 1
ATOM 5873 C CA . SER A 1 719 ? 12.360 17.845 17.572 1.00 95.31 719 SER A CA 1
ATOM 5874 C C . SER A 1 719 ? 11.136 17.032 17.145 1.00 95.31 719 SER A C 1
ATOM 5876 O O . SER A 1 719 ? 10.198 16.878 17.932 1.00 95.31 719 SER A O 1
ATOM 5878 N N . ASP A 1 720 ? 11.175 16.418 15.962 1.00 96.06 720 ASP A N 1
ATOM 5879 C CA . ASP A 1 720 ? 10.137 15.515 15.469 1.00 96.06 720 ASP A CA 1
ATOM 5880 C C . ASP A 1 720 ? 10.004 14.290 16.373 1.00 96.06 720 ASP A C 1
ATOM 5882 O O . ASP A 1 720 ? 8.900 13.931 16.792 1.00 96.06 720 ASP A O 1
ATOM 5886 N N . PHE A 1 721 ? 11.134 13.689 16.752 1.00 95.00 721 PHE A N 1
ATOM 5887 C CA . PHE A 1 721 ? 11.146 12.551 17.663 1.00 95.00 721 PHE A CA 1
ATOM 5888 C C . PHE A 1 721 ? 10.648 12.931 19.064 1.00 95.00 721 PHE A C 1
ATOM 5890 O O . PHE A 1 721 ? 9.921 12.169 19.703 1.00 95.00 721 PHE A O 1
ATOM 5897 N N . GLN A 1 722 ? 10.957 14.136 19.546 1.00 94.38 722 GLN A N 1
ATOM 5898 C CA . GLN A 1 722 ? 10.398 14.635 20.798 1.00 94.38 722 GLN A CA 1
ATOM 5899 C C . GLN A 1 722 ? 8.872 14.783 20.721 1.00 94.38 722 GLN A C 1
ATOM 5901 O O . GLN A 1 722 ? 8.187 14.409 21.676 1.00 94.38 722 GLN A O 1
ATOM 5906 N N . ARG A 1 723 ? 8.331 15.281 19.598 1.00 94.69 723 ARG A N 1
ATOM 5907 C CA . ARG A 1 723 ? 6.877 15.338 19.367 1.00 94.69 723 ARG A CA 1
ATOM 5908 C C . ARG A 1 723 ? 6.259 13.944 19.369 1.00 94.69 723 ARG A C 1
ATOM 5910 O O . ARG A 1 723 ? 5.200 13.774 19.964 1.00 94.69 723 ARG A O 1
ATOM 5917 N N . PHE A 1 724 ? 6.932 12.952 18.785 1.00 95.00 724 PHE A N 1
ATOM 5918 C CA . PHE A 1 724 ? 6.500 11.555 18.831 1.00 95.00 724 PHE A CA 1
ATOM 5919 C C . PHE A 1 724 ? 6.398 11.025 20.262 1.00 95.00 724 PHE A C 1
ATOM 5921 O O . PHE A 1 724 ? 5.350 10.517 20.653 1.00 95.00 724 PHE A O 1
ATOM 5928 N N . LEU A 1 725 ? 7.448 11.201 21.073 1.00 94.56 725 LEU A N 1
ATOM 5929 C CA . LEU A 1 725 ? 7.436 10.773 22.475 1.00 94.56 725 LEU A CA 1
ATOM 5930 C C . LEU A 1 725 ? 6.308 11.445 23.261 1.00 94.56 725 LEU A C 1
ATOM 5932 O O . LEU A 1 725 ? 5.639 10.788 24.054 1.00 94.56 725 LEU A O 1
ATOM 5936 N N . THR A 1 726 ? 6.087 12.743 23.041 1.00 94.44 726 THR A N 1
ATOM 5937 C CA . THR A 1 726 ? 4.976 13.464 23.667 1.00 94.44 726 THR A CA 1
ATOM 5938 C C . THR A 1 726 ? 3.631 12.896 23.215 1.00 94.44 726 THR A C 1
ATOM 5940 O O . THR A 1 726 ? 2.819 12.563 24.069 1.00 94.44 726 THR A O 1
ATOM 5943 N N . ALA A 1 727 ? 3.411 12.714 21.911 1.00 94.69 727 ALA A N 1
ATOM 5944 C CA . ALA A 1 727 ? 2.151 12.215 21.360 1.00 94.69 727 ALA A CA 1
ATOM 5945 C C . ALA A 1 727 ? 1.788 10.812 21.871 1.00 94.69 727 ALA A C 1
ATOM 5947 O O . ALA A 1 727 ? 0.634 10.552 22.202 1.00 94.69 727 ALA A O 1
ATOM 5948 N N . VAL A 1 728 ? 2.772 9.917 21.952 1.00 93.31 728 VAL A N 1
ATOM 5949 C CA . VAL A 1 728 ? 2.569 8.522 22.357 1.00 93.31 728 VAL A CA 1
ATOM 5950 C C . VAL A 1 728 ? 2.408 8.386 23.872 1.00 93.31 728 VAL A C 1
ATOM 5952 O O . VAL A 1 728 ? 1.634 7.552 24.327 1.00 93.31 728 VAL A O 1
ATOM 5955 N N . PHE A 1 729 ? 3.117 9.189 24.671 1.00 92.38 729 PHE A N 1
ATOM 5956 C CA . PHE A 1 729 ? 3.175 9.004 26.126 1.00 92.38 729 PHE A CA 1
ATOM 5957 C C . PHE A 1 729 ? 2.328 9.976 26.944 1.00 92.38 729 PHE A C 1
ATOM 5959 O O . PHE A 1 729 ? 2.245 9.815 28.159 1.00 92.38 729 PHE A O 1
ATOM 5966 N N . GLN A 1 730 ? 1.678 10.959 26.317 1.00 88.81 730 GLN A N 1
ATOM 5967 C CA . GLN A 1 730 ? 0.828 11.926 27.019 1.00 88.81 730 GLN A CA 1
ATOM 5968 C C . GLN A 1 730 ? -0.309 11.266 27.820 1.00 88.81 730 GLN A C 1
ATOM 5970 O O . GLN A 1 730 ? -0.661 11.772 28.884 1.00 88.81 730 GLN A O 1
ATOM 5975 N N . HIS A 1 731 ? -0.842 10.139 27.340 1.00 84.19 731 HIS A N 1
ATOM 5976 C CA . HIS A 1 731 ? -1.994 9.445 27.935 1.00 84.19 731 HIS A CA 1
ATOM 5977 C C . HIS A 1 731 ? -1.637 8.086 28.563 1.00 84.19 731 HIS A C 1
ATOM 5979 O O . HIS A 1 731 ? -2.501 7.387 29.080 1.00 84.19 731 HIS A O 1
ATOM 5985 N N . GLU A 1 732 ? -0.360 7.698 28.564 1.00 87.88 732 GLU A N 1
ATOM 5986 C CA . GLU A 1 732 ? 0.058 6.379 29.042 1.00 87.88 732 GLU A CA 1
ATOM 5987 C C . GLU A 1 732 ? 0.420 6.408 30.534 1.00 87.88 732 GLU A C 1
ATOM 5989 O O . GLU A 1 732 ? 1.486 6.882 30.945 1.00 87.88 732 GLU A O 1
ATOM 5994 N N . SER A 1 733 ? -0.455 5.850 31.371 1.00 82.12 733 SER A N 1
ATOM 5995 C CA . SER A 1 733 ? -0.158 5.634 32.788 1.00 82.12 733 SER A CA 1
ATOM 5996 C C . SER A 1 733 ? 0.851 4.491 32.970 1.00 82.12 733 SER A C 1
ATOM 5998 O O . SER A 1 733 ? 0.672 3.406 32.426 1.00 82.12 733 SER A O 1
ATOM 6000 N N . GLY A 1 734 ? 1.898 4.697 33.777 1.00 79.12 734 GLY A N 1
ATOM 6001 C CA . GLY A 1 734 ? 2.825 3.620 34.168 1.00 79.12 734 GLY A CA 1
ATOM 6002 C C . GLY A 1 734 ? 4.116 3.516 33.351 1.00 79.12 734 GLY A C 1
ATOM 6003 O O . GLY A 1 734 ? 4.880 2.560 33.517 1.00 79.12 734 GLY A O 1
ATOM 6004 N N . ILE A 1 735 ? 4.421 4.503 32.507 1.00 79.38 735 ILE A N 1
ATOM 6005 C CA . ILE A 1 735 ? 5.730 4.576 31.853 1.00 79.38 735 ILE A CA 1
ATOM 6006 C C . ILE A 1 7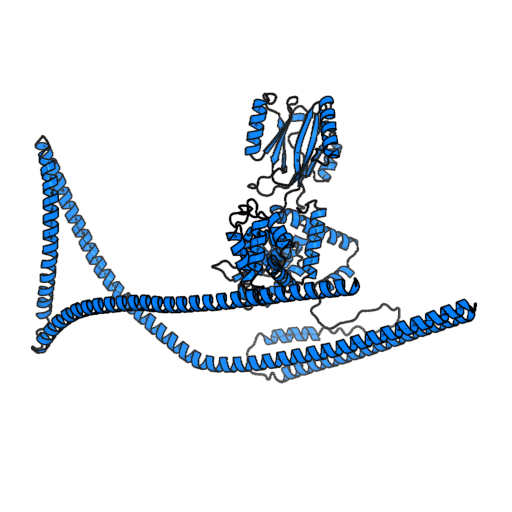35 ? 6.785 4.998 32.881 1.00 79.38 735 ILE A C 1
ATOM 6008 O O . ILE A 1 735 ? 6.651 6.055 33.503 1.00 79.38 735 ILE A O 1
ATOM 6012 N N . PRO A 1 736 ? 7.865 4.215 33.072 1.00 80.81 736 PRO A N 1
ATOM 6013 C CA . PRO A 1 736 ? 8.953 4.614 33.952 1.00 80.81 736 PRO A CA 1
ATOM 6014 C C . PRO A 1 736 ? 9.507 5.971 33.512 1.00 80.81 736 PRO A C 1
ATOM 6016 O O . PRO A 1 736 ? 9.863 6.134 32.347 1.00 80.81 736 PRO A O 1
ATOM 6019 N N . GLY A 1 737 ? 9.655 6.930 34.432 1.00 78.88 737 GLY A N 1
ATOM 6020 C CA . GLY A 1 737 ? 10.115 8.286 34.090 1.00 78.88 737 GLY A CA 1
ATOM 6021 C C . GLY A 1 737 ? 11.477 8.342 33.373 1.00 78.88 737 GLY A C 1
ATOM 6022 O O . GLY A 1 737 ? 11.795 9.324 32.709 1.00 78.88 737 GLY A O 1
ATOM 6023 N N . ASN A 1 738 ? 12.278 7.271 33.443 1.00 86.44 738 ASN A N 1
ATOM 6024 C CA . ASN A 1 738 ? 13.550 7.153 32.730 1.00 86.44 738 ASN A CA 1
ATOM 6025 C C . ASN A 1 738 ? 13.432 6.625 31.285 1.00 86.44 738 ASN A C 1
ATOM 6027 O O . ASN A 1 738 ? 14.440 6.625 30.573 1.00 86.44 738 ASN A O 1
ATOM 6031 N N . TYR A 1 739 ? 12.252 6.174 30.842 1.00 87.69 739 TYR A N 1
ATOM 6032 C CA . TYR A 1 739 ? 12.067 5.556 29.528 1.00 87.69 739 TYR A CA 1
ATOM 6033 C C . TYR A 1 739 ? 12.310 6.562 28.401 1.00 87.69 739 TYR A C 1
ATOM 6035 O O . TYR A 1 739 ? 13.089 6.277 27.494 1.00 87.69 739 TYR A O 1
ATOM 6043 N N . ASN A 1 740 ? 11.779 7.783 28.528 1.00 87.06 740 ASN A N 1
ATOM 6044 C CA . ASN A 1 740 ? 12.003 8.866 27.563 1.00 87.06 740 ASN A CA 1
ATOM 6045 C C . ASN A 1 740 ? 13.496 9.175 27.406 1.00 87.06 740 ASN A C 1
ATOM 6047 O O . ASN A 1 740 ? 13.995 9.305 26.294 1.00 87.06 740 ASN A O 1
ATOM 6051 N N . GLY A 1 741 ? 14.241 9.213 28.516 1.00 90.25 741 GLY A N 1
ATOM 6052 C CA . GLY A 1 741 ? 15.689 9.416 28.478 1.00 90.25 741 GLY A CA 1
ATOM 6053 C C . GLY A 1 741 ? 16.443 8.268 27.798 1.00 90.25 741 GLY A C 1
ATOM 6054 O O . GLY A 1 741 ? 17.441 8.510 27.125 1.00 90.25 741 GLY A O 1
ATOM 6055 N N . LYS A 1 742 ? 15.977 7.019 27.942 1.00 91.44 742 LYS A N 1
ATOM 6056 C CA . LYS A 1 742 ? 16.554 5.863 27.233 1.00 91.44 742 LYS A CA 1
ATOM 6057 C C . LYS A 1 742 ? 16.261 5.922 25.733 1.00 91.44 742 LYS A C 1
ATOM 6059 O O . LYS A 1 742 ? 17.194 5.752 24.959 1.00 91.44 742 LYS A O 1
ATOM 6064 N N . ALA A 1 743 ? 15.020 6.211 25.344 1.00 90.56 743 ALA A N 1
ATOM 6065 C CA . ALA A 1 743 ? 14.620 6.330 23.943 1.00 90.56 743 ALA A CA 1
ATOM 6066 C C . ALA A 1 743 ? 15.378 7.460 23.226 1.00 90.56 743 ALA A C 1
ATOM 6068 O O . ALA A 1 743 ? 15.894 7.244 22.136 1.00 90.56 743 ALA A O 1
ATOM 6069 N N . LYS A 1 744 ? 15.551 8.623 23.874 1.00 92.00 744 LYS A N 1
ATOM 6070 C CA . LYS A 1 744 ? 16.381 9.724 23.354 1.00 92.00 744 LYS A CA 1
ATOM 6071 C C . LYS A 1 744 ? 17.838 9.329 23.130 1.00 92.00 744 LYS A C 1
ATOM 6073 O O . LYS A 1 744 ? 18.398 9.629 22.089 1.00 92.00 744 LYS A O 1
ATOM 6078 N N . ARG A 1 745 ? 18.453 8.615 24.079 1.00 92.75 745 ARG A N 1
ATOM 6079 C CA . ARG A 1 745 ? 19.819 8.096 23.885 1.00 92.75 745 ARG A CA 1
ATOM 6080 C C . ARG A 1 745 ? 19.890 7.086 22.738 1.00 92.75 745 ARG A C 1
ATOM 6082 O O . ARG A 1 745 ? 20.884 7.061 22.022 1.00 92.75 745 ARG A O 1
ATOM 6089 N N . GLY A 1 746 ? 18.847 6.271 22.570 1.00 90.00 746 GLY A N 1
ATOM 6090 C CA . GLY A 1 746 ? 18.694 5.379 21.421 1.00 90.00 746 GLY A CA 1
ATOM 6091 C C . GLY A 1 746 ? 18.646 6.145 20.099 1.00 90.00 746 GLY A C 1
ATOM 6092 O O . GLY A 1 746 ? 19.375 5.792 19.177 1.00 90.00 746 GLY A O 1
ATOM 6093 N N . PHE A 1 747 ? 17.868 7.232 20.043 1.00 92.38 747 PHE A N 1
ATOM 6094 C CA . PHE A 1 747 ? 17.822 8.146 18.900 1.00 92.38 747 PHE A CA 1
ATOM 6095 C C . PHE A 1 747 ? 19.214 8.697 18.572 1.00 92.38 747 PHE A C 1
ATOM 6097 O O . PHE A 1 747 ? 19.699 8.476 17.469 1.00 92.38 747 PHE A O 1
ATOM 6104 N N . SER A 1 748 ? 19.912 9.308 19.539 1.00 92.00 748 SER A N 1
ATOM 6105 C CA . SER A 1 748 ? 21.250 9.880 19.310 1.00 92.00 748 SER A CA 1
ATOM 6106 C C . SER A 1 748 ? 22.282 8.846 18.846 1.00 92.00 748 SER A C 1
ATOM 6108 O O . SER A 1 748 ? 23.223 9.193 18.143 1.00 92.00 748 SER A O 1
ATOM 6110 N N . ARG A 1 749 ? 22.123 7.575 19.241 1.00 91.94 749 ARG A N 1
ATOM 6111 C CA . ARG A 1 749 ? 23.007 6.477 18.830 1.00 91.94 749 ARG A CA 1
ATOM 6112 C C . ARG A 1 749 ? 22.724 5.982 17.407 1.00 91.94 749 ARG A C 1
ATOM 6114 O O . ARG A 1 749 ? 23.649 5.506 16.757 1.00 91.94 749 ARG A O 1
ATOM 6121 N N . LEU A 1 750 ? 21.465 6.000 16.970 1.00 90.38 750 LEU A N 1
ATOM 6122 C CA . LEU A 1 750 ? 21.045 5.457 15.674 1.00 90.38 750 LEU A CA 1
ATOM 6123 C C . LEU A 1 750 ? 20.961 6.509 14.568 1.00 90.38 750 LEU A C 1
ATOM 6125 O O . LEU A 1 750 ? 21.018 6.127 13.407 1.00 90.38 750 LEU A O 1
ATOM 6129 N N . ALA A 1 751 ? 20.824 7.789 14.911 1.00 85.62 751 ALA A N 1
ATOM 6130 C CA . ALA A 1 751 ? 20.709 8.871 13.944 1.00 85.62 751 ALA A CA 1
ATOM 6131 C C . ALA A 1 751 ? 21.984 9.024 13.093 1.00 85.62 751 ALA A C 1
ATOM 6133 O O . ALA A 1 751 ? 23.100 9.099 13.619 1.00 85.62 751 ALA A O 1
ATOM 6134 N N . ASN A 1 752 ? 21.811 9.151 11.775 1.00 75.38 752 ASN A N 1
ATOM 6135 C CA . ASN A 1 752 ? 22.872 9.554 10.855 1.00 75.38 752 ASN A CA 1
ATOM 6136 C C . ASN A 1 752 ? 23.432 10.909 11.296 1.00 75.38 752 ASN A C 1
ATOM 6138 O O . ASN A 1 752 ? 22.679 11.857 11.535 1.00 75.38 752 ASN A O 1
ATOM 6142 N N . SER A 1 753 ? 24.757 11.011 11.432 1.00 74.69 753 SER A N 1
ATOM 6143 C CA . SER A 1 753 ? 25.447 12.206 11.957 1.00 74.69 753 SER A CA 1
ATOM 6144 C C . SER A 1 753 ? 24.951 12.697 13.335 1.00 74.69 753 SER A C 1
ATOM 6146 O O . SER A 1 753 ? 25.231 13.825 13.729 1.00 74.69 753 SER A O 1
ATOM 6148 N N . GLY A 1 754 ? 24.201 11.868 14.076 1.00 74.00 754 GLY A N 1
ATOM 6149 C CA . GLY A 1 754 ? 23.635 12.190 15.389 1.00 74.00 754 GLY A CA 1
ATOM 6150 C C . GLY A 1 754 ? 22.394 13.094 15.385 1.00 74.00 754 GLY A C 1
ATOM 6151 O O . GLY A 1 754 ? 21.861 13.356 16.461 1.00 74.00 754 GLY A O 1
ATOM 6152 N N . THR A 1 755 ? 21.917 13.564 14.224 1.00 86.62 755 THR A N 1
ATOM 6153 C CA . THR A 1 755 ? 20.849 14.588 14.154 1.00 86.62 755 THR A CA 1
ATOM 6154 C C . THR A 1 755 ? 19.603 14.172 13.377 1.00 86.62 755 THR A C 1
ATOM 6156 O O . THR A 1 755 ? 18.533 14.726 13.629 1.00 86.62 755 THR A O 1
ATOM 6159 N N . GLN A 1 756 ? 19.713 13.206 12.461 1.00 95.00 756 GLN A N 1
ATOM 6160 C CA . GLN A 1 756 ? 18.626 12.808 11.565 1.00 95.00 756 GLN A CA 1
ATOM 6161 C C . GLN A 1 756 ? 18.419 11.296 11.587 1.00 95.00 756 GLN A C 1
ATOM 6163 O O . GLN A 1 756 ? 19.379 10.532 11.521 1.00 95.00 756 GLN A O 1
ATOM 6168 N N . LEU A 1 757 ? 17.162 10.870 11.658 1.00 95.31 757 LEU A N 1
ATOM 6169 C CA . LEU A 1 757 ? 16.764 9.470 11.705 1.00 95.31 757 LEU A CA 1
ATOM 6170 C C . LEU A 1 757 ? 15.945 9.126 10.460 1.00 95.31 757 LEU A C 1
ATOM 6172 O O . LEU A 1 757 ? 14.832 9.624 10.295 1.00 95.31 757 LEU A O 1
ATOM 6176 N N . ASP A 1 758 ? 16.484 8.279 9.591 1.00 95.88 758 ASP A N 1
ATOM 6177 C CA . ASP A 1 758 ? 15.726 7.741 8.458 1.00 95.88 758 ASP A CA 1
ATOM 6178 C C . ASP A 1 758 ? 14.728 6.654 8.909 1.00 95.88 758 ASP A C 1
ATOM 6180 O O . ASP A 1 758 ? 14.699 6.229 10.071 1.00 95.88 758 ASP A O 1
ATOM 6184 N N . PHE A 1 759 ? 13.865 6.200 7.997 1.00 95.25 759 PHE A N 1
ATOM 6185 C CA . PHE A 1 759 ? 12.863 5.189 8.333 1.00 95.25 759 PHE A CA 1
ATOM 6186 C C . PHE A 1 759 ? 13.471 3.838 8.785 1.00 95.25 759 PHE A C 1
ATOM 6188 O O . PHE A 1 759 ? 13.040 3.331 9.824 1.00 95.25 759 PHE A O 1
ATOM 6195 N N . PRO A 1 760 ? 14.478 3.246 8.101 1.00 95.69 760 PRO A N 1
ATOM 6196 C CA . PRO A 1 760 ? 15.135 2.024 8.581 1.00 95.69 760 PRO A CA 1
ATOM 6197 C C . PRO A 1 760 ? 15.719 2.143 9.997 1.00 95.69 760 PRO A C 1
ATOM 6199 O O . PRO A 1 760 ? 15.658 1.194 10.784 1.00 95.69 760 PRO A O 1
ATOM 6202 N N . GLN A 1 761 ? 16.280 3.299 10.354 1.00 95.75 761 GLN A N 1
ATOM 6203 C CA . GLN A 1 761 ? 16.783 3.561 11.702 1.00 95.75 761 GLN A CA 1
ATOM 6204 C C . GLN A 1 761 ? 15.655 3.732 12.717 1.00 95.75 761 GLN A C 1
ATOM 6206 O O . GLN A 1 761 ? 15.763 3.216 13.831 1.00 95.75 761 GLN A O 1
ATOM 6211 N N . PHE A 1 762 ? 14.560 4.394 12.338 1.00 96.56 762 PHE A N 1
ATOM 6212 C CA . PHE A 1 762 ? 13.355 4.490 13.161 1.00 96.56 762 PHE A CA 1
ATOM 6213 C C . PHE A 1 762 ? 12.740 3.116 13.442 1.00 96.56 762 PHE A C 1
ATOM 6215 O O . PHE A 1 762 ? 12.410 2.811 14.585 1.00 96.56 762 PHE A O 1
ATOM 6222 N N . GLU A 1 763 ? 12.675 2.237 12.443 1.00 96.88 763 GLU A N 1
ATOM 6223 C CA . GLU A 1 763 ? 12.215 0.858 12.611 1.00 96.88 763 GLU A CA 1
ATOM 6224 C C . GLU A 1 763 ? 13.117 0.075 13.580 1.00 96.88 763 GLU A C 1
ATOM 6226 O O . GLU A 1 763 ? 12.623 -0.542 14.529 1.00 96.88 763 GLU A O 1
ATOM 6231 N N . LYS A 1 764 ? 14.447 0.174 13.424 1.00 96.31 764 LYS A N 1
ATOM 6232 C CA . LYS A 1 764 ? 15.417 -0.410 14.370 1.00 96.31 764 LYS A CA 1
ATOM 6233 C C . LYS A 1 764 ? 15.247 0.149 15.784 1.00 96.31 764 LYS A C 1
ATOM 6235 O O . LYS A 1 764 ? 15.345 -0.604 16.754 1.00 96.31 764 LYS A O 1
ATOM 6240 N N . LEU A 1 765 ? 14.972 1.446 15.917 1.00 96.00 765 LEU A N 1
ATOM 6241 C CA . LEU A 1 765 ? 14.711 2.092 17.201 1.00 96.00 765 LEU A CA 1
ATOM 6242 C C . LEU A 1 765 ? 13.432 1.534 17.844 1.00 96.00 765 LEU A C 1
ATOM 6244 O O . LEU A 1 765 ? 13.454 1.144 19.009 1.00 96.00 765 LEU A O 1
ATOM 6248 N N . CYS A 1 766 ? 12.336 1.420 17.094 1.00 96.25 766 CYS A N 1
ATOM 6249 C CA . CYS A 1 766 ? 11.088 0.821 17.571 1.00 96.25 766 CYS A CA 1
ATOM 6250 C C . CYS A 1 766 ? 11.251 -0.658 17.955 1.00 96.25 766 CYS A C 1
ATOM 6252 O O . CYS A 1 766 ? 10.640 -1.097 18.928 1.00 96.25 766 CYS A O 1
ATOM 6254 N N . ALA A 1 767 ? 12.106 -1.410 17.256 1.00 96.56 767 ALA A N 1
ATOM 6255 C CA . ALA A 1 767 ? 12.444 -2.785 17.620 1.00 96.56 767 ALA A CA 1
ATOM 6256 C C . ALA A 1 767 ? 13.247 -2.867 18.935 1.00 96.56 767 ALA A C 1
ATOM 6258 O O . ALA A 1 767 ? 12.982 -3.735 19.765 1.00 96.56 767 ALA A O 1
ATOM 6259 N N . GLN A 1 768 ? 14.188 -1.942 19.168 1.00 95.88 768 GLN A N 1
ATOM 6260 C CA . GLN A 1 768 ? 14.945 -1.852 20.429 1.00 95.88 768 GLN A CA 1
ATOM 6261 C C . GLN A 1 768 ? 14.089 -1.362 21.605 1.00 95.88 768 GLN A C 1
ATOM 6263 O O . GLN A 1 768 ? 14.348 -1.707 22.761 1.00 95.88 768 GLN A O 1
ATOM 6268 N N . TYR A 1 769 ? 13.055 -0.571 21.317 1.00 95.56 769 TYR A N 1
ATOM 6269 C CA . TYR A 1 769 ? 12.161 0.022 22.305 1.00 95.56 769 TYR A CA 1
ATOM 6270 C C . TYR A 1 769 ? 10.685 -0.271 21.968 1.00 95.56 769 TYR A C 1
ATOM 6272 O O . TYR A 1 769 ? 9.944 0.6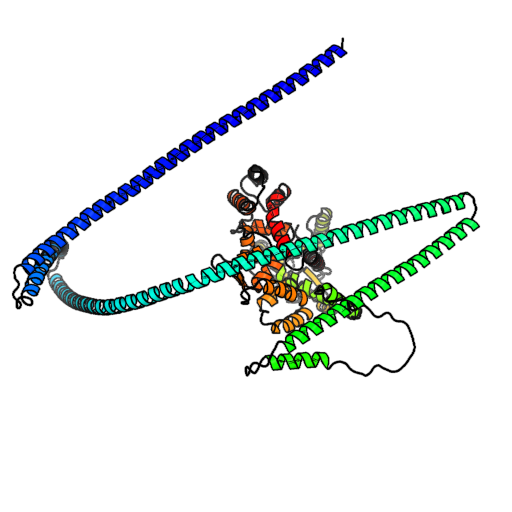55 21.638 1.00 95.56 769 TYR A O 1
ATOM 6280 N N . PRO A 1 770 ? 10.199 -1.524 22.120 1.00 95.50 770 PRO A N 1
ATOM 6281 C CA . PRO A 1 770 ? 8.855 -1.921 21.673 1.00 95.50 770 PRO A CA 1
ATOM 6282 C C . PRO A 1 770 ? 7.689 -1.179 22.337 1.00 95.50 770 PRO A C 1
ATOM 6284 O O . PRO A 1 770 ? 6.583 -1.176 21.802 1.00 95.50 770 PRO A O 1
ATOM 6287 N N . ARG A 1 771 ? 7.910 -0.521 23.486 1.00 93.62 771 ARG A N 1
ATOM 6288 C CA . ARG A 1 771 ? 6.879 0.317 24.121 1.00 93.62 771 ARG A CA 1
ATOM 6289 C C . ARG A 1 771 ? 6.648 1.637 23.384 1.00 93.62 771 ARG A C 1
ATOM 6291 O O . ARG A 1 771 ? 5.630 2.262 23.636 1.00 93.62 771 ARG A O 1
ATOM 6298 N N . LEU A 1 772 ? 7.561 2.057 22.499 1.00 94.31 772 LEU A N 1
ATOM 6299 C CA . LEU A 1 772 ? 7.378 3.244 21.660 1.00 94.31 772 LEU A CA 1
ATOM 6300 C C . LEU A 1 772 ? 6.186 3.081 20.705 1.00 94.31 772 LEU A C 1
ATOM 6302 O O . LEU A 1 772 ? 5.268 3.883 20.783 1.00 94.31 772 LEU A O 1
ATOM 6306 N N . PRO A 1 773 ? 6.125 2.062 19.829 1.00 96.25 773 PRO A N 1
ATOM 6307 C CA . PRO A 1 773 ? 4.973 1.908 18.940 1.00 96.25 773 PRO A CA 1
ATOM 6308 C C . PRO A 1 773 ? 3.756 1.244 19.601 1.00 96.25 773 PRO A C 1
ATOM 6310 O O . PRO A 1 773 ? 2.691 1.199 18.991 1.00 96.25 773 PRO A O 1
ATOM 6313 N N . HIS A 1 774 ? 3.887 0.721 20.827 1.00 95.88 774 HIS A N 1
ATOM 6314 C CA . HIS A 1 774 ? 2.829 -0.054 21.482 1.00 95.88 774 HIS A CA 1
ATOM 6315 C C . HIS A 1 774 ? 1.467 0.661 21.546 1.00 95.88 774 HIS A C 1
ATOM 6317 O O . HIS A 1 774 ? 0.485 0.008 21.208 1.00 95.88 774 HIS A O 1
ATOM 6323 N N . PRO A 1 775 ? 1.353 1.957 21.904 1.00 96.62 775 PRO A N 1
ATOM 6324 C CA . PRO A 1 775 ? 0.045 2.625 21.931 1.00 96.62 775 PRO A CA 1
ATOM 6325 C C . PRO A 1 775 ? -0.639 2.685 20.561 1.00 96.62 775 PRO A C 1
ATOM 6327 O O . PRO A 1 775 ? -1.849 2.516 20.462 1.00 96.62 775 PRO A O 1
ATOM 6330 N N . ILE A 1 776 ? 0.140 2.822 19.485 1.00 97.12 776 ILE A N 1
ATOM 6331 C CA . ILE A 1 776 ? -0.386 2.835 18.114 1.00 97.12 776 ILE A CA 1
ATOM 6332 C C . ILE A 1 776 ? -0.863 1.429 17.711 1.00 97.12 776 ILE A C 1
ATOM 6334 O O . ILE A 1 776 ? -1.926 1.289 17.110 1.00 97.12 776 ILE A O 1
ATOM 6338 N N . TYR A 1 777 ? -0.126 0.376 18.090 1.00 97.44 777 TYR A N 1
ATOM 6339 C CA . TYR A 1 777 ? -0.582 -1.007 17.901 1.00 97.44 777 TYR A CA 1
ATOM 6340 C C . TYR A 1 777 ? -1.826 -1.328 18.733 1.00 97.44 777 TYR A C 1
ATOM 6342 O O . TYR A 1 777 ? -2.723 -2.002 18.238 1.00 97.44 777 TYR A O 1
ATOM 6350 N N . ARG A 1 778 ? -1.909 -0.824 19.971 1.00 97.12 778 ARG A N 1
ATOM 6351 C CA . ARG A 1 778 ? -3.079 -1.003 20.838 1.00 97.12 778 ARG A CA 1
ATOM 6352 C C . ARG A 1 778 ? -4.323 -0.387 20.206 1.00 97.12 778 ARG A C 1
ATOM 6354 O O . ARG A 1 778 ? -5.332 -1.077 20.110 1.00 97.12 778 ARG A O 1
ATOM 6361 N N . LEU A 1 779 ? -4.213 0.840 19.690 1.00 97.62 779 LEU A N 1
ATOM 6362 C CA . LEU A 1 779 ? -5.291 1.484 18.938 1.00 97.62 779 LEU A CA 1
ATOM 6363 C C . LEU A 1 779 ? -5.721 0.638 17.729 1.00 97.62 779 LEU A C 1
ATOM 6365 O O . LEU A 1 779 ? -6.913 0.501 17.471 1.00 97.62 779 LEU A O 1
ATOM 6369 N N . GLN A 1 780 ? -4.773 0.028 17.009 1.00 97.81 780 GLN A N 1
ATOM 6370 C CA . GLN A 1 780 ? -5.091 -0.842 15.871 1.00 97.81 780 GLN A CA 1
ATOM 6371 C C . GLN A 1 780 ? -5.887 -2.070 16.321 1.00 97.81 780 GLN A C 1
ATOM 6373 O O . GLN A 1 780 ? -6.937 -2.364 15.756 1.00 97.81 780 GLN A O 1
ATOM 6378 N N . THR A 1 781 ? -5.429 -2.738 17.380 1.00 97.81 781 THR A N 1
ATOM 6379 C CA . THR A 1 781 ? -6.129 -3.874 17.983 1.00 97.81 781 THR A CA 1
ATOM 6380 C C . THR A 1 781 ? -7.516 -3.480 18.499 1.00 97.81 781 THR A C 1
ATOM 6382 O O . THR A 1 781 ? -8.461 -4.244 18.333 1.00 97.81 781 THR A O 1
ATOM 6385 N N . ALA A 1 782 ? -7.675 -2.296 19.095 1.00 98.31 782 ALA A N 1
ATOM 6386 C CA . ALA A 1 782 ? -8.972 -1.795 19.549 1.00 98.31 782 ALA A CA 1
ATOM 6387 C C . ALA A 1 782 ? -9.953 -1.626 18.376 1.00 98.31 782 ALA A C 1
ATOM 6389 O O . ALA A 1 782 ? -11.083 -2.115 18.437 1.00 98.31 782 ALA A O 1
ATOM 6390 N N . ILE A 1 783 ? -9.487 -1.038 17.266 1.00 98.25 783 ILE A N 1
ATOM 6391 C CA . ILE A 1 783 ? -10.268 -0.932 16.028 1.00 98.25 783 ILE A CA 1
ATOM 6392 C C . ILE A 1 783 ? -10.625 -2.324 15.491 1.00 98.25 783 ILE A C 1
ATOM 6394 O O . ILE A 1 783 ? -11.779 -2.543 15.131 1.00 98.25 783 ILE A O 1
ATOM 6398 N N . HIS A 1 784 ? -9.696 -3.284 15.485 1.00 97.94 784 HIS A N 1
ATOM 6399 C CA . HIS A 1 784 ? -9.988 -4.655 15.050 1.00 97.94 784 HIS A CA 1
ATOM 6400 C C . HIS A 1 784 ? -11.051 -5.335 15.913 1.00 97.94 784 HIS A C 1
ATOM 6402 O O . HIS A 1 784 ? -12.002 -5.898 15.381 1.00 97.94 784 HIS A O 1
ATOM 6408 N N . LYS A 1 785 ? -10.910 -5.283 17.243 1.00 97.94 785 LYS A N 1
ATOM 6409 C CA . LYS A 1 785 ? -11.839 -5.926 18.187 1.00 97.94 785 LYS A CA 1
ATOM 6410 C C . LYS A 1 785 ? -13.264 -5.419 18.031 1.00 97.94 785 LYS A C 1
ATOM 6412 O O . LYS A 1 785 ? -14.191 -6.222 18.057 1.00 97.94 785 LYS A O 1
ATOM 6417 N N . HIS A 1 786 ? -13.423 -4.106 17.889 1.00 98.06 786 HIS A N 1
ATOM 6418 C CA . HIS A 1 786 ? -14.734 -3.480 17.759 1.00 98.06 786 HIS A CA 1
ATOM 6419 C C . HIS A 1 786 ? -15.378 -3.758 16.394 1.00 98.06 786 HIS A C 1
ATOM 6421 O O . HIS A 1 786 ? -16.593 -3.889 16.290 1.00 98.06 786 HIS A O 1
ATOM 6427 N N . ASN A 1 787 ? -14.575 -3.873 15.334 1.00 97.81 787 ASN A N 1
ATOM 6428 C CA . ASN A 1 787 ? -15.069 -3.978 13.965 1.00 97.81 787 ASN A CA 1
ATOM 6429 C C . ASN A 1 787 ? -14.824 -5.379 13.414 1.00 97.81 787 ASN A C 1
ATOM 6431 O O . ASN A 1 787 ? -13.733 -5.645 12.941 1.00 97.81 787 ASN A O 1
ATOM 6435 N N . LEU A 1 788 ? -15.810 -6.278 13.431 1.00 97.38 788 LEU A N 1
ATOM 6436 C CA . LEU A 1 788 ? -15.709 -7.654 12.889 1.00 97.38 788 LEU A CA 1
ATOM 6437 C C . LEU A 1 788 ? -14.693 -8.596 13.584 1.00 97.38 788 LEU A C 1
ATOM 6439 O O . LEU A 1 788 ? -14.709 -9.797 13.316 1.00 97.38 788 LEU A O 1
ATOM 6443 N N . GLY A 1 789 ? -13.863 -8.099 14.507 1.00 97.62 789 GLY A N 1
ATOM 6444 C CA . GLY A 1 789 ? -12.937 -8.885 15.324 1.00 97.62 789 GLY A CA 1
ATOM 6445 C C . GLY A 1 789 ? -11.518 -9.002 14.751 1.00 97.62 789 GLY A C 1
ATOM 6446 O O . GLY A 1 789 ? -11.282 -8.865 13.552 1.00 97.62 789 GLY A O 1
ATOM 6447 N N . GLU A 1 790 ? -10.546 -9.295 15.622 1.00 97.31 790 GLU A N 1
ATOM 6448 C CA . GLU A 1 790 ? -9.125 -9.445 15.250 1.00 97.31 790 GLU A CA 1
ATOM 6449 C C . GLU A 1 790 ? -8.885 -10.547 14.219 1.00 97.31 790 GLU A C 1
ATOM 6451 O O . GLU A 1 790 ? -8.219 -10.312 13.213 1.00 97.31 790 GLU A O 1
ATOM 6456 N N . SER A 1 791 ? -9.478 -11.727 14.422 1.00 96.69 791 SER A N 1
ATOM 6457 C CA . SER A 1 791 ? -9.285 -12.875 13.529 1.00 96.69 791 SER A CA 1
ATOM 6458 C C . SER A 1 791 ? -9.718 -12.581 12.094 1.00 96.69 791 SER A C 1
ATOM 6460 O O . SER A 1 791 ? -9.049 -13.010 11.156 1.00 96.69 791 SER A O 1
ATOM 6462 N N . PHE A 1 792 ? -10.801 -11.818 11.918 1.00 97.31 792 PHE A N 1
ATOM 6463 C CA . PHE A 1 792 ? -11.276 -11.403 10.603 1.00 97.31 792 PHE A CA 1
ATOM 6464 C C . PHE A 1 792 ? -10.236 -10.536 9.885 1.00 97.31 792 PHE A C 1
ATOM 6466 O O . PHE A 1 792 ? -9.871 -10.825 8.746 1.00 97.31 792 PHE A O 1
ATOM 6473 N N . TRP A 1 793 ? -9.719 -9.493 10.543 1.00 97.31 793 TRP A N 1
ATOM 6474 C CA . TRP A 1 793 ? -8.744 -8.593 9.920 1.00 97.31 793 TRP A CA 1
ATOM 6475 C C . TRP A 1 793 ? -7.390 -9.252 9.687 1.00 97.31 793 TRP A C 1
ATOM 6477 O O . TRP A 1 793 ? -6.742 -8.964 8.680 1.00 97.31 793 TRP A O 1
ATOM 6487 N N . ASP A 1 794 ? -6.968 -10.144 10.580 1.00 95.69 794 ASP A N 1
ATOM 6488 C CA . ASP A 1 794 ? -5.762 -10.949 10.403 1.00 95.69 794 ASP A CA 1
ATOM 6489 C C . ASP A 1 794 ? -5.870 -11.807 9.136 1.00 95.69 794 ASP A C 1
ATOM 6491 O O . ASP A 1 794 ? -5.000 -11.726 8.263 1.00 95.69 794 ASP A O 1
ATOM 6495 N N . GLN A 1 795 ? -6.985 -12.529 8.982 1.00 95.81 795 GLN A N 1
ATOM 6496 C CA . GLN A 1 795 ? -7.273 -13.330 7.793 1.00 95.81 795 GLN A CA 1
ATOM 6497 C C . GLN A 1 795 ? -7.379 -12.458 6.534 1.00 95.81 795 GLN A C 1
ATOM 6499 O O . GLN A 1 795 ? -6.796 -12.784 5.500 1.00 95.81 795 GLN A O 1
ATOM 6504 N N . LYS A 1 796 ? -8.073 -11.314 6.605 1.00 95.56 796 LYS A N 1
ATOM 6505 C CA . LYS A 1 796 ? -8.208 -10.387 5.471 1.00 95.56 796 LYS A CA 1
ATOM 6506 C C . LYS A 1 796 ? -6.834 -9.890 5.005 1.00 95.56 796 LYS A C 1
ATOM 6508 O O . LYS A 1 796 ? -6.555 -9.895 3.807 1.00 95.56 796 LYS A O 1
ATOM 6513 N N . ARG A 1 797 ? -5.935 -9.522 5.928 1.00 94.44 797 ARG A N 1
ATOM 6514 C CA . ARG A 1 797 ? -4.557 -9.108 5.597 1.00 94.44 797 ARG A CA 1
ATOM 6515 C C . ARG A 1 797 ? -3.726 -10.235 4.991 1.00 94.44 797 ARG A C 1
ATOM 6517 O O . ARG A 1 797 ? -2.909 -9.971 4.104 1.00 94.44 797 ARG A O 1
ATOM 6524 N N . GLU A 1 798 ? -3.901 -11.465 5.462 1.00 93.81 798 GLU A N 1
ATOM 6525 C CA . GLU A 1 798 ? -3.232 -12.640 4.900 1.00 93.81 798 GLU A CA 1
ATOM 6526 C C . GLU A 1 798 ? -3.691 -12.906 3.462 1.00 93.81 798 GLU A C 1
ATOM 6528 O O . GLU A 1 798 ? -2.859 -13.023 2.563 1.00 93.81 798 GLU A O 1
ATOM 6533 N N . ILE A 1 799 ? -5.002 -12.873 3.208 1.00 93.50 799 ILE A N 1
ATOM 6534 C CA . ILE A 1 799 ? -5.575 -13.015 1.863 1.00 93.50 799 ILE A CA 1
ATOM 6535 C C . ILE A 1 799 ? -5.010 -11.947 0.917 1.00 93.50 799 ILE A C 1
ATOM 6537 O O . ILE A 1 799 ? -4.539 -12.271 -0.172 1.00 93.50 799 ILE A O 1
ATOM 6541 N N . PHE A 1 800 ? -4.976 -10.680 1.343 1.00 92.25 800 PHE A N 1
ATOM 6542 C CA . PHE A 1 800 ? -4.372 -9.601 0.555 1.00 92.25 800 PHE A CA 1
ATOM 6543 C C . PHE A 1 800 ? -2.872 -9.795 0.331 1.00 92.25 800 PHE A C 1
ATOM 6545 O O . PHE A 1 800 ? -2.368 -9.509 -0.752 1.00 92.25 800 PHE A O 1
ATOM 6552 N N . THR A 1 801 ? -2.146 -10.282 1.338 1.00 89.81 801 THR A N 1
ATOM 6553 C CA . THR A 1 801 ? -0.723 -10.617 1.213 1.00 89.81 801 THR A CA 1
ATOM 6554 C C . THR A 1 801 ? -0.506 -11.670 0.131 1.00 89.81 801 THR A C 1
ATOM 6556 O O . THR A 1 801 ? 0.332 -11.472 -0.745 1.00 89.81 801 THR A O 1
ATOM 6559 N N . ASN A 1 802 ? -1.277 -12.754 0.170 1.00 90.75 802 ASN A N 1
ATOM 6560 C CA . ASN A 1 802 ? -1.150 -13.862 -0.771 1.00 90.75 802 ASN A CA 1
ATOM 6561 C C . ASN A 1 802 ? -1.562 -13.429 -2.183 1.00 90.75 802 ASN A C 1
ATOM 6563 O O . ASN A 1 802 ? -0.860 -13.722 -3.147 1.00 90.75 802 ASN A O 1
ATOM 6567 N N . ALA A 1 803 ? -2.634 -12.642 -2.302 1.00 90.31 803 ALA A N 1
ATOM 6568 C CA . ALA A 1 803 ? -3.066 -12.071 -3.574 1.00 90.31 803 ALA A CA 1
ATOM 6569 C C . ALA A 1 803 ? -2.023 -11.104 -4.166 1.00 90.31 803 ALA A C 1
ATOM 6571 O O . ALA A 1 803 ? -1.799 -11.116 -5.372 1.00 90.31 803 ALA A O 1
ATOM 6572 N N . ARG A 1 804 ? -1.324 -10.308 -3.342 1.00 86.69 804 ARG A N 1
ATOM 6573 C CA . ARG A 1 804 ? -0.220 -9.448 -3.813 1.00 86.69 804 ARG A CA 1
ATOM 6574 C C . ARG A 1 804 ? 0.919 -10.272 -4.409 1.00 86.69 804 ARG A C 1
ATOM 6576 O O . ARG A 1 804 ? 1.393 -9.935 -5.490 1.00 86.69 804 ARG A O 1
ATOM 6583 N N . VAL A 1 805 ? 1.306 -11.366 -3.748 1.00 85.31 805 VAL A N 1
ATOM 6584 C CA . VAL A 1 805 ? 2.323 -12.297 -4.265 1.00 85.31 805 VAL A CA 1
ATOM 6585 C C . VAL A 1 805 ? 1.857 -12.925 -5.581 1.00 85.31 805 VAL A C 1
ATOM 6587 O O . VAL A 1 805 ? 2.606 -12.909 -6.551 1.00 85.31 805 VAL A O 1
ATOM 6590 N N . ALA A 1 806 ? 0.605 -13.386 -5.652 1.00 85.69 806 ALA A N 1
ATOM 6591 C CA . ALA A 1 806 ? 0.036 -13.989 -6.859 1.00 85.69 806 ALA A CA 1
ATOM 6592 C C . ALA A 1 806 ? -0.014 -13.021 -8.057 1.00 85.69 806 ALA A C 1
ATOM 6594 O O . ALA A 1 806 ? 0.203 -13.430 -9.193 1.00 85.69 806 ALA A O 1
ATOM 6595 N N . VAL A 1 807 ? -0.254 -11.729 -7.812 1.00 83.94 807 VAL A N 1
ATOM 6596 C CA . VAL A 1 807 ? -0.266 -10.676 -8.847 1.00 83.94 807 VAL A CA 1
ATOM 6597 C C . VAL A 1 807 ? 1.154 -10.147 -9.151 1.00 83.94 807 VAL A C 1
ATOM 6599 O O . VAL A 1 807 ? 1.353 -9.288 -10.015 1.00 83.94 807 VAL A O 1
ATOM 6602 N N . GLY A 1 808 ? 2.183 -10.647 -8.459 1.00 75.88 808 GLY A N 1
ATOM 6603 C CA . GLY A 1 808 ? 3.572 -10.219 -8.632 1.00 75.88 808 GLY A CA 1
ATOM 6604 C C . GLY A 1 808 ? 3.817 -8.779 -8.172 1.00 75.88 808 GLY A C 1
ATOM 6605 O O . GLY A 1 808 ? 4.575 -8.044 -8.804 1.00 75.88 808 GLY A O 1
ATOM 6606 N N . VAL A 1 809 ? 3.114 -8.339 -7.129 1.00 76.81 809 VAL A N 1
ATOM 6607 C CA . VAL A 1 809 ? 3.398 -7.098 -6.403 1.00 76.81 809 VAL A CA 1
ATOM 6608 C C . VAL A 1 809 ? 4.180 -7.500 -5.155 1.00 76.81 809 VAL A C 1
ATOM 6610 O O . VAL A 1 809 ? 3.593 -7.875 -4.138 1.00 76.81 809 VAL A O 1
ATOM 6613 N N . GLU A 1 810 ? 5.510 -7.504 -5.247 1.00 63.22 810 GLU A N 1
ATOM 6614 C CA . GLU A 1 810 ? 6.358 -7.902 -4.123 1.00 63.22 810 GLU A CA 1
ATOM 6615 C C . GLU A 1 810 ? 6.195 -6.963 -2.922 1.00 63.22 810 GLU A C 1
ATOM 6617 O O . GLU A 1 810 ? 6.036 -5.743 -3.041 1.00 63.22 810 GLU A O 1
ATOM 6622 N N . LYS A 1 811 ? 6.271 -7.551 -1.724 1.00 56.75 811 LYS A N 1
ATOM 6623 C CA . LYS A 1 811 ? 6.413 -6.782 -0.492 1.00 56.75 811 LYS A CA 1
ATOM 6624 C C . LYS A 1 811 ? 7.812 -6.188 -0.473 1.00 56.75 811 LYS A C 1
ATOM 6626 O O . LYS A 1 811 ? 8.780 -6.915 -0.282 1.00 56.75 811 LYS A O 1
ATOM 6631 N N . ASN A 1 812 ? 7.909 -4.867 -0.588 1.00 47.25 812 ASN A N 1
ATOM 6632 C CA . ASN A 1 812 ? 9.129 -4.183 -0.187 1.00 47.25 812 ASN A CA 1
ATOM 6633 C C . ASN A 1 812 ? 9.291 -4.325 1.327 1.00 47.25 812 ASN A C 1
ATOM 6635 O O . ASN A 1 812 ? 8.685 -3.576 2.103 1.00 47.25 812 ASN A O 1
ATOM 6639 N N . TYR A 1 813 ? 10.088 -5.318 1.726 1.00 36.84 813 TYR A N 1
ATOM 6640 C CA . TYR A 1 813 ? 10.734 -5.315 3.023 1.00 36.84 813 TYR A CA 1
ATOM 6641 C C . TYR A 1 813 ? 12.016 -4.472 2.913 1.00 36.84 813 TYR A C 1
ATOM 6643 O O . TYR A 1 813 ? 13.068 -5.014 2.555 1.00 36.84 813 TYR A O 1
#

Secondary structure (DSSP, 8-state):
-HHHHHHHHHHHHHHHHHHHHHHHHHHHHHHHHHHHHHHHHHHHHHHHHHHHHHHHHHHHHHHHHHHHHHHHHHHHHHHHHHHHHHHHHHHHHHT---TT-HHHHHHHHHHHHHHHHHHHHHHHHHHHHHHHHHHHHHHHHHHTT-S-HHHHHHHHHHHHHHHHHHHHHHHHHHHHHHHHHHHHHHHHHHHHHHHHHHHHHHHHHHHHHHHHHHHHHHHHHHHHHHHHHHHHHHHHHHHHHHHHHHHHHHHHHHHHHHHHHHHHHHHHHHHHHHHHHHHTT-HHHHHHHHHHHHHHHHHHHHHHHHHHHHHHHHHHHHHHHHHHHHHHHHHHHHHH--------SSHHHHHHHHHHHHS---------------------------HHHHHHHHHHTS-HHHHHHHHHHHHHHHHHHHHHHSGGGSPPEEEEEEEEEESHHHHHHHHHHHHHHHHTT----EEPSS-TTGGG---EEEEEEEEESTT-EEEEEEEEPPTTTT-HHHHHHHHHHHHHTTEEEEEETTEEEEEEEEEP-TTS--PPPEEEEEEE-SHHHHHHHHHTTPEEPSS-GGGGT--S-EEEEEE----S--HHHHHHHHHHGGGSS--HHHHHHHHHTT--HHHHHHHHHHHHHH-TTSSSEEEHHHHHHHHT----HHHHHHHHHTT-S-TT--EEEHHHHHHHHHHHHT--HHHHHHHHHHHH-TT--SEEEHHHHHHHHHHHHTT-TT--TTHHHHHHHHHHHHSBTTTEEEHHHHHHHHHH-TTTTHHHHHHHHHHHHHTT-HHHHHHHHHHHHHHHHHTT-----

Organism: Ectocarpus siliculosus (NCBI:txid2880)